Protein AF-0000000087752673 (afdb_homodimer)

pLDDT: mean 81.14, std 15.53, range [25.3, 97.75]

InterPro domains:
  IPR001902 SLC26A/SulP transporter [PTHR11814] (3-605)
  IPR002645 STAS domain [PF01740] (510-604)
  IPR002645 STAS domain [PS50801] (508-602)
  IPR011547 SLC26A/SulP transporter domain [PF00916] (24-457)
  IPR018045 Sulphate anion transporter, conserved site [PS01130] (53-74)
  IPR036513 STAS domain superfamily [G3DSA:3.30.750.24] (503-622)
  IPR036513 STAS domain superfamily [SSF52091] (509-607)

Organism: NCBI:txid74557

Foldseek 3Di:
DVVVVCLQFVCVPVVVVDDCVQFVVLLLVLLVLLLLQQLLQLQLLCVLLVAASVQSLLQLLFLLVLLNRRFPFFQWRKGAALLLSNLNNLVLLVPPDRVQSLLLQLLLLQLLLVVLQVCLVVVVLVLLVLFDPLLLQLQLQLSLVLLLLSLVCLQQVHDDRRDSWSVVSVVVCVVCVVVGQVLSNVLLVVLLVQLVVLQVVQQVLLPQDFPCVLVPPDDPLPLDPCPPLDLAGVHQRRVDDDPPDPPPPDPPPPPSVVSVVSVVSNSVSLSSSSVSQVVLLVSLVVVDCVRFPASAADAAAFFDFADSNVCVVVVVNDPDDPVVSNLSSVLSSSVQLNVQVVLSQVLCVVVPHHTDSSSSSNSLSSSSNVSSSRSHGRMHTYNSSSSSSSSRHDGSVSSVSSSVVSNVCRHPVRVSRRSRGSSSSSSVSSSVSNSSNSVVSLVVCVVPPNVSNVLSNQLNCQCNGRHNSRSSVSSSVSSVVVVLVVPQAFDKFKWFQAPVRDTDGCVVDVRGHHDLAETEMETAEEADLSHLLVVLVVVVVVCVVRDRYQEYEYEDQHYDYYDPNSLVSLVVSQVVVVVRNHHYHAACHDDRRQVVVVVRCRCVDDDRNNHHPVVVVVVVVVVD/DVVVVCLQFVCVPVVVVDDCVPFVVLLLVLLVLLLLQQLLQLQLLCVLLVAASVQSLLQLLFLLVLLNRRFPFFQWRKGAALLLSNLNNLVLLVPPDRVQSLLLQLLLLQLLLVVLQVCLVVVVLVLLVLFDPLLLQLQLQLSLVLLLLSLVCLQQVHDDRRDSWSVVSVVVCVVCVVVGQVLSNVLLVVLLVQLVVLQVVLLVLLPQAFVCVLVPDDDPPPLQCCPPLDLDGLFLRRVDDPVPDPPPPDPPPPPSVVSVVSVVSNSVSLSSSSVSQVVLLVSLVVVDCVRFPASAADAAAFFDFADSNVCVVVVVNDPDDPVVSNLSSVLSSSVQLNVQVVLSQVLVVVVPHHTDSSSSSNSLSSSSNVSSSRSHGNMHTYRSSSSSSSSRHDGSVSSVSSSVVSNVCRHPVRVSRRSRGSSSSSSVSSSVSNSSNSVVSLVVCVVPPNVSNVLSNQLNCQCNGRHNSRSSVSSSVSSVVVVLVVPQAFDKFKWFQAPVRDTDGCVVDVRGHHDLAETEMETAEEADLSHLLVVLVVVVVVCVVRDRYQEYEYEDQHYDYYDPNSLVSLVVSQVVVVVRNHHYHAACHDPRRQVVVVVRCRPVDDDRNNHHPVVRVVVVVVVD

Radius of gyration: 33.65 Å; Cα contacts (8 Å, |Δi|>4): 2296; chains: 2; bounding box: 84×98×69 Å

Sequence (1248 aa):
MVHTLTKHLPWLEWVPNYNINRDLKFDVIAGITVAMMIVPQEISLANVMSVPAQYGLYTAALTPILYTVFGTSRVLSVANGSEVSLMVGTYLQTISDLKERVAVGILLSFIIGVINFTLGCLHLGVVADFLSRPVMGGFLSAGGILIMVAQFPTWVQVTLPTYSYPLQTIYEIINHFHQINWNSFLVGLVSIFVLSLFKYAKGRFSDVPKLSELLDEPAPVTSREQWGFSLNENDYASMEETIARDRETKPKAFDKSKGLILFVLRTFCDLGPLVICLFGILAGYLIGEKRIKVTGHVPHGMPDPLVPWYGYNDHLIKNVTFTDILIQAASMAIVVYSTSVAIAKRLAVRGNYDINTNQELLALGFASAVGSFFQIMPPTGGMSRTAVNVQSAKTQLASFITVSLVIIVLCCLTNALYYLPKASLASIVIVAGYWLIEFEEAKWLFKAKRDEFYVWIFSFILTVAFGILPGLFGSIGCSVLALMIKTKKPGVALLGLNEAGQFVDASSNLNVAIPNDVLVVRVEGSLYFGNSEYLSKYLLNQVLEFPGRSFIVLDMKYLHDIDATTIQVFEILEERLSHYNVQLAFANARKVVAGVLNASGLIKTKPPPDKNLEHVLEFVRHNEMVHTLTKHLPWLEWVPNYNINRDLKFDVIAGITVAMMIVPQEISLANVMSVPAQYGLYTAALTPILYTVFGTSRVLSVANGSEVSLMVGTYLQTISDLKERVAVGILLSFIIGVINFTLGCLHLGVVADFLSRPVMGGFLSAGGILIMVAQFPTWVQVTLPTYSYPLQTIYEIINHFHQINWNSFLVGLVSIFVLSLFKYAKGRFSDVPKLSELLDEPAPVTSREQWGFSLNENDYASMEETIARDRETKPKAFDKSKGLILFVLRTFCDLGPLVICLFGILAGYLIGEKRIKVTGHVPHGMPDPLVPWYGYNDHLIKNVTFTDILIQAASMAIVVYSTSVAIAKRLAVRGNYDINTNQELLALGFASAVGSFFQIMPPTGGMSRTAVNVQSAKTQLASFITVSLVIIVLCCLTNALYYLPKASLASIVIVAGYWLIEFEEAKWLFKAKRDEFYVWIFSFILTVAFGILPGLFGSIGCSVLALMIKTKKPGVALLGLNEAGQFVDASSNLNVAIPNDVLVVRVEGSLYFGNSEYLSKYLLNQVLEFPGRSFIVLDMKYLHDIDATTIQVFEILEERLSHYNVQLAFANARKVVAGVLNASGLIKTKPPPDKNLEHVLEFVRHNE

Solvent-accessible surface area (backbone atoms only — not comparable to full-atom values): 61839 Å² total; per-residue (Å²): 106,66,68,61,45,46,70,56,25,41,52,71,60,49,60,81,67,56,50,63,87,74,38,43,67,32,14,50,53,20,5,52,54,41,30,47,35,45,54,47,48,24,36,29,42,13,52,53,30,71,42,64,44,52,36,22,48,39,17,45,41,43,24,33,54,44,23,46,52,29,26,59,56,52,40,66,37,35,17,70,20,72,70,58,28,43,55,49,10,64,59,33,59,75,43,83,50,65,70,36,30,50,31,47,40,15,30,37,8,26,51,20,6,48,51,31,28,51,37,20,75,67,58,46,38,65,61,48,40,60,58,37,49,44,31,48,42,14,37,41,22,24,48,10,52,50,43,30,59,66,30,44,37,52,19,27,59,44,93,68,81,84,64,84,40,52,60,56,48,54,53,47,51,65,73,48,52,84,58,52,37,64,61,27,37,50,50,15,50,51,40,36,50,52,43,50,48,28,50,53,51,43,55,74,52,26,79,52,63,42,60,52,56,72,74,42,82,79,66,88,72,80,24,54,65,65,65,54,79,52,95,46,43,88,27,64,59,53,69,61,74,50,57,72,69,84,62,78,68,60,84,67,80,69,55,69,67,60,50,50,51,45,40,51,53,44,51,52,33,65,33,32,56,35,51,43,47,55,51,25,22,52,49,26,61,71,68,29,70,88,66,34,64,43,64,38,90,44,76,68,50,80,67,66,78,39,66,37,63,43,26,63,76,70,63,50,55,72,90,64,56,71,68,58,52,48,53,54,21,53,56,48,33,51,51,36,48,31,53,28,49,55,53,38,51,59,55,25,55,78,70,70,50,78,65,52,57,30,42,38,28,33,6,52,7,45,16,20,31,60,36,6,30,35,49,10,48,55,50,18,46,26,65,71,54,18,43,54,22,54,52,36,30,73,40,57,61,12,41,51,48,18,20,52,50,44,44,46,37,34,60,70,46,29,73,65,47,26,32,24,27,42,14,38,34,28,22,53,49,31,53,53,14,56,54,43,40,47,62,65,43,51,53,46,26,54,72,49,39,53,73,52,28,50,43,16,49,49,13,20,49,44,17,45,63,57,21,66,69,59,9,48,54,50,22,47,50,48,42,49,52,52,49,40,65,66,52,23,69,57,56,68,41,52,38,12,33,36,93,87,68,44,78,38,53,40,88,82,35,89,74,44,47,65,59,74,54,44,43,40,34,37,38,38,46,59,40,31,50,55,21,33,62,49,51,49,52,50,53,51,49,49,47,67,73,49,69,80,31,43,33,37,36,41,35,23,71,54,34,71,41,66,39,72,39,26,52,46,51,49,52,53,43,46,56,55,32,48,78,66,59,27,44,80,45,49,14,29,25,38,72,69,39,28,50,39,42,65,63,32,69,73,67,73,62,89,65,64,33,53,39,48,58,68,58,45,49,52,50,55,62,62,74,99,105,66,68,61,44,45,70,57,26,40,51,70,60,50,60,81,68,57,49,61,87,75,40,43,68,33,13,49,53,20,5,52,55,41,32,48,35,45,53,48,48,25,36,30,41,14,52,54,30,71,41,65,43,51,36,22,48,38,17,46,43,41,25,33,54,44,23,47,52,29,25,59,56,52,38,66,37,35,18,70,20,72,70,59,28,42,56,49,9,62,59,32,60,74,44,84,50,64,70,35,30,50,31,49,39,13,30,37,7,24,51,21,6,49,51,31,26,51,36,21,76,67,60,48,38,65,60,48,41,62,57,36,49,43,31,47,44,14,38,42,22,22,47,11,52,51,45,31,58,66,30,43,38,50,19,28,59,43,90,70,80,84,64,84,39,54,61,57,48,54,54,48,50,63,73,47,54,84,59,51,36,63,62,27,38,51,50,15,49,50,40,38,51,52,43,50,49,28,54,54,50,43,66,74,52,27,81,51,62,41,58,51,60,70,73,42,82,80,66,86,74,80,44,56,61,62,70,57,84,56,86,32,60,80,36,84,56,58,42,72,71,57,58,70,68,90,62,77,68,62,82,70,80,70,58,66,66,60,47,50,51,45,40,51,53,45,52,52,34,64,33,34,55,35,51,42,47,55,50,25,22,50,48,25,60,71,66,28,70,90,66,33,64,43,64,38,89,44,76,68,49,79,68,65,79,41,67,37,63,44,26,63,77,70,62,49,55,73,90,65,56,69,68,59,50,48,54,54,21,53,56,48,32,52,50,35,47,32,54,27,49,54,53,37,51,60,56,24,55,77,70,70,49,78,64,51,56,31,41,38,28,35,6,53,7,45,15,20,32,60,36,6,30,34,49,10,46,55,50,19,45,26,65,70,54,18,50,55,21,54,52,37,31,71,39,56,62,13,40,50,48,18,19,52,49,43,44,48,38,34,59,70,46,29,73,66,45,26,32,23,27,41,13,40,34,27,23,54,49,32,54,53,14,57,36,40,40,34,62,64,43,50,53,47,26,54,72,47,38,53,73,52,26,50,44,15,50,49,13,20,49,42,18,45,63,58,20,66,70,59,10,48,55,49,22,48,50,49,42,50,50,51,49,42,65,66,51,23,69,57,55,70,39,51,39,12,32,36,93,87,68,44,78,39,54,38,87,83,36,91,73,44,47,67,60,73,54,45,43,40,35,37,39,37,47,58,41,31,51,53,21,34,63,48,51,50,52,51,53,51,50,49,47,67,74,49,68,81,31,43,32,37,34,39,35,22,70,54,35,71,42,68,38,73,40,28,53,45,51,48,51,54,42,47,56,53,32,48,78,67,59,28,44,81,44,49,15,29,25,38,70,69,40,28,48,38,43,64,64,32,60,72,67,73,62,87,65,63,32,54,40,48,60,69,59,44,49,51,50,57,61,63,72,100

Nearest PDB structures (foldseek):
  7v75-assembly1_A-2  TM=7.922E-01  e=4.231E-35  Homo sapiens
  7lhv-assembly1_B  TM=8.706E-01  e=2.204E-33  Arabidopsis thaliana
  8opq-assembly1_B  TM=7.730E-01  e=3.454E-33  Homo sapiens
  6ki1-assembly1_A  TM=8.697E-01  e=2.022E-14  Synechocystis sp. PCC 6803
  6ki1-assembly2_B  TM=8.412E-01  e=9.007E-15  Synechocystis sp. PCC 6803

Secondary structure (DSSP, 8-state):
-HHHHHHH-THHHHSTT--HHHHHHHHHHHHHHHHHHHHHHHHHHHHHTTS-HHHHHHHHHHHHHHHHHH---SS--EE--HHHHHHHHHHHTT---HHHHHHHHHHHHHHHHHHHHHHHHTT-GGGGGGS-HHHHHHHHHHHHHHHHHHHHHHHHT------S-HHHHHHHHHHTGGG--HHHHHHHHHHHHHHHHHHHHHHHTTTPPPHHHHHS--------------S-SS-SS---STTS-----------HHHHHHHHHHHHHHHTHHHHHHHHHHHHHHHH-TTTS-B------SPPPP--TTHHHHTT---SS-HHHHHHHHHHHHHHHHHHHHHHHHHHHHHTT----HHHHHHHHHHHHHHHHTTTPPPPEE-HHHHHHHHHH--STHHHHHHHHHHHHHHHHSGGGGGG-BHHHHHHHHHHHHHHH--HHHHHHHHHH-HHHHHHHHHHHHHHHHH-HHHHHHHHHHHHHHHHHHHTSS-EEEEEEE-TTS-EEETTT-SS-BPPSSEEEEEEEEEE-TTTHHHHHHHHHHHHHHSTT--EEEEEEEEEEEE-HHHHHHHHHHHHHHHTTT-EEEEES--HHHHHHHHHTTT--SSS-TTS-HHHHHHHHHHT-/-HHHHHHH-THHHHTTT--HHHHHHHHHHHHHHHHHHHHHHHHHHHHHTTS-HHHHHHHHHHHHHHHHHH---SS--EE--HHHHHHHHHHHTT---HHHHHHHHHHHHHHHHHHHHHHHHTT-GGGGGGS-HHHHHHHHHHHHHHHHHHHHHHHHT------S-HHHHHHHHHHTGGG--HHHHHHHHHHHHHHHHHHHHHHHTTTPPPHHHHHS--------------S-TTSSS---S-SS-S---------HHHHHHHHHHHHHHHTHHHHHHHHHHHHHHHH-TTTS-B------SPPPP--TTHHHHTT---SS-HHHHHHHHHHHHHHHHHHHHHHHHHHHHHTT----HHHHHHHHHHHHHHHHTTTPPPPEE-HHHHHHHHHH--STHHHHHHHHHHHHHHHHSGGGGGG-BHHHHHHHHHHHHHHH--HHHHHHHHHH-HHHHHHHHHHHHHHHHH-HHHHHHHHHHHHHHHHHHHTSS-EEEEEEE-TTS-EEETTT-SS-BPPSSEEEEEEEEEE-TTTHHHHHHHHHHHHHHSTT--EEEEEEEEEEEE-HHHHHHHHHHHHHHHTTT-EEEEES--HHHHHHHHHTTT--SSS-TTS-HHHHHHHHHHT-

Structure (mmCIF, N/CA/C/O backbone):
data_AF-0000000087752673-model_v1
#
loop_
_entity.id
_entity.type
_entity.pdbx_description
1 polymer 'Sulfate Permease (SulP) Family'
#
loop_
_atom_site.group_PDB
_atom_site.id
_atom_site.type_symbol
_atom_site.label_atom_id
_atom_site.label_alt_id
_atom_site.label_comp_id
_atom_site.label_asym_id
_atom_site.label_entity_id
_atom_site.label_seq_id
_atom_site.pdbx_PDB_ins_code
_atom_site.Cartn_x
_atom_site.Cartn_y
_atom_site.Cartn_z
_atom_site.occupancy
_atom_site.B_iso_or_equiv
_atom_site.auth_seq_id
_atom_site.auth_comp_id
_atom_site.auth_asym_id
_atom_site.auth_atom_id
_atom_site.pdbx_PDB_model_num
ATOM 1 N N . MET A 1 1 ? -17.859 30.078 -18.156 1 40.97 1 MET A N 1
ATOM 2 C CA . MET A 1 1 ? -16.391 30.109 -18.062 1 40.97 1 MET A CA 1
ATOM 3 C C . MET A 1 1 ? -15.953 30.812 -16.797 1 40.97 1 MET A C 1
ATOM 5 O O . MET A 1 1 ? -15.062 30.328 -16.094 1 40.97 1 MET A O 1
ATOM 9 N N . VAL A 1 2 ? -16.609 31.984 -16.531 1 49.91 2 VAL A N 1
ATOM 10 C CA . VAL A 1 2 ? -16.25 32.781 -15.367 1 49.91 2 VAL A CA 1
ATOM 11 C C . VAL A 1 2 ? -16.609 32 -14.094 1 49.91 2 VAL A C 1
ATOM 13 O O . VAL A 1 2 ? -15.828 31.984 -13.133 1 49.91 2 VAL A O 1
ATOM 16 N N . HIS A 1 3 ? -17.734 31.344 -14.133 1 54.53 3 HIS A N 1
ATOM 17 C CA . HIS A 1 3 ? -18.172 30.594 -12.961 1 54.53 3 HIS A CA 1
ATOM 18 C C . HIS A 1 3 ? -17.234 29.406 -12.688 1 54.53 3 HIS A C 1
ATOM 20 O O . HIS A 1 3 ? -16.938 29.109 -11.531 1 54.53 3 HIS A O 1
ATOM 26 N N . THR A 1 4 ? -16.859 28.812 -13.789 1 57 4 THR A N 1
ATOM 27 C CA . THR A 1 4 ? -15.945 27.688 -13.648 1 57 4 THR A CA 1
ATOM 28 C C . THR A 1 4 ? -14.57 28.172 -13.188 1 57 4 THR A C 1
ATOM 30 O O . THR A 1 4 ? -13.914 27.5 -12.383 1 57 4 THR A O 1
ATOM 33 N N . LEU A 1 5 ? -14.211 29.422 -13.672 1 59.47 5 LEU A N 1
ATOM 34 C CA . LEU A 1 5 ? -12.922 29.984 -13.281 1 59.47 5 LEU A CA 1
ATOM 35 C C . LEU A 1 5 ? -12.922 30.391 -11.82 1 59.47 5 LEU A C 1
ATOM 37 O O . LEU A 1 5 ? -11.93 30.203 -11.109 1 59.47 5 LEU A O 1
ATOM 41 N N . THR A 1 6 ? -14.023 30.984 -11.406 1 60.72 6 THR A N 1
ATOM 42 C CA . THR A 1 6 ? -14.109 31.422 -10.016 1 60.72 6 THR A CA 1
ATOM 43 C C . THR A 1 6 ? -14.102 30.234 -9.062 1 60.72 6 THR A C 1
ATOM 45 O O . THR A 1 6 ? -13.641 30.344 -7.926 1 60.72 6 THR A O 1
ATOM 48 N N . LYS A 1 7 ? -14.5 29.188 -9.625 1 66.38 7 LYS A N 1
ATOM 49 C CA . LYS A 1 7 ? -14.508 27.984 -8.781 1 66.38 7 LYS A CA 1
ATOM 50 C C . LYS A 1 7 ? -13.102 27.422 -8.609 1 66.38 7 LYS A C 1
ATOM 52 O O . LYS A 1 7 ? -12.773 26.875 -7.559 1 66.38 7 LYS A O 1
ATOM 57 N N . HIS A 1 8 ? -12.242 27.812 -9.617 1 75.94 8 HIS A N 1
ATOM 58 C CA . HIS A 1 8 ? -10.906 27.234 -9.578 1 75.94 8 HIS A CA 1
ATOM 59 C C . HIS A 1 8 ? -9.898 28.219 -8.984 1 75.94 8 HIS A C 1
ATOM 61 O O . HIS A 1 8 ? -8.805 27.812 -8.57 1 75.94 8 HIS A O 1
ATOM 67 N N . LEU A 1 9 ? -10.336 29.578 -8.906 1 80.81 9 LEU A N 1
ATOM 68 C CA . LEU A 1 9 ? -9.461 30.578 -8.336 1 80.81 9 LEU A CA 1
ATOM 69 C C . LEU A 1 9 ? -10.133 31.297 -7.168 1 80.81 9 LEU A C 1
ATOM 71 O O . LEU A 1 9 ? -10.742 32.344 -7.344 1 80.81 9 LEU A O 1
ATOM 75 N N . PRO A 1 10 ? -9.898 30.812 -5.977 1 76.31 10 PRO A N 1
ATOM 76 C CA . PRO A 1 10 ? -10.609 31.312 -4.801 1 76.31 10 PRO A CA 1
ATOM 77 C C . PRO A 1 10 ? -10.336 32.781 -4.523 1 76.31 10 PRO A C 1
ATOM 79 O O . PRO A 1 10 ? -11.172 33.469 -3.932 1 76.31 10 PRO A O 1
ATOM 82 N N . TRP A 1 11 ? -9.18 33.375 -4.957 1 76.62 11 TRP A N 1
ATOM 83 C CA . TRP A 1 11 ? -8.844 34.75 -4.645 1 76.62 11 TRP A CA 1
ATOM 84 C C . TRP A 1 11 ? -9.789 35.719 -5.363 1 76.62 11 TRP A C 1
ATOM 86 O O . TRP A 1 11 ? -10 36.844 -4.906 1 76.62 11 TRP A O 1
ATOM 96 N N . LEU A 1 12 ? -10.383 35.219 -6.414 1 75.62 12 LEU A N 1
ATOM 97 C CA . LEU A 1 12 ? -11.312 36.062 -7.168 1 75.62 12 LEU A CA 1
ATOM 98 C C . LEU A 1 12 ? -12.625 36.219 -6.418 1 75.62 12 LEU A C 1
ATOM 100 O O . LEU A 1 12 ? -13.375 37.188 -6.676 1 75.62 12 LEU A O 1
ATOM 104 N N . GLU A 1 13 ? -12.82 35.344 -5.473 1 74 13 GLU A N 1
ATOM 105 C CA . GLU A 1 13 ? -14.062 35.438 -4.711 1 74 13 GLU A CA 1
ATOM 106 C C . GLU A 1 13 ? -13.891 36.281 -3.461 1 74 13 GLU A C 1
ATOM 108 O O . GLU A 1 13 ? -14.742 37.125 -3.156 1 74 13 GLU A O 1
ATOM 113 N N . TRP A 1 14 ? -12.797 36.188 -2.773 1 74.25 14 TRP A N 1
ATOM 114 C CA . TRP A 1 14 ? -12.711 36.875 -1.481 1 74.25 14 TRP A CA 1
ATOM 115 C C . TRP A 1 14 ? -12.117 38.25 -1.634 1 74.25 14 TRP A C 1
ATOM 117 O O . TRP A 1 14 ? -12.414 39.156 -0.844 1 74.25 14 TRP A O 1
ATOM 127 N N . VAL A 1 15 ? -11.266 38.594 -2.658 1 77.5 15 VAL A N 1
ATOM 128 C CA . VAL A 1 15 ? -10.578 39.875 -2.791 1 77.5 15 VAL A CA 1
ATOM 129 C C . VAL A 1 15 ? -11.594 41 -2.979 1 77.5 15 VAL A C 1
ATOM 131 O O . VAL A 1 15 ? -11.516 42.031 -2.316 1 77.5 15 VAL A O 1
ATOM 134 N N . PRO A 1 16 ? -12.617 40.75 -3.887 1 74.69 16 PRO A N 1
ATOM 135 C CA . PRO A 1 16 ? -13.594 41.812 -4.066 1 74.69 16 PRO A CA 1
ATOM 136 C C . PRO A 1 16 ? -14.477 42.031 -2.84 1 74.69 16 PRO A C 1
ATOM 138 O O . PRO A 1 16 ? -15.008 43.125 -2.633 1 74.69 16 PRO A O 1
ATOM 141 N N . ASN A 1 17 ? -14.555 41.062 -2.008 1 78.62 17 ASN A N 1
ATOM 142 C CA . ASN A 1 17 ? -15.414 41.125 -0.834 1 78.62 17 ASN A CA 1
ATOM 143 C C . ASN A 1 17 ? -14.609 41.438 0.431 1 78.62 17 ASN A C 1
ATOM 145 O O . ASN A 1 17 ? -15.133 41.312 1.541 1 78.62 17 ASN A O 1
ATOM 149 N N . TYR A 1 18 ? -13.414 41.844 0.196 1 83.12 18 TYR A N 1
ATOM 150 C CA . TYR A 1 18 ? -12.547 42.094 1.342 1 83.12 18 TYR A CA 1
ATOM 151 C C . TYR A 1 18 ? -12.883 43.406 1.998 1 83.12 18 TYR A C 1
ATOM 153 O O . TYR A 1 18 ? -12.93 44.438 1.327 1 83.12 18 TYR A O 1
ATOM 161 N N . ASN A 1 19 ? -13.258 43.344 3.205 1 81.81 19 ASN A N 1
ATOM 162 C CA . ASN A 1 19 ? -13.531 44.562 3.984 1 81.81 19 ASN A CA 1
ATOM 163 C C . ASN A 1 19 ? -12.289 45.031 4.734 1 81.81 19 ASN A C 1
ATOM 165 O O . ASN A 1 19 ? -11.945 44.469 5.785 1 81.81 19 ASN A O 1
ATOM 169 N N . ILE A 1 20 ? -11.68 46.031 4.344 1 81.25 20 ILE A N 1
ATOM 170 C CA . ILE A 1 20 ? -10.414 46.531 4.852 1 81.25 20 ILE A CA 1
ATOM 171 C C . ILE A 1 20 ? -10.57 46.969 6.312 1 81.25 20 ILE A C 1
ATOM 173 O O . ILE A 1 20 ? -9.695 46.688 7.141 1 81.25 20 ILE A O 1
ATOM 177 N N . ASN A 1 21 ? -11.648 47.594 6.641 1 77.62 21 ASN A N 1
ATOM 178 C CA . ASN A 1 21 ? -11.836 48.125 7.988 1 77.62 21 ASN A CA 1
ATOM 179 C C . ASN A 1 21 ? -12.07 47 8.992 1 77.62 21 ASN A C 1
ATOM 181 O O . ASN A 1 21 ? -11.602 47.094 10.133 1 77.62 21 ASN A O 1
ATOM 185 N N . ARG A 1 22 ? -12.609 45.969 8.516 1 78.25 22 ARG A N 1
ATOM 186 C CA . ARG A 1 22 ? -12.969 44.906 9.445 1 78.25 22 ARG A CA 1
ATOM 187 C C . ARG A 1 22 ? -11.883 43.812 9.492 1 78.25 22 ARG A C 1
ATOM 189 O O . ARG A 1 22 ? -11.547 43.312 10.562 1 78.25 22 ARG A O 1
ATOM 196 N N . ASP A 1 23 ? -11.273 43.562 8.398 1 82.19 23 ASP A N 1
ATOM 197 C CA . ASP A 1 23 ? -10.484 42.344 8.289 1 82.19 23 ASP A CA 1
ATOM 198 C C . ASP A 1 23 ? -8.992 42.656 8.344 1 82.19 23 ASP A C 1
ATOM 200 O O . ASP A 1 23 ? -8.195 41.844 8.789 1 82.19 23 ASP A O 1
ATOM 204 N N . LEU A 1 24 ? -8.531 43.844 8.039 1 85.88 24 LEU A N 1
ATOM 205 C CA . LEU A 1 24 ? -7.117 44.156 7.863 1 85.88 24 LEU A CA 1
ATOM 206 C C . LEU A 1 24 ? -6.371 44.062 9.188 1 85.88 24 LEU A C 1
ATOM 208 O O . LEU A 1 24 ? -5.246 43.562 9.242 1 85.88 24 LEU A O 1
ATOM 212 N N . LYS A 1 25 ? -6.973 44.594 10.258 1 82.19 25 LYS A N 1
ATOM 213 C CA . LYS A 1 25 ? -6.305 44.562 11.555 1 82.19 25 LYS A CA 1
ATOM 214 C C . LYS A 1 25 ? -6.02 43.125 11.992 1 82.19 25 LYS A C 1
ATOM 216 O O . LYS A 1 25 ? -4.945 42.844 12.523 1 82.19 25 LYS A O 1
ATOM 221 N N . PHE A 1 26 ? -6.926 42.312 11.711 1 81.62 26 PHE A N 1
ATOM 222 C CA . PHE A 1 26 ? -6.777 40.906 12.102 1 81.62 26 PHE A CA 1
ATOM 223 C C . PHE A 1 26 ? -5.75 40.188 11.219 1 81.62 26 PHE A C 1
ATOM 225 O O . PHE A 1 26 ? -4.922 39.438 11.711 1 81.62 26 PHE A O 1
ATOM 232 N N . ASP A 1 27 ? -5.742 40.531 10.008 1 87.31 27 ASP A N 1
ATOM 233 C CA . ASP A 1 27 ? -4.82 39.875 9.07 1 87.31 27 ASP A CA 1
ATOM 234 C C . ASP A 1 27 ? -3.389 40.375 9.289 1 87.31 27 ASP A C 1
ATOM 236 O O . ASP A 1 27 ? -2.434 39.625 9.102 1 87.31 27 ASP A O 1
ATOM 240 N N . VAL A 1 28 ? -3.252 41.594 9.688 1 87.75 28 VAL A N 1
ATOM 241 C CA . VAL A 1 28 ? -1.926 42.156 9.938 1 87.75 28 VAL A CA 1
ATOM 242 C C . VAL A 1 28 ? -1.316 41.5 11.172 1 87.75 28 VAL A C 1
ATOM 244 O O . VAL A 1 28 ? -0.151 41.094 11.156 1 87.75 28 VAL A O 1
ATOM 247 N N . ILE A 1 29 ? -2.074 41.375 12.156 1 83.38 29 ILE A N 1
ATOM 248 C CA . ILE A 1 29 ? -1.585 40.781 13.383 1 83.38 29 ILE A CA 1
ATOM 249 C C . ILE A 1 29 ? -1.235 39.312 13.133 1 83.38 29 ILE A C 1
ATOM 251 O O . ILE A 1 29 ? -0.189 38.812 13.57 1 83.38 29 ILE A O 1
ATOM 255 N N . ALA A 1 30 ? -2.115 38.656 12.461 1 86.12 30 ALA A N 1
ATOM 256 C CA . ALA A 1 30 ? -1.87 37.25 12.133 1 86.12 30 ALA A CA 1
ATOM 257 C C . ALA A 1 30 ? -0.614 37.094 11.281 1 86.12 30 ALA A C 1
ATOM 259 O O . ALA A 1 30 ? 0.226 36.25 11.547 1 86.12 30 ALA A O 1
ATOM 260 N N . GLY A 1 31 ? -0.495 37.906 10.289 1 89.12 31 GLY A N 1
ATOM 261 C CA . GLY A 1 31 ? 0.647 37.875 9.391 1 89.12 31 GLY A CA 1
ATOM 262 C C . GLY A 1 31 ? 1.971 38.094 10.094 1 89.12 31 GLY A C 1
ATOM 263 O O . GLY A 1 31 ? 2.955 37.406 9.836 1 89.12 31 GLY A O 1
ATOM 264 N N . ILE A 1 32 ? 1.98 39.062 10.992 1 87.44 32 ILE A N 1
ATOM 265 C CA . ILE A 1 32 ? 3.193 39.406 11.727 1 87.44 32 ILE A CA 1
ATOM 266 C C . ILE A 1 32 ? 3.559 38.25 12.68 1 87.44 32 ILE A C 1
ATOM 268 O O . ILE A 1 32 ? 4.727 37.875 12.766 1 87.44 32 ILE A O 1
ATOM 272 N N . THR A 1 33 ? 2.586 37.75 13.328 1 84.44 33 THR A N 1
ATOM 273 C CA . THR A 1 33 ? 2.828 36.656 14.281 1 84.44 33 THR A CA 1
ATOM 274 C C . THR A 1 33 ? 3.363 35.438 13.57 1 84.44 33 THR A C 1
ATOM 276 O O . THR A 1 33 ? 4.324 34.812 14.023 1 84.44 33 THR A O 1
ATOM 279 N N . VAL A 1 34 ? 2.762 35.094 12.492 1 88.5 34 VAL A N 1
ATOM 280 C CA . VAL A 1 34 ? 3.184 33.938 11.734 1 88.5 34 VAL A CA 1
ATOM 281 C C . VAL A 1 34 ? 4.582 34.156 11.164 1 88.5 34 VAL A C 1
ATOM 283 O O . VAL A 1 34 ? 5.391 33.219 11.102 1 88.5 34 VAL A O 1
ATOM 286 N N . ALA A 1 35 ? 4.867 35.375 10.727 1 89.81 35 ALA A N 1
ATOM 287 C CA . ALA A 1 35 ? 6.188 35.688 10.188 1 89.81 35 ALA A CA 1
ATOM 288 C C . ALA A 1 35 ? 7.27 35.5 11.242 1 89.81 35 ALA A C 1
ATOM 290 O O . ALA A 1 35 ? 8.352 34.969 10.945 1 89.81 35 ALA A O 1
ATOM 291 N N . MET A 1 36 ? 6.973 35.906 12.375 1 85.31 36 MET A N 1
ATOM 292 C CA . MET A 1 36 ? 7.93 35.781 13.469 1 85.31 36 MET A CA 1
ATOM 293 C C . MET A 1 36 ? 8.164 34.344 13.836 1 85.31 36 MET A C 1
ATOM 295 O O . MET A 1 36 ? 9.258 33.969 14.273 1 85.31 36 MET A O 1
ATOM 299 N N . MET A 1 37 ? 7.254 33.531 13.578 1 85.31 37 MET A N 1
ATOM 300 C CA . MET A 1 37 ? 7.371 32.125 13.883 1 85.31 37 MET A CA 1
ATOM 301 C C . MET A 1 37 ? 8.047 31.359 12.742 1 85.31 37 MET A C 1
ATOM 303 O O . MET A 1 37 ? 8.844 30.453 12.984 1 85.31 37 MET A O 1
ATOM 307 N N . ILE A 1 38 ? 7.746 31.734 11.594 1 89.25 38 ILE A N 1
ATOM 308 C CA . ILE A 1 38 ? 8.109 30.953 10.414 1 89.25 38 ILE A CA 1
ATOM 309 C C . ILE A 1 38 ? 9.609 31.109 10.141 1 89.25 38 ILE A C 1
ATOM 311 O O . ILE A 1 38 ? 10.258 30.156 9.688 1 89.25 38 ILE A O 1
ATOM 315 N N . VAL A 1 39 ? 10.227 32.219 10.438 1 89.19 39 VAL A N 1
ATOM 316 C CA . VAL A 1 39 ? 11.617 32.5 10.102 1 89.19 39 VAL A CA 1
ATOM 317 C C . VAL A 1 39 ? 12.531 31.547 10.883 1 89.19 39 VAL A C 1
ATOM 319 O O . VAL A 1 39 ? 13.297 30.781 10.289 1 89.19 39 VAL A O 1
ATOM 322 N N . PRO A 1 40 ? 12.406 31.547 12.203 1 87.5 40 PRO A N 1
ATOM 323 C CA . PRO A 1 40 ? 13.25 30.609 12.945 1 87.5 40 PRO A CA 1
ATOM 324 C C . PRO A 1 40 ? 12.945 29.141 12.594 1 87.5 40 PRO A C 1
ATOM 326 O O . PRO A 1 40 ? 13.859 28.328 12.523 1 87.5 40 PRO A O 1
ATOM 329 N N . GLN A 1 41 ? 11.75 28.844 12.398 1 87.88 41 GLN A N 1
ATOM 330 C CA . GLN A 1 41 ? 11.344 27.484 12.078 1 87.88 41 GLN A CA 1
ATOM 331 C C . GLN A 1 41 ? 11.945 27.016 10.758 1 87.88 41 GLN A C 1
ATOM 333 O O . GLN A 1 41 ? 12.414 25.891 10.641 1 87.88 41 GLN A O 1
ATOM 338 N N . GLU A 1 42 ? 11.891 27.844 9.797 1 92.94 42 GLU A N 1
ATOM 339 C CA . GLU A 1 42 ? 12.367 27.484 8.469 1 92.94 42 GLU A CA 1
ATOM 340 C C . GLU A 1 42 ? 13.883 27.297 8.461 1 92.94 42 GLU A C 1
ATOM 342 O O . GLU A 1 42 ? 14.406 26.438 7.738 1 92.94 42 GLU A O 1
ATOM 347 N N . ILE A 1 43 ? 14.578 28.109 9.227 1 90.62 43 ILE A N 1
ATOM 348 C CA . ILE A 1 43 ? 16.016 27.953 9.352 1 90.62 43 ILE A CA 1
ATOM 349 C C . ILE A 1 43 ? 16.344 26.609 10.016 1 90.62 43 ILE A C 1
ATOM 351 O O . ILE A 1 43 ? 17.234 25.891 9.578 1 90.62 43 ILE A O 1
ATOM 355 N N . SER A 1 44 ? 15.617 26.375 10.992 1 89.62 44 SER A N 1
ATOM 356 C CA . SER A 1 44 ? 15.812 25.109 11.703 1 89.62 44 SER A CA 1
ATOM 357 C C . SER A 1 44 ? 15.5 23.922 10.805 1 89.62 44 SER A C 1
ATOM 359 O O . SER A 1 44 ? 16.203 22.906 10.844 1 89.62 44 SER A O 1
ATOM 361 N N . LEU A 1 45 ? 14.477 23.984 10.031 1 92.25 45 LEU A N 1
ATOM 362 C CA . LEU A 1 45 ? 14.062 22.891 9.18 1 92.25 45 LEU A CA 1
ATOM 363 C C . LEU A 1 45 ? 15.031 22.703 8.016 1 92.25 45 LEU A C 1
ATOM 365 O O . LEU A 1 45 ? 15.219 21.578 7.531 1 92.25 45 LEU A O 1
ATOM 369 N N . ALA A 1 46 ? 15.641 23.797 7.582 1 93.12 46 ALA A N 1
ATOM 370 C CA . ALA A 1 46 ? 16.703 23.672 6.59 1 93.12 46 ALA A CA 1
ATOM 371 C C . ALA A 1 46 ? 17.844 22.812 7.113 1 93.12 46 ALA A C 1
ATOM 373 O O . ALA A 1 46 ? 18.422 22.016 6.367 1 93.12 46 ALA A O 1
ATOM 374 N N . ASN A 1 47 ? 18.078 23.016 8.352 1 87.94 47 ASN A N 1
ATOM 375 C CA . ASN A 1 47 ? 19.109 22.203 8.984 1 87.94 47 ASN A CA 1
ATOM 376 C C . ASN A 1 47 ? 18.703 20.734 9.031 1 87.94 47 ASN A C 1
ATOM 378 O O . ASN A 1 47 ? 19.547 19.844 8.891 1 87.94 47 ASN A O 1
ATOM 382 N N . VAL A 1 48 ? 17.484 20.484 9.281 1 87.94 48 VAL A N 1
ATOM 383 C CA . VAL A 1 48 ? 16.984 19.125 9.312 1 87.94 48 VAL A CA 1
ATOM 384 C C . VAL A 1 48 ? 17.156 18.484 7.941 1 87.94 48 VAL A C 1
ATOM 386 O O . VAL A 1 48 ? 17.469 17.297 7.84 1 87.94 48 VAL A O 1
ATOM 389 N N . MET A 1 49 ? 17 19.25 6.926 1 93.25 49 MET A N 1
ATOM 390 C CA . MET A 1 49 ? 17.109 18.766 5.555 1 93.25 49 MET A CA 1
ATOM 391 C C . MET A 1 49 ? 18.562 18.734 5.102 1 93.25 49 MET A C 1
ATOM 393 O O . MET A 1 49 ? 18.859 18.297 3.992 1 93.25 49 MET A O 1
ATOM 397 N N . SER A 1 50 ? 19.469 19.234 5.938 1 89.88 50 SER A N 1
ATOM 398 C CA . SER A 1 50 ? 20.891 19.281 5.656 1 89.88 50 SER A CA 1
ATOM 399 C C . SER A 1 50 ? 21.188 20.156 4.438 1 89.88 50 SER A C 1
ATOM 401 O O . SER A 1 50 ? 21.969 19.781 3.564 1 89.88 50 SER A O 1
ATOM 403 N N . VAL A 1 51 ? 20.484 21.203 4.352 1 93.88 51 VAL A N 1
ATOM 404 C CA . VAL A 1 51 ? 20.734 22.219 3.336 1 93.88 51 VAL A CA 1
ATOM 405 C C . VAL A 1 51 ? 20.984 23.562 4.008 1 93.88 51 VAL A C 1
ATOM 407 O O . VAL A 1 51 ? 20.656 23.75 5.18 1 93.88 51 VAL A O 1
ATOM 410 N N . PRO A 1 52 ? 21.625 24.469 3.33 1 93.38 52 PRO A N 1
ATOM 411 C CA . PRO A 1 52 ? 21.859 25.781 3.916 1 93.38 52 PRO A CA 1
ATOM 412 C C . PRO A 1 52 ? 20.562 26.5 4.297 1 93.38 52 PRO A C 1
ATOM 414 O O . PRO A 1 52 ? 19.531 26.297 3.662 1 93.38 52 PRO A O 1
ATOM 417 N N . ALA A 1 53 ? 20.594 27.391 5.215 1 92.19 53 ALA A N 1
ATOM 418 C CA . ALA A 1 53 ? 19.453 28.047 5.863 1 92.19 53 ALA A CA 1
ATOM 419 C C . ALA A 1 53 ? 18.641 28.859 4.855 1 92.19 53 ALA A C 1
ATOM 421 O O . ALA A 1 53 ? 17.422 29 4.992 1 92.19 53 ALA A O 1
ATOM 422 N N . GLN A 1 54 ? 19.328 29.375 3.824 1 93.12 54 GLN A N 1
ATOM 423 C CA . GLN A 1 54 ? 18.656 30.25 2.877 1 93.12 54 GLN A CA 1
ATOM 424 C C . GLN A 1 54 ? 17.531 29.516 2.141 1 93.12 54 GLN A C 1
ATOM 426 O O . GLN A 1 54 ? 16.516 30.125 1.772 1 93.12 54 GLN A O 1
ATOM 431 N N . TYR A 1 55 ? 17.672 28.25 1.949 1 94.38 55 TYR A N 1
ATOM 432 C CA . TYR A 1 55 ? 16.672 27.5 1.189 1 94.38 55 TYR A CA 1
ATOM 433 C C . TYR A 1 55 ? 15.391 27.328 1.99 1 94.38 55 TYR A C 1
ATOM 435 O O . TYR A 1 55 ? 14.312 27.172 1.416 1 94.38 55 TYR A O 1
ATOM 443 N N . GLY A 1 56 ? 15.531 27.219 3.297 1 94.06 56 GLY A N 1
ATOM 444 C CA . GLY A 1 56 ? 14.336 27.281 4.121 1 94.06 56 GLY A CA 1
ATOM 445 C C . GLY A 1 56 ? 13.602 28.594 4.016 1 94.06 56 GLY A C 1
ATOM 446 O O . GLY A 1 56 ? 12.375 28.625 3.904 1 94.06 56 GLY A O 1
ATOM 447 N N . LEU A 1 57 ? 14.375 29.688 4.023 1 93.69 57 LEU A N 1
ATOM 448 C CA . LEU A 1 57 ? 13.797 31.016 3.951 1 93.69 57 LEU A CA 1
ATOM 449 C C . LEU A 1 57 ? 13.195 31.281 2.574 1 93.69 57 LEU A C 1
ATOM 451 O O . LEU A 1 57 ? 12.172 31.969 2.455 1 93.69 57 LEU A O 1
ATOM 455 N N . TYR A 1 58 ? 13.852 30.734 1.507 1 95.88 58 TYR A N 1
ATOM 456 C CA . TYR A 1 58 ? 13.289 30.859 0.167 1 95.88 58 TYR A CA 1
ATOM 457 C C . TYR A 1 58 ? 11.898 30.25 0.104 1 95.88 58 TYR A C 1
ATOM 459 O O . TYR A 1 58 ? 10.992 30.812 -0.52 1 95.88 58 TYR A O 1
ATOM 467 N N . THR A 1 59 ? 11.758 29.125 0.752 1 96.12 59 THR A N 1
ATOM 468 C CA . THR A 1 59 ? 10.477 28.422 0.753 1 96.12 59 THR A CA 1
ATOM 469 C C . THR A 1 59 ? 9.406 29.234 1.474 1 96.12 59 THR A C 1
ATOM 471 O O . THR A 1 59 ? 8.273 29.344 1 1 96.12 59 THR A O 1
ATOM 474 N N . ALA A 1 60 ? 9.781 29.797 2.57 1 94.81 60 ALA A N 1
ATOM 475 C CA . ALA A 1 60 ? 8.844 30.594 3.357 1 94.81 60 ALA A CA 1
ATOM 476 C C . ALA A 1 60 ? 8.492 31.891 2.637 1 94.81 60 ALA A C 1
ATOM 478 O O . ALA A 1 60 ? 7.406 32.438 2.836 1 94.81 60 ALA A O 1
ATOM 479 N N . ALA A 1 61 ? 9.352 32.406 1.795 1 94.75 61 ALA A N 1
ATOM 480 C CA . ALA A 1 61 ? 9.172 33.688 1.138 1 94.75 61 ALA A CA 1
ATOM 481 C C . ALA A 1 61 ? 8.258 33.562 -0.078 1 94.75 61 ALA A C 1
ATOM 483 O O . ALA A 1 61 ? 7.73 34.562 -0.569 1 94.75 61 ALA A O 1
ATOM 484 N N . LEU A 1 62 ? 7.988 32.375 -0.505 1 94.62 62 LEU A N 1
ATOM 485 C CA . LEU A 1 62 ? 7.281 32.281 -1.777 1 94.62 62 LEU A CA 1
ATOM 486 C C . LEU A 1 62 ? 6.051 31.375 -1.652 1 94.62 62 LEU A C 1
ATOM 488 O O . LEU A 1 62 ? 4.977 31.703 -2.152 1 94.62 62 LEU A O 1
ATOM 492 N N . THR A 1 63 ? 6.117 30.281 -0.996 1 94.88 63 THR A N 1
ATOM 493 C CA . THR A 1 63 ? 5.141 29.203 -1.09 1 94.88 63 THR A CA 1
ATOM 494 C C . THR A 1 63 ? 3.803 29.625 -0.488 1 94.88 63 THR A C 1
ATOM 496 O O . THR A 1 63 ? 2.742 29.266 -0.999 1 94.88 63 THR A O 1
ATOM 499 N N . PRO A 1 64 ? 3.771 30.438 0.622 1 93.88 64 PRO A N 1
ATOM 500 C CA . PRO A 1 64 ? 2.465 30.828 1.146 1 93.88 64 PRO A CA 1
ATOM 501 C C . PRO A 1 64 ? 1.646 31.641 0.136 1 93.88 64 PRO A C 1
ATOM 503 O O . PRO A 1 64 ? 0.419 31.5 0.09 1 93.88 64 PRO A O 1
ATOM 506 N N . ILE A 1 65 ? 2.291 32.438 -0.637 1 92.81 65 ILE A N 1
ATOM 507 C CA . ILE A 1 65 ? 1.592 33.25 -1.625 1 92.81 65 ILE A CA 1
ATOM 508 C C . ILE A 1 65 ? 1.157 32.375 -2.799 1 92.81 65 ILE A C 1
ATOM 510 O O . ILE A 1 65 ? 0.055 32.531 -3.328 1 92.81 65 ILE A O 1
ATOM 514 N N . LEU A 1 66 ? 2 31.531 -3.246 1 94.5 66 LEU A N 1
ATOM 515 C CA . LEU A 1 66 ? 1.667 30.641 -4.359 1 94.5 66 LEU A CA 1
ATOM 516 C C . LEU A 1 66 ? 0.488 29.734 -4.008 1 94.5 66 LEU A C 1
ATOM 518 O O . LEU A 1 66 ? -0.332 29.422 -4.871 1 94.5 66 LEU A O 1
ATOM 522 N N . TYR A 1 67 ? 0.437 29.297 -2.807 1 94 67 TYR A N 1
ATOM 523 C CA . TYR A 1 67 ? -0.661 28.453 -2.342 1 94 67 TYR A CA 1
ATOM 524 C C . TYR A 1 67 ? -1.996 29.172 -2.48 1 94 67 TYR A C 1
ATOM 526 O O . TYR A 1 67 ? -3.012 28.562 -2.811 1 94 67 TYR A O 1
ATOM 534 N N . THR A 1 68 ? -2.043 30.516 -2.264 1 89.75 68 THR A N 1
ATOM 535 C CA . THR A 1 68 ? -3.283 31.281 -2.234 1 89.75 68 THR A CA 1
ATOM 536 C C . THR A 1 68 ? -3.908 31.344 -3.625 1 89.75 68 THR A C 1
ATOM 538 O O . THR A 1 68 ? -5.098 31.641 -3.762 1 89.75 68 THR A O 1
ATOM 541 N N . VAL A 1 69 ? -3.141 31.016 -4.602 1 89.69 69 VAL A N 1
ATOM 542 C CA . VAL A 1 69 ? -3.654 31.094 -5.965 1 89.69 69 VAL A CA 1
ATOM 543 C C . VAL A 1 69 ? -4.789 30.094 -6.145 1 89.69 69 VAL A C 1
ATOM 545 O O . VAL A 1 69 ? -5.848 30.422 -6.684 1 89.69 69 VAL A O 1
ATOM 548 N N . PHE A 1 70 ? -4.566 28.844 -5.648 1 90 70 PHE A N 1
ATOM 549 C CA . PHE A 1 70 ? -5.57 27.797 -5.828 1 90 70 PHE A CA 1
ATOM 550 C C . PHE A 1 70 ? -6.113 27.328 -4.484 1 90 70 PHE A C 1
ATOM 552 O O . PHE A 1 70 ? -7.105 26.594 -4.43 1 90 70 PHE A O 1
ATOM 559 N N . GLY A 1 71 ? -5.504 27.719 -3.432 1 89.94 71 GLY A N 1
ATOM 560 C CA . GLY A 1 71 ? -5.84 27.188 -2.121 1 89.94 71 GLY A CA 1
ATOM 561 C C . GLY A 1 71 ? -7.219 27.594 -1.646 1 89.94 71 GLY A C 1
ATOM 562 O O . GLY A 1 71 ? -7.645 28.734 -1.865 1 89.94 71 GLY A O 1
ATOM 563 N N . THR A 1 72 ? -7.934 26.672 -1.032 1 87.75 72 THR A N 1
ATOM 564 C CA . THR A 1 72 ? -9.281 26.953 -0.541 1 87.75 72 THR A CA 1
ATOM 565 C C . THR A 1 72 ? -9.258 27.25 0.957 1 87.75 72 THR A C 1
ATOM 567 O O . THR A 1 72 ? -10.195 27.828 1.494 1 87.75 72 THR A O 1
ATOM 570 N N . SER A 1 73 ? -8.219 26.828 1.595 1 87.75 73 SER A N 1
ATOM 571 C CA . SER A 1 73 ? -8.109 27.125 3.018 1 87.75 73 SER A CA 1
ATOM 572 C C . SER A 1 73 ? -7.68 28.578 3.244 1 87.75 73 SER A C 1
ATOM 574 O O . SER A 1 73 ? -6.746 29.062 2.6 1 87.75 73 SER A O 1
ATOM 576 N N . ARG A 1 74 ? -8.273 29.203 4.133 1 84.38 74 ARG A N 1
ATOM 577 C CA . ARG A 1 74 ? -7.988 30.609 4.414 1 84.38 74 ARG A CA 1
ATOM 578 C C . ARG A 1 74 ? -6.852 30.75 5.422 1 84.38 74 ARG A C 1
ATOM 580 O O . ARG A 1 74 ? -6.223 31.797 5.52 1 84.38 74 ARG A O 1
ATOM 587 N N . VAL A 1 75 ? -6.582 29.703 6.066 1 84.56 75 VAL A N 1
ATOM 588 C CA . VAL A 1 75 ? -5.715 29.875 7.227 1 84.56 75 VAL A CA 1
ATOM 589 C C . VAL A 1 75 ? -4.496 28.969 7.105 1 84.56 75 VAL A C 1
ATOM 591 O O . VAL A 1 75 ? -3.539 29.094 7.871 1 84.56 75 VAL A O 1
ATOM 594 N N . LEU A 1 76 ? -4.449 28.094 6.129 1 87.25 76 LEU A N 1
ATOM 595 C CA . LEU A 1 76 ? -3.355 27.141 6.031 1 87.25 76 LEU A CA 1
ATOM 596 C C . LEU A 1 76 ? -2.047 27.828 5.68 1 87.25 76 LEU A C 1
ATOM 598 O O . LEU A 1 76 ? -1.974 28.562 4.691 1 87.25 76 LEU A O 1
ATOM 602 N N . SER A 1 77 ? -1.081 27.656 6.492 1 90.38 77 SER A N 1
ATOM 603 C CA . SER A 1 77 ? 0.254 28.188 6.223 1 90.38 77 SER A CA 1
ATOM 604 C C . SER A 1 77 ? 1.139 27.141 5.562 1 90.38 77 SER A C 1
ATOM 606 O O . SER A 1 77 ? 1.525 26.156 6.199 1 90.38 77 SER A O 1
ATOM 608 N N . VAL A 1 78 ? 1.476 27.391 4.324 1 93.75 78 VAL A N 1
ATOM 609 C CA . VAL A 1 78 ? 2.217 26.406 3.541 1 93.75 78 VAL A CA 1
ATOM 610 C C . VAL A 1 78 ? 3.68 26.828 3.43 1 93.75 78 VAL A C 1
ATOM 612 O O . VAL A 1 78 ? 3.986 27.891 2.877 1 93.75 78 VAL A O 1
ATOM 615 N N . ALA A 1 79 ? 4.535 26.141 3.971 1 94.69 79 ALA A N 1
ATOM 616 C CA . ALA A 1 79 ? 5.992 26.25 3.916 1 94.69 79 ALA A CA 1
ATOM 617 C C . ALA A 1 79 ? 6.648 24.891 4.207 1 94.69 79 ALA A C 1
ATOM 619 O O . ALA A 1 79 ? 6.16 23.859 3.764 1 94.69 79 ALA A O 1
ATOM 620 N N . ASN A 1 80 ? 7.793 24.922 4.816 1 93.12 80 ASN A N 1
ATOM 621 C CA . ASN A 1 80 ? 8.367 23.625 5.195 1 93.12 80 ASN A CA 1
ATOM 622 C C . ASN A 1 80 ? 7.695 23.062 6.441 1 93.12 80 ASN A C 1
ATOM 624 O O . ASN A 1 80 ? 7.34 23.812 7.355 1 93.12 80 ASN A O 1
ATOM 628 N N . GLY A 1 81 ? 7.449 21.812 6.426 1 88.81 81 GLY A N 1
ATOM 629 C CA . GLY A 1 81 ? 6.906 21.109 7.582 1 88.81 81 GLY A CA 1
ATOM 630 C C . GLY A 1 81 ? 7.875 20.109 8.188 1 88.81 81 GLY A C 1
ATOM 631 O O . GLY A 1 81 ? 8.75 19.594 7.492 1 88.81 81 GLY A O 1
ATOM 632 N N . SER A 1 82 ? 7.73 19.875 9.461 1 83.75 82 SER A N 1
ATOM 633 C CA . SER A 1 82 ? 8.656 19.031 10.188 1 83.75 82 SER A CA 1
ATOM 634 C C . SER A 1 82 ? 8.688 17.609 9.602 1 83.75 82 SER A C 1
ATOM 636 O O . SER A 1 82 ? 9.758 17.031 9.422 1 83.75 82 SER A O 1
ATOM 638 N N . GLU A 1 83 ? 7.543 17.078 9.312 1 82.38 83 GLU A N 1
ATOM 639 C CA . GLU A 1 83 ? 7.453 15.703 8.844 1 82.38 83 GLU A CA 1
ATOM 640 C C . GLU A 1 83 ? 8.102 15.547 7.473 1 82.38 83 GLU A C 1
ATOM 642 O O . GLU A 1 83 ? 8.914 14.641 7.262 1 82.38 83 GLU A O 1
ATOM 647 N N . VAL A 1 84 ? 7.758 16.391 6.582 1 90.94 84 VAL A N 1
ATOM 648 C CA . VAL A 1 84 ? 8.281 16.312 5.223 1 90.94 84 VAL A CA 1
ATOM 649 C C . VAL A 1 84 ? 9.766 16.672 5.219 1 90.94 84 VAL A C 1
ATOM 651 O O . VAL A 1 84 ? 10.555 16.078 4.477 1 90.94 84 VAL A O 1
ATOM 654 N N . SER A 1 85 ? 10.164 17.641 6.055 1 92.31 85 SER A N 1
ATOM 655 C CA . SER A 1 85 ? 11.57 18.016 6.148 1 92.31 85 SER A CA 1
ATOM 656 C C . SER A 1 85 ? 12.422 16.844 6.641 1 92.31 85 SER A C 1
ATOM 658 O O . SER A 1 85 ? 13.57 16.703 6.223 1 92.31 85 SER A O 1
ATOM 660 N N . LEU A 1 86 ? 11.844 16.156 7.504 1 86.06 86 LEU A N 1
ATOM 661 C CA . LEU A 1 86 ? 12.57 14.977 7.969 1 86.06 86 LEU A CA 1
ATOM 662 C C . LEU A 1 86 ? 12.734 13.969 6.844 1 86.06 86 LEU A C 1
ATOM 664 O O . LEU A 1 86 ? 13.805 13.359 6.703 1 86.06 86 LEU A O 1
ATOM 668 N N . MET A 1 87 ? 11.695 13.742 6.109 1 89.19 87 MET A N 1
ATOM 669 C CA . MET A 1 87 ? 11.766 12.812 4.984 1 89.19 87 MET A CA 1
ATOM 670 C C . MET A 1 87 ? 12.805 13.266 3.971 1 89.19 87 MET A C 1
ATOM 672 O O . MET A 1 87 ? 13.625 12.469 3.518 1 89.19 87 MET A O 1
ATOM 676 N N . VAL A 1 88 ? 12.773 14.523 3.689 1 94 88 VAL A N 1
ATOM 677 C CA . VAL A 1 88 ? 13.727 15.094 2.738 1 94 88 VAL A CA 1
ATOM 678 C C . VAL A 1 88 ? 15.141 14.992 3.295 1 94 88 VAL A C 1
ATOM 680 O O . VAL A 1 88 ? 16.078 14.609 2.578 1 94 88 VAL A O 1
ATOM 683 N N . GLY A 1 89 ? 15.289 15.312 4.512 1 90.25 89 GLY A N 1
ATOM 684 C CA . GLY A 1 89 ? 16.594 15.281 5.156 1 90.25 89 GLY A CA 1
ATOM 685 C C . GLY A 1 89 ? 17.203 13.891 5.195 1 90.25 89 GLY A C 1
ATOM 686 O O . GLY A 1 89 ? 18.391 13.719 4.934 1 90.25 89 GLY A O 1
ATOM 687 N N . THR A 1 90 ? 16.438 12.945 5.508 1 83.19 90 THR A N 1
ATOM 688 C CA . THR A 1 90 ? 16.922 11.57 5.57 1 83.19 90 THR A CA 1
ATOM 689 C C . THR A 1 90 ? 17.406 11.094 4.203 1 83.19 90 THR A C 1
ATOM 691 O O . THR A 1 90 ? 18.375 10.344 4.105 1 83.19 90 THR A O 1
ATOM 694 N N . TYR A 1 91 ? 16.719 11.461 3.184 1 87.5 91 TYR A N 1
ATOM 695 C CA . TYR A 1 91 ? 17.109 11.094 1.831 1 87.5 91 TYR A CA 1
ATOM 696 C C . TYR A 1 91 ? 18.359 11.867 1.395 1 87.5 91 TYR A C 1
ATOM 698 O O . TYR A 1 91 ? 19.297 11.289 0.851 1 87.5 91 TYR A O 1
ATOM 706 N N . LEU A 1 92 ? 18.422 13.203 1.683 1 91.81 92 LEU A N 1
ATOM 707 C CA . LEU A 1 92 ? 19.5 14.062 1.212 1 91.81 92 LEU A CA 1
ATOM 708 C C . LEU A 1 92 ? 20.797 13.766 1.953 1 91.81 92 LEU A C 1
ATOM 710 O O . LEU A 1 92 ? 21.891 13.938 1.402 1 91.81 92 LEU A O 1
ATOM 714 N N . GLN A 1 93 ? 20.688 13.336 3.117 1 86.25 93 GLN A N 1
ATOM 715 C CA . GLN A 1 93 ? 21.875 13.055 3.916 1 86.25 93 GLN A CA 1
ATOM 716 C C . GLN A 1 93 ? 22.672 11.891 3.324 1 86.25 93 GLN A C 1
ATOM 718 O O . GLN A 1 93 ? 23.859 11.734 3.617 1 86.25 93 GLN A O 1
ATOM 723 N N . THR A 1 94 ? 22.016 11.086 2.529 1 80.81 94 THR A N 1
ATOM 724 C CA . THR A 1 94 ? 22.719 9.984 1.878 1 80.81 94 THR A CA 1
ATOM 725 C C . THR A 1 94 ? 23.656 10.5 0.785 1 80.81 94 THR A C 1
ATOM 727 O O . THR A 1 94 ? 24.531 9.781 0.319 1 80.81 94 THR A O 1
ATOM 730 N N . ILE A 1 95 ? 23.438 11.727 0.407 1 88.38 95 ILE A N 1
ATOM 731 C CA . ILE A 1 95 ? 24.25 12.367 -0.616 1 88.38 95 ILE A CA 1
ATOM 732 C C . ILE A 1 95 ? 25.375 13.164 0.047 1 88.38 95 ILE A C 1
ATOM 734 O O . ILE A 1 95 ? 25.109 14.062 0.851 1 88.38 95 ILE A O 1
ATOM 738 N N . SER A 1 96 ? 26.578 12.898 -0.254 1 86.44 96 SER A N 1
ATOM 739 C CA . SER A 1 96 ? 27.719 13.516 0.416 1 86.44 96 SER A CA 1
ATOM 740 C C . SER A 1 96 ? 27.969 14.938 -0.085 1 86.44 96 SER A C 1
ATOM 742 O O . SER A 1 96 ? 28.25 15.836 0.704 1 86.44 96 SER A O 1
ATOM 744 N N . ASP A 1 97 ? 27.734 15.18 -1.359 1 91.44 97 ASP A N 1
ATOM 745 C CA . ASP A 1 97 ? 28.031 16.484 -1.946 1 91.44 97 ASP A CA 1
ATOM 746 C C . ASP A 1 97 ? 26.906 17.469 -1.677 1 91.44 97 ASP A C 1
ATOM 748 O O . ASP A 1 97 ? 25.734 17.172 -1.923 1 91.44 97 ASP A O 1
ATOM 752 N N . LEU A 1 98 ? 27.266 18.625 -1.17 1 92.25 98 LEU A N 1
ATOM 753 C CA . LEU A 1 98 ? 26.297 19.641 -0.79 1 92.25 98 LEU A CA 1
ATOM 754 C C . LEU A 1 98 ? 25.562 20.188 -2.016 1 92.25 98 LEU A C 1
ATOM 756 O O . LEU A 1 98 ? 24.359 20.406 -1.98 1 92.25 98 LEU A O 1
ATOM 760 N N . LYS A 1 99 ? 26.297 20.469 -3.078 1 93.56 99 LYS A N 1
ATOM 761 C CA . LYS A 1 99 ? 25.672 21.016 -4.285 1 93.56 99 LYS A CA 1
ATOM 762 C C . LYS A 1 99 ? 24.688 20.031 -4.891 1 93.56 99 LYS A C 1
ATOM 764 O O . LYS A 1 99 ? 23.625 20.422 -5.371 1 93.56 99 LYS A O 1
ATOM 769 N N . GLU A 1 100 ? 25.047 18.828 -4.824 1 94.69 100 GLU A N 1
ATOM 770 C CA . GLU A 1 100 ? 24.156 17.781 -5.312 1 94.69 100 GLU A CA 1
ATOM 771 C C . GLU A 1 100 ? 22.922 17.656 -4.426 1 94.69 100 GLU A C 1
ATOM 773 O O . GLU A 1 100 ? 21.812 17.453 -4.922 1 94.69 100 GLU A O 1
ATOM 778 N N . ARG A 1 101 ? 23.141 17.828 -3.164 1 94.62 101 ARG A N 1
ATOM 779 C CA . ARG A 1 101 ? 22.047 17.75 -2.207 1 94.62 101 ARG A CA 1
ATOM 780 C C . ARG A 1 101 ? 21 18.812 -2.486 1 94.62 101 ARG A C 1
ATOM 782 O O . ARG A 1 101 ? 19.797 18.531 -2.498 1 94.62 101 ARG A O 1
ATOM 789 N N . VAL A 1 102 ? 21.5 19.969 -2.676 1 95.69 102 VAL A N 1
ATOM 790 C CA . VAL A 1 102 ? 20.609 21.094 -2.91 1 95.69 102 VAL A CA 1
ATOM 791 C C . VAL A 1 102 ? 19.859 20.906 -4.234 1 95.69 102 VAL A C 1
ATOM 793 O O . VAL A 1 102 ? 18.656 21.141 -4.32 1 95.69 102 VAL A O 1
ATOM 796 N N . ALA A 1 103 ? 20.562 20.453 -5.238 1 96.31 103 ALA A N 1
ATOM 797 C CA . ALA A 1 103 ? 19.953 20.219 -6.551 1 96.31 103 ALA A CA 1
ATOM 798 C C . ALA A 1 103 ? 18.859 19.156 -6.473 1 96.31 103 ALA A C 1
ATOM 800 O O . ALA A 1 103 ? 17.797 19.312 -7.078 1 96.31 103 ALA A O 1
ATOM 801 N N . VAL A 1 104 ? 19.109 18.141 -5.719 1 96.25 104 VAL A N 1
ATOM 802 C CA . VAL A 1 104 ? 18.156 17.062 -5.574 1 96.25 104 VAL A CA 1
ATOM 803 C C . VAL A 1 104 ? 16.938 17.547 -4.777 1 96.25 104 VAL A C 1
ATOM 805 O O . VAL A 1 104 ? 15.805 17.188 -5.094 1 96.25 104 VAL A O 1
ATOM 808 N N . GLY A 1 105 ? 17.203 18.344 -3.746 1 97 105 GLY A N 1
ATOM 809 C CA . GLY A 1 105 ? 16.109 18.891 -2.961 1 97 105 GLY A CA 1
ATOM 810 C C . GLY A 1 105 ? 15.148 19.734 -3.785 1 97 105 GLY A C 1
ATOM 811 O O . GLY A 1 105 ? 13.93 19.594 -3.654 1 97 105 GLY A O 1
ATOM 812 N N . ILE A 1 106 ? 15.719 20.547 -4.629 1 97.12 106 ILE A N 1
ATOM 813 C CA . ILE A 1 106 ? 14.906 21.406 -5.484 1 97.12 106 ILE A CA 1
ATOM 814 C C . ILE A 1 106 ? 14.148 20.562 -6.5 1 97.12 106 ILE A C 1
ATOM 816 O O . ILE A 1 106 ? 12.969 20.812 -6.766 1 97.12 106 ILE A O 1
ATOM 820 N N . LEU A 1 107 ? 14.789 19.609 -6.984 1 97 107 LEU A N 1
ATOM 821 C CA . LEU A 1 107 ? 14.148 18.703 -7.938 1 97 107 LEU A CA 1
ATOM 822 C C . LEU A 1 107 ? 13.008 17.938 -7.277 1 97 107 LEU A C 1
ATOM 824 O O . LEU A 1 107 ? 11.961 17.734 -7.887 1 97 107 LEU A O 1
ATOM 828 N N . LEU A 1 108 ? 13.242 17.469 -6.098 1 97.25 108 LEU A N 1
ATOM 829 C CA . LEU A 1 108 ? 12.195 16.781 -5.336 1 97.25 108 LEU A CA 1
ATOM 830 C C . LEU A 1 108 ? 10.953 17.656 -5.223 1 97.25 108 LEU A C 1
ATOM 832 O O . LEU A 1 108 ? 9.828 17.188 -5.391 1 97.25 108 LEU A O 1
ATOM 836 N N . SER A 1 109 ? 11.195 18.891 -4.855 1 97.75 109 SER A N 1
ATOM 837 C CA . SER A 1 109 ? 10.086 19.812 -4.738 1 97.75 109 SER A CA 1
ATOM 838 C C . SER A 1 109 ? 9.289 19.906 -6.035 1 97.75 109 SER A C 1
ATOM 840 O O . SER A 1 109 ? 8.055 19.922 -6.016 1 97.75 109 SER A O 1
ATOM 842 N N . PHE A 1 110 ? 9.953 19.938 -7.109 1 97.75 110 PHE A N 1
ATOM 843 C CA . PHE A 1 110 ? 9.312 20.016 -8.414 1 97.75 110 PHE A CA 1
ATOM 844 C C . PHE A 1 110 ? 8.484 18.781 -8.703 1 97.75 110 PHE A C 1
ATOM 846 O O . PHE A 1 110 ? 7.324 18.875 -9.094 1 97.75 110 PHE A O 1
ATOM 853 N N . ILE A 1 111 ? 9.109 17.641 -8.547 1 97.12 111 ILE A N 1
ATOM 854 C CA . ILE A 1 111 ? 8.438 16.391 -8.859 1 97.12 111 ILE A CA 1
ATOM 855 C C . ILE A 1 111 ? 7.238 16.188 -7.941 1 97.12 111 ILE A C 1
ATOM 857 O O . ILE A 1 111 ? 6.176 15.75 -8.383 1 97.12 111 ILE A O 1
ATOM 861 N N . ILE A 1 112 ? 7.371 16.484 -6.676 1 97.12 112 ILE A N 1
ATOM 862 C CA . ILE A 1 112 ? 6.266 16.422 -5.727 1 97.12 112 ILE A CA 1
ATOM 863 C C . ILE A 1 112 ? 5.121 17.312 -6.191 1 97.12 112 ILE A C 1
ATOM 865 O O . ILE A 1 112 ? 3.957 16.906 -6.168 1 97.12 112 ILE A O 1
ATOM 869 N N . GLY A 1 113 ? 5.523 18.516 -6.586 1 97.62 113 GLY A N 1
ATOM 870 C CA . GLY A 1 113 ? 4.531 19.453 -7.098 1 97.62 113 GLY A CA 1
ATOM 871 C C . GLY A 1 113 ? 3.809 18.938 -8.328 1 97.62 113 GLY A C 1
ATOM 872 O O . GLY A 1 113 ? 2.584 19.047 -8.422 1 97.62 113 GLY A O 1
ATOM 873 N N . VAL A 1 114 ? 4.516 18.344 -9.211 1 96.56 114 VAL A N 1
ATOM 874 C CA . VAL A 1 114 ? 3.932 17.828 -10.445 1 96.56 114 VAL A CA 1
ATOM 875 C C . VAL A 1 114 ? 2.998 16.672 -10.125 1 96.56 114 VAL A C 1
ATOM 877 O O . VAL A 1 114 ? 1.914 16.547 -10.695 1 96.56 114 VAL A O 1
ATOM 880 N N . ILE A 1 115 ? 3.428 15.836 -9.258 1 94.44 115 ILE A N 1
ATOM 881 C CA . ILE A 1 115 ? 2.613 14.688 -8.875 1 94.44 115 ILE A CA 1
ATOM 882 C C . ILE A 1 115 ? 1.308 15.164 -8.25 1 94.44 115 ILE A C 1
ATOM 884 O O . ILE A 1 115 ? 0.223 14.742 -8.656 1 94.44 115 ILE A O 1
ATOM 888 N N . ASN A 1 116 ? 1.41 16.016 -7.277 1 95.75 116 ASN A N 1
ATOM 889 C CA . ASN A 1 116 ? 0.212 16.516 -6.617 1 95.75 116 ASN A CA 1
ATOM 890 C C . ASN A 1 116 ? -0.685 17.281 -7.582 1 95.75 116 ASN A C 1
ATOM 892 O O . ASN A 1 116 ? -1.911 17.172 -7.523 1 95.75 116 ASN A O 1
ATOM 896 N N . PHE A 1 117 ? -0.077 18.062 -8.422 1 95.44 117 PHE A N 1
ATOM 897 C CA . PHE A 1 117 ? -0.851 18.812 -9.398 1 95.44 117 PHE A CA 1
ATOM 898 C C . PHE A 1 117 ? -1.574 17.875 -10.352 1 95.44 117 PHE A C 1
ATOM 900 O O . PHE A 1 117 ? -2.74 18.094 -10.688 1 95.44 117 PHE A O 1
ATOM 907 N N . THR A 1 118 ? -0.923 16.859 -10.812 1 93.19 118 THR A N 1
ATOM 908 C CA . THR A 1 118 ? -1.518 15.875 -11.719 1 93.19 118 THR A CA 1
ATOM 909 C C . THR A 1 118 ? -2.664 15.141 -11.031 1 93.19 118 THR A C 1
ATOM 911 O O . THR A 1 118 ? -3.711 14.914 -11.641 1 93.19 118 THR A O 1
ATOM 914 N N . LEU A 1 119 ? -2.467 14.766 -9.828 1 89.75 119 LEU A N 1
ATOM 915 C CA . LEU A 1 119 ? -3.525 14.102 -9.078 1 89.75 119 LEU A CA 1
ATOM 916 C C . LEU A 1 119 ? -4.742 15.008 -8.93 1 89.75 119 LEU A C 1
ATOM 918 O O . LEU A 1 119 ? -5.879 14.539 -8.953 1 89.75 119 LEU A O 1
ATOM 922 N N . GLY A 1 120 ? -4.477 16.312 -8.703 1 90.69 120 GLY A N 1
ATOM 923 C CA . GLY A 1 120 ? -5.562 17.281 -8.633 1 90.69 120 GLY A CA 1
ATOM 924 C C . GLY A 1 120 ? -6.332 17.406 -9.938 1 90.69 120 GLY A C 1
ATOM 925 O O . GLY A 1 120 ? -7.562 17.484 -9.93 1 90.69 120 GLY A O 1
ATOM 926 N N . CYS A 1 121 ? -5.652 17.344 -11.031 1 90.56 121 CYS A N 1
ATOM 927 C CA . CYS A 1 121 ? -6.281 17.422 -12.344 1 90.56 121 CYS A CA 1
ATOM 928 C C . CYS A 1 121 ? -7.141 16.203 -12.617 1 90.56 121 CYS A C 1
ATOM 930 O O . CYS A 1 121 ? -8.172 16.297 -13.281 1 90.56 121 CYS A O 1
ATOM 932 N N . LEU A 1 122 ? -6.727 15.102 -12.008 1 84.38 122 LEU A N 1
ATOM 933 C CA . LEU A 1 122 ? -7.461 13.852 -12.203 1 84.38 122 LEU A CA 1
ATOM 934 C C . LEU A 1 122 ? -8.562 13.703 -11.164 1 84.38 122 LEU A C 1
ATOM 936 O O . LEU A 1 122 ? -9.258 12.68 -11.133 1 84.38 122 LEU A O 1
ATOM 940 N N . HIS A 1 123 ? -8.672 14.664 -10.273 1 86.06 123 HIS A N 1
ATOM 941 C CA . HIS A 1 123 ? -9.703 14.688 -9.242 1 86.06 123 HIS A CA 1
ATOM 942 C C . HIS A 1 123 ? -9.578 13.492 -8.297 1 86.06 123 HIS A C 1
ATOM 944 O O . HIS A 1 123 ? -10.57 12.828 -7.992 1 86.06 123 HIS A O 1
ATOM 950 N N . LEU A 1 124 ? -8.344 13.25 -7.953 1 83.38 124 LEU A N 1
ATOM 951 C CA . LEU A 1 124 ? -8.078 12.141 -7.047 1 83.38 124 LEU A CA 1
ATOM 952 C C . LEU A 1 124 ? -7.824 12.641 -5.629 1 83.38 124 LEU A C 1
ATOM 954 O O . LEU A 1 124 ? -6.844 12.258 -4.992 1 83.38 124 LEU A O 1
ATOM 958 N N . GLY A 1 125 ? -8.641 13.531 -5.188 1 81.19 125 GLY A N 1
ATOM 959 C CA . GLY A 1 125 ? -8.555 14.023 -3.82 1 81.19 125 GLY A CA 1
ATOM 960 C C . GLY A 1 125 ? -8.781 12.938 -2.783 1 81.19 125 GLY A C 1
ATOM 961 O O . GLY A 1 125 ? -8.406 13.102 -1.62 1 81.19 125 GLY A O 1
ATOM 962 N N . VAL A 1 126 ? -9.211 11.773 -3.234 1 77.62 126 VAL A N 1
ATOM 963 C CA . VAL A 1 126 ? -9.523 10.648 -2.354 1 77.62 126 VAL A CA 1
ATOM 964 C C . VAL A 1 126 ? -8.227 10.086 -1.766 1 77.62 126 VAL A C 1
ATOM 966 O O . VAL A 1 126 ? -8.258 9.406 -0.738 1 77.62 126 VAL A O 1
ATOM 969 N N . VAL A 1 127 ? -7.141 10.469 -2.359 1 77.38 127 VAL A N 1
ATOM 970 C CA . VAL A 1 127 ? -5.844 9.984 -1.898 1 77.38 127 VAL A CA 1
ATOM 971 C C . VAL A 1 127 ? -5.582 10.477 -0.477 1 77.38 127 VAL A C 1
ATOM 973 O O . VAL A 1 127 ? -4.848 9.844 0.281 1 77.38 127 VAL A O 1
ATOM 976 N N . ALA A 1 128 ? -6.207 11.555 -0.181 1 72.94 128 ALA A N 1
ATOM 977 C CA . ALA A 1 128 ? -6.051 12.094 1.167 1 72.94 128 ALA A CA 1
ATOM 978 C C . ALA A 1 128 ? -6.57 11.117 2.215 1 72.94 128 ALA A C 1
ATOM 980 O O . ALA A 1 128 ? -6.129 11.133 3.365 1 72.94 128 ALA A O 1
ATOM 981 N N . ASP A 1 129 ? -7.422 10.242 1.8 1 70.94 129 ASP A N 1
ATOM 982 C CA . ASP A 1 129 ? -8.102 9.344 2.73 1 70.94 129 ASP A CA 1
ATOM 983 C C . ASP A 1 129 ? -7.414 7.984 2.785 1 70.94 129 ASP A C 1
ATOM 985 O O . ASP A 1 129 ? -7.953 7.031 3.354 1 70.94 129 ASP A O 1
ATOM 989 N N . PHE A 1 130 ? -6.262 7.934 2.184 1 68.19 130 PHE A N 1
ATOM 990 C CA . PHE A 1 130 ? -5.512 6.684 2.152 1 68.19 130 PHE A CA 1
ATOM 991 C C . PHE A 1 130 ? -5.031 6.305 3.549 1 68.19 130 PHE A C 1
ATOM 993 O O . PHE A 1 130 ? -4.852 5.121 3.85 1 68.19 130 PHE A O 1
ATOM 1000 N N . LEU A 1 131 ? -4.832 7.363 4.324 1 72.81 131 LEU A N 1
ATOM 1001 C CA . LEU A 1 131 ? -4.262 7.098 5.641 1 72.81 131 LEU A CA 1
ATOM 1002 C C . LEU A 1 131 ? -5.301 7.312 6.738 1 72.81 131 LEU A C 1
ATOM 1004 O O . LEU A 1 131 ? -5.82 8.422 6.898 1 72.81 131 LEU A O 1
ATOM 1008 N N . SER A 1 132 ? -5.602 6.207 7.406 1 78.5 132 SER A N 1
ATOM 1009 C CA . SER A 1 132 ? -6.504 6.312 8.555 1 78.5 132 SER A CA 1
ATOM 1010 C C . SER A 1 132 ? -5.867 7.109 9.688 1 78.5 132 SER A C 1
ATOM 1012 O O . SER A 1 132 ? -4.652 7.312 9.703 1 78.5 132 SER A O 1
ATOM 1014 N N . ARG A 1 133 ? -6.582 7.52 10.484 1 80 133 ARG A N 1
ATOM 1015 C CA . ARG A 1 133 ? -6.09 8.312 11.602 1 80 133 ARG A CA 1
ATOM 1016 C C . ARG A 1 133 ? -5.105 7.512 12.453 1 80 133 ARG A C 1
ATOM 1018 O O . ARG A 1 133 ? -4.059 8.031 12.852 1 80 133 ARG A O 1
ATOM 1025 N N . PRO A 1 134 ? -5.461 6.293 12.789 1 83 134 PRO A N 1
ATOM 1026 C CA . PRO A 1 134 ? -4.5 5.52 13.586 1 83 134 PRO A CA 1
ATOM 1027 C C . PRO A 1 134 ? -3.172 5.312 12.867 1 83 134 PRO A C 1
ATOM 1029 O O . PRO A 1 134 ? -2.109 5.359 13.492 1 83 134 PRO A O 1
ATOM 1032 N N . VAL A 1 135 ? -3.275 5.102 11.609 1 83.38 135 VAL A N 1
ATOM 1033 C CA . VAL A 1 135 ? -2.062 4.906 10.82 1 83.38 135 VAL A CA 1
ATOM 1034 C C . VAL A 1 135 ? -1.254 6.203 10.789 1 83.38 135 VAL A C 1
ATOM 1036 O O . VAL A 1 135 ? -0.041 6.191 11.016 1 83.38 135 VAL A O 1
ATOM 1039 N N . MET A 1 136 ? -1.908 7.301 10.539 1 82.5 136 MET A N 1
ATOM 1040 C CA . MET A 1 136 ? -1.238 8.602 10.516 1 82.5 136 MET A CA 1
ATOM 1041 C C . MET A 1 136 ? -0.667 8.938 11.883 1 82.5 136 MET A C 1
ATOM 1043 O O . MET A 1 136 ? 0.434 9.484 11.984 1 82.5 136 MET A O 1
ATOM 1047 N N . GLY A 1 137 ? -1.475 8.648 12.93 1 84.69 137 GLY A N 1
ATOM 1048 C CA . GLY A 1 137 ? -1.013 8.906 14.281 1 84.69 137 GLY A CA 1
ATOM 1049 C C . GLY A 1 137 ? 0.256 8.148 14.633 1 84.69 137 GLY A C 1
ATOM 1050 O O . GLY A 1 137 ? 1.189 8.727 15.195 1 84.69 137 GLY A O 1
ATOM 1051 N N . GLY A 1 138 ? 0.283 6.898 14.344 1 87.25 138 GLY A N 1
ATOM 1052 C CA . GLY A 1 138 ? 1.471 6.094 14.594 1 87.25 138 GLY A CA 1
ATOM 1053 C C . GLY A 1 138 ? 2.67 6.535 13.773 1 87.25 138 GLY A C 1
ATOM 1054 O O . GLY A 1 138 ? 3.779 6.641 14.297 1 87.25 138 GLY A O 1
ATOM 1055 N N . PHE A 1 139 ? 2.432 6.805 12.57 1 85 139 PHE A N 1
ATOM 1056 C CA . PHE A 1 139 ? 3.488 7.219 11.656 1 85 139 PHE A CA 1
ATOM 1057 C C . PHE A 1 139 ? 4.074 8.562 12.078 1 85 139 PHE A C 1
ATOM 1059 O O . PHE A 1 139 ? 5.297 8.719 12.125 1 85 139 PHE A O 1
ATOM 1066 N N . LEU A 1 140 ? 3.242 9.508 12.328 1 83.88 140 LEU A N 1
ATOM 1067 C CA . LEU A 1 140 ? 3.703 10.836 12.727 1 83.88 140 LEU A CA 1
ATOM 1068 C C . LEU A 1 140 ? 4.406 10.789 14.07 1 83.88 140 LEU A C 1
ATOM 1070 O O . LEU A 1 140 ? 5.395 11.5 14.289 1 83.88 140 LEU A O 1
ATOM 1074 N N . SER A 1 141 ? 3.846 10.023 14.977 1 89.56 141 SER A N 1
ATOM 1075 C CA . SER A 1 141 ? 4.492 9.867 16.281 1 89.56 141 SER A CA 1
ATOM 1076 C C . SER A 1 141 ? 5.895 9.289 16.125 1 89.56 141 SER A C 1
ATOM 1078 O O . SER A 1 141 ? 6.832 9.742 16.781 1 89.56 141 SER A O 1
ATOM 1080 N N . ALA A 1 142 ? 5.992 8.297 15.305 1 90.69 142 ALA A N 1
ATOM 1081 C CA . ALA A 1 142 ? 7.312 7.734 15.031 1 90.69 142 ALA A CA 1
ATOM 1082 C C . ALA A 1 142 ? 8.227 8.766 14.383 1 90.69 142 ALA A C 1
ATOM 1084 O O . ALA A 1 142 ? 9.422 8.828 14.68 1 90.69 142 ALA A O 1
ATOM 1085 N N . GLY A 1 143 ? 7.66 9.531 13.453 1 86.06 143 GLY A N 1
ATOM 1086 C CA . GLY A 1 143 ? 8.414 10.609 12.844 1 86.06 143 GLY A CA 1
ATOM 1087 C C . GLY A 1 143 ? 8.953 11.609 13.844 1 86.06 143 GLY A C 1
ATOM 1088 O O . GLY A 1 143 ? 10.07 12.102 13.695 1 86.06 143 GLY A O 1
ATOM 1089 N N . GLY A 1 144 ? 8.133 11.93 14.844 1 87.19 144 GLY A N 1
ATOM 1090 C CA . GLY A 1 144 ? 8.594 12.82 15.898 1 87.19 144 GLY A CA 1
ATOM 1091 C C . GLY A 1 144 ? 9.82 12.297 16.625 1 87.19 144 GLY A C 1
ATOM 1092 O O . GLY A 1 144 ? 10.773 13.039 16.859 1 87.19 144 GLY A O 1
ATOM 1093 N N . ILE A 1 145 ? 9.805 11.102 16.922 1 90 145 ILE A N 1
ATOM 1094 C CA . ILE A 1 145 ? 10.93 10.484 17.609 1 90 145 ILE A CA 1
ATOM 1095 C C . ILE A 1 145 ? 12.164 10.492 16.703 1 90 145 ILE A C 1
ATOM 1097 O O . ILE A 1 145 ? 13.273 10.789 17.156 1 90 145 ILE A O 1
ATOM 1101 N N . LEU A 1 146 ? 11.938 10.141 15.5 1 88.06 146 LEU A N 1
ATOM 1102 C CA . LEU A 1 146 ? 13.055 10.086 14.555 1 88.06 146 LEU A CA 1
ATOM 1103 C C . LEU A 1 146 ? 13.656 11.477 14.344 1 88.06 146 LEU A C 1
ATOM 1105 O O . LEU A 1 146 ? 14.867 11.609 14.172 1 88.06 146 LEU A O 1
ATOM 1109 N N . ILE A 1 147 ? 12.773 12.469 14.32 1 84.94 147 ILE A N 1
ATOM 1110 C CA . ILE A 1 147 ? 13.234 13.852 14.211 1 84.94 147 ILE A CA 1
ATOM 1111 C C . ILE A 1 147 ? 14.117 14.195 15.414 1 84.94 147 ILE A C 1
ATOM 1113 O O . ILE A 1 147 ? 15.18 14.789 15.258 1 84.94 147 ILE A O 1
ATOM 1117 N N . MET A 1 148 ? 13.672 13.844 16.531 1 89.62 148 MET A N 1
ATOM 1118 C CA . MET A 1 148 ? 14.414 14.117 17.766 1 89.62 148 MET A CA 1
ATOM 1119 C C . MET A 1 148 ? 15.766 13.414 17.75 1 89.62 148 MET A C 1
ATOM 1121 O O . MET A 1 148 ? 16.781 14.008 18.094 1 89.62 148 MET A O 1
ATOM 1125 N N . VAL A 1 149 ? 15.781 12.242 17.297 1 88 149 VAL A N 1
ATOM 1126 C CA . VAL A 1 149 ? 17.016 11.461 17.25 1 88 149 VAL A CA 1
ATOM 1127 C C . VAL A 1 149 ? 17.953 12.047 16.203 1 88 149 VAL A C 1
ATOM 1129 O O . VAL A 1 149 ? 19.172 12.117 16.422 1 88 149 VAL A O 1
ATOM 1132 N N . ALA A 1 150 ? 17.406 12.445 15.133 1 83.31 150 ALA A N 1
ATOM 1133 C CA . ALA A 1 150 ? 18.203 12.984 14.039 1 83.31 150 ALA A CA 1
ATOM 1134 C C . ALA A 1 150 ? 18.875 14.297 14.445 1 83.31 150 ALA A C 1
ATOM 1136 O O . ALA A 1 150 ? 19.969 14.609 13.977 1 83.31 150 ALA A O 1
ATOM 1137 N N . GLN A 1 151 ? 18.266 15.023 15.312 1 87.69 151 GLN A N 1
ATOM 1138 C CA . GLN A 1 151 ? 18.766 16.344 15.68 1 87.69 151 GLN A CA 1
ATOM 1139 C C . GLN A 1 151 ? 19.625 16.266 16.938 1 87.69 151 GLN A C 1
ATOM 1141 O O . GLN A 1 151 ? 20.359 17.219 17.25 1 87.69 151 GLN A O 1
ATOM 1146 N N . PHE A 1 152 ? 19.688 15.18 17.531 1 90 152 PHE A N 1
ATOM 1147 C CA . PHE A 1 152 ? 20.422 15.047 18.781 1 90 152 PHE A CA 1
ATOM 1148 C C . PHE A 1 152 ? 21.906 15.281 18.562 1 90 152 PHE A C 1
ATOM 1150 O O . PHE A 1 152 ? 22.547 15.992 19.344 1 90 152 PHE A O 1
ATOM 1157 N N . PRO A 1 153 ? 22.516 14.688 17.531 1 88.88 153 PRO A N 1
ATOM 1158 C CA . PRO A 1 153 ? 23.938 14.961 17.297 1 88.88 153 PRO A CA 1
ATOM 1159 C C . PRO A 1 153 ? 24.234 16.438 17.047 1 88.88 153 PRO A C 1
ATOM 1161 O O . PRO A 1 153 ? 25.266 16.953 17.484 1 88.88 153 PRO A O 1
ATOM 1164 N N . THR A 1 154 ? 23.359 17.078 16.375 1 87.56 154 THR A N 1
ATOM 1165 C CA . THR A 1 154 ? 23.531 18.516 16.125 1 87.56 154 THR A CA 1
ATOM 1166 C C . THR A 1 154 ? 23.422 19.312 17.422 1 87.56 154 THR A C 1
ATOM 1168 O O . THR A 1 154 ? 24.125 20.297 17.594 1 87.56 154 THR A O 1
ATOM 1171 N N . TRP A 1 155 ? 22.578 18.859 18.297 1 91.69 155 TRP A N 1
ATOM 1172 C CA . TRP A 1 155 ? 22.422 19.5 19.594 1 91.69 155 TRP A CA 1
ATOM 1173 C C . TRP A 1 155 ? 23.703 19.406 20.406 1 91.69 155 TRP A C 1
ATOM 1175 O O . TRP A 1 155 ? 24.188 20.406 20.938 1 91.69 155 TRP A O 1
ATOM 1185 N N . VAL A 1 156 ? 24.312 18.219 20.359 1 90.88 156 VAL A N 1
ATOM 1186 C CA . VAL A 1 156 ? 25.484 17.984 21.203 1 90.88 156 VAL A CA 1
ATOM 1187 C C . VAL A 1 156 ? 26.766 18.219 20.391 1 90.88 156 VAL A C 1
ATOM 1189 O O . VAL A 1 156 ? 27.875 18.172 20.938 1 90.88 156 VAL A O 1
ATOM 1192 N N . GLN A 1 157 ? 26.672 18.562 19.172 1 88.88 157 GLN A N 1
ATOM 1193 C CA . GLN A 1 157 ? 27.766 18.859 18.266 1 88.88 157 GLN A CA 1
ATOM 1194 C C . GLN A 1 157 ? 28.719 17.672 18.141 1 88.88 157 GLN A C 1
ATOM 1196 O O . GLN A 1 157 ? 29.922 17.828 18.312 1 88.88 157 GLN A O 1
ATOM 1201 N N . VAL A 1 158 ? 28.141 16.547 17.844 1 86.5 158 VAL A N 1
ATOM 1202 C CA . VAL A 1 158 ? 28.922 15.344 17.578 1 86.5 158 VAL A CA 1
ATOM 1203 C C . VAL A 1 158 ? 28.766 14.945 16.109 1 86.5 158 VAL A C 1
ATOM 1205 O O . VAL A 1 158 ? 27.656 14.969 15.57 1 86.5 158 VAL A O 1
ATOM 1208 N N . THR A 1 159 ? 29.812 14.727 15.453 1 81.25 159 THR A N 1
ATOM 1209 C CA . THR A 1 159 ? 29.766 14.312 14.055 1 81.25 159 THR A CA 1
ATOM 1210 C C . THR A 1 159 ? 29.656 12.789 13.945 1 81.25 159 THR A C 1
ATOM 1212 O O . THR A 1 159 ? 30.531 12.062 14.414 1 81.25 159 THR A O 1
ATOM 1215 N N . LEU A 1 160 ? 28.531 12.359 13.547 1 78.88 160 LEU A N 1
ATOM 1216 C CA . LEU A 1 160 ? 28.312 10.93 13.359 1 78.88 160 LEU A CA 1
ATOM 1217 C C . LEU A 1 160 ? 28.188 10.594 11.875 1 78.88 160 LEU A C 1
ATOM 1219 O O . LEU A 1 160 ? 27.75 11.422 11.078 1 78.88 160 LEU A O 1
ATOM 1223 N N . PRO A 1 161 ? 28.719 9.414 11.57 1 73.81 161 PRO A N 1
ATOM 1224 C CA . PRO A 1 161 ? 28.484 8.992 10.18 1 73.81 161 PRO A CA 1
ATOM 1225 C C . PRO A 1 161 ? 27.016 8.766 9.875 1 73.81 161 PRO A C 1
ATOM 1227 O O . PRO A 1 161 ? 26.219 8.5 10.781 1 73.81 161 PRO A O 1
ATOM 1230 N N . THR A 1 162 ? 26.672 9.117 8.711 1 64.69 162 THR A N 1
ATOM 1231 C CA . THR A 1 162 ? 25.281 9 8.297 1 64.69 162 THR A CA 1
ATOM 1232 C C . THR A 1 162 ? 24.875 7.539 8.148 1 64.69 162 THR A C 1
ATOM 1234 O O . THR A 1 162 ? 25.562 6.766 7.48 1 64.69 162 THR A O 1
ATOM 1237 N N . TYR A 1 163 ? 24 7.133 9.102 1 63.12 163 TYR A N 1
ATOM 1238 C CA . TYR A 1 163 ? 23.484 5.766 8.992 1 63.12 163 TYR A CA 1
ATOM 1239 C C . TYR A 1 163 ? 22.047 5.754 8.484 1 63.12 163 TYR A C 1
ATOM 1241 O O . TYR A 1 163 ? 21.312 6.711 8.695 1 63.12 163 TYR A O 1
ATOM 1249 N N . SER A 1 164 ? 21.719 4.75 7.766 1 61.44 164 SER A N 1
ATOM 1250 C CA . SER A 1 164 ? 20.391 4.594 7.211 1 61.44 164 SER A CA 1
ATOM 1251 C C . SER A 1 164 ? 19.406 4.125 8.273 1 61.44 164 SER A C 1
ATOM 1253 O O . SER A 1 164 ? 18.203 4.379 8.172 1 61.44 164 SER A O 1
ATOM 1255 N N . TYR A 1 165 ? 19.906 3.568 9.422 1 67.69 165 TYR A N 1
ATOM 1256 C CA . TYR A 1 165 ? 19.016 2.98 10.422 1 67.69 165 TYR A CA 1
ATOM 1257 C C . TYR A 1 165 ? 18.938 3.859 11.664 1 67.69 165 TYR A C 1
ATOM 1259 O O . TYR A 1 165 ? 19.969 4.199 12.258 1 67.69 165 TYR A O 1
ATOM 1267 N N . PRO A 1 166 ? 17.734 4.215 12.07 1 74.88 166 PRO A N 1
ATOM 1268 C CA . PRO A 1 166 ? 17.562 5.082 13.234 1 74.88 166 PRO A CA 1
ATOM 1269 C C . PRO A 1 166 ? 18.109 4.457 14.516 1 74.88 166 PRO A C 1
ATOM 1271 O O . PRO A 1 166 ? 18.688 5.16 15.359 1 74.88 166 PRO A O 1
ATOM 1274 N N . LEU A 1 167 ? 18.016 3.092 14.594 1 75.75 167 LEU A N 1
ATOM 1275 C CA . LEU A 1 167 ? 18.484 2.449 15.82 1 75.75 167 LEU A CA 1
ATOM 1276 C C . LEU A 1 167 ? 20 2.514 15.922 1 75.75 167 LEU A C 1
ATOM 1278 O O . LEU A 1 167 ? 20.562 2.588 17.031 1 75.75 167 LEU A O 1
ATOM 1282 N N . GLN A 1 168 ? 20.641 2.441 14.828 1 78.12 168 GLN A N 1
ATOM 1283 C CA . GLN A 1 168 ? 22.094 2.559 14.82 1 78.12 168 GLN A CA 1
ATOM 1284 C C . GLN A 1 168 ? 22.531 3.967 15.211 1 78.12 168 GLN A C 1
ATOM 1286 O O . GLN A 1 168 ? 23.578 4.145 15.836 1 78.12 168 GLN A O 1
ATOM 1291 N N . THR A 1 169 ? 21.734 4.953 14.82 1 80.5 169 THR A N 1
ATOM 1292 C CA . THR A 1 169 ? 22.047 6.328 15.195 1 80.5 169 THR A CA 1
ATOM 1293 C C . THR A 1 169 ? 22 6.5 16.719 1 80.5 169 THR A C 1
ATOM 1295 O O . THR A 1 169 ? 22.844 7.176 17.297 1 80.5 169 THR A O 1
ATOM 1298 N N . ILE A 1 170 ? 21.031 5.844 17.281 1 82.75 170 ILE A N 1
ATOM 1299 C CA . ILE A 1 170 ? 20.906 5.926 18.719 1 82.75 170 ILE A CA 1
ATOM 1300 C C . ILE A 1 170 ? 22.109 5.266 19.391 1 82.75 170 ILE A C 1
ATOM 1302 O O . ILE A 1 170 ? 22.641 5.789 20.375 1 82.75 170 ILE A O 1
ATOM 1306 N N . TYR A 1 171 ? 22.469 4.148 18.812 1 83.44 171 TYR A N 1
ATOM 1307 C CA . TYR A 1 171 ? 23.609 3.428 19.344 1 83.44 171 TYR A CA 1
ATOM 1308 C C . TYR A 1 171 ? 24.891 4.266 19.219 1 83.44 171 TYR A C 1
ATOM 1310 O O . TYR A 1 171 ? 25.688 4.316 20.156 1 83.44 171 TYR A O 1
ATOM 1318 N N . GLU A 1 172 ? 25.062 4.953 18.203 1 84.06 172 GLU A N 1
ATOM 1319 C CA . GLU A 1 172 ? 26.25 5.762 17.984 1 84.06 172 GLU A CA 1
ATOM 1320 C C . GLU A 1 172 ? 26.266 6.996 18.875 1 84.06 172 GLU A C 1
ATOM 1322 O O . GLU A 1 172 ? 27.328 7.453 19.297 1 84.06 172 GLU A O 1
ATOM 1327 N N . ILE A 1 173 ? 25.125 7.535 19.078 1 84.94 173 ILE A N 1
ATOM 1328 C CA . ILE A 1 173 ? 25.016 8.688 19.969 1 84.94 173 ILE A CA 1
ATOM 1329 C C . ILE A 1 173 ? 25.5 8.312 21.359 1 84.94 173 ILE A C 1
ATOM 1331 O O . ILE A 1 173 ? 26.25 9.062 22 1 84.94 173 ILE A O 1
ATOM 1335 N N . ILE A 1 174 ? 25.109 7.145 21.797 1 85.31 174 ILE A N 1
ATOM 1336 C CA . ILE A 1 174 ? 25.484 6.684 23.125 1 85.31 174 ILE A CA 1
ATOM 1337 C C . ILE A 1 174 ? 26.984 6.418 23.172 1 85.31 174 ILE A C 1
ATOM 1339 O O . ILE A 1 174 ? 27.641 6.75 24.156 1 85.31 174 ILE A O 1
ATOM 1343 N N . ASN A 1 175 ? 27.5 5.855 22.125 1 85.94 175 ASN A N 1
ATOM 1344 C CA . ASN A 1 175 ? 28.922 5.496 22.094 1 85.94 175 ASN A CA 1
ATOM 1345 C C . ASN A 1 175 ? 29.812 6.727 21.953 1 85.94 175 ASN A C 1
ATOM 1347 O O . ASN A 1 175 ? 30.984 6.691 22.328 1 85.94 175 ASN A O 1
ATOM 1351 N N . HIS A 1 176 ? 29.344 7.809 21.391 1 85.94 176 HIS A N 1
ATOM 1352 C CA . HIS A 1 176 ? 30.156 9 21.188 1 85.94 176 HIS A CA 1
ATOM 1353 C C . HIS A 1 176 ? 29.766 10.102 22.172 1 85.94 176 HIS A C 1
ATOM 1355 O O . HIS A 1 176 ? 30.062 11.273 21.953 1 85.94 176 HIS A O 1
ATOM 136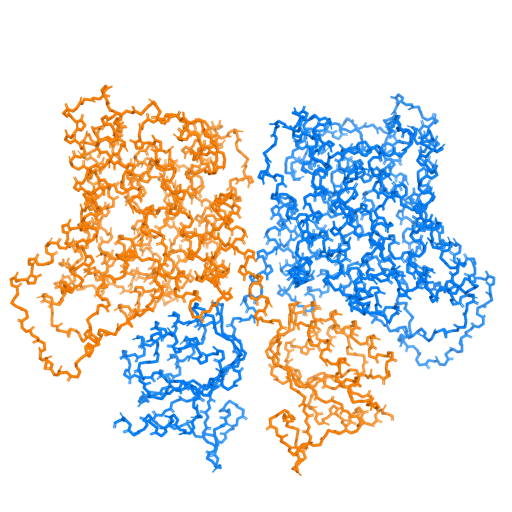1 N N . PHE A 1 177 ? 29.094 9.758 23.188 1 85.19 177 PHE A N 1
ATOM 1362 C CA . PHE A 1 177 ? 28.609 10.734 24.172 1 85.19 177 PHE A CA 1
ATOM 1363 C C . PHE A 1 177 ? 29.781 11.422 24.859 1 85.19 177 PHE A C 1
ATOM 1365 O O . PHE A 1 177 ? 29.641 12.547 25.344 1 85.19 177 PHE A O 1
ATOM 1372 N N . HIS A 1 178 ? 30.922 10.836 24.766 1 84.25 178 HIS A N 1
ATOM 1373 C CA . HIS A 1 178 ? 32.094 11.391 25.422 1 84.25 178 HIS A CA 1
ATOM 1374 C C . HIS A 1 178 ? 32.688 12.562 24.625 1 84.25 178 HIS A C 1
ATOM 1376 O O . HIS A 1 178 ? 33.438 13.375 25.156 1 84.25 178 HIS A O 1
ATOM 1382 N N . GLN A 1 179 ? 32.281 12.773 23.422 1 88 179 GLN A N 1
ATOM 1383 C CA . GLN A 1 179 ? 32.781 13.836 22.562 1 88 179 GLN A CA 1
ATOM 1384 C C . GLN A 1 179 ? 31.812 15.016 22.5 1 88 179 GLN A C 1
ATOM 1386 O O . GLN A 1 179 ? 31.891 15.828 21.578 1 88 179 GLN A O 1
ATOM 1391 N N . ILE A 1 180 ? 31.109 15.203 23.547 1 89.25 180 ILE A N 1
ATOM 1392 C CA . ILE A 1 180 ? 30.062 16.234 23.531 1 89.25 180 ILE A CA 1
ATOM 1393 C C . ILE A 1 180 ? 30.672 17.594 23.812 1 89.25 180 ILE A C 1
ATOM 1395 O O . ILE A 1 180 ? 31.625 17.703 24.594 1 89.25 180 ILE A O 1
ATOM 1399 N N . ASN A 1 181 ? 30.219 18.578 23.062 1 92 181 ASN A N 1
ATOM 1400 C CA . ASN A 1 181 ? 30.547 19.969 23.375 1 92 181 ASN A CA 1
ATOM 1401 C C . ASN A 1 181 ? 29.641 20.516 24.469 1 92 181 ASN A C 1
ATOM 1403 O O . ASN A 1 181 ? 28.453 20.734 24.234 1 92 181 ASN A O 1
ATOM 1407 N N . TRP A 1 182 ? 30.141 20.875 25.5 1 91.19 182 TRP A N 1
ATOM 1408 C CA . TRP A 1 182 ? 29.359 21.25 26.688 1 91.19 182 TRP A CA 1
ATOM 1409 C C . TRP A 1 182 ? 28.641 22.578 26.469 1 91.19 182 TRP A C 1
ATOM 1411 O O . TRP A 1 182 ? 27.547 22.781 27 1 91.19 182 TRP A O 1
ATOM 1421 N N . ASN A 1 183 ? 29.297 23.469 25.75 1 92.25 183 ASN A N 1
ATOM 1422 C CA . ASN A 1 183 ? 28.625 24.734 25.453 1 92.25 183 ASN A CA 1
ATOM 1423 C C . ASN A 1 183 ? 27.359 24.516 24.625 1 92.25 183 ASN A C 1
ATOM 1425 O O . ASN A 1 183 ? 26.328 25.109 24.906 1 92.25 183 ASN A O 1
ATOM 1429 N N . SER A 1 184 ? 27.547 23.672 23.656 1 93.56 184 SER A N 1
ATOM 1430 C CA . SER A 1 184 ? 26.406 23.359 22.797 1 93.56 184 SER A CA 1
ATOM 1431 C C . SER A 1 184 ? 25.312 22.641 23.578 1 93.56 184 SER A C 1
ATOM 1433 O O . SER A 1 184 ? 24.109 22.875 23.344 1 93.56 184 SER A O 1
ATOM 1435 N N . PHE A 1 185 ? 25.703 21.812 24.438 1 93.81 185 PHE A N 1
ATOM 1436 C CA . PHE A 1 185 ? 24.766 21.031 25.25 1 93.81 185 PHE A CA 1
ATOM 1437 C C . PHE A 1 185 ? 23.953 21.953 26.156 1 93.81 185 PHE A C 1
ATOM 1439 O O . PHE A 1 185 ? 22.734 21.812 26.266 1 93.81 185 PHE A O 1
ATOM 1446 N N . LEU A 1 186 ? 24.609 22.875 26.734 1 93.56 186 LEU A N 1
ATOM 1447 C CA . LEU A 1 186 ? 23.953 23.766 27.688 1 93.56 186 LEU A CA 1
ATOM 1448 C C . LEU A 1 186 ? 23 24.719 26.953 1 93.56 186 LEU A C 1
ATOM 1450 O O . LEU A 1 186 ? 21.891 24.969 27.422 1 93.56 186 LEU A O 1
ATOM 1454 N N . VAL A 1 187 ? 23.516 25.25 25.891 1 93.31 187 VAL A N 1
ATOM 1455 C CA . VAL A 1 187 ? 22.672 26.156 25.109 1 93.31 187 VAL A CA 1
ATOM 1456 C C . VAL A 1 187 ? 21.422 25.422 24.641 1 93.31 187 VAL A C 1
ATOM 1458 O O . VAL A 1 187 ? 20.312 25.953 24.688 1 93.31 187 VAL A O 1
ATOM 1461 N N . GLY A 1 188 ? 21.609 24.234 24.156 1 94.62 188 GLY A N 1
ATOM 1462 C CA . GLY A 1 188 ? 20.484 23.422 23.703 1 94.62 188 GLY A CA 1
ATOM 1463 C C . GLY A 1 188 ? 19.531 23.047 24.828 1 94.62 188 GLY A C 1
ATOM 1464 O O . GLY A 1 188 ? 18.312 23.094 24.656 1 94.62 188 GLY A O 1
ATOM 1465 N N . LEU A 1 189 ? 20.047 22.703 25.938 1 94.69 189 LEU A N 1
ATOM 1466 C CA . LEU A 1 189 ? 19.234 22.297 27.078 1 94.69 189 LEU A CA 1
ATOM 1467 C C . LEU A 1 189 ? 18.375 23.453 27.562 1 94.69 189 LEU A C 1
ATOM 1469 O O . LEU A 1 189 ? 17.188 23.281 27.859 1 94.69 189 LEU A O 1
ATOM 1473 N N . VAL A 1 190 ? 19 24.578 27.625 1 94.12 190 VAL A N 1
ATOM 1474 C CA . VAL A 1 190 ? 18.266 25.766 28.062 1 94.12 190 VAL A CA 1
ATOM 1475 C C . VAL A 1 190 ? 17.188 26.109 27.047 1 94.12 190 VAL A C 1
ATOM 1477 O O . VAL A 1 190 ? 16.062 26.469 27.422 1 94.12 190 VAL A O 1
ATOM 1480 N N . SER A 1 191 ? 17.578 26.031 25.812 1 94.19 191 SER A N 1
ATOM 1481 C CA . SER A 1 191 ? 16.609 26.312 24.766 1 94.19 191 SER A CA 1
ATOM 1482 C C . SER A 1 191 ? 15.422 25.344 24.828 1 94.19 191 SER A C 1
ATOM 1484 O O . SER A 1 191 ? 14.273 25.766 24.688 1 94.19 191 SER A O 1
ATOM 1486 N N . ILE A 1 192 ? 15.656 24.062 25.016 1 94.38 192 ILE A N 1
ATOM 1487 C CA . ILE A 1 192 ? 14.602 23.062 25.094 1 94.38 192 ILE A CA 1
ATOM 1488 C C . ILE A 1 192 ? 13.711 23.344 26.297 1 94.38 192 ILE A C 1
ATOM 1490 O O . ILE A 1 192 ? 12.484 23.25 26.203 1 94.38 192 ILE A O 1
ATOM 1494 N N . PHE A 1 193 ? 14.328 23.656 27.344 1 93.5 193 PHE A N 1
ATOM 1495 C CA . PHE A 1 193 ? 13.602 23.922 28.578 1 93.5 193 PHE A CA 1
ATOM 1496 C C . PHE A 1 193 ? 12.688 25.125 28.422 1 93.5 193 PHE A C 1
ATOM 1498 O O . PHE A 1 193 ? 11.516 25.078 28.781 1 93.5 193 PHE A O 1
ATOM 1505 N N . VAL A 1 194 ? 13.195 26.203 27.906 1 91.38 194 VAL A N 1
ATOM 1506 C CA . VAL A 1 194 ? 12.43 27.438 27.75 1 91.38 194 VAL A CA 1
ATOM 1507 C C . VAL A 1 194 ? 11.273 27.203 26.781 1 91.38 194 VAL A C 1
ATOM 1509 O O . VAL A 1 194 ? 10.148 27.625 27.031 1 91.38 194 VAL A O 1
ATOM 1512 N N . LEU A 1 195 ? 11.57 26.609 25.688 1 89.5 195 LEU A N 1
ATOM 1513 C CA . LEU A 1 195 ? 10.531 26.344 24.703 1 89.5 195 LEU A CA 1
ATOM 1514 C C . LEU A 1 195 ? 9.438 25.453 25.281 1 89.5 195 LEU A C 1
ATOM 1516 O O . LEU A 1 195 ? 8.258 25.656 25.016 1 89.5 195 LEU A O 1
ATOM 1520 N N . SER A 1 196 ? 9.867 24.438 25.984 1 88.5 196 SER A N 1
ATOM 1521 C CA . SER A 1 196 ? 8.906 23.531 26.609 1 88.5 196 SER A CA 1
ATOM 1522 C C . SER A 1 196 ? 8.047 24.25 27.641 1 88.5 196 SER A C 1
ATOM 1524 O O . SER A 1 196 ? 6.852 23.984 27.766 1 88.5 196 SER A O 1
ATOM 1526 N N . LEU A 1 197 ? 8.656 25.125 28.344 1 86.06 197 LEU A N 1
ATOM 1527 C CA . LEU A 1 197 ? 7.934 25.922 29.344 1 86.06 197 LEU A CA 1
ATOM 1528 C C . LEU A 1 197 ? 6.891 26.797 28.656 1 86.06 197 LEU A C 1
ATOM 1530 O O . LEU A 1 197 ? 5.773 26.938 29.156 1 86.06 197 LEU A O 1
ATOM 1534 N N . PHE A 1 198 ? 7.25 27.422 27.578 1 84.38 198 PHE A N 1
ATOM 1535 C CA . PHE A 1 198 ? 6.32 28.25 26.828 1 84.38 198 PHE A CA 1
ATOM 1536 C C . PHE A 1 198 ? 5.145 27.438 26.312 1 84.38 198 PHE A C 1
ATOM 1538 O O . PHE A 1 198 ? 3.998 27.875 26.375 1 84.38 198 PHE A O 1
ATOM 1545 N N . LYS A 1 199 ? 5.441 26.281 25.797 1 78.81 199 LYS A N 1
ATOM 1546 C CA . LYS A 1 199 ? 4.395 25.438 25.25 1 78.81 199 LYS A CA 1
ATOM 1547 C C . LYS A 1 199 ? 3.455 24.938 26.344 1 78.81 199 LYS A C 1
ATOM 1549 O O . LYS A 1 199 ? 2.246 24.828 26.125 1 78.81 199 LYS A O 1
ATOM 1554 N N . TYR A 1 200 ? 4.004 24.625 27.469 1 76.81 200 TYR A N 1
ATOM 1555 C CA . TYR A 1 200 ? 3.199 24.188 28.609 1 76.81 200 TYR A CA 1
ATOM 1556 C C . TYR A 1 200 ? 2.355 25.344 29.156 1 76.81 200 TYR A C 1
ATOM 1558 O O . TYR A 1 200 ? 1.2 25.141 29.531 1 76.81 200 TYR A O 1
ATOM 1566 N N . ALA A 1 201 ? 2.92 26.469 29.188 1 75.31 201 ALA A N 1
ATOM 1567 C CA . ALA A 1 201 ? 2.217 27.656 29.672 1 75.31 201 ALA A CA 1
ATOM 1568 C C . ALA A 1 201 ? 1.043 28.016 28.766 1 75.31 201 ALA A C 1
ATOM 1570 O O . ALA A 1 201 ? 0.003 28.469 29.234 1 75.31 201 ALA A O 1
ATOM 1571 N N . LYS A 1 202 ? 1.203 27.766 27.516 1 73.5 202 LYS A N 1
ATOM 1572 C CA . LYS A 1 202 ? 0.135 28.016 26.547 1 73.5 202 LYS A CA 1
ATOM 1573 C C . LYS A 1 202 ? -1.072 27.125 26.828 1 73.5 202 LYS A C 1
ATOM 1575 O O . LYS A 1 202 ? -2.217 27.562 26.672 1 73.5 202 LYS A O 1
ATOM 1580 N N . GLY A 1 203 ? -0.782 25.875 27.094 1 63.59 203 GLY A N 1
ATOM 1581 C CA . GLY A 1 203 ? -1.864 24.938 27.391 1 63.59 203 GLY A CA 1
ATOM 1582 C C . GLY A 1 203 ? -2.686 25.359 28.609 1 63.59 203 GLY A C 1
ATOM 1583 O O . GLY A 1 203 ? -3.891 25.094 28.656 1 63.59 203 GLY A O 1
ATOM 1584 N N . ARG A 1 204 ? -2.127 26.062 29.516 1 58.62 204 ARG A N 1
ATOM 1585 C CA . ARG A 1 204 ? -2.809 26.5 30.734 1 58.62 204 ARG A CA 1
ATOM 1586 C C . ARG A 1 204 ? -3.613 27.766 30.484 1 58.62 204 ARG A C 1
ATOM 1588 O O . ARG A 1 204 ? -4.613 28.016 31.156 1 58.62 204 ARG A O 1
ATOM 1595 N N . PHE A 1 205 ? -3.207 28.516 29.453 1 53.91 205 PHE A N 1
ATOM 1596 C CA . PHE A 1 205 ? -3.902 29.766 29.141 1 53.91 205 PHE A CA 1
ATOM 1597 C C . PHE A 1 205 ? -4.969 29.531 28.078 1 53.91 205 PHE A C 1
ATOM 1599 O O . PHE A 1 205 ? -5.234 30.406 27.25 1 53.91 205 PHE A O 1
ATOM 1606 N N . SER A 1 206 ? -5.367 28.391 27.797 1 51.81 206 SER A N 1
ATOM 1607 C CA . SER A 1 206 ? -6.25 27.953 26.719 1 51.81 206 SER A CA 1
ATOM 1608 C C . SER A 1 206 ? -7.531 28.766 26.672 1 51.81 206 SER A C 1
ATOM 1610 O O . SER A 1 206 ? -8.211 28.828 25.656 1 51.81 206 SER A O 1
ATOM 1612 N N . ASP A 1 207 ? -7.848 29.406 27.766 1 47.66 207 ASP A N 1
ATOM 1613 C CA . ASP A 1 207 ? -9.117 30.125 27.844 1 47.66 207 ASP A CA 1
ATOM 1614 C C . ASP A 1 207 ? -8.961 31.562 27.359 1 47.66 207 ASP A C 1
ATOM 1616 O O . ASP A 1 207 ? -9.758 32.438 27.703 1 47.66 207 ASP A O 1
ATOM 1620 N N . VAL A 1 208 ? -8 31.875 26.594 1 49.81 208 VAL A N 1
ATOM 1621 C CA . VAL A 1 208 ? -7.789 33.281 26.25 1 49.81 208 VAL A CA 1
ATOM 1622 C C . VAL A 1 208 ? -8.664 33.656 25.062 1 49.81 208 VAL A C 1
ATOM 1624 O O . VAL A 1 208 ? -8.766 32.875 24.094 1 49.81 208 VAL A O 1
ATOM 1627 N N . PRO A 1 209 ? -9.477 34.625 25.172 1 48.5 209 PRO A N 1
ATOM 1628 C CA . PRO A 1 209 ? -10.398 35.094 24.141 1 48.5 209 PRO A CA 1
ATOM 1629 C C . PRO A 1 209 ? -9.695 35.438 22.828 1 48.5 209 PRO A C 1
ATOM 1631 O O . PRO A 1 209 ? -8.531 35.844 22.844 1 48.5 209 PRO A O 1
ATOM 1634 N N . LYS A 1 210 ? -10.266 35 21.656 1 57.84 210 LYS A N 1
ATOM 1635 C CA . LYS A 1 210 ? -9.789 35.406 20.344 1 57.84 210 LYS A CA 1
ATOM 1636 C C . LYS A 1 210 ? -9.812 36.938 20.188 1 57.84 210 LYS A C 1
ATOM 1638 O O . LYS A 1 210 ? -10.547 37.625 20.906 1 57.84 210 LYS A O 1
ATOM 1643 N N . LEU A 1 211 ? -8.711 37.375 19.453 1 53.84 211 LEU A N 1
ATOM 1644 C CA . LEU A 1 211 ? -8.648 38.812 19.234 1 53.84 211 LEU A CA 1
ATOM 1645 C C . LEU A 1 211 ? -10 39.344 18.766 1 53.84 211 LEU A C 1
ATOM 1647 O O . LEU A 1 211 ? -10.406 40.438 19.156 1 53.84 211 LEU A O 1
ATOM 1651 N N . SER A 1 212 ? -10.648 38.438 17.875 1 53.97 212 SER A N 1
ATOM 1652 C CA . SER A 1 212 ? -11.945 38.875 17.391 1 53.97 212 SER A CA 1
ATOM 1653 C C . SER A 1 212 ? -12.945 39.062 18.516 1 53.97 212 SER A C 1
ATOM 1655 O O . SER A 1 212 ? -13.805 39.938 18.469 1 53.97 212 SER A O 1
ATOM 1657 N N . GLU A 1 213 ? -12.852 38.062 19.453 1 54.97 213 GLU A N 1
ATOM 1658 C CA . GLU A 1 213 ? -13.773 38.188 20.578 1 54.97 213 GLU A CA 1
ATOM 1659 C C . GLU A 1 213 ? -13.469 39.438 21.422 1 54.97 213 GLU A C 1
ATOM 1661 O O . GLU A 1 213 ? -14.359 40 22.062 1 54.97 213 GLU A O 1
ATOM 1666 N N . LEU A 1 214 ? -12.219 39.75 21.469 1 50.47 214 LEU A N 1
ATOM 1667 C CA . LEU A 1 214 ? -11.812 40.906 22.234 1 50.47 214 LEU A CA 1
ATOM 1668 C C . LEU A 1 214 ? -12.203 42.219 21.531 1 50.47 214 LEU A C 1
ATOM 1670 O O . LEU A 1 214 ? -12.578 43.188 22.188 1 50.47 214 LEU A O 1
ATOM 1674 N N . LEU A 1 215 ? -11.984 42.125 20.156 1 51.19 215 LEU A N 1
ATOM 1675 C CA . LEU A 1 215 ? -12.266 43.375 19.453 1 51.19 215 LEU A CA 1
ATOM 1676 C C . LEU A 1 215 ? -13.703 43.406 18.938 1 51.19 215 LEU A C 1
ATOM 1678 O O . LEU A 1 215 ? -14.312 44.469 18.828 1 51.19 215 LEU A O 1
ATOM 1682 N N . ASP A 1 216 ? -14.211 42.156 18.266 1 51.84 216 ASP A N 1
ATOM 1683 C CA . ASP A 1 216 ? -15.539 42.219 17.688 1 51.84 216 ASP A CA 1
ATOM 1684 C C . ASP A 1 216 ? -16.547 41.438 18.547 1 51.84 216 ASP A C 1
ATOM 1686 O O . ASP A 1 216 ? -16.156 40.688 19.438 1 51.84 216 ASP A O 1
ATOM 1690 N N . GLU A 1 217 ? -18.016 41.625 18.391 1 42.69 217 GLU A N 1
ATOM 1691 C CA . GLU A 1 217 ? -19.219 41.094 19.031 1 42.69 217 GLU A CA 1
ATOM 1692 C C . GLU A 1 217 ? -19.141 39.562 19.125 1 42.69 217 GLU A C 1
ATOM 1694 O O . GLU A 1 217 ? -18.531 38.906 18.281 1 42.69 217 GLU A O 1
ATOM 1699 N N . PRO A 1 218 ? -19.688 38.938 20.281 1 39.22 218 PRO A N 1
ATOM 1700 C CA . PRO A 1 218 ? -19.578 37.594 20.844 1 39.22 218 PRO A CA 1
ATOM 1701 C C . PRO A 1 218 ? -19.938 36.5 19.828 1 39.22 218 PRO A C 1
ATOM 1703 O O . PRO A 1 218 ? -21.031 36.5 19.266 1 39.22 218 PRO A O 1
ATOM 1706 N N . ALA A 1 219 ? -19.297 36.25 18.875 1 37.56 219 ALA A N 1
ATOM 1707 C CA . ALA A 1 219 ? -19.781 35.062 18.172 1 37.56 219 ALA A CA 1
ATOM 1708 C C . ALA A 1 219 ? -19.906 33.875 19.125 1 37.56 219 ALA A C 1
ATOM 1710 O O . ALA A 1 219 ? -19.109 33.719 20.047 1 37.56 219 ALA A O 1
ATOM 1711 N N . PRO A 1 220 ? -21.125 33.156 19.234 1 33.5 220 PRO A N 1
ATOM 1712 C CA . PRO A 1 220 ? -21.484 32.094 20.172 1 33.5 220 PRO A CA 1
ATOM 1713 C C . PRO A 1 220 ? -20.438 30.984 20.219 1 33.5 220 PRO A C 1
ATOM 1715 O O . PRO A 1 220 ? -20.078 30.422 19.172 1 33.5 220 PRO A O 1
ATOM 1718 N N . VAL A 1 221 ? -19.594 31.047 21.125 1 34.28 221 VAL A N 1
ATOM 1719 C CA . VAL A 1 221 ? -18.531 30.078 21.281 1 34.28 221 VAL A CA 1
ATOM 1720 C C . VAL A 1 221 ? -19.078 28.797 21.906 1 34.28 221 VAL A C 1
ATOM 1722 O O . VAL A 1 221 ? -19.516 28.797 23.047 1 34.28 221 VAL A O 1
ATOM 1725 N N . THR A 1 222 ? -19.938 27.969 21.297 1 31.55 222 THR A N 1
ATOM 1726 C CA . THR A 1 222 ? -20.297 26.703 21.938 1 31.55 222 THR A CA 1
ATOM 1727 C C . THR A 1 222 ? -19.062 25.875 22.219 1 31.55 222 THR A C 1
ATOM 1729 O O . THR A 1 222 ? -18.25 25.625 21.312 1 31.55 222 THR A O 1
ATOM 1732 N N . SER A 1 223 ? -18.688 25.797 23.5 1 30.69 223 SER A N 1
ATOM 1733 C CA . SER A 1 223 ? -17.5 25.188 24.078 1 30.69 223 SER A CA 1
ATOM 1734 C C . SER A 1 223 ? -17.594 23.656 24.031 1 30.69 223 SER A C 1
ATOM 1736 O O . SER A 1 223 ? -18.25 23.047 24.875 1 30.69 223 SER A O 1
ATOM 1738 N N . ARG A 1 224 ? -18.141 22.984 23.219 1 31.77 224 ARG A N 1
ATOM 1739 C CA . ARG A 1 224 ? -18.25 21.578 23.531 1 31.77 224 ARG A CA 1
ATOM 1740 C C . ARG A 1 224 ? -16.891 20.891 23.516 1 31.77 224 ARG A C 1
ATOM 1742 O O . ARG A 1 224 ? -15.992 21.297 22.781 1 31.77 224 ARG A O 1
ATOM 1749 N N . GLU A 1 225 ? -16.734 19.938 24.531 1 30.81 225 GLU A N 1
ATOM 1750 C CA . GLU A 1 225 ? -15.602 19.062 24.812 1 30.81 225 GLU A CA 1
ATOM 1751 C C . GLU A 1 225 ? -15.18 18.281 23.562 1 30.81 225 GLU A C 1
ATOM 1753 O O . GLU A 1 225 ? -15.977 17.516 23 1 30.81 225 GLU A O 1
ATOM 1758 N N . GLN A 1 226 ? -14.734 18.797 22.656 1 33.38 226 GLN A N 1
ATOM 1759 C CA . GLN A 1 226 ? -14.438 18 21.469 1 33.38 226 GLN A CA 1
ATOM 1760 C C . GLN A 1 226 ? -13.32 17 21.734 1 33.38 226 GLN A C 1
ATOM 1762 O O . GLN A 1 226 ? -12.234 17.375 22.172 1 33.38 226 GLN A O 1
ATOM 1767 N N . TRP A 1 227 ? -13.688 15.859 22.438 1 29.22 227 TRP A N 1
ATOM 1768 C CA . TRP A 1 227 ? -12.703 14.789 22.484 1 29.22 227 TRP A CA 1
ATOM 1769 C C . TRP A 1 227 ? -12.039 14.594 21.125 1 29.22 227 TRP A C 1
ATOM 1771 O O . TRP A 1 227 ? -12.648 14.055 20.203 1 29.22 227 TRP A O 1
ATOM 1781 N N . GLY A 1 228 ? -11.922 15.539 20.406 1 34.88 228 GLY A N 1
ATOM 1782 C CA . GLY A 1 228 ? -11.391 15.414 19.062 1 34.88 228 GLY A CA 1
ATOM 1783 C C . GLY A 1 228 ? -10.078 14.641 19 1 34.88 228 GLY A C 1
ATOM 1784 O O . GLY A 1 228 ? -9.18 14.891 19.797 1 34.88 228 GLY A O 1
ATOM 1785 N N . PHE A 1 229 ? -10.117 13.367 19 1 35.25 229 PHE A N 1
ATOM 1786 C CA . PHE A 1 229 ? -8.977 12.5 18.734 1 35.25 229 PHE A CA 1
ATOM 1787 C C . PHE A 1 229 ? -7.938 13.219 17.875 1 35.25 229 PHE A C 1
ATOM 1789 O O . PHE A 1 229 ? -7.922 13.078 16.656 1 35.25 229 PHE A O 1
ATOM 1796 N N . SER A 1 230 ? -7.605 14.234 18.016 1 37.66 230 SER A N 1
ATOM 1797 C CA . SER A 1 230 ? -6.738 15.242 17.406 1 37.66 230 SER A CA 1
ATOM 1798 C C . SER A 1 230 ? -5.305 14.742 17.297 1 37.66 230 SER A C 1
ATOM 1800 O O . SER A 1 230 ? -4.875 13.875 18.062 1 37.66 230 SER A O 1
ATOM 1802 N N . LEU A 1 231 ? -4.566 14.773 16.266 1 35.59 231 LEU A N 1
ATOM 1803 C CA . LEU A 1 231 ? -3.342 15.352 15.719 1 35.59 231 LEU A CA 1
ATOM 1804 C C . LEU A 1 231 ? -2.832 16.484 16.594 1 35.59 231 LEU A C 1
ATOM 1806 O O . LEU A 1 231 ? -2.547 17.578 16.109 1 35.59 231 LEU A O 1
ATOM 1810 N N . ASN A 1 232 ? -2.715 16.688 17.953 1 33.34 232 ASN A N 1
ATOM 1811 C CA . ASN A 1 232 ? -3.154 17.625 18.984 1 33.34 232 ASN A CA 1
ATOM 1812 C C . ASN A 1 232 ? -2.201 18.812 19.109 1 33.34 232 ASN A C 1
ATOM 1814 O O . ASN A 1 232 ? -1.021 18.625 19.422 1 33.34 232 ASN A O 1
ATOM 1818 N N . GLU A 1 233 ? -1.679 19.609 19.359 1 31.97 233 GLU A N 1
ATOM 1819 C CA . GLU A 1 233 ? -1.118 20.328 20.5 1 31.97 233 GLU A CA 1
ATOM 1820 C C . GLU A 1 233 ? -2.182 20.594 21.562 1 31.97 233 GLU A C 1
ATOM 1822 O O . GLU A 1 233 ? -3.357 20.766 21.25 1 31.97 233 GLU A O 1
ATOM 1827 N N . ASN A 1 234 ? -2.143 21.469 22.812 1 33.62 234 ASN A N 1
ATOM 1828 C CA . ASN A 1 234 ? -1.401 22.672 22.438 1 33.62 234 ASN A CA 1
ATOM 1829 C C . ASN A 1 234 ? -1.489 22.938 20.938 1 33.62 234 ASN A C 1
ATOM 1831 O O . ASN A 1 234 ? -0.914 23.906 20.438 1 33.62 234 ASN A O 1
ATOM 1835 N N . ASP A 1 235 ? -2.156 22.062 19.922 1 38.56 235 ASP A N 1
ATOM 1836 C CA . ASP A 1 235 ? -3.133 21.469 19.016 1 38.56 235 ASP A CA 1
ATOM 1837 C C . ASP A 1 235 ? -4.477 22.188 19.094 1 38.56 235 ASP A C 1
ATOM 1839 O O . ASP A 1 235 ? -4.996 22.422 20.203 1 38.56 235 ASP A O 1
ATOM 1843 N N . TYR A 1 236 ? -4.801 22.547 18.484 1 34.41 236 TYR A N 1
ATOM 1844 C CA . TYR A 1 236 ? -4.789 23.938 18.078 1 34.41 236 TYR A CA 1
ATOM 1845 C C . TYR A 1 236 ? -5.473 24.828 19.109 1 34.41 236 TYR A C 1
ATOM 1847 O O . TYR A 1 236 ? -6.496 24.438 19.672 1 34.41 236 TYR A O 1
ATOM 1855 N N . ALA A 1 237 ? -5.129 25.547 20.25 1 31.09 237 ALA A N 1
ATOM 1856 C CA . ALA A 1 237 ? -5.305 26.188 21.547 1 31.09 237 ALA A CA 1
ATOM 1857 C C . ALA A 1 237 ? -6.641 25.812 22.172 1 31.09 237 ALA A C 1
ATOM 1859 O O . ALA A 1 237 ? -7.527 25.281 21.5 1 31.09 237 ALA A O 1
ATOM 1860 N N . SER A 1 238 ? -7.836 26.531 22.656 1 28.28 238 SER A N 1
ATOM 1861 C CA . SER A 1 238 ? -9.164 26.625 23.266 1 28.28 238 SER A CA 1
ATOM 1862 C C . SER A 1 238 ? -10.211 25.922 22.406 1 28.28 238 SER A C 1
ATOM 1864 O O . SER A 1 238 ? -10.68 26.484 21.422 1 28.28 238 SER A O 1
ATOM 1866 N N . MET A 1 239 ? -10.242 24.891 22 1 31.45 239 MET A N 1
ATOM 1867 C CA . MET A 1 239 ? -11.578 24.312 21.875 1 31.45 239 MET A CA 1
ATOM 1868 C C . MET A 1 239 ? -12.242 24.172 23.234 1 31.45 239 MET A C 1
ATOM 1870 O O . MET A 1 239 ? -12.047 23.172 23.922 1 31.45 239 MET A O 1
ATOM 1874 N N . GLU A 1 240 ? -11.961 24.891 24.312 1 27.25 240 GLU A N 1
ATOM 1875 C CA . GLU A 1 240 ? -11.883 25.125 25.75 1 27.25 240 GLU A CA 1
ATOM 1876 C C . GLU A 1 240 ? -13.055 24.469 26.469 1 27.25 240 GLU A C 1
ATOM 1878 O O . GLU A 1 240 ? -12.859 23.734 27.453 1 27.25 240 GLU A O 1
ATOM 1883 N N . GLU A 1 241 ? -14.258 25.281 27.062 1 25.86 241 GLU A N 1
ATOM 1884 C CA . GLU A 1 241 ? -14.984 25.578 28.297 1 25.86 241 GLU A CA 1
ATOM 1885 C C . GLU A 1 241 ? -16.047 24.531 28.578 1 25.86 241 GLU A C 1
ATOM 1887 O O . GLU A 1 241 ? -16.141 24.016 29.688 1 25.86 241 GLU A O 1
ATOM 1892 N N . THR A 1 242 ? -17.391 24.688 27.969 1 27.59 242 THR A N 1
ATOM 1893 C CA . THR A 1 242 ? -18.75 24.781 28.516 1 27.59 242 THR A CA 1
ATOM 1894 C C . THR A 1 242 ? -19.438 23.422 28.484 1 27.59 242 THR A C 1
ATOM 1896 O O . THR A 1 242 ? -19.969 23.016 27.438 1 27.59 242 THR A O 1
ATOM 1899 N N . ILE A 1 243 ? -18.781 22.469 28.219 1 29.47 243 ILE A N 1
ATOM 1900 C CA . ILE A 1 243 ? -19.922 21.625 28.531 1 29.47 243 ILE A CA 1
ATOM 1901 C C . ILE A 1 243 ? -20.391 21.906 29.969 1 29.47 243 ILE A C 1
ATOM 1903 O O . ILE A 1 243 ? -21.312 21.266 30.453 1 29.47 243 ILE A O 1
ATOM 1907 N N . ALA A 1 244 ? -19.438 21.812 30.891 1 29.02 244 ALA A N 1
ATOM 1908 C CA . ALA A 1 244 ? -20.031 21.5 32.188 1 29.02 244 ALA A CA 1
ATOM 1909 C C . ALA A 1 244 ? -21.312 22.297 32.406 1 29.02 244 ALA A C 1
ATOM 1911 O O . ALA A 1 244 ? -22.344 21.719 32.781 1 29.02 244 ALA A O 1
ATOM 1912 N N . ARG A 1 245 ? -21.219 23.422 33.125 1 28.86 245 ARG A N 1
ATOM 1913 C CA . ARG A 1 245 ? -22.172 24.109 34 1 28.86 245 ARG A CA 1
ATOM 1914 C C . ARG A 1 245 ? -23.297 24.719 33.188 1 28.86 245 ARG A C 1
ATOM 1916 O O . ARG A 1 245 ? -23.062 25.531 32.281 1 28.86 245 ARG A O 1
ATOM 1923 N N . ASP A 1 246 ? -24.438 24.156 32.781 1 29.89 246 ASP A N 1
ATOM 1924 C CA . ASP A 1 246 ? -25.734 24.812 32.812 1 29.89 246 ASP A CA 1
ATOM 1925 C C . ASP A 1 246 ? -25.609 26.25 33.312 1 29.89 246 ASP A C 1
ATOM 1927 O O . ASP A 1 246 ? -26.609 26.859 33.719 1 29.89 246 ASP A O 1
ATOM 1931 N N . ARG A 1 247 ? -24.672 26.594 34.281 1 28.67 247 ARG A N 1
ATOM 1932 C CA . ARG A 1 247 ? -24.984 27.875 34.875 1 28.67 247 ARG A CA 1
ATOM 1933 C C . ARG A 1 247 ? -24.922 29 33.844 1 28.67 247 ARG A C 1
ATOM 1935 O O . ARG A 1 247 ? -24.047 28.984 32.938 1 28.67 247 ARG A O 1
ATOM 1942 N N . GLU A 1 248 ? -25.875 29.656 33.375 1 30.03 248 GLU A N 1
ATOM 1943 C CA . GLU A 1 248 ? -26.094 31.031 32.938 1 30.03 248 GLU A CA 1
ATOM 1944 C C . GLU A 1 248 ? -24.828 31.859 33.062 1 30.03 248 GLU A C 1
ATOM 1946 O O . GLU A 1 248 ? -24.75 32.75 33.906 1 30.03 248 GLU A O 1
ATOM 1951 N N . THR A 1 249 ? -23.656 31.266 33.219 1 30.11 249 THR A N 1
ATOM 1952 C CA . THR A 1 249 ? -22.766 32.344 33.625 1 30.11 249 THR A CA 1
ATOM 1953 C C . THR A 1 249 ? -22.672 33.438 32.562 1 30.11 249 THR A C 1
ATOM 1955 O O . THR A 1 249 ? -22.359 33.125 31.406 1 30.11 249 THR A O 1
ATOM 1958 N N . LYS A 1 250 ? -23.375 34.375 32.562 1 33.44 250 LYS A N 1
ATOM 1959 C CA . LYS A 1 250 ? -23.359 35.688 31.906 1 33.44 250 LYS A CA 1
ATOM 1960 C C . LYS A 1 250 ? -21.984 36 31.328 1 33.44 250 LYS A C 1
ATOM 1962 O O . LYS A 1 250 ? -20.953 35.812 32 1 33.44 250 LYS A O 1
ATOM 1967 N N . PRO A 1 251 ? -21.734 35.938 30.047 1 37.69 251 PRO A N 1
ATOM 1968 C CA . PRO A 1 251 ? -20.516 36.562 29.5 1 37.69 251 PRO A CA 1
ATOM 1969 C C . PRO A 1 251 ? -19.828 37.5 30.484 1 37.69 251 PRO A C 1
ATOM 1971 O O . PRO A 1 251 ? -20.422 38.469 30.938 1 37.69 251 PRO A O 1
ATOM 1974 N N . LYS A 1 252 ? -19.156 37 31.484 1 40.06 252 LYS A N 1
ATOM 1975 C CA . LYS A 1 252 ? -18.5 37.875 32.438 1 40.06 252 LYS A CA 1
ATOM 1976 C C . LYS A 1 252 ? -17.781 39.031 31.703 1 40.06 252 LYS A C 1
ATOM 1978 O O . LYS A 1 252 ? -17.156 38.812 30.672 1 40.06 252 LYS A O 1
ATOM 1983 N N . ALA A 1 253 ? -18.141 40.125 31.625 1 39.22 253 ALA A N 1
ATOM 1984 C CA . ALA A 1 253 ? -17.516 41.375 31.297 1 39.22 253 ALA A CA 1
ATOM 1985 C C . ALA A 1 253 ? -16.016 41.344 31.547 1 39.22 253 ALA A C 1
ATOM 1987 O O . ALA A 1 253 ? -15.562 41.438 32.688 1 39.22 253 ALA A O 1
ATOM 1988 N N . PHE A 1 254 ? -15.258 40.219 30.797 1 43.94 254 PHE A N 1
ATOM 1989 C CA . PHE A 1 254 ? -13.828 40.375 31.016 1 43.94 254 PHE A CA 1
ATOM 1990 C C . PHE A 1 254 ? -13.398 41.812 30.875 1 43.94 254 PHE A C 1
ATOM 1992 O O . PHE A 1 254 ? -13.961 42.562 30.062 1 43.94 254 PHE A O 1
ATOM 1999 N N . ASP A 1 255 ? -12.844 42.344 31.797 1 50.72 255 ASP A N 1
ATOM 2000 C CA . ASP A 1 255 ? -12.203 43.625 31.703 1 50.72 255 ASP A CA 1
ATOM 2001 C C . ASP A 1 255 ? -11.242 43.688 30.516 1 50.72 255 ASP A C 1
ATOM 2003 O O . ASP A 1 255 ? -10.445 42.781 30.312 1 50.72 255 ASP A O 1
ATOM 2007 N N . LYS A 1 256 ? -11.523 44.219 29.328 1 59.56 256 LYS A N 1
ATOM 2008 C CA . LYS A 1 256 ? -10.797 44.438 28.094 1 59.56 256 LYS A CA 1
ATOM 2009 C C . LYS A 1 256 ? -9.289 44.406 28.312 1 59.56 256 LYS A C 1
ATOM 2011 O O . LYS A 1 256 ? -8.539 43.844 27.516 1 59.56 256 LYS A O 1
ATOM 2016 N N . SER A 1 257 ? -8.891 44.938 29.469 1 59.16 257 SER A N 1
ATOM 2017 C CA . SER A 1 257 ? -7.461 45.031 29.734 1 59.16 257 SER A CA 1
ATOM 2018 C C . SER A 1 257 ? -6.863 43.656 30.047 1 59.16 257 SER A C 1
ATOM 2020 O O . SER A 1 257 ? -5.781 43.312 29.562 1 59.16 257 SER A O 1
ATOM 2022 N N . LYS A 1 258 ? -7.574 42.812 30.75 1 65.62 258 LYS A N 1
ATOM 2023 C CA . LYS A 1 258 ? -7.059 41.5 31.125 1 65.62 258 LYS A CA 1
ATOM 2024 C C . LYS A 1 258 ? -7.047 40.531 29.922 1 65.62 258 LYS A C 1
ATOM 2026 O O . LYS A 1 258 ? -6.125 39.75 29.781 1 65.62 258 LYS A O 1
ATOM 2031 N N . GLY A 1 259 ? -8.016 40.719 29.094 1 66.81 259 GLY A N 1
ATOM 2032 C CA . GLY A 1 259 ? -8.055 39.906 27.891 1 66.81 259 GLY A CA 1
ATOM 2033 C C . GLY A 1 259 ? -6.91 40.188 26.938 1 66.81 259 GLY A C 1
ATOM 2034 O O . GLY A 1 259 ? -6.344 39.25 26.344 1 66.81 259 GLY A O 1
ATOM 2035 N N . LEU A 1 260 ? -6.598 41.5 26.891 1 71.31 260 LEU A N 1
ATOM 2036 C CA . LEU A 1 260 ? -5.496 41.906 26.016 1 71.31 260 LEU A CA 1
ATOM 2037 C C . LEU A 1 260 ? -4.168 41.375 26.547 1 71.31 260 LEU A C 1
ATOM 2039 O O . LEU A 1 260 ? -3.311 40.938 25.75 1 71.31 260 LEU A O 1
ATOM 2043 N N . ILE A 1 261 ? -4.059 41.406 27.906 1 71.44 261 ILE A N 1
ATOM 2044 C CA . ILE A 1 261 ? -2.816 40.906 28.5 1 71.44 261 ILE A CA 1
ATOM 2045 C C . ILE A 1 261 ? -2.672 39.406 28.266 1 71.44 261 ILE A C 1
ATOM 2047 O O . ILE A 1 261 ? -1.578 38.938 27.969 1 71.44 261 ILE A O 1
ATOM 2051 N N . LEU A 1 262 ? -3.742 38.781 28.344 1 72.19 262 LEU A N 1
ATOM 2052 C CA . LEU A 1 262 ? -3.703 37.344 28.156 1 72.19 262 LEU A CA 1
ATOM 2053 C C . LEU A 1 262 ? -3.408 37 26.703 1 72.19 262 LEU A C 1
ATOM 2055 O O . LEU A 1 262 ? -2.729 36.031 26.406 1 72.19 262 LEU A O 1
ATOM 2059 N N . PHE A 1 263 ? -3.859 37.844 25.859 1 72.56 263 PHE A N 1
ATOM 2060 C CA . PHE A 1 263 ? -3.586 37.625 24.453 1 72.56 263 PHE A CA 1
ATOM 2061 C C . PHE A 1 263 ? -2.109 37.875 24.141 1 72.56 263 PHE A C 1
ATOM 2063 O O . PHE A 1 263 ? -1.498 37.125 23.391 1 72.56 263 PHE A O 1
ATOM 2070 N N . VAL A 1 264 ? -1.624 38.906 24.766 1 73.44 264 VAL A N 1
ATOM 2071 C CA . VAL A 1 264 ? -0.222 39.25 24.547 1 73.44 264 VAL A CA 1
ATOM 2072 C C . VAL A 1 264 ? 0.673 38.156 25.141 1 73.44 264 VAL A C 1
ATOM 2074 O O . VAL A 1 264 ? 1.685 37.781 24.531 1 73.44 264 VAL A O 1
ATOM 2077 N N . LEU A 1 265 ? 0.264 37.625 26.234 1 74 265 LEU A N 1
ATOM 2078 C CA . LEU A 1 265 ? 1.04 36.562 26.859 1 74 265 LEU A CA 1
ATOM 2079 C C . LEU A 1 265 ? 1.007 35.281 26.016 1 74 265 LEU A C 1
ATOM 2081 O O . LEU A 1 265 ? 2.014 34.594 25.906 1 74 265 LEU A O 1
ATOM 2085 N N . ARG A 1 266 ? -0.04 35.031 25.453 1 74.12 266 ARG A N 1
ATOM 2086 C CA . ARG A 1 266 ? -0.165 33.875 24.578 1 74.12 266 ARG A CA 1
ATOM 2087 C C . ARG A 1 266 ? 0.668 34.031 23.312 1 74.12 266 ARG A C 1
ATOM 2089 O O . ARG A 1 266 ? 1.3 33.094 22.844 1 74.12 266 ARG A O 1
ATOM 2096 N N . THR A 1 267 ? 0.567 35.25 22.828 1 73.25 267 THR A N 1
ATOM 2097 C CA . THR A 1 267 ? 1.345 35.5 21.625 1 73.25 267 THR A CA 1
ATOM 2098 C C . THR A 1 267 ? 2.84 35.375 21.906 1 73.25 267 THR A C 1
ATOM 2100 O O . THR A 1 267 ? 3.598 34.906 21.062 1 73.25 267 THR A O 1
ATOM 2103 N N . PHE A 1 268 ? 3.123 35.781 23.078 1 75.75 268 PHE A N 1
ATOM 2104 C CA . PHE A 1 268 ? 4.523 35.656 23.469 1 75.75 268 PHE A CA 1
ATOM 2105 C C . PHE A 1 268 ? 4.949 34.219 23.562 1 75.75 268 PHE A C 1
ATOM 2107 O O . PHE A 1 268 ? 6.07 33.875 23.188 1 75.75 268 PHE A O 1
ATOM 2114 N N . CYS A 1 269 ? 4.098 33.406 24.031 1 77.44 269 CYS A N 1
ATOM 2115 C CA . CYS A 1 269 ? 4.387 31.984 24.125 1 77.44 269 CYS A CA 1
ATOM 2116 C C . CYS A 1 269 ? 4.484 31.359 22.734 1 77.44 269 CYS A C 1
ATOM 2118 O O . CYS A 1 269 ? 5.285 30.453 22.516 1 77.44 269 CYS A O 1
ATOM 2120 N N . ASP A 1 270 ? 3.729 31.906 21.844 1 75.25 270 ASP A N 1
ATOM 2121 C CA . ASP A 1 270 ? 3.744 31.406 20.484 1 75.25 270 ASP A CA 1
ATOM 2122 C C . ASP A 1 270 ? 5.027 31.812 19.766 1 75.25 270 ASP A C 1
ATOM 2124 O O . ASP A 1 270 ? 5.445 31.141 18.812 1 75.25 270 ASP A O 1
ATOM 2128 N N . LEU A 1 271 ? 5.652 32.844 20.25 1 82.06 271 LEU A N 1
ATOM 2129 C CA . LEU A 1 271 ? 6.883 33.344 19.641 1 82.06 271 LEU A CA 1
ATOM 2130 C C . LEU A 1 271 ? 8.109 32.719 20.281 1 82.06 271 LEU A C 1
ATOM 2132 O O . LEU A 1 271 ? 9.203 33.281 20.234 1 82.06 271 LEU A O 1
ATOM 2136 N N . GLY A 1 272 ? 7.945 31.578 20.906 1 83.5 272 GLY A N 1
ATOM 2137 C CA . GLY A 1 272 ? 9.023 30.828 21.547 1 83.5 272 GLY A CA 1
ATOM 2138 C C . GLY A 1 272 ? 10.227 30.641 20.641 1 83.5 272 GLY A C 1
ATOM 2139 O O . GLY A 1 272 ? 11.352 31 21.016 1 83.5 272 GLY A O 1
ATOM 2140 N N . PRO A 1 273 ? 10 30.156 19.438 1 85.5 273 PRO A N 1
ATOM 2141 C CA . PRO A 1 273 ? 11.133 29.938 18.531 1 85.5 273 PRO A CA 1
ATOM 2142 C C . PRO A 1 273 ? 11.906 31.219 18.234 1 85.5 273 PRO A C 1
ATOM 2144 O O . PRO A 1 273 ? 13.133 31.188 18.125 1 85.5 273 PRO A O 1
ATOM 2147 N N . LEU A 1 274 ? 11.227 32.312 18.094 1 86.44 274 LEU A N 1
ATOM 2148 C CA . LEU A 1 274 ? 11.906 33.562 17.859 1 86.44 274 LEU A CA 1
ATOM 2149 C C . LEU A 1 274 ? 12.742 34 19.062 1 86.44 274 LEU A C 1
ATOM 2151 O O . LEU A 1 274 ? 13.867 34.469 18.906 1 86.44 274 LEU A O 1
ATOM 2155 N N . VAL A 1 275 ? 12.164 33.812 20.219 1 87.94 275 VAL A N 1
ATOM 2156 C CA . VAL A 1 275 ? 12.867 34.125 21.453 1 87.94 275 VAL A CA 1
ATOM 2157 C C . VAL A 1 275 ? 14.148 33.312 21.547 1 87.94 275 VAL A C 1
ATOM 2159 O O . VAL A 1 275 ? 15.203 33.812 21.906 1 87.94 275 VAL A O 1
ATOM 2162 N N . ILE A 1 276 ? 14.008 32.125 21.25 1 90.25 276 ILE A N 1
ATOM 2163 C CA . ILE A 1 276 ? 15.156 31.234 21.312 1 90.25 276 ILE A CA 1
ATOM 2164 C C . ILE A 1 276 ? 16.203 31.641 20.281 1 90.25 276 ILE A C 1
ATOM 2166 O O . ILE A 1 276 ? 17.406 31.562 20.531 1 90.25 276 ILE A O 1
ATOM 2170 N N . CYS A 1 277 ? 15.781 32.031 19.125 1 88.88 277 CYS A N 1
ATOM 2171 C CA . CYS A 1 277 ? 16.719 32.469 18.109 1 88.88 277 CYS A CA 1
ATOM 2172 C C . CYS A 1 277 ? 17.453 33.719 18.547 1 88.88 277 CYS A C 1
ATOM 2174 O O . CYS A 1 277 ? 18.672 33.844 18.375 1 88.88 277 CYS A O 1
ATOM 2176 N N . LEU A 1 278 ? 16.719 34.688 19.125 1 89.38 278 LEU A N 1
ATOM 2177 C CA . LEU A 1 278 ? 17.344 35.906 19.609 1 89.38 278 LEU A CA 1
ATOM 2178 C C . LEU A 1 278 ? 18.328 35.625 20.734 1 89.38 278 LEU A C 1
ATOM 2180 O O . LEU A 1 278 ? 19.453 36.125 20.719 1 89.38 278 LEU A O 1
ATOM 2184 N N . PHE A 1 279 ? 17.875 34.844 21.609 1 90.94 279 PHE A N 1
ATOM 2185 C CA . PHE A 1 279 ? 18.766 34.469 22.688 1 90.94 279 PHE A CA 1
ATOM 2186 C C . PHE A 1 279 ? 19.953 33.625 22.172 1 90.94 279 PHE A C 1
ATOM 2188 O O . PHE A 1 279 ? 21.062 33.75 22.688 1 90.94 279 PHE A O 1
ATOM 2195 N N . GLY A 1 280 ? 19.656 32.812 21.297 1 91.12 280 GLY A N 1
ATOM 2196 C CA . GLY A 1 280 ? 20.719 32.031 20.688 1 91.12 280 GLY A CA 1
ATOM 2197 C C . GLY A 1 280 ? 21.766 32.875 20.016 1 91.12 280 GLY A C 1
ATOM 2198 O O . GLY A 1 280 ? 22.969 32.625 20.156 1 91.12 280 GLY A O 1
ATOM 2199 N N . ILE A 1 281 ? 21.359 33.844 19.281 1 90.88 281 ILE A N 1
ATOM 2200 C CA . ILE A 1 281 ? 22.281 34.75 18.609 1 90.88 281 ILE A CA 1
ATOM 2201 C C . ILE A 1 281 ? 23.172 35.469 19.656 1 90.88 281 ILE A C 1
ATOM 2203 O O . ILE A 1 281 ? 24.375 35.562 19.469 1 90.88 281 ILE A O 1
ATOM 2207 N N . LEU A 1 282 ? 22.547 35.844 20.703 1 91.88 282 LEU A N 1
ATOM 2208 C CA . LEU A 1 282 ? 23.297 36.469 21.766 1 91.88 282 LEU A CA 1
ATOM 2209 C C . LEU A 1 282 ? 24.312 35.5 22.391 1 91.88 282 LEU A C 1
ATOM 2211 O O . LEU A 1 282 ? 25.453 35.875 22.641 1 91.88 282 LEU A O 1
ATOM 2215 N N . ALA A 1 283 ? 23.859 34.344 22.656 1 92.31 283 ALA A N 1
ATOM 2216 C CA . ALA A 1 283 ? 24.75 33.344 23.234 1 92.31 283 ALA A CA 1
ATOM 2217 C C . ALA A 1 283 ? 25.891 33 22.281 1 92.31 283 ALA A C 1
ATOM 2219 O O . ALA A 1 283 ? 27.031 32.844 22.719 1 92.31 283 ALA A O 1
ATOM 2220 N N . GLY A 1 284 ? 25.578 32.844 21.016 1 91.31 284 GLY A N 1
ATOM 2221 C CA . GLY A 1 284 ? 26.609 32.562 20.031 1 91.31 284 GLY A CA 1
ATOM 2222 C C . GLY A 1 284 ? 27.641 33.656 19.938 1 91.31 284 GLY A C 1
ATOM 2223 O O . GLY A 1 284 ? 28.828 33.406 19.766 1 91.31 284 GLY A O 1
ATOM 2224 N N . TYR A 1 285 ? 27.141 34.875 20.062 1 90.5 285 TYR A N 1
ATOM 2225 C CA . TYR A 1 285 ? 28.047 36.031 20.016 1 90.5 285 TYR A CA 1
ATOM 2226 C C . TYR A 1 285 ? 28.953 36.062 21.25 1 90.5 285 TYR A C 1
ATOM 2228 O O . TYR A 1 285 ? 30.141 36.375 21.141 1 90.5 285 TYR A O 1
ATOM 2236 N N . LEU A 1 286 ? 28.438 35.719 22.375 1 92.12 286 LEU A N 1
ATOM 2237 C CA . LEU A 1 286 ? 29.172 35.812 23.625 1 92.12 286 LEU A CA 1
ATOM 2238 C C . LEU A 1 286 ? 30.141 34.625 23.781 1 92.12 286 LEU A C 1
ATOM 2240 O O . LEU A 1 286 ? 31.266 34.812 24.266 1 92.12 286 LEU A O 1
ATOM 2244 N N . ILE A 1 287 ? 29.719 33.469 23.453 1 91.81 287 ILE A N 1
ATOM 2245 C CA . ILE A 1 287 ? 30.547 32.281 23.578 1 91.81 287 ILE A CA 1
ATOM 2246 C C . ILE A 1 287 ? 31.625 32.281 22.5 1 91.81 287 ILE A C 1
ATOM 2248 O O . ILE A 1 287 ? 32.781 31.891 22.75 1 91.81 287 ILE A O 1
ATOM 2252 N N . GLY A 1 288 ? 31.328 32.625 21.312 1 87.12 288 GLY A N 1
ATOM 2253 C CA . GLY A 1 288 ? 32.281 32.688 20.219 1 87.12 288 GLY A CA 1
ATOM 2254 C C . GLY A 1 288 ? 32.125 31.562 19.219 1 87.12 288 GLY A C 1
ATOM 2255 O O . GLY A 1 288 ? 31.797 30.438 19.594 1 87.12 288 GLY A O 1
ATOM 2256 N N . GLU A 1 289 ? 32.469 31.828 18.062 1 83.5 289 GLU A N 1
ATOM 2257 C CA . GLU A 1 289 ? 32.312 30.922 16.938 1 83.5 289 GLU A CA 1
ATOM 2258 C C . GLU A 1 289 ? 33.281 29.734 17.062 1 83.5 289 GLU A C 1
ATOM 2260 O O . GLU A 1 289 ? 33.031 28.672 16.469 1 83.5 289 GLU A O 1
ATOM 2265 N N . LYS A 1 290 ? 34.281 29.828 17.859 1 84.31 290 LYS A N 1
ATOM 2266 C CA . LYS A 1 290 ? 35.281 28.766 17.984 1 84.31 290 LYS A CA 1
ATOM 2267 C C . LYS A 1 290 ? 34.812 27.703 18.984 1 84.31 290 LYS A C 1
ATOM 2269 O O . LYS A 1 290 ? 35.25 26.547 18.906 1 84.31 290 LYS A O 1
ATOM 2274 N N . ARG A 1 291 ? 33.938 28.125 19.828 1 90.44 291 ARG A N 1
ATOM 2275 C CA . ARG A 1 291 ? 33.562 27.219 20.906 1 90.44 291 ARG A CA 1
ATOM 2276 C C . ARG A 1 291 ? 32.219 26.562 20.641 1 90.44 291 ARG A C 1
ATOM 2278 O O . ARG A 1 291 ? 31.844 25.578 21.281 1 90.44 291 ARG A O 1
ATOM 2285 N N . ILE A 1 292 ? 31.484 27.125 19.781 1 90.75 292 ILE A N 1
ATOM 2286 C CA . ILE A 1 292 ? 30.172 26.562 19.438 1 90.75 292 ILE A CA 1
ATOM 2287 C C . ILE A 1 292 ? 29.938 26.703 17.922 1 90.75 292 ILE A C 1
ATOM 2289 O O . ILE A 1 292 ? 30.312 27.703 17.328 1 90.75 292 ILE A O 1
ATOM 2293 N N . LYS A 1 293 ? 29.469 25.703 17.359 1 90.31 293 LYS A N 1
ATOM 2294 C CA . LYS A 1 293 ? 29.188 25.734 15.938 1 90.31 293 LYS A CA 1
ATOM 2295 C C . LYS A 1 293 ? 27.984 26.625 15.641 1 90.31 293 LYS A C 1
ATOM 2297 O O . LYS A 1 293 ? 26.891 26.391 16.141 1 90.31 293 LYS A O 1
ATOM 2302 N N . VAL A 1 294 ? 28.188 27.609 14.875 1 90.25 294 VAL A N 1
ATOM 2303 C CA . VAL A 1 294 ? 27.125 28.562 14.547 1 90.25 294 VAL A CA 1
ATOM 2304 C C . VAL A 1 294 ? 26.672 28.344 13.109 1 90.25 294 VAL A C 1
ATOM 2306 O O . VAL A 1 294 ? 27.234 27.531 12.383 1 90.25 294 VAL A O 1
ATOM 2309 N N . THR A 1 295 ? 25.547 28.906 12.633 1 87.19 295 THR A N 1
ATOM 2310 C CA . THR A 1 295 ? 24.953 28.766 11.312 1 87.19 295 THR A CA 1
ATOM 2311 C C . THR A 1 295 ? 25.891 29.297 10.234 1 87.19 295 THR A C 1
ATOM 2313 O O . THR A 1 295 ? 26.016 28.703 9.156 1 87.19 295 THR A O 1
ATOM 2316 N N . GLY A 1 296 ? 26.578 30.312 10.484 1 84.38 296 GLY A N 1
ATOM 2317 C CA . GLY A 1 296 ? 27.516 30.875 9.539 1 84.38 296 GLY A CA 1
ATOM 2318 C C . GLY A 1 296 ? 26.891 31.844 8.562 1 84.38 296 GLY A C 1
ATOM 2319 O O . GLY A 1 296 ? 25.844 32.438 8.852 1 84.38 296 GLY A O 1
ATOM 2320 N N . HIS A 1 297 ? 27.469 32 7.418 1 85.75 297 HIS A N 1
ATOM 2321 C CA . HIS A 1 297 ? 27.078 33.031 6.453 1 85.75 297 HIS A CA 1
ATOM 2322 C C . HIS A 1 297 ? 25.828 32.594 5.684 1 85.75 297 HIS A C 1
ATOM 2324 O O . HIS A 1 297 ? 25.828 31.531 5.051 1 85.75 297 HIS A O 1
ATOM 2330 N N . VAL A 1 298 ? 24.766 33.375 5.793 1 87.25 298 VAL A N 1
ATOM 2331 C CA . VAL A 1 298 ? 23.547 33.188 5.016 1 87.25 298 VAL A CA 1
ATOM 2332 C C . VAL A 1 298 ? 23.469 34.25 3.916 1 87.25 298 VAL A C 1
ATOM 2334 O O . VAL A 1 298 ? 23.438 35.438 4.203 1 87.25 298 VAL A O 1
ATOM 2337 N N . PRO A 1 299 ? 23.5 33.844 2.703 1 87.69 299 PRO A N 1
ATOM 2338 C CA . PRO A 1 299 ? 23.453 34.812 1.606 1 87.69 299 PRO A CA 1
ATOM 2339 C C . PRO A 1 299 ? 22.203 35.688 1.658 1 87.69 299 PRO A C 1
ATOM 2341 O O . PRO A 1 299 ? 21.125 35.219 2.014 1 87.69 299 PRO A O 1
ATOM 2344 N N . HIS A 1 300 ? 22.391 36.906 1.26 1 88.31 300 HIS A N 1
ATOM 2345 C CA . HIS A 1 300 ? 21.297 37.875 1.262 1 88.31 300 HIS A CA 1
ATOM 2346 C C . HIS A 1 300 ? 20.609 37.938 -0.095 1 88.31 300 HIS A C 1
ATOM 2348 O O . HIS A 1 300 ? 21.25 37.719 -1.13 1 88.31 300 HIS A O 1
ATOM 2354 N N . GLY A 1 301 ? 19.281 38.125 -0.092 1 86 301 GLY A N 1
ATOM 2355 C CA . GLY A 1 301 ? 18.562 38.375 -1.334 1 86 301 GLY A CA 1
ATOM 2356 C C . GLY A 1 301 ? 17.625 37.281 -1.712 1 86 301 GLY A C 1
ATOM 2357 O O . GLY A 1 301 ? 17.625 36.219 -1.085 1 86 301 GLY A O 1
ATOM 2358 N N . MET A 1 302 ? 16.859 37.562 -2.727 1 88.12 302 MET A N 1
ATOM 2359 C CA . MET A 1 302 ? 15.898 36.594 -3.254 1 88.12 302 MET A CA 1
ATOM 2360 C C . MET A 1 302 ? 16.578 35.562 -4.129 1 88.12 302 MET A C 1
ATOM 2362 O O . MET A 1 302 ? 17.641 35.844 -4.715 1 88.12 302 MET A O 1
ATOM 2366 N N . PRO A 1 303 ? 16.031 34.406 -4.098 1 87.69 303 PRO A N 1
ATOM 2367 C CA . PRO A 1 303 ? 16.641 33.375 -4.906 1 87.69 303 PRO A CA 1
ATOM 2368 C C . PRO A 1 303 ? 16.562 33.656 -6.406 1 87.69 303 PRO A C 1
ATOM 2370 O O . PRO A 1 303 ? 15.562 34.188 -6.879 1 87.69 303 PRO A O 1
ATOM 2373 N N . ASP A 1 304 ? 17.547 33.344 -7.16 1 90 304 ASP A N 1
ATOM 2374 C CA . ASP A 1 304 ? 17.547 33.406 -8.617 1 90 304 ASP A CA 1
ATOM 2375 C C . ASP A 1 304 ? 16.719 32.281 -9.234 1 90 304 ASP A C 1
ATOM 2377 O O . ASP A 1 304 ? 16.688 31.172 -8.727 1 90 304 ASP A O 1
ATOM 2381 N N . PRO A 1 305 ? 16.016 32.656 -10.281 1 94 305 PRO A N 1
ATOM 2382 C CA . PRO A 1 305 ? 15.266 31.594 -10.969 1 94 305 PRO A CA 1
ATOM 2383 C C . PRO A 1 305 ? 16.172 30.531 -11.57 1 94 305 PRO A C 1
ATOM 2385 O O . PRO A 1 305 ? 17.234 30.844 -12.117 1 94 305 PRO A O 1
ATOM 2388 N N . LEU A 1 306 ? 15.906 29.391 -11.289 1 93.56 306 LEU A N 1
ATOM 2389 C CA . LEU A 1 306 ? 16.641 28.234 -11.789 1 93.56 306 LEU A CA 1
ATOM 2390 C C . LEU A 1 306 ? 15.695 27.125 -12.211 1 93.56 306 LEU A C 1
ATOM 2392 O O . LEU A 1 306 ? 14.656 26.906 -11.578 1 93.56 306 LEU A O 1
ATOM 2396 N N . VAL A 1 307 ? 16.078 26.516 -13.336 1 94.5 307 VAL A N 1
ATOM 2397 C CA . VAL A 1 307 ? 15.266 25.359 -13.734 1 94.5 307 VAL A CA 1
ATOM 2398 C C . VAL A 1 307 ? 15.453 24.234 -12.734 1 94.5 307 VAL A C 1
ATOM 2400 O O . VAL A 1 307 ? 16.578 23.891 -12.367 1 94.5 307 VAL A O 1
ATOM 2403 N N . PRO A 1 308 ? 14.414 23.703 -12.219 1 94.38 308 PRO A N 1
ATOM 2404 C CA . PRO A 1 308 ? 14.492 22.703 -11.148 1 94.38 308 PRO A CA 1
ATOM 2405 C C . PRO A 1 308 ? 15.32 21.484 -11.539 1 94.38 308 PRO A C 1
ATOM 2407 O O . PRO A 1 308 ? 15.852 20.781 -10.664 1 94.38 308 PRO A O 1
ATOM 2410 N N . TRP A 1 309 ? 15.508 21.172 -12.852 1 92.06 309 TRP A N 1
ATOM 2411 C CA . TRP A 1 309 ? 16.297 20.031 -13.281 1 92.06 309 TRP A CA 1
ATOM 2412 C C . TRP A 1 309 ? 17.703 20.453 -13.672 1 92.06 309 TRP A C 1
ATOM 2414 O O . TRP A 1 309 ? 18.406 19.734 -14.391 1 92.06 309 TRP A O 1
ATOM 2424 N N . TYR A 1 310 ? 18.172 21.516 -13.156 1 90.88 310 TYR A N 1
ATOM 2425 C CA . TYR A 1 310 ? 19.5 22.031 -13.484 1 90.88 310 TYR A CA 1
ATOM 2426 C C . TYR A 1 310 ? 20.578 21.062 -13.055 1 90.88 310 TYR A C 1
ATOM 2428 O O . TYR A 1 310 ? 21.672 21.031 -13.648 1 90.88 310 TYR A O 1
ATOM 2436 N N . GLY A 1 311 ? 20.234 20.297 -11.977 1 90.56 311 GLY A N 1
ATOM 2437 C CA . GLY A 1 311 ? 21.203 19.328 -11.5 1 90.56 311 GLY A CA 1
ATOM 2438 C C . GLY A 1 311 ? 21.609 18.297 -12.555 1 90.56 311 GLY A C 1
ATOM 2439 O O . GLY A 1 311 ? 22.75 17.859 -12.602 1 90.56 311 GLY A O 1
ATOM 2440 N N . TYR A 1 312 ? 20.688 17.922 -13.359 1 89.06 312 TYR A N 1
ATOM 2441 C CA . TYR A 1 312 ? 20.969 16.969 -14.43 1 89.06 312 TYR A CA 1
ATOM 2442 C C . TYR A 1 312 ? 21.672 17.672 -15.594 1 89.06 312 TYR A C 1
ATOM 2444 O O . TYR A 1 312 ? 22.594 17.109 -16.203 1 89.06 312 TYR A O 1
ATOM 2452 N N . ASN A 1 313 ? 21.266 18.922 -15.906 1 88.19 313 ASN A N 1
ATOM 2453 C CA . ASN A 1 313 ? 21.859 19.703 -17 1 88.19 313 ASN A CA 1
ATOM 2454 C C . ASN A 1 313 ? 23.328 20.031 -16.734 1 88.19 313 ASN A C 1
ATOM 2456 O O . ASN A 1 313 ? 24.156 19.969 -17.641 1 88.19 313 ASN A O 1
ATOM 2460 N N . ASP A 1 314 ? 23.641 20.297 -15.5 1 90.31 314 ASP A N 1
ATOM 2461 C CA . ASP A 1 314 ? 24.984 20.688 -15.117 1 90.31 314 ASP A CA 1
ATOM 2462 C C . ASP A 1 314 ? 25.797 19.484 -14.633 1 90.31 314 ASP A C 1
ATOM 2464 O O . ASP A 1 314 ? 26.906 19.641 -14.117 1 90.31 314 ASP A O 1
ATOM 2468 N N . HIS A 1 315 ? 25.219 18.281 -14.648 1 88.56 315 HIS A N 1
ATOM 2469 C CA . HIS A 1 315 ? 25.875 17.031 -14.281 1 88.56 315 HIS A CA 1
ATOM 2470 C C . HIS A 1 315 ? 26.266 17.016 -12.812 1 88.56 315 HIS A C 1
ATOM 2472 O O . HIS A 1 315 ? 27.359 16.562 -12.453 1 88.56 315 HIS A O 1
ATOM 2478 N N . LEU A 1 316 ? 25.422 17.672 -12.062 1 89.12 316 LEU A N 1
ATOM 2479 C CA . LEU A 1 316 ? 25.656 17.688 -10.617 1 89.12 316 LEU A CA 1
ATOM 2480 C C . LEU A 1 316 ? 25.094 16.422 -9.969 1 89.12 316 LEU A C 1
ATOM 2482 O O . LEU A 1 316 ? 25.688 15.891 -9.031 1 89.12 316 LEU A O 1
ATOM 2486 N N . ILE A 1 317 ? 24.047 15.992 -10.484 1 90.19 317 ILE A N 1
ATOM 2487 C CA . ILE A 1 317 ? 23.422 14.789 -9.945 1 90.19 317 ILE A CA 1
ATOM 2488 C C . ILE A 1 317 ? 24.047 13.547 -10.57 1 90.19 317 ILE A C 1
ATOM 2490 O O . ILE A 1 317 ? 23.812 13.25 -11.742 1 90.19 317 ILE A O 1
ATOM 2494 N N . LYS A 1 318 ? 24.875 12.836 -9.859 1 83.12 318 LYS A N 1
ATOM 2495 C CA . LYS A 1 318 ? 25.609 11.688 -10.391 1 83.12 318 LYS A CA 1
ATOM 2496 C C . LYS A 1 318 ? 25.375 10.445 -9.539 1 83.12 318 LYS A C 1
ATOM 2498 O O . LYS A 1 318 ? 25.375 9.328 -10.055 1 83.12 318 LYS A O 1
ATOM 2503 N N . ASN A 1 319 ? 25.094 10.594 -8.281 1 80.19 319 ASN A N 1
ATOM 2504 C CA . ASN A 1 319 ? 25.125 9.469 -7.348 1 80.19 319 ASN A CA 1
ATOM 2505 C C . ASN A 1 319 ? 23.734 8.891 -7.125 1 80.19 319 ASN A C 1
ATOM 2507 O O . ASN A 1 319 ? 23.594 7.82 -6.535 1 80.19 319 ASN A O 1
ATOM 2511 N N . VAL A 1 320 ? 22.734 9.594 -7.52 1 84.44 320 VAL A N 1
ATOM 2512 C CA . VAL A 1 320 ? 21.375 9.117 -7.301 1 84.44 320 VAL A CA 1
ATOM 2513 C C . VAL A 1 320 ? 20.656 8.961 -8.641 1 84.44 320 VAL A C 1
ATOM 2515 O O . VAL A 1 320 ? 20.906 9.734 -9.57 1 84.44 320 VAL A O 1
ATOM 2518 N N . THR A 1 321 ? 19.891 7.93 -8.734 1 80.38 321 THR A N 1
ATOM 2519 C CA . THR A 1 321 ? 19.156 7.672 -9.969 1 80.38 321 THR A CA 1
ATOM 2520 C C . THR A 1 321 ? 17.812 8.406 -9.969 1 80.38 321 THR A C 1
ATOM 2522 O O . THR A 1 321 ? 17.266 8.727 -8.906 1 80.38 321 THR A O 1
ATOM 2525 N N . PHE A 1 322 ? 17.312 8.672 -11.117 1 84.25 322 PHE A N 1
ATOM 2526 C CA . PHE A 1 322 ? 16.031 9.359 -11.266 1 84.25 322 PHE A CA 1
ATOM 2527 C C . PHE A 1 322 ? 14.906 8.523 -10.688 1 84.25 322 PHE A C 1
ATOM 2529 O O . PHE A 1 322 ? 13.938 9.062 -10.141 1 84.25 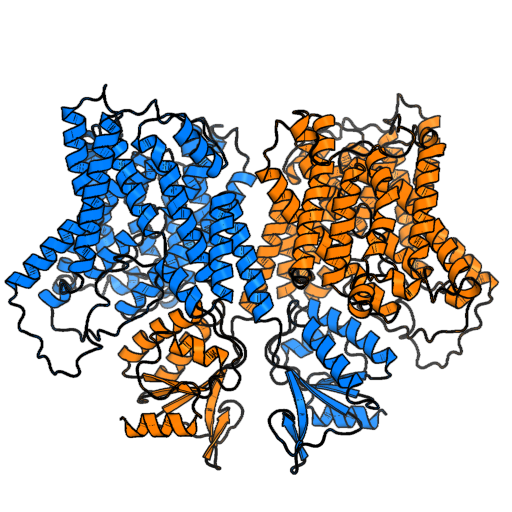322 PHE A O 1
ATOM 2536 N N . THR A 1 323 ? 15 7.242 -10.797 1 77.38 323 THR A N 1
ATOM 2537 C CA . THR A 1 323 ? 13.969 6.355 -10.273 1 77.38 323 THR A CA 1
ATOM 2538 C C . THR A 1 323 ? 13.883 6.461 -8.75 1 77.38 323 THR A C 1
ATOM 2540 O O . THR A 1 323 ? 12.789 6.449 -8.18 1 77.38 323 THR A O 1
ATOM 2543 N N . ASP A 1 324 ? 15.055 6.562 -8.188 1 82.5 324 ASP A N 1
ATOM 2544 C CA . ASP A 1 324 ? 15.086 6.707 -6.734 1 82.5 324 ASP A CA 1
ATOM 2545 C C . ASP A 1 324 ? 14.43 8.016 -6.297 1 82.5 324 ASP A C 1
ATOM 2547 O O . ASP A 1 324 ? 13.688 8.047 -5.312 1 82.5 324 ASP A O 1
ATOM 2551 N N . ILE A 1 325 ? 14.758 9.055 -7.055 1 90.31 325 ILE A N 1
ATOM 2552 C CA . ILE A 1 325 ? 14.203 10.367 -6.746 1 90.31 325 ILE A CA 1
ATOM 2553 C C . ILE A 1 325 ? 12.688 10.336 -6.93 1 90.31 325 ILE A C 1
ATOM 2555 O O . ILE A 1 325 ? 11.945 10.898 -6.121 1 90.31 325 ILE A O 1
ATOM 2559 N N . LEU A 1 326 ? 12.25 9.656 -7.914 1 88.44 326 LEU A N 1
ATOM 2560 C CA . LEU A 1 326 ? 10.828 9.586 -8.211 1 88.44 326 LEU A CA 1
ATOM 2561 C C . LEU A 1 326 ? 10.07 8.836 -7.121 1 88.44 326 LEU A C 1
ATOM 2563 O O . LEU A 1 326 ? 8.977 9.242 -6.727 1 88.44 326 LEU A O 1
ATOM 2567 N N . ILE A 1 327 ? 10.617 7.793 -6.641 1 82.94 327 ILE A N 1
ATOM 2568 C CA . ILE A 1 327 ? 9.984 6.996 -5.598 1 82.94 327 ILE A CA 1
ATOM 2569 C C . ILE A 1 327 ? 9.891 7.809 -4.312 1 82.94 327 ILE A C 1
ATOM 2571 O O . ILE A 1 327 ? 8.852 7.812 -3.643 1 82.94 327 ILE A O 1
ATOM 2575 N N . GLN A 1 328 ? 10.977 8.477 -3.99 1 88.38 328 GLN A N 1
ATOM 2576 C CA . GLN A 1 328 ? 10.984 9.328 -2.809 1 88.38 328 GLN A CA 1
ATOM 2577 C C . GLN A 1 328 ? 9.969 10.461 -2.949 1 88.38 328 GLN A C 1
ATOM 2579 O O . GLN A 1 328 ? 9.227 10.758 -2.01 1 88.38 328 GLN A O 1
ATOM 2584 N N . ALA A 1 329 ? 9.945 11 -4.125 1 93.94 329 ALA A N 1
ATOM 2585 C CA . ALA A 1 329 ? 9.031 12.109 -4.383 1 93.94 329 ALA A CA 1
ATOM 2586 C C . ALA A 1 329 ? 7.574 11.656 -4.285 1 93.94 329 ALA A C 1
ATOM 2588 O O . ALA A 1 329 ? 6.727 12.383 -3.756 1 93.94 329 ALA A O 1
ATOM 2589 N N . ALA A 1 330 ? 7.281 10.523 -4.773 1 88.62 330 ALA A N 1
ATOM 2590 C CA . ALA A 1 330 ? 5.918 10.008 -4.734 1 88.62 330 ALA A CA 1
ATOM 2591 C C . ALA A 1 330 ? 5.457 9.781 -3.299 1 88.62 330 ALA A C 1
ATOM 2593 O O . ALA A 1 330 ? 4.316 10.102 -2.947 1 88.62 330 ALA A O 1
ATOM 2594 N N . SER A 1 331 ? 6.328 9.203 -2.561 1 86.94 331 SER A N 1
ATOM 2595 C CA . SER A 1 331 ? 6.012 8.961 -1.158 1 86.94 331 SER A CA 1
ATOM 2596 C C . SER A 1 331 ? 5.789 10.266 -0.406 1 86.94 331 SER A C 1
ATOM 2598 O O . SER A 1 331 ? 4.836 10.391 0.368 1 86.94 331 SER A O 1
ATOM 2600 N N . MET A 1 332 ? 6.637 11.242 -0.639 1 92.69 332 MET A N 1
ATOM 2601 C CA . MET A 1 332 ? 6.531 12.531 0.031 1 92.69 332 MET A CA 1
ATOM 2602 C C . MET A 1 332 ? 5.285 13.281 -0.425 1 92.69 332 MET A C 1
ATOM 2604 O O . MET A 1 332 ? 4.672 14.008 0.36 1 92.69 332 MET A O 1
ATOM 2608 N N . ALA A 1 333 ? 4.961 13.094 -1.688 1 93.19 333 ALA A N 1
ATOM 2609 C CA . ALA A 1 333 ? 3.781 13.766 -2.23 1 93.19 333 ALA A CA 1
ATOM 2610 C C . ALA A 1 333 ? 2.518 13.344 -1.483 1 93.19 333 ALA A C 1
ATOM 2612 O O . ALA A 1 333 ? 1.657 14.18 -1.189 1 93.19 333 ALA A O 1
ATOM 2613 N N . ILE A 1 334 ? 2.447 12.156 -1.137 1 87 334 ILE A N 1
ATOM 2614 C CA . ILE A 1 334 ? 1.281 11.633 -0.43 1 87 334 ILE A CA 1
ATOM 2615 C C . ILE A 1 334 ? 1.24 12.203 0.985 1 87 334 ILE A C 1
ATOM 2617 O O . ILE A 1 334 ? 0.18 12.609 1.467 1 87 334 ILE A O 1
ATOM 2621 N N . VAL A 1 335 ? 2.357 12.266 1.589 1 87.12 335 VAL A N 1
ATOM 2622 C CA . VAL A 1 335 ? 2.434 12.758 2.961 1 87.12 335 VAL A CA 1
ATOM 2623 C C . VAL A 1 335 ? 2.131 14.25 2.996 1 87.12 335 VAL A C 1
ATOM 2625 O O . VAL A 1 335 ? 1.412 14.727 3.877 1 87.12 335 VAL A O 1
ATOM 2628 N N . VAL A 1 336 ? 2.732 14.961 2.012 1 92.62 336 VAL A N 1
ATOM 2629 C CA . VAL A 1 336 ? 2.502 16.391 1.914 1 92.62 336 VAL A CA 1
ATOM 2630 C C . VAL A 1 336 ? 1.004 16.672 1.808 1 92.62 336 VAL A C 1
ATOM 2632 O O . VAL A 1 336 ? 0.47 17.531 2.525 1 92.62 336 VAL A O 1
ATOM 2635 N N . TYR A 1 337 ? 0.365 15.953 1.003 1 91.12 337 TYR A N 1
ATOM 2636 C CA . TYR A 1 337 ? -1.056 16.172 0.753 1 91.12 337 TYR A CA 1
ATOM 2637 C C . TYR A 1 337 ? -1.894 15.734 1.947 1 91.12 337 TYR A C 1
ATOM 2639 O O . TYR A 1 337 ? -2.748 16.484 2.424 1 91.12 337 TYR A O 1
ATOM 2647 N N . SER A 1 338 ? -1.681 14.578 2.418 1 84.38 338 SER A N 1
ATOM 2648 C CA . SER A 1 338 ? -2.494 14.008 3.488 1 84.38 338 SER A CA 1
ATOM 2649 C C . SER A 1 338 ? -2.406 14.852 4.758 1 84.38 338 SER A C 1
ATOM 2651 O O . SER A 1 338 ? -3.422 15.117 5.402 1 84.38 338 SER A O 1
ATOM 2653 N N . THR A 1 339 ? -1.244 15.32 5.105 1 84 339 THR A N 1
ATOM 2654 C CA . THR A 1 339 ? -1.062 16.109 6.32 1 84 339 THR A CA 1
ATOM 2655 C C . THR A 1 339 ? -1.658 17.5 6.148 1 84 339 THR A C 1
ATOM 2657 O O . THR A 1 339 ? -2.311 18.016 7.059 1 84 339 THR A O 1
ATOM 2660 N N . SER A 1 340 ? -1.429 18.094 4.996 1 90.19 340 SER A N 1
ATOM 2661 C CA . SER A 1 340 ? -1.922 19.453 4.742 1 90.19 340 SER A CA 1
ATOM 2662 C C . SER A 1 340 ? -3.447 19.484 4.73 1 90.19 340 SER A C 1
ATOM 2664 O O . SER A 1 340 ? -4.055 20.375 5.328 1 90.19 340 SER A O 1
ATOM 2666 N N . VAL A 1 341 ? -4.086 18.547 4.121 1 85.56 341 VAL A N 1
ATOM 2667 C CA . VAL A 1 341 ? -5.539 18.531 3.969 1 85.56 341 VAL A CA 1
ATOM 2668 C C . VAL A 1 341 ? -6.195 18.219 5.309 1 85.56 341 VAL A C 1
ATOM 2670 O O . VAL A 1 341 ? -7.27 18.734 5.617 1 85.56 341 VAL A O 1
ATOM 2673 N N . ALA A 1 342 ? -5.598 17.391 6.043 1 77.25 342 ALA A N 1
ATOM 2674 C CA . ALA A 1 342 ? -6.125 17.062 7.367 1 77.25 342 ALA A CA 1
ATOM 2675 C C . ALA A 1 342 ? -6.199 18.312 8.242 1 77.25 342 ALA A C 1
ATOM 2677 O O . ALA A 1 342 ? -7.199 18.531 8.93 1 77.25 342 ALA A O 1
ATOM 2678 N N . ILE A 1 343 ? -5.184 19.141 8.172 1 79.06 343 ILE A N 1
ATOM 2679 C CA . ILE A 1 343 ? -5.137 20.375 8.93 1 79.06 343 ILE A CA 1
ATOM 2680 C C . ILE A 1 343 ? -6.172 21.359 8.391 1 79.06 343 ILE A C 1
ATOM 2682 O O . ILE A 1 343 ? -6.93 21.953 9.156 1 79.06 343 ILE A O 1
ATOM 2686 N N . ALA A 1 344 ? -6.18 21.422 7.102 1 83.44 344 ALA A N 1
ATOM 2687 C CA . ALA A 1 344 ? -7.078 22.375 6.445 1 83.44 344 ALA A CA 1
ATOM 2688 C C . ALA A 1 344 ? -8.539 22.031 6.73 1 83.44 344 ALA A C 1
ATOM 2690 O O . ALA A 1 344 ? -9.352 22.906 7.012 1 83.44 344 ALA A O 1
ATOM 2691 N N . LYS A 1 345 ? -8.922 20.812 6.664 1 75.25 345 LYS A N 1
ATOM 2692 C CA . LYS A 1 345 ? -10.297 20.375 6.887 1 75.25 345 LYS A CA 1
ATOM 2693 C C . LYS A 1 345 ? -10.727 20.641 8.328 1 75.25 345 LYS A C 1
ATOM 2695 O O . LYS A 1 345 ? -11.844 21.109 8.57 1 75.25 345 LYS A O 1
ATOM 2700 N N . ARG A 1 346 ? -9.922 20.422 9.141 1 70.56 346 ARG A N 1
ATOM 2701 C CA . ARG A 1 346 ? -10.234 20.578 10.555 1 70.56 346 ARG A CA 1
ATOM 2702 C C . ARG A 1 346 ? -10.461 22.047 10.906 1 70.56 346 ARG A C 1
ATOM 2704 O O . ARG A 1 346 ? -11.383 22.375 11.664 1 70.56 346 ARG A O 1
ATOM 2711 N N . LEU A 1 347 ? -9.641 22.844 10.414 1 74.31 347 LEU A N 1
ATOM 2712 C CA . LEU A 1 347 ? -9.711 24.25 10.797 1 74.31 347 LEU A CA 1
ATOM 2713 C C . LEU A 1 347 ? -10.781 24.984 9.984 1 74.31 347 LEU A C 1
ATOM 2715 O O . LEU A 1 347 ? -11.25 26.047 10.383 1 74.31 347 LEU A O 1
ATOM 2719 N N . ALA A 1 348 ? -11.133 24.391 8.875 1 75.56 348 ALA A N 1
ATOM 2720 C CA . ALA A 1 348 ? -12.203 24.969 8.062 1 75.56 348 ALA A CA 1
ATOM 2721 C C . ALA A 1 348 ? -13.539 24.906 8.797 1 75.56 348 ALA A C 1
ATOM 2723 O O . ALA A 1 348 ? -14.398 25.766 8.586 1 75.56 348 ALA A O 1
ATOM 2724 N N . VAL A 1 349 ? -13.719 24.047 9.648 1 67.94 349 VAL A N 1
ATOM 2725 C CA . VAL A 1 349 ? -14.961 23.875 10.398 1 67.94 349 VAL A CA 1
ATOM 2726 C C . VAL A 1 349 ? -15.18 25.078 11.312 1 67.94 349 VAL A C 1
ATOM 2728 O O . VAL A 1 349 ? -16.312 25.562 11.469 1 67.94 349 VAL A O 1
ATOM 2731 N N . ARG A 1 350 ? -14.109 25.547 11.812 1 65.12 350 ARG A N 1
ATOM 2732 C CA . ARG A 1 350 ? -14.18 26.688 12.711 1 65.12 350 ARG A CA 1
ATOM 2733 C C . ARG A 1 350 ? -14.633 27.953 11.961 1 65.12 350 ARG A C 1
ATOM 2735 O O . ARG A 1 350 ? -15.297 28.812 12.539 1 65.12 350 ARG A O 1
ATOM 2742 N N . GLY A 1 351 ? -14.211 28.062 10.82 1 68.25 351 GLY A N 1
ATOM 2743 C CA . GLY A 1 351 ? -14.578 29.203 10.008 1 68.25 351 GLY A CA 1
ATOM 2744 C C . GLY A 1 351 ? -15.859 29 9.219 1 68.25 351 GLY A C 1
ATOM 2745 O O . GLY A 1 351 ? -16.266 29.859 8.445 1 68.25 351 GLY A O 1
ATOM 2746 N N . ASN A 1 352 ? -16.469 27.828 9.422 1 70.75 352 ASN A N 1
ATOM 2747 C CA . ASN A 1 352 ? -17.734 27.484 8.789 1 70.75 352 ASN A CA 1
ATOM 2748 C C . ASN A 1 352 ? -17.625 27.547 7.266 1 70.75 352 ASN A C 1
ATOM 2750 O O . ASN A 1 352 ? -18.438 28.203 6.609 1 70.75 352 ASN A O 1
ATOM 2754 N N . TYR A 1 353 ? -16.578 27.094 6.797 1 74.38 353 TYR A N 1
ATOM 2755 C CA . TYR A 1 353 ? -16.438 26.938 5.352 1 74.38 353 TYR A CA 1
ATOM 2756 C C . TYR A 1 353 ? -15.945 25.547 4.992 1 74.38 353 TYR A C 1
ATOM 2758 O O . TYR A 1 353 ? -15.57 24.766 5.875 1 74.38 353 TYR A O 1
ATOM 2766 N N . ASP A 1 354 ? -16.047 25.172 3.734 1 76.38 354 ASP A N 1
ATOM 2767 C CA . ASP A 1 354 ? -15.641 23.844 3.293 1 76.38 354 ASP A CA 1
ATOM 2768 C C . ASP A 1 354 ? -14.391 23.922 2.412 1 76.38 354 ASP A C 1
ATOM 2770 O O . ASP A 1 354 ? -14.164 24.922 1.741 1 76.38 354 ASP A O 1
ATOM 2774 N N . ILE A 1 355 ? -13.641 22.906 2.568 1 83.56 355 ILE A N 1
ATOM 2775 C CA . ILE A 1 355 ? -12.438 22.781 1.754 1 83.56 355 ILE A CA 1
ATOM 2776 C C . ILE A 1 355 ? -12.688 21.812 0.604 1 83.56 355 ILE A C 1
ATOM 2778 O O . ILE A 1 355 ? -13.367 20.797 0.778 1 83.56 355 ILE A O 1
ATOM 2782 N N . ASN A 1 356 ? -12.266 22.203 -0.518 1 86.69 356 ASN A N 1
ATOM 2783 C CA . ASN A 1 356 ? -12.281 21.281 -1.649 1 86.69 356 ASN A CA 1
ATOM 2784 C C . ASN A 1 356 ? -10.977 20.516 -1.77 1 86.69 356 ASN A C 1
ATOM 2786 O O . ASN A 1 356 ? -9.953 21.078 -2.168 1 86.69 356 ASN A O 1
ATOM 2790 N N . THR A 1 357 ? -11.062 19.297 -1.549 1 85.81 357 THR A N 1
ATOM 2791 C CA . THR A 1 357 ? -9.867 18.469 -1.462 1 85.81 357 THR A CA 1
ATOM 2792 C C . THR A 1 357 ? -9.141 18.422 -2.805 1 85.81 357 THR A C 1
ATOM 2794 O O . THR A 1 357 ? -7.91 18.391 -2.852 1 85.81 357 THR A O 1
ATOM 2797 N N . ASN A 1 358 ? -9.836 18.422 -3.928 1 88.25 358 ASN A N 1
ATOM 2798 C CA . ASN A 1 358 ? -9.203 18.406 -5.242 1 88.25 358 ASN A CA 1
ATOM 2799 C C . ASN A 1 358 ? -8.469 19.719 -5.523 1 88.25 358 ASN A C 1
ATOM 2801 O O . ASN A 1 358 ? -7.387 19.703 -6.109 1 88.25 358 ASN A O 1
ATOM 2805 N N . GLN A 1 359 ? -9.07 20.719 -5.098 1 90.69 359 GLN A N 1
ATOM 2806 C CA . GLN A 1 359 ? -8.461 22.031 -5.293 1 90.69 359 GLN A CA 1
ATOM 2807 C C . GLN A 1 359 ? -7.223 22.203 -4.422 1 90.69 359 GLN A C 1
ATOM 2809 O O . GLN A 1 359 ? -6.273 22.891 -4.805 1 90.69 359 GLN A O 1
ATOM 2814 N N . GLU A 1 360 ? -7.285 21.625 -3.285 1 91.75 360 GLU A N 1
ATOM 2815 C CA . GLU A 1 360 ? -6.117 21.688 -2.408 1 91.75 360 GLU A CA 1
ATOM 2816 C C . GLU A 1 360 ? -4.922 20.969 -3.033 1 91.75 360 GLU A C 1
ATOM 2818 O O . GLU A 1 360 ? -3.777 21.391 -2.85 1 91.75 360 GLU A O 1
ATOM 2823 N N . LEU A 1 361 ? -5.207 19.906 -3.738 1 92.88 361 LEU A N 1
ATOM 2824 C CA . LEU A 1 361 ? -4.148 19.219 -4.469 1 92.88 361 LEU A CA 1
ATOM 2825 C C . LEU A 1 361 ? -3.51 20.125 -5.504 1 92.88 361 LEU A C 1
ATOM 2827 O O . LEU A 1 361 ? -2.283 20.188 -5.621 1 92.88 361 LEU A O 1
ATOM 2831 N N . LEU A 1 362 ? -4.312 20.844 -6.211 1 94.06 362 LEU A N 1
ATOM 2832 C CA . LEU A 1 362 ? -3.824 21.766 -7.223 1 94.06 362 LEU A CA 1
ATOM 2833 C C . LEU A 1 362 ? -3.021 22.891 -6.582 1 94.06 362 LEU A C 1
ATOM 2835 O O . LEU A 1 362 ? -1.979 23.297 -7.105 1 94.06 362 LEU A O 1
ATOM 2839 N N . ALA A 1 363 ? -3.51 23.344 -5.469 1 94.75 363 ALA A N 1
ATOM 2840 C CA . ALA A 1 363 ? -2.863 24.469 -4.781 1 94.75 363 ALA A CA 1
ATOM 2841 C C . ALA A 1 363 ? -1.481 24.062 -4.273 1 94.75 363 ALA A C 1
ATOM 2843 O O . ALA A 1 363 ? -0.499 24.766 -4.512 1 94.75 363 ALA A O 1
ATOM 2844 N N . LEU A 1 364 ? -1.388 22.953 -3.596 1 95.69 364 LEU A N 1
ATOM 2845 C CA . LEU A 1 364 ? -0.117 22.484 -3.059 1 95.69 364 LEU A CA 1
ATOM 2846 C C . LEU A 1 364 ? 0.844 22.109 -4.18 1 95.69 364 LEU A C 1
ATOM 2848 O O . LEU A 1 364 ? 2.041 22.406 -4.102 1 95.69 364 LEU A O 1
ATOM 2852 N N . GLY A 1 365 ? 0.275 21.406 -5.18 1 96.56 365 GLY A N 1
ATOM 2853 C CA . GLY A 1 365 ? 1.098 21.047 -6.324 1 96.56 365 GLY A CA 1
ATOM 2854 C C . GLY A 1 365 ? 1.655 22.25 -7.059 1 96.56 365 GLY A C 1
ATOM 2855 O O . GLY A 1 365 ? 2.832 22.266 -7.426 1 96.56 365 GLY A O 1
ATOM 2856 N N . PHE A 1 366 ? 0.826 23.203 -7.238 1 96.19 366 PHE A N 1
ATOM 2857 C CA . PHE A 1 366 ? 1.239 24.422 -7.914 1 96.19 366 PHE A CA 1
ATOM 2858 C C . PHE A 1 366 ? 2.303 25.156 -7.105 1 96.19 366 PHE A C 1
ATOM 2860 O O . PHE A 1 366 ? 3.316 25.594 -7.652 1 96.19 366 PHE A O 1
ATOM 2867 N N . ALA A 1 367 ? 2.07 25.328 -5.863 1 96.62 367 ALA A N 1
ATOM 2868 C CA . ALA A 1 367 ? 3.016 26.016 -4.988 1 96.62 367 ALA A CA 1
ATOM 2869 C C . ALA A 1 367 ? 4.379 25.328 -5.008 1 96.62 367 ALA A C 1
ATOM 2871 O O . ALA A 1 367 ? 5.414 25.984 -5.086 1 96.62 367 ALA A O 1
ATOM 2872 N N . SER A 1 368 ? 4.395 24.016 -4.93 1 97.75 368 SER A N 1
ATOM 2873 C CA . SER A 1 368 ? 5.641 23.266 -4.91 1 97.75 368 SER A CA 1
ATOM 2874 C C . SER A 1 368 ? 6.324 23.281 -6.273 1 97.75 368 SER A C 1
ATOM 2876 O O . SER A 1 368 ? 7.535 23.5 -6.367 1 97.75 368 SER A O 1
ATOM 2878 N N . ALA A 1 369 ? 5.602 23.094 -7.383 1 97.38 369 ALA A N 1
ATOM 2879 C CA . ALA A 1 369 ? 6.164 23.016 -8.727 1 97.38 369 ALA A CA 1
ATOM 2880 C C . ALA A 1 369 ? 6.707 24.375 -9.172 1 97.38 369 ALA A C 1
ATOM 2882 O O . ALA A 1 369 ? 7.852 24.484 -9.617 1 97.38 369 ALA A O 1
ATOM 2883 N N . VAL A 1 370 ? 5.945 25.391 -9.062 1 96.69 370 VAL A N 1
ATOM 2884 C CA . VAL A 1 370 ? 6.352 26.719 -9.5 1 96.69 370 VAL A CA 1
ATOM 2885 C C . VAL A 1 370 ? 7.406 27.281 -8.547 1 96.69 370 VAL A C 1
ATOM 2887 O O . VAL A 1 370 ? 8.359 27.922 -8.977 1 96.69 370 VAL A O 1
ATOM 2890 N N . GLY A 1 371 ? 7.211 27.047 -7.242 1 96.62 371 GLY A N 1
ATOM 2891 C CA . GLY A 1 371 ? 8.203 27.484 -6.281 1 96.62 371 GLY A CA 1
ATOM 2892 C C . GLY A 1 371 ? 9.578 26.891 -6.512 1 96.62 371 GLY A C 1
ATOM 2893 O O . GLY A 1 371 ? 10.594 27.516 -6.215 1 96.62 371 GLY A O 1
ATOM 2894 N N . SER A 1 372 ? 9.578 25.672 -7.012 1 97.19 372 SER A N 1
ATOM 2895 C CA . SER A 1 372 ? 10.852 24.984 -7.227 1 97.19 372 SER A CA 1
ATOM 2896 C C . SER A 1 372 ? 11.719 25.734 -8.227 1 97.19 372 SER A C 1
ATOM 2898 O O . SER A 1 372 ? 12.945 25.609 -8.195 1 97.19 372 SER A O 1
ATOM 2900 N N . PHE A 1 373 ? 11.156 26.516 -9.094 1 96.94 373 PHE A N 1
ATOM 2901 C CA . PHE A 1 373 ? 11.922 27.328 -10.031 1 96.94 373 PHE A CA 1
ATOM 2902 C C . PHE A 1 373 ? 12.664 28.438 -9.297 1 96.94 373 PHE A C 1
ATOM 2904 O O . PHE A 1 373 ? 13.578 29.062 -9.852 1 96.94 373 PHE A O 1
ATOM 2911 N N . PHE A 1 374 ? 12.273 28.656 -8.078 1 96.31 374 PHE A N 1
ATOM 2912 C CA . PHE A 1 374 ? 12.922 29.656 -7.23 1 96.31 374 PHE A CA 1
ATOM 2913 C C . PHE A 1 374 ? 13.617 29 -6.047 1 96.31 374 PHE A C 1
ATOM 2915 O O . PHE A 1 374 ? 13.625 29.547 -4.941 1 96.31 374 PHE A O 1
ATOM 2922 N N . GLN A 1 375 ? 13.977 27.781 -6.219 1 96 375 GLN A N 1
ATOM 2923 C CA . GLN A 1 375 ? 14.891 27.047 -5.352 1 96 375 GLN A CA 1
ATOM 2924 C C . GLN A 1 375 ? 14.25 26.766 -3.99 1 96 375 GLN A C 1
ATOM 2926 O O . GLN A 1 375 ? 14.891 26.953 -2.953 1 96 375 GLN A O 1
ATOM 2931 N N . ILE A 1 376 ? 13.055 26.469 -3.973 1 96.81 376 ILE A N 1
ATOM 2932 C CA . ILE A 1 376 ? 12.398 26.141 -2.711 1 96.81 376 ILE A CA 1
ATOM 2933 C C . ILE A 1 376 ? 12.555 24.656 -2.412 1 96.81 376 ILE A C 1
ATOM 2935 O O . ILE A 1 376 ? 12.891 23.875 -3.301 1 96.81 376 ILE A O 1
ATOM 2939 N N . MET A 1 377 ? 12.422 24.312 -1.19 1 97.12 377 MET A N 1
ATOM 2940 C CA . MET A 1 377 ? 12.32 22.938 -0.741 1 97.12 377 MET A CA 1
ATOM 2941 C C . MET A 1 377 ? 10.867 22.484 -0.689 1 97.12 377 MET A C 1
ATOM 2943 O O . MET A 1 377 ? 9.953 23.297 -0.821 1 97.12 377 MET A O 1
ATOM 2947 N N . PRO A 1 378 ? 10.602 21.188 -0.617 1 96.56 378 PRO A N 1
ATOM 2948 C CA . PRO A 1 378 ? 9.219 20.719 -0.646 1 96.56 378 PRO A CA 1
ATOM 2949 C C . PRO A 1 378 ? 8.367 21.297 0.474 1 96.56 378 PRO A C 1
ATOM 2951 O O . PRO A 1 378 ? 8.625 21.047 1.652 1 96.56 378 PRO A O 1
ATOM 2954 N N . PRO A 1 379 ? 7.359 22.016 0.092 1 96.12 379 PRO A N 1
ATOM 2955 C CA . PRO A 1 379 ? 6.523 22.672 1.096 1 96.12 379 PRO A CA 1
ATOM 2956 C C . PRO A 1 379 ? 5.379 21.797 1.588 1 96.12 379 PRO A C 1
ATOM 2958 O O . PRO A 1 379 ? 4.941 20.891 0.875 1 96.12 379 PRO A O 1
ATOM 2961 N N . THR A 1 380 ? 4.965 22.047 2.77 1 93.44 380 THR A N 1
ATOM 2962 C CA . THR A 1 380 ? 3.828 21.359 3.385 1 93.44 380 THR A CA 1
ATOM 2963 C C . THR A 1 380 ? 3.104 22.297 4.352 1 93.44 380 THR A C 1
ATOM 2965 O O . THR A 1 380 ? 3.631 23.344 4.723 1 93.44 380 THR A O 1
ATOM 2968 N N . GLY A 1 381 ? 1.88 21.922 4.645 1 88.44 381 GLY A N 1
ATOM 2969 C CA . GLY A 1 381 ? 1.165 22.672 5.664 1 88.44 381 GLY A CA 1
ATOM 2970 C C . GLY A 1 381 ? 1.688 22.422 7.066 1 88.44 381 GLY A C 1
ATOM 2971 O O . GLY A 1 381 ? 1.929 21.266 7.445 1 88.44 381 GLY A O 1
ATOM 2972 N N . GLY A 1 382 ? 1.916 23.531 7.75 1 83.75 382 GLY A N 1
ATOM 2973 C CA . GLY A 1 382 ? 2.398 23.422 9.117 1 83.75 382 GLY A CA 1
ATOM 2974 C C . GLY A 1 382 ? 1.302 23.594 10.148 1 83.75 382 GLY A C 1
ATOM 2975 O O . GLY A 1 382 ? 0.52 24.547 10.086 1 83.75 382 GLY A O 1
ATOM 2976 N N . MET A 1 383 ? 1.229 22.766 11.016 1 75.62 383 MET A N 1
ATOM 2977 C CA . MET A 1 383 ? 0.156 22.766 12.008 1 75.62 383 MET A CA 1
ATOM 2978 C C . MET A 1 383 ? 0.315 23.938 12.977 1 75.62 383 MET A C 1
ATOM 2980 O O . MET A 1 383 ? -0.654 24.641 13.273 1 75.62 383 MET A O 1
ATOM 2984 N N . SER A 1 384 ? 1.501 24.141 13.531 1 73.44 384 SER A N 1
ATOM 2985 C CA . SER A 1 384 ? 1.729 25.172 14.539 1 73.44 384 SER A CA 1
ATOM 2986 C C . SER A 1 384 ? 1.449 26.562 13.969 1 73.44 384 SER A C 1
ATOM 2988 O O . SER A 1 384 ? 0.758 27.375 14.594 1 73.44 384 SER A O 1
ATOM 2990 N N . ARG A 1 385 ? 1.93 26.812 12.805 1 82.12 385 ARG A N 1
ATOM 2991 C CA . ARG A 1 385 ? 1.735 28.125 12.18 1 82.12 385 ARG A CA 1
ATOM 2992 C C . ARG A 1 385 ? 0.273 28.328 11.805 1 82.12 385 ARG A C 1
ATOM 2994 O O . ARG A 1 385 ? -0.256 29.438 11.945 1 82.12 385 ARG A O 1
ATOM 3001 N N . THR A 1 386 ? -0.316 27.281 11.336 1 81.75 386 THR A N 1
ATOM 3002 C CA . THR A 1 386 ? -1.713 27.375 10.922 1 81.75 386 THR A CA 1
ATOM 3003 C C . THR A 1 386 ? -2.619 27.594 12.133 1 81.75 386 THR A C 1
ATOM 3005 O O . THR A 1 386 ? -3.613 28.328 12.047 1 81.75 386 THR A O 1
ATOM 3008 N N . ALA A 1 387 ? -2.303 27 13.219 1 74.62 387 ALA A N 1
ATOM 3009 C CA . ALA A 1 387 ? -3.07 27.172 14.453 1 74.62 387 ALA A CA 1
ATOM 3010 C C . ALA A 1 387 ? -3.023 28.609 14.945 1 74.62 387 ALA A C 1
ATOM 3012 O O . ALA A 1 387 ? -4.008 29.125 15.477 1 74.62 387 ALA A O 1
ATOM 3013 N N . VAL A 1 388 ? -1.925 29.219 14.805 1 74.88 388 VAL A N 1
ATOM 3014 C CA . VAL A 1 388 ? -1.785 30.625 15.195 1 74.88 388 VAL A CA 1
ATOM 3015 C C . VAL A 1 388 ? -2.516 31.516 14.203 1 74.88 388 VAL A C 1
ATOM 3017 O O . VAL A 1 388 ? -3.15 32.5 14.586 1 74.88 388 VAL A O 1
ATOM 3020 N N . ASN A 1 389 ? -2.41 31.125 12.945 1 80.75 389 ASN A N 1
ATOM 3021 C CA . ASN A 1 389 ? -3.045 31.906 11.883 1 80.75 389 ASN A CA 1
ATOM 3022 C C . ASN A 1 389 ? -4.562 31.922 12.039 1 80.75 389 ASN A C 1
ATOM 3024 O O . ASN A 1 389 ? -5.211 32.938 11.75 1 80.75 389 ASN A O 1
ATOM 3028 N N . VAL A 1 390 ? -5.133 30.875 12.5 1 76.69 390 VAL A N 1
ATOM 3029 C CA . VAL A 1 390 ? -6.582 30.734 12.602 1 76.69 390 VAL A CA 1
ATOM 3030 C C . VAL A 1 390 ? -7.109 31.641 13.719 1 76.69 390 VAL A C 1
ATOM 3032 O O . VAL A 1 390 ? -8.266 32.062 13.68 1 76.69 390 VAL A O 1
ATOM 3035 N N . GLN A 1 391 ? -6.289 31.906 14.641 1 70.94 391 GLN A N 1
ATOM 3036 C CA . GLN A 1 391 ? -6.715 32.719 15.781 1 70.94 391 GLN A CA 1
ATOM 3037 C C . GLN A 1 391 ? -7.004 34.156 15.367 1 70.94 391 GLN A C 1
ATOM 3039 O O . GLN A 1 391 ? -7.859 34.812 15.961 1 70.94 391 GLN A O 1
ATOM 3044 N N . SER A 1 392 ? -6.344 34.562 14.367 1 72.81 392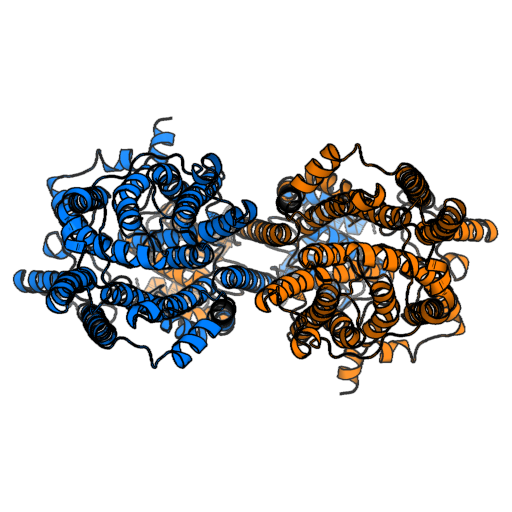 SER A N 1
ATOM 3045 C CA . SER A 1 392 ? -6.473 36 14.07 1 72.81 392 SER A CA 1
ATOM 3046 C C . SER A 1 392 ? -6.805 36.219 12.602 1 72.81 392 SER A C 1
ATOM 3048 O O . SER A 1 392 ? -7.527 37.156 12.266 1 72.81 392 SER A O 1
ATOM 3050 N N . ALA A 1 393 ? -6.395 35.406 11.773 1 79.62 393 ALA A N 1
ATOM 3051 C CA . ALA A 1 393 ? -6.512 35.656 10.336 1 79.62 393 ALA A CA 1
ATOM 3052 C C . ALA A 1 393 ? -7.949 35.469 9.859 1 79.62 393 ALA A C 1
ATOM 3054 O O . ALA A 1 393 ? -8.633 34.531 10.266 1 79.62 393 ALA A O 1
ATOM 3055 N N . LYS A 1 394 ? -8.406 36.375 9.094 1 76.69 394 LYS A N 1
ATOM 3056 C CA . LYS A 1 394 ? -9.75 36.281 8.516 1 76.69 394 LYS A CA 1
ATOM 3057 C C . LYS A 1 394 ? -9.68 35.906 7.043 1 76.69 394 LYS A C 1
ATOM 3059 O O . LYS A 1 394 ? -10.625 35.312 6.516 1 76.69 394 LYS A O 1
ATOM 3064 N N . THR A 1 395 ? -8.617 36.312 6.48 1 81.94 395 THR A N 1
ATOM 3065 C CA . THR A 1 395 ? -8.453 36.031 5.059 1 81.94 395 THR A CA 1
ATOM 3066 C C . THR A 1 395 ? -7.027 35.594 4.754 1 81.94 395 THR A C 1
ATOM 3068 O O . THR A 1 395 ? -6.18 35.562 5.648 1 81.94 395 THR A O 1
ATOM 3071 N N . GLN A 1 396 ? -6.801 35.312 3.48 1 85.75 396 GLN A N 1
ATOM 3072 C CA . GLN A 1 396 ? -5.488 34.844 3.055 1 85.75 396 GLN A CA 1
ATOM 3073 C C . GLN A 1 396 ? -4.508 36 2.902 1 85.75 396 GLN A C 1
ATOM 3075 O O . GLN A 1 396 ? -3.328 35.781 2.617 1 85.75 396 GLN A O 1
ATOM 3080 N N . LEU A 1 397 ? -4.941 37.219 3.15 1 85.25 397 LEU A N 1
ATOM 3081 C CA . LEU A 1 397 ? -4.059 38.375 3.129 1 85.25 397 LEU A CA 1
ATOM 3082 C C . LEU A 1 397 ? -2.986 38.25 4.207 1 85.25 397 LEU A C 1
ATOM 3084 O O . LEU A 1 397 ? -1.9 38.812 4.07 1 85.25 397 LEU A O 1
ATOM 3088 N N . ALA A 1 398 ? -3.303 37.562 5.227 1 87.62 398 ALA A N 1
ATOM 3089 C CA . ALA A 1 398 ? -2.324 37.312 6.281 1 87.62 398 ALA A CA 1
ATOM 3090 C C . ALA A 1 398 ? -1.064 36.656 5.719 1 87.62 398 ALA A C 1
ATOM 3092 O O . ALA A 1 398 ? 0.048 36.938 6.164 1 87.62 398 ALA A O 1
ATOM 3093 N N . SER A 1 399 ? -1.242 35.812 4.746 1 89.94 399 SER A N 1
ATOM 3094 C CA . SER A 1 399 ? -0.107 35.125 4.129 1 89.94 399 SER A CA 1
ATOM 3095 C C . SER A 1 399 ? 0.763 36.094 3.348 1 89.94 399 SER A C 1
ATOM 3097 O O . SER A 1 399 ? 1.985 35.938 3.297 1 89.94 399 SER A O 1
ATOM 3099 N N . PHE A 1 400 ? 0.166 37.125 2.799 1 90.75 400 PHE A N 1
ATOM 3100 C CA . PHE A 1 400 ? 0.912 38.156 2.07 1 90.75 400 PHE A CA 1
ATOM 3101 C C . PHE A 1 400 ? 1.779 38.969 3.018 1 90.75 400 PHE A C 1
ATOM 3103 O O . PHE A 1 400 ? 2.918 39.312 2.689 1 90.75 400 PHE A O 1
ATOM 3110 N N . ILE A 1 401 ? 1.221 39.25 4.074 1 91.81 401 ILE A N 1
ATOM 3111 C CA . ILE A 1 401 ? 1.967 40 5.07 1 91.81 401 ILE A CA 1
ATOM 3112 C C . ILE A 1 401 ? 3.123 39.156 5.605 1 91.81 401 ILE A C 1
ATOM 3114 O O . ILE A 1 401 ? 4.242 39.656 5.762 1 91.81 401 ILE A O 1
ATOM 3118 N N . THR A 1 402 ? 2.84 37.938 5.879 1 92.75 402 THR A N 1
ATOM 3119 C CA . THR A 1 402 ? 3.877 37.031 6.352 1 92.75 402 THR A CA 1
ATOM 3120 C C . THR A 1 402 ? 5.035 36.969 5.359 1 92.75 402 THR A C 1
ATOM 3122 O O . THR A 1 402 ? 6.199 37.094 5.75 1 92.75 402 THR A O 1
ATOM 3125 N N . VAL A 1 403 ? 4.738 36.844 4.129 1 93.94 403 VAL A N 1
ATOM 3126 C CA . VAL A 1 403 ? 5.746 36.688 3.082 1 93.94 403 VAL A CA 1
ATOM 3127 C C . VAL A 1 403 ? 6.547 37.969 2.949 1 93.94 403 VAL A C 1
ATOM 3129 O O . VAL A 1 403 ? 7.77 37.938 2.77 1 93.94 403 VAL A O 1
ATOM 3132 N N . SER A 1 404 ? 5.863 39.094 2.99 1 93.81 404 SER A N 1
ATOM 3133 C CA . SER A 1 404 ? 6.543 40.375 2.889 1 93.81 404 SER A CA 1
ATOM 3134 C C . SER A 1 404 ? 7.566 40.531 4.004 1 93.81 404 SER A C 1
ATOM 3136 O O . SER A 1 404 ? 8.672 41.031 3.77 1 93.81 404 SER A O 1
ATOM 3138 N N . LEU A 1 405 ? 7.211 40.125 5.113 1 92.25 405 LEU A N 1
ATOM 3139 C CA . LEU A 1 405 ? 8.125 40.219 6.242 1 92.25 405 LEU A CA 1
ATOM 3140 C C . LEU A 1 405 ? 9.297 39.25 6.102 1 92.25 405 LEU A C 1
ATOM 3142 O O . LEU A 1 405 ? 10.422 39.594 6.473 1 92.25 405 LEU A O 1
ATOM 3146 N N . VAL A 1 406 ? 9.062 38.094 5.664 1 93.5 406 VAL A N 1
ATOM 3147 C CA . VAL A 1 406 ? 10.133 37.125 5.441 1 93.5 406 VAL A CA 1
ATOM 3148 C C . VAL A 1 406 ? 11.102 37.656 4.387 1 93.5 406 VAL A C 1
ATOM 3150 O O . VAL A 1 406 ? 12.32 37.469 4.508 1 93.5 406 VAL A O 1
ATOM 3153 N N . ILE A 1 407 ? 10.547 38.281 3.381 1 93.69 407 ILE A N 1
ATOM 3154 C CA . ILE A 1 407 ? 11.375 38.875 2.332 1 93.69 407 ILE A CA 1
ATOM 3155 C C . ILE A 1 407 ? 12.258 39.969 2.926 1 93.69 407 ILE A C 1
ATOM 3157 O O . ILE A 1 407 ? 13.422 40.094 2.561 1 93.69 407 ILE A O 1
ATOM 3161 N N . ILE A 1 408 ? 11.711 40.688 3.83 1 91.81 408 ILE A N 1
ATOM 3162 C CA . ILE A 1 408 ? 12.477 41.719 4.496 1 91.81 408 ILE A CA 1
ATOM 3163 C C . ILE A 1 408 ? 13.625 41.094 5.289 1 91.81 408 ILE A C 1
ATOM 3165 O O . ILE A 1 408 ? 14.75 41.594 5.277 1 91.81 408 ILE A O 1
ATOM 3169 N N . VAL A 1 409 ? 13.32 40.031 5.91 1 88.69 409 VAL A N 1
ATOM 3170 C CA . VAL A 1 409 ? 14.352 39.344 6.668 1 88.69 409 VAL A CA 1
ATOM 3171 C C . VAL A 1 409 ? 15.43 38.812 5.719 1 88.69 409 VAL A C 1
ATOM 3173 O O . VAL A 1 409 ? 16.625 38.938 6.008 1 88.69 409 VAL A O 1
ATOM 3176 N N . LEU A 1 410 ? 15.102 38.312 4.613 1 90.75 410 LEU A N 1
ATOM 3177 C CA . LEU A 1 410 ? 16.031 37.781 3.621 1 90.75 410 LEU A CA 1
ATOM 3178 C C . LEU A 1 410 ? 16.906 38.906 3.049 1 90.75 410 LEU A C 1
ATOM 3180 O O . LEU A 1 410 ? 18.078 38.656 2.738 1 90.75 410 LEU A O 1
ATOM 3184 N N . CYS A 1 411 ? 16.375 40.031 2.975 1 90.25 411 CYS A N 1
ATOM 3185 C CA . CYS A 1 411 ? 17.078 41.125 2.314 1 90.25 411 CYS A CA 1
ATOM 3186 C C . CYS A 1 411 ? 17.938 41.906 3.312 1 90.25 411 CYS A C 1
ATOM 3188 O O . CYS A 1 411 ? 18.984 42.438 2.951 1 90.25 411 CYS A O 1
ATOM 3190 N N . CYS A 1 412 ? 17.531 41.938 4.617 1 88.25 412 CYS A N 1
ATOM 3191 C CA . CYS A 1 412 ? 18.203 42.875 5.5 1 88.25 412 CYS A CA 1
ATOM 3192 C C . CYS A 1 412 ? 18.703 42.188 6.758 1 88.25 412 CYS A C 1
ATOM 3194 O O . CYS A 1 412 ? 19.594 42.719 7.441 1 88.25 412 CYS A O 1
ATOM 3196 N N . LEU A 1 413 ? 18.219 41.094 7.102 1 85.56 413 LEU A N 1
ATOM 3197 C CA . LEU A 1 413 ? 18.5 40.594 8.445 1 85.56 413 LEU A CA 1
ATOM 3198 C C . LEU A 1 413 ? 19.266 39.281 8.398 1 85.56 413 LEU A C 1
ATOM 3200 O O . LEU A 1 413 ? 19.438 38.625 9.43 1 85.56 413 LEU A O 1
ATOM 3204 N N . THR A 1 414 ? 19.766 38.875 7.352 1 86.69 414 THR A N 1
ATOM 3205 C CA . THR A 1 414 ? 20.438 37.594 7.238 1 86.69 414 THR A CA 1
ATOM 3206 C C . THR A 1 414 ? 21.766 37.625 7.973 1 86.69 414 THR A C 1
ATOM 3208 O O . THR A 1 414 ? 22.234 36.562 8.438 1 86.69 414 THR A O 1
ATOM 3211 N N . ASN A 1 415 ? 22.438 38.75 8.109 1 86.19 415 ASN A N 1
ATOM 3212 C CA . ASN A 1 415 ? 23.703 38.844 8.812 1 86.19 415 ASN A CA 1
ATOM 3213 C C . ASN A 1 415 ? 23.562 38.594 10.305 1 86.19 415 ASN A C 1
ATOM 3215 O O . ASN A 1 415 ? 24.484 38.094 10.945 1 86.19 415 ASN A O 1
ATOM 3219 N N . ALA A 1 416 ? 22.406 38.875 10.781 1 84.44 416 ALA A N 1
ATOM 3220 C CA . ALA A 1 416 ? 22.141 38.656 12.195 1 84.44 416 ALA A CA 1
ATOM 3221 C C . ALA A 1 416 ? 22.078 37.188 12.523 1 84.44 416 ALA A C 1
ATOM 3223 O O . ALA A 1 416 ? 22.297 36.781 13.656 1 84.44 416 ALA A O 1
ATOM 3224 N N . LEU A 1 417 ? 21.859 36.406 11.562 1 86.25 417 LEU A N 1
ATOM 3225 C CA . LEU A 1 417 ? 21.656 34.969 11.758 1 86.25 417 LEU A CA 1
ATOM 3226 C C . LEU A 1 417 ? 23 34.25 11.82 1 86.25 417 LEU A C 1
ATOM 3228 O O . LEU A 1 417 ? 23.047 33.062 12.195 1 86.25 417 LEU A O 1
ATOM 3232 N N . TYR A 1 418 ? 24.078 34.906 11.602 1 86.75 418 TYR A N 1
ATOM 3233 C CA . TYR A 1 418 ? 25.406 34.344 11.539 1 86.75 418 TYR A CA 1
ATOM 3234 C C . TYR A 1 418 ? 25.766 33.656 12.859 1 86.75 418 TYR A C 1
ATOM 3236 O O . TYR A 1 418 ? 26.297 32.531 12.867 1 86.75 418 TYR A O 1
ATOM 3244 N N . TYR A 1 419 ? 25.422 34.25 13.953 1 89 419 TYR A N 1
ATOM 3245 C CA . TYR A 1 419 ? 25.875 33.781 15.258 1 89 419 TYR A CA 1
ATOM 3246 C C . TYR A 1 419 ? 24.875 32.812 15.875 1 89 419 TYR A C 1
ATOM 3248 O O . TYR A 1 419 ? 25.047 32.375 17.016 1 89 419 TYR A O 1
ATOM 3256 N N . LEU A 1 420 ? 23.906 32.469 15.156 1 90.75 420 LEU A N 1
ATOM 3257 C CA . LEU A 1 420 ? 22.906 31.547 15.68 1 90.75 420 LEU A CA 1
ATOM 3258 C C . LEU A 1 420 ? 23.484 30.141 15.82 1 90.75 420 LEU A C 1
ATOM 3260 O O . LEU A 1 420 ? 23.875 29.531 14.828 1 90.75 420 LEU A O 1
ATOM 3264 N N . PRO A 1 421 ? 23.609 29.688 17.047 1 92.25 421 PRO A N 1
ATOM 3265 C CA . PRO A 1 421 ? 24.172 28.344 17.234 1 92.25 421 PRO A CA 1
ATOM 3266 C C . PRO A 1 421 ? 23.281 27.25 16.641 1 92.25 421 PRO A C 1
ATOM 3268 O O . PRO A 1 421 ? 22.047 27.328 16.75 1 92.25 421 PRO A O 1
ATOM 3271 N N . LYS A 1 422 ? 23.828 26.266 16.109 1 91.56 422 LYS A N 1
ATOM 3272 C CA . LYS A 1 422 ? 23.109 25.125 15.57 1 91.56 422 LYS A CA 1
ATOM 3273 C C . LYS A 1 422 ? 22.375 24.375 16.672 1 91.56 422 LYS A C 1
ATOM 3275 O O . LYS A 1 422 ? 21.328 23.766 16.438 1 91.56 422 LYS A O 1
ATOM 3280 N N . ALA A 1 423 ? 22.844 24.484 17.844 1 92.94 423 ALA A N 1
ATOM 3281 C CA . ALA A 1 423 ? 22.219 23.844 19 1 92.94 423 ALA A CA 1
ATOM 3282 C C . ALA A 1 423 ? 20.828 24.406 19.266 1 92.94 423 ALA A C 1
ATOM 3284 O O . ALA A 1 423 ? 19.906 23.672 19.594 1 92.94 423 ALA A O 1
ATOM 3285 N N . SER A 1 424 ? 20.75 25.703 19.156 1 92.25 424 SER A N 1
ATOM 3286 C CA . SER A 1 424 ? 19.453 26.359 19.344 1 92.25 424 SER A CA 1
ATOM 3287 C C . SER A 1 424 ? 18.453 25.922 18.281 1 92.25 424 SER A C 1
ATOM 3289 O O . SER A 1 424 ? 17.281 25.672 18.578 1 92.25 424 SER A O 1
ATOM 3291 N N . LEU A 1 425 ? 18.938 25.844 17.125 1 88.62 425 LEU A N 1
ATOM 3292 C CA . LEU A 1 425 ? 18.078 25.422 16.016 1 88.62 425 LEU A CA 1
ATOM 3293 C C . LEU A 1 425 ? 17.641 23.969 16.203 1 88.62 425 LEU A C 1
ATOM 3295 O O . LEU A 1 425 ? 16.469 23.641 15.961 1 88.62 425 LEU A O 1
ATOM 3299 N N . ALA A 1 426 ? 18.5 23.125 16.578 1 91.31 426 ALA A N 1
ATOM 3300 C CA . ALA A 1 426 ? 18.188 21.719 16.844 1 91.31 426 ALA A CA 1
ATOM 3301 C C . ALA A 1 426 ? 17.125 21.594 17.938 1 91.31 426 ALA A C 1
ATOM 3303 O O . ALA A 1 426 ? 16.25 20.734 17.875 1 91.31 426 ALA A O 1
ATOM 3304 N N . SER A 1 427 ? 17.25 22.469 18.922 1 92.56 427 SER A N 1
ATOM 3305 C CA . SER A 1 427 ? 16.312 22.438 20.047 1 92.56 427 SER A CA 1
ATOM 3306 C C . SER A 1 427 ? 14.898 22.766 19.594 1 92.56 427 SER A C 1
ATOM 3308 O O . SER A 1 427 ? 13.938 22.156 20.078 1 92.56 427 SER A O 1
ATOM 3310 N N . ILE A 1 428 ? 14.812 23.672 18.703 1 86.94 428 ILE A N 1
ATOM 3311 C CA . ILE A 1 428 ? 13.508 24.047 18.172 1 86.94 428 ILE A CA 1
ATOM 3312 C C . ILE A 1 428 ? 12.867 22.828 17.5 1 86.94 428 ILE A C 1
ATOM 3314 O O . ILE A 1 428 ? 11.688 22.547 17.719 1 86.94 428 ILE A O 1
ATOM 3318 N N . VAL A 1 429 ? 13.617 22.109 16.781 1 86.94 429 VAL A N 1
ATOM 3319 C CA . VAL A 1 429 ? 13.125 20.969 16.016 1 86.94 429 VAL A CA 1
ATOM 3320 C C . VAL A 1 429 ? 12.805 19.812 16.969 1 86.94 429 VAL A C 1
ATOM 3322 O O . VAL A 1 429 ? 11.836 19.078 16.766 1 86.94 429 VAL A O 1
ATOM 3325 N N . ILE A 1 430 ? 13.617 19.656 17.953 1 90.81 430 ILE A N 1
ATOM 3326 C CA . ILE A 1 430 ? 13.422 18.578 18.906 1 90.81 430 ILE A CA 1
ATOM 3327 C C . ILE A 1 430 ? 12.102 18.781 19.656 1 90.81 430 ILE A C 1
ATOM 3329 O O . ILE A 1 430 ? 11.32 17.828 19.812 1 90.81 430 ILE A O 1
ATOM 3333 N N . VAL A 1 431 ? 11.898 20 20.062 1 87.75 431 VAL A N 1
ATOM 3334 C CA . VAL A 1 431 ? 10.656 20.281 20.781 1 87.75 431 VAL A CA 1
ATOM 3335 C C . VAL A 1 431 ? 9.469 20.109 19.828 1 87.75 431 VAL A C 1
ATOM 3337 O O . VAL A 1 431 ? 8.422 19.578 20.234 1 87.75 431 VAL A O 1
ATOM 3340 N N . ALA A 1 432 ? 9.602 20.516 18.641 1 80.94 432 ALA A N 1
ATOM 3341 C CA . ALA A 1 432 ? 8.555 20.328 17.641 1 80.94 432 ALA A CA 1
ATOM 3342 C C . ALA A 1 432 ? 8.281 18.844 17.422 1 80.94 432 ALA A C 1
ATOM 3344 O O . ALA A 1 432 ? 7.129 18.422 17.25 1 80.94 432 ALA A O 1
ATOM 3345 N N . GLY A 1 433 ? 9.359 18.062 17.344 1 83.81 433 GLY A N 1
ATOM 3346 C CA . GLY A 1 433 ? 9.211 16.625 17.188 1 83.81 433 GLY A CA 1
ATOM 3347 C C . GLY A 1 433 ? 8.469 15.977 18.344 1 83.81 433 GLY A C 1
ATOM 3348 O O . GLY A 1 433 ? 7.652 15.07 18.141 1 83.81 433 GLY A O 1
ATOM 3349 N N . TYR A 1 434 ? 8.711 16.438 19.5 1 86.25 434 TYR A N 1
ATOM 3350 C CA . TYR A 1 434 ? 8.047 15.906 20.688 1 86.25 434 TYR A CA 1
ATOM 3351 C C . TYR A 1 434 ? 6.539 16.141 20.625 1 86.25 434 TYR A C 1
ATOM 3353 O O . TYR A 1 434 ? 5.75 15.273 21 1 86.25 434 TYR A O 1
ATOM 3361 N N . TRP A 1 435 ? 6.188 17.172 20.094 1 78.44 435 TRP A N 1
ATOM 3362 C CA . TRP A 1 435 ? 4.773 17.516 20.062 1 78.44 435 TRP A CA 1
ATOM 3363 C C . TRP A 1 435 ? 4.047 16.797 18.938 1 78.44 435 TRP A C 1
ATOM 3365 O O . TRP A 1 435 ? 2.816 16.75 18.906 1 78.44 435 TRP A O 1
ATOM 3375 N N . LEU A 1 436 ? 4.785 16.25 18.078 1 77.25 436 LEU A N 1
ATOM 3376 C CA . LEU A 1 436 ? 4.195 15.438 17.016 1 77.25 436 LEU A CA 1
ATOM 3377 C C . LEU A 1 436 ? 3.752 14.078 17.547 1 77.25 436 LEU A C 1
ATOM 3379 O O . LEU A 1 436 ? 2.941 13.398 16.922 1 77.25 436 LEU A O 1
ATOM 3383 N N . ILE A 1 437 ? 4.266 13.68 18.703 1 85.56 437 ILE A N 1
ATOM 3384 C CA . ILE A 1 437 ? 3.951 12.375 19.266 1 85.56 437 ILE A CA 1
ATOM 3385 C C . ILE A 1 437 ? 2.553 12.398 19.891 1 85.56 437 ILE A C 1
ATOM 3387 O O . ILE A 1 437 ? 2.27 13.219 20.766 1 85.56 437 ILE A O 1
ATOM 3391 N N . GLU A 1 438 ? 1.688 11.578 19.375 1 83.69 438 GLU A N 1
ATOM 3392 C CA . GLU A 1 438 ? 0.3 11.539 19.828 1 83.69 438 GLU A CA 1
ATOM 3393 C C . GLU A 1 438 ? 0.077 10.414 20.828 1 83.69 438 GLU A C 1
ATOM 3395 O O . GLU A 1 438 ? -0.674 9.469 20.562 1 83.69 438 GLU A O 1
ATOM 3400 N N . PHE A 1 439 ? 0.464 10.609 22.016 1 82.38 439 PHE A N 1
ATOM 3401 C CA . PHE A 1 439 ? 0.336 9.586 23.047 1 82.38 439 PHE A CA 1
ATOM 3402 C C . PHE A 1 439 ? -1.109 9.461 23.516 1 82.38 439 PHE A C 1
ATOM 3404 O O . PHE A 1 439 ? -1.561 8.375 23.875 1 82.38 439 PHE A O 1
ATOM 3411 N N . GLU A 1 440 ? -1.834 10.562 23.516 1 81.06 440 GLU A N 1
ATOM 3412 C CA . GLU A 1 440 ? -3.223 10.555 23.953 1 81.06 440 GLU A CA 1
ATOM 3413 C C . GLU A 1 440 ? -4.109 9.766 23 1 81.06 440 GLU A C 1
ATOM 3415 O O . GLU A 1 440 ? -5.039 9.078 23.422 1 81.06 440 GLU A O 1
ATOM 3420 N N . GLU A 1 441 ? -3.842 9.977 21.797 1 82.62 441 GLU A N 1
ATOM 3421 C CA . GLU A 1 441 ? -4.602 9.203 20.812 1 82.62 441 GLU A CA 1
ATOM 3422 C C . GLU A 1 441 ? -4.367 7.707 21 1 82.62 441 GLU A C 1
ATOM 3424 O O . GLU A 1 441 ? -5.305 6.91 20.906 1 82.62 441 GLU A O 1
ATOM 3429 N N . ALA A 1 442 ? -3.111 7.324 21.203 1 87.56 442 ALA A N 1
ATOM 3430 C CA . ALA A 1 442 ? -2.779 5.918 21.422 1 87.56 442 ALA A CA 1
ATOM 3431 C C . ALA A 1 442 ? -3.512 5.359 22.641 1 87.56 442 ALA A C 1
ATOM 3433 O O . ALA A 1 442 ? -4.027 4.238 22.594 1 87.56 442 ALA A O 1
ATOM 3434 N N . LYS A 1 443 ? -3.541 6.195 23.672 1 86.38 443 LYS A N 1
ATOM 3435 C CA . LYS A 1 443 ? -4.223 5.781 24.906 1 86.38 443 LYS A CA 1
ATOM 3436 C C . LYS A 1 443 ? -5.723 5.629 24.672 1 86.38 443 LYS A C 1
ATOM 3438 O O . LYS A 1 443 ? -6.344 4.695 25.172 1 86.38 443 LYS A O 1
ATOM 3443 N N . TRP A 1 444 ? -6.254 6.539 23.953 1 81.06 444 TRP A N 1
ATOM 3444 C CA . TRP A 1 444 ? -7.68 6.48 23.656 1 81.06 444 TRP A CA 1
ATOM 3445 C C . TRP A 1 444 ? -8.008 5.25 22.812 1 81.06 444 TRP A C 1
ATOM 3447 O O . TRP A 1 444 ? -9.016 4.582 23.047 1 81.06 444 TRP A O 1
ATOM 3457 N N . LEU A 1 445 ? -7.234 5.023 21.828 1 85.25 445 LEU A N 1
ATOM 3458 C CA . LEU A 1 445 ? -7.457 3.879 20.953 1 85.25 445 LEU A CA 1
ATOM 3459 C C . LEU A 1 445 ? -7.371 2.572 21.734 1 85.25 445 LEU A C 1
ATOM 3461 O O . LEU A 1 445 ? -8.109 1.626 21.453 1 85.25 445 LEU A O 1
ATOM 3465 N N . PHE A 1 446 ? -6.469 2.549 22.734 1 86.19 446 PHE A N 1
ATOM 3466 C CA . PHE A 1 446 ? -6.301 1.349 23.547 1 86.19 446 PHE A CA 1
ATOM 3467 C C . PHE A 1 446 ? -7.555 1.065 24.359 1 86.19 446 PHE A C 1
ATOM 3469 O O . PHE A 1 446 ? -7.93 -0.093 24.547 1 86.19 446 PHE A O 1
ATOM 3476 N N . LYS A 1 447 ? -8.242 2.125 24.734 1 80.69 447 LYS A N 1
ATOM 3477 C CA . LYS A 1 447 ? -9.43 1.986 25.578 1 80.69 447 LYS A CA 1
ATOM 3478 C C . LYS A 1 447 ? -10.68 1.771 24.719 1 80.69 447 LYS A C 1
ATOM 3480 O O . LYS A 1 447 ? -11.547 0.974 25.062 1 80.69 447 LYS A O 1
ATOM 3485 N N . ALA A 1 448 ? -10.766 2.51 23.656 1 76.31 448 ALA A N 1
ATOM 3486 C CA . ALA A 1 448 ? -11.984 2.541 22.859 1 76.31 448 ALA A CA 1
ATOM 3487 C C . ALA A 1 448 ? -12.008 1.404 21.844 1 76.31 448 ALA A C 1
ATOM 3489 O O . ALA A 1 448 ? -13.047 0.778 21.625 1 76.31 448 ALA A O 1
ATOM 3490 N N . LYS A 1 449 ? -10.945 1.206 21.172 1 84.25 449 LYS A N 1
ATOM 3491 C CA . LYS A 1 449 ? -10.891 0.208 20.109 1 84.25 449 LYS A CA 1
ATOM 3492 C C . LYS A 1 449 ? -9.5 -0.41 20.016 1 84.25 449 LYS A C 1
ATOM 3494 O O . LYS A 1 449 ? -8.664 0.053 19.234 1 84.25 449 LYS A O 1
ATOM 3499 N N . ARG A 1 450 ? -9.312 -1.547 20.422 1 83.25 450 ARG A N 1
ATOM 3500 C CA . ARG A 1 450 ? -8.008 -2.197 20.531 1 83.25 450 ARG A CA 1
ATOM 3501 C C . ARG A 1 450 ? -7.48 -2.604 19.172 1 83.25 450 ARG A C 1
ATOM 3503 O O . ARG A 1 450 ? -6.27 -2.588 18.938 1 83.25 450 ARG A O 1
ATOM 3510 N N . ASP A 1 451 ? -8.32 -2.941 18.281 1 80.94 451 ASP A N 1
ATOM 3511 C CA . ASP A 1 451 ? -7.867 -3.338 16.953 1 80.94 451 ASP A CA 1
ATOM 3512 C C . ASP A 1 451 ? -7.172 -2.18 16.234 1 80.94 451 ASP A C 1
ATOM 3514 O O . ASP A 1 451 ? -6.188 -2.385 15.523 1 80.94 451 ASP A O 1
ATOM 3518 N N . GLU A 1 452 ? -7.695 -1.053 16.469 1 84.88 452 GLU A N 1
ATOM 3519 C CA . GLU A 1 452 ? -7.086 0.114 15.836 1 84.88 452 GLU A CA 1
ATOM 3520 C C . GLU A 1 452 ? -5.828 0.552 16.578 1 84.88 452 GLU A C 1
ATOM 3522 O O . GLU A 1 452 ? -4.945 1.187 15.992 1 84.88 452 GLU A O 1
ATOM 3527 N N . PHE A 1 453 ? -5.801 0.19 17.844 1 88.62 453 PHE A N 1
ATOM 3528 C CA . PHE A 1 453 ? -4.578 0.449 18.594 1 88.62 453 PHE A CA 1
ATOM 3529 C C . PHE A 1 453 ? -3.41 -0.343 18.016 1 88.62 453 PHE A C 1
ATOM 3531 O O . PHE A 1 453 ? -2.291 0.164 17.938 1 88.62 453 PHE A O 1
ATOM 3538 N N . TYR A 1 454 ? -3.68 -1.509 17.578 1 87.12 454 TYR A N 1
ATOM 3539 C CA . TYR A 1 454 ? -2.631 -2.33 16.984 1 87.12 454 TYR A CA 1
ATOM 3540 C C . TYR A 1 454 ? -2.152 -1.734 15.672 1 87.12 454 TYR A C 1
ATOM 3542 O O . TYR A 1 454 ? -0.967 -1.813 15.344 1 87.12 454 TYR A O 1
ATOM 3550 N N . VAL A 1 455 ? -3.07 -1.196 14.984 1 86 455 VAL A N 1
ATOM 3551 C CA . VAL A 1 455 ? -2.689 -0.548 13.734 1 86 455 VAL A CA 1
ATOM 3552 C C . VAL A 1 455 ? -1.785 0.648 14.023 1 86 455 VAL A C 1
ATOM 3554 O O . VAL A 1 455 ? -0.789 0.866 13.328 1 86 455 VAL A O 1
ATOM 3557 N N . TRP A 1 456 ? -2.125 1.384 15.039 1 89.88 456 TRP A N 1
ATOM 3558 C CA . TRP A 1 456 ? -1.329 2.533 15.461 1 89.88 456 TRP A CA 1
ATOM 3559 C C . TRP A 1 456 ? 0.069 2.1 15.891 1 89.88 456 TRP A C 1
ATOM 3561 O O . TRP A 1 456 ? 1.067 2.664 15.43 1 89.88 456 TRP A O 1
ATOM 3571 N N . ILE A 1 457 ? 0.16 1.087 16.703 1 92.62 457 ILE A N 1
ATOM 3572 C CA . ILE A 1 457 ? 1.426 0.65 17.281 1 92.62 457 ILE A CA 1
ATOM 3573 C C . ILE A 1 457 ? 2.293 0.008 16.203 1 92.62 457 ILE A C 1
ATOM 3575 O O . ILE A 1 457 ? 3.518 0.157 16.219 1 92.62 457 ILE A O 1
ATOM 3579 N N . PHE A 1 458 ? 1.717 -0.734 15.336 1 88.56 458 PHE A N 1
ATOM 3580 C CA . PHE A 1 458 ? 2.48 -1.359 14.258 1 88.56 458 PHE A CA 1
ATOM 3581 C C . PHE A 1 458 ? 3.062 -0.307 13.328 1 88.56 458 PHE A C 1
ATOM 3583 O O . PHE A 1 458 ? 4.207 -0.426 12.883 1 88.56 458 PHE A O 1
ATOM 3590 N N . SER A 1 459 ? 2.215 0.641 12.992 1 88.44 459 SER A N 1
ATOM 3591 C CA . SER A 1 459 ? 2.721 1.739 12.18 1 88.44 459 SER A CA 1
ATOM 3592 C C . SER A 1 459 ? 3.867 2.465 12.875 1 88.44 459 SER A C 1
ATOM 3594 O O . SER A 1 459 ? 4.852 2.84 12.234 1 88.44 459 SER A O 1
ATOM 3596 N N . PHE A 1 460 ? 3.752 2.631 14.188 1 92.25 460 PHE A N 1
ATOM 3597 C CA . PHE A 1 460 ? 4.762 3.295 15 1 92.25 460 PHE A CA 1
ATOM 3598 C C . PHE A 1 460 ? 6.055 2.486 15.023 1 92.25 460 PHE A C 1
ATOM 3600 O O . PHE A 1 460 ? 7.133 3.016 14.742 1 92.25 460 PHE A O 1
ATOM 3607 N N . ILE A 1 461 ? 5.973 1.256 15.266 1 91.44 461 ILE A N 1
ATOM 3608 C CA . ILE A 1 461 ? 7.133 0.382 15.414 1 91.44 461 ILE A CA 1
ATOM 3609 C C . ILE A 1 461 ? 7.832 0.218 14.07 1 91.44 461 ILE A C 1
ATOM 3611 O O . ILE A 1 461 ? 9.062 0.268 13.992 1 91.44 461 ILE A O 1
ATOM 3615 N N . LEU A 1 462 ? 7.117 0.006 13.031 1 86.62 462 LEU A N 1
ATOM 3616 C CA . LEU A 1 462 ? 7.707 -0.18 11.711 1 86.62 462 LEU A CA 1
ATOM 3617 C C . LEU A 1 462 ? 8.477 1.063 11.273 1 86.62 462 LEU A C 1
ATOM 3619 O O . LEU A 1 462 ? 9.547 0.959 10.672 1 86.62 462 LEU A O 1
ATOM 3623 N N . THR A 1 463 ? 7.938 2.186 11.578 1 87.12 463 THR A N 1
ATOM 3624 C CA . THR A 1 463 ? 8.578 3.434 11.18 1 87.12 463 THR A CA 1
ATOM 3625 C C . THR A 1 463 ? 9.828 3.693 12.023 1 87.12 463 THR A C 1
ATOM 3627 O O . THR A 1 463 ? 10.859 4.121 11.5 1 87.12 463 THR A O 1
ATOM 3630 N N . VAL A 1 464 ? 9.773 3.443 13.289 1 88.5 464 VAL A N 1
ATOM 3631 C CA . VAL A 1 464 ? 10.914 3.668 14.172 1 88.5 464 VAL A CA 1
ATOM 3632 C C . VAL A 1 464 ? 12.008 2.648 13.875 1 88.5 464 VAL A C 1
ATOM 3634 O O . VAL A 1 464 ? 13.195 2.982 13.875 1 88.5 464 VAL A O 1
ATOM 3637 N N . ALA A 1 465 ? 11.625 1.485 13.578 1 83.88 465 ALA A N 1
ATOM 3638 C CA . ALA A 1 465 ? 12.586 0.394 13.406 1 83.88 465 ALA A CA 1
ATOM 3639 C C . ALA A 1 465 ? 13.242 0.455 12.031 1 83.88 465 ALA A C 1
ATOM 3641 O O . ALA A 1 465 ? 14.445 0.21 11.906 1 83.88 465 ALA A O 1
ATOM 3642 N N . PHE A 1 466 ? 12.492 0.854 10.992 1 81.12 466 PHE A N 1
ATOM 3643 C CA . PHE A 1 466 ? 13.023 0.687 9.648 1 81.12 466 PHE A CA 1
ATOM 3644 C C . PHE A 1 466 ? 13.227 2.037 8.969 1 81.12 466 PHE A C 1
ATOM 3646 O O . PHE A 1 466 ? 13.836 2.119 7.902 1 81.12 466 PHE A O 1
ATOM 3653 N N . GLY A 1 467 ? 12.75 3.023 9.547 1 81.06 467 GLY A N 1
ATOM 3654 C CA . GLY A 1 467 ? 12.891 4.34 8.945 1 81.06 467 GLY A CA 1
ATOM 3655 C C . GLY A 1 467 ? 11.594 4.891 8.391 1 81.06 467 GLY A C 1
ATOM 3656 O O . GLY A 1 467 ? 10.562 4.207 8.406 1 81.06 467 GLY A O 1
ATOM 3657 N N . ILE A 1 468 ? 11.625 6.027 7.816 1 80.81 468 ILE A N 1
ATOM 3658 C CA . ILE A 1 468 ? 10.43 6.777 7.453 1 80.81 468 ILE A CA 1
ATOM 3659 C C . ILE A 1 468 ? 9.82 6.195 6.184 1 80.81 468 ILE A C 1
ATOM 3661 O O . ILE A 1 468 ? 8.609 5.949 6.121 1 80.81 468 ILE A O 1
ATOM 3665 N N . LEU A 1 469 ? 10.641 5.977 5.148 1 79.94 469 LEU A N 1
ATOM 3666 C CA . LEU A 1 469 ? 10.094 5.531 3.869 1 79.94 469 LEU A CA 1
ATOM 3667 C C . LEU A 1 469 ? 9.508 4.129 3.986 1 79.94 469 LEU A C 1
ATOM 3669 O O . LEU A 1 469 ? 8.336 3.912 3.664 1 79.94 469 LEU A O 1
ATOM 3673 N N . PRO A 1 470 ? 10.281 3.15 4.504 1 79.88 470 PRO A N 1
ATOM 3674 C CA . PRO A 1 470 ? 9.672 1.834 4.699 1 79.88 470 PRO A CA 1
ATOM 3675 C C . PRO A 1 470 ? 8.523 1.861 5.699 1 79.88 470 PRO A C 1
ATOM 3677 O O . PRO A 1 470 ? 7.559 1.102 5.559 1 79.88 470 PRO A O 1
ATOM 3680 N N . GLY A 1 471 ? 8.695 2.732 6.645 1 83.06 471 GLY A N 1
ATOM 3681 C CA . GLY A 1 471 ? 7.621 2.879 7.609 1 83.06 471 GLY A CA 1
ATOM 3682 C C . GLY A 1 471 ? 6.316 3.336 6.984 1 83.06 471 GLY A C 1
ATOM 3683 O O . GLY A 1 471 ? 5.246 2.844 7.344 1 83.06 471 GLY A O 1
ATOM 3684 N N . LEU A 1 472 ? 6.453 4.242 6.098 1 82.94 472 LEU A N 1
ATOM 3685 C CA . LEU A 1 472 ? 5.266 4.738 5.41 1 82.94 472 LEU A CA 1
ATOM 3686 C C . LEU A 1 472 ? 4.594 3.625 4.613 1 82.94 472 LEU A C 1
ATOM 3688 O O . LEU A 1 472 ? 3.379 3.436 4.703 1 82.94 472 LEU A O 1
ATOM 3692 N N . PHE A 1 473 ? 5.355 2.889 3.877 1 79.88 473 PHE A N 1
ATOM 3693 C CA . PHE A 1 473 ? 4.809 1.8 3.078 1 79.88 473 PHE A CA 1
ATOM 3694 C C . PHE A 1 473 ? 4.219 0.715 3.971 1 79.88 473 PHE A C 1
ATOM 3696 O O . PHE A 1 473 ? 3.17 0.147 3.658 1 79.88 473 PHE A O 1
ATOM 3703 N N . GLY A 1 474 ? 4.941 0.473 5.035 1 80.31 474 GLY A N 1
ATOM 3704 C CA . GLY A 1 474 ? 4.398 -0.46 6.008 1 80.31 474 GLY A CA 1
ATOM 3705 C C . GLY A 1 474 ? 3.08 0.001 6.605 1 80.31 474 GLY A C 1
ATOM 3706 O O . GLY A 1 474 ? 2.16 -0.799 6.785 1 80.31 474 GLY A O 1
ATOM 3707 N N . SER A 1 475 ? 3.055 1.27 6.879 1 82.19 475 SER A N 1
ATOM 3708 C CA . SER A 1 475 ? 1.838 1.839 7.449 1 82.19 475 SER A CA 1
ATOM 3709 C C . SER A 1 475 ? 0.679 1.773 6.461 1 82.19 475 SER A C 1
ATOM 3711 O O . SER A 1 475 ? -0.458 1.491 6.848 1 82.19 475 SER A O 1
ATOM 3713 N N . ILE A 1 476 ? 0.949 2.053 5.25 1 77.31 476 ILE A N 1
ATOM 3714 C CA . ILE A 1 476 ? -0.073 1.947 4.215 1 77.31 476 ILE A CA 1
ATOM 3715 C C . ILE A 1 476 ? -0.545 0.5 4.102 1 77.31 476 ILE A C 1
ATOM 3717 O O . ILE A 1 476 ? -1.746 0.238 4.004 1 77.31 476 ILE A O 1
ATOM 3721 N N . GLY A 1 477 ? 0.443 -0.381 4.113 1 77.75 477 GLY A N 1
ATOM 3722 C CA . GLY A 1 477 ? 0.097 -1.793 4.102 1 77.75 477 GLY A CA 1
ATOM 3723 C C . GLY A 1 477 ? -0.812 -2.193 5.25 1 77.75 477 GLY A C 1
ATOM 3724 O O . GLY A 1 477 ? -1.77 -2.945 5.055 1 77.75 477 GLY A O 1
ATOM 3725 N N . CYS A 1 478 ? -0.563 -1.669 6.387 1 76.94 478 CYS A N 1
ATOM 3726 C CA . CYS A 1 478 ? -1.381 -1.946 7.562 1 76.94 478 CYS A CA 1
ATOM 3727 C C . CYS A 1 478 ? -2.783 -1.373 7.398 1 76.94 478 CYS A C 1
ATOM 3729 O O . CYS A 1 478 ? -3.762 -1.982 7.832 1 76.94 478 CYS A O 1
ATOM 3731 N N . SER A 1 479 ? -2.805 -0.208 6.828 1 75.75 479 SER A N 1
ATOM 3732 C CA . SER A 1 479 ? -4.098 0.426 6.598 1 75.75 479 SER A CA 1
ATOM 3733 C C . SER A 1 479 ? -4.953 -0.396 5.641 1 75.75 479 SER A C 1
ATOM 3735 O O . SER A 1 479 ? -6.16 -0.541 5.844 1 75.75 479 SER A O 1
ATOM 3737 N N . VAL A 1 480 ? -4.352 -0.91 4.668 1 74.94 480 VAL A N 1
ATOM 3738 C CA . VAL A 1 480 ? -5.059 -1.717 3.682 1 74.94 480 VAL A CA 1
ATOM 3739 C C . VAL A 1 480 ? -5.539 -3.016 4.324 1 74.94 480 VAL A C 1
ATOM 3741 O O . VAL A 1 480 ? -6.668 -3.453 4.086 1 74.94 480 VAL A O 1
ATOM 3744 N N . LEU A 1 481 ? -4.656 -3.6 5.047 1 76.38 481 LEU A N 1
ATOM 3745 C CA . LEU A 1 481 ? -5.016 -4.84 5.73 1 76.38 481 LEU A CA 1
ATOM 3746 C C . LEU A 1 481 ? -6.199 -4.621 6.668 1 76.38 481 LEU A C 1
ATOM 3748 O O . LEU A 1 481 ? -7.105 -5.453 6.734 1 76.38 481 LEU A O 1
ATOM 3752 N N . ALA A 1 482 ? -6.156 -3.529 7.395 1 75.12 482 ALA A N 1
ATOM 3753 C CA . ALA A 1 482 ? -7.254 -3.201 8.297 1 75.12 482 ALA A CA 1
ATOM 3754 C C . ALA A 1 482 ? -8.555 -2.99 7.531 1 75.12 482 ALA A C 1
ATOM 3756 O O . ALA A 1 482 ? -9.625 -3.424 7.973 1 75.12 482 ALA A O 1
ATOM 3757 N N . LEU A 1 483 ? -8.469 -2.32 6.465 1 74.44 483 LEU A N 1
ATOM 3758 C CA . LEU A 1 483 ? -9.641 -2.082 5.629 1 74.44 483 LEU A CA 1
ATOM 3759 C C . LEU A 1 483 ? -10.211 -3.395 5.098 1 74.44 483 LEU A C 1
ATOM 3761 O O . LEU A 1 483 ? -11.43 -3.588 5.074 1 74.44 483 LEU A O 1
ATOM 3765 N N . MET A 1 484 ? -9.336 -4.25 4.66 1 75.88 484 MET A N 1
ATOM 3766 C CA . MET A 1 484 ? -9.766 -5.527 4.094 1 75.88 484 MET A CA 1
ATOM 3767 C C . MET A 1 484 ? -10.453 -6.387 5.152 1 75.88 484 MET A C 1
ATOM 3769 O O . MET A 1 484 ? -11.43 -7.074 4.855 1 75.88 484 MET A O 1
ATOM 3773 N N . ILE A 1 485 ? -9.969 -6.34 6.34 1 74.12 485 ILE A N 1
ATOM 3774 C CA . ILE A 1 485 ? -10.555 -7.125 7.418 1 74.12 485 ILE A CA 1
ATOM 3775 C C . ILE A 1 485 ? -11.93 -6.566 7.777 1 74.12 485 ILE A C 1
ATOM 3777 O O . ILE A 1 485 ? -12.867 -7.324 8.031 1 74.12 485 ILE A O 1
ATOM 3781 N N . LYS A 1 486 ? -11.992 -5.273 7.707 1 72.12 486 LYS A N 1
ATOM 3782 C CA . LYS A 1 486 ? -13.242 -4.613 8.086 1 72.12 486 LYS A CA 1
ATOM 3783 C C . LYS A 1 486 ? -14.312 -4.809 7.016 1 72.12 486 LYS A C 1
ATOM 3785 O O . LYS A 1 486 ? -15.5 -4.879 7.328 1 72.12 486 LYS A O 1
ATOM 3790 N N . THR A 1 487 ? -13.914 -4.879 5.832 1 74.62 487 THR A N 1
ATOM 3791 C CA . THR A 1 487 ? -14.875 -4.941 4.734 1 74.62 487 THR A CA 1
ATOM 3792 C C . THR A 1 487 ? -14.969 -6.363 4.184 1 74.62 487 THR A C 1
ATOM 3794 O O . THR A 1 487 ? -15.523 -6.578 3.105 1 74.62 487 THR A O 1
ATOM 3797 N N . LYS A 1 488 ? -14.422 -7.312 4.844 1 75.56 488 LYS A N 1
ATOM 3798 C CA . LYS A 1 488 ? -14.391 -8.695 4.379 1 75.56 488 LYS A CA 1
ATOM 3799 C C . LYS A 1 488 ? -15.797 -9.281 4.309 1 75.56 488 LYS A C 1
ATOM 3801 O O . LYS A 1 488 ? -16.078 -10.125 3.455 1 75.56 488 LYS A O 1
ATOM 3806 N N . LYS A 1 489 ? -16.734 -8.82 5.156 1 77.19 489 LYS A N 1
ATOM 3807 C CA . LYS A 1 489 ? -18.078 -9.359 5.207 1 77.19 489 LYS A CA 1
ATOM 3808 C C . LYS A 1 489 ? -19.094 -8.398 4.582 1 77.19 489 LYS A C 1
ATOM 3810 O O . LYS A 1 489 ? -19.5 -7.422 5.215 1 77.19 489 LYS A O 1
ATOM 3815 N N . PRO A 1 490 ? -19.438 -8.781 3.357 1 78.62 490 PRO A N 1
ATOM 3816 C CA . PRO A 1 490 ? -20.484 -7.93 2.781 1 78.62 490 PRO A CA 1
ATOM 3817 C C . PRO A 1 490 ? -21.859 -8.148 3.434 1 78.62 490 PRO A C 1
ATOM 3819 O O . PRO A 1 490 ? -22.031 -9.117 4.184 1 78.62 490 PRO A O 1
ATOM 3822 N N . GLY A 1 491 ? -22.797 -7.223 3.322 1 76.75 491 GLY A N 1
ATOM 3823 C CA . GLY A 1 491 ? -24.156 -7.434 3.779 1 76.75 491 GLY A CA 1
ATOM 3824 C C . GLY A 1 491 ? -24.875 -8.539 3.021 1 76.75 491 GLY A C 1
ATOM 3825 O O . GLY A 1 491 ? -25.109 -8.414 1.818 1 76.75 491 GLY A O 1
ATOM 3826 N N . VAL A 1 492 ? -24.953 -9.688 3.67 1 86.94 492 VAL A N 1
ATOM 3827 C CA . VAL A 1 492 ? -25.641 -10.812 3.047 1 86.94 492 VAL A CA 1
ATOM 3828 C C . VAL A 1 492 ? -26.797 -11.273 3.938 1 86.94 492 VAL A C 1
ATOM 3830 O O . VAL A 1 492 ? -26.703 -11.227 5.164 1 86.94 492 VAL A O 1
ATOM 3833 N N . ALA A 1 493 ? -27.953 -11.547 3.273 1 86.44 493 ALA A N 1
ATOM 3834 C CA . ALA A 1 493 ? -29.125 -12.016 4.023 1 86.44 493 ALA A CA 1
ATOM 3835 C C . ALA A 1 493 ? -29.859 -13.102 3.258 1 86.44 493 ALA A C 1
ATOM 3837 O O . ALA A 1 493 ? -30.078 -12.992 2.047 1 86.44 493 ALA A O 1
ATOM 3838 N N . LEU A 1 494 ? -30.078 -14.148 3.957 1 92.19 494 LEU A N 1
ATOM 3839 C CA . LEU A 1 494 ? -30.953 -15.18 3.398 1 92.19 494 LEU A CA 1
ATOM 3840 C C . LEU A 1 494 ? -32.406 -14.727 3.443 1 92.19 494 LEU A C 1
ATOM 3842 O O . LEU A 1 494 ? -32.875 -14.242 4.473 1 92.19 494 LEU A O 1
ATOM 3846 N N . LEU A 1 495 ? -33.062 -14.844 2.324 1 91.94 495 LEU A N 1
ATOM 3847 C CA . LEU A 1 495 ? -34.438 -14.406 2.246 1 91.94 495 LEU A CA 1
ATOM 3848 C C . LEU A 1 495 ? -35.375 -15.594 2.332 1 91.94 495 LEU A C 1
ATOM 3850 O O . LEU A 1 495 ? -35.062 -16.688 1.838 1 91.94 495 LEU A O 1
ATOM 3854 N N . GLY A 1 496 ? -36.438 -15.359 3.062 1 91 496 GLY A N 1
ATOM 3855 C CA . GLY A 1 496 ? -37.531 -16.328 3.152 1 91 496 GLY A CA 1
ATOM 3856 C C . GLY A 1 496 ? -38.875 -15.719 2.84 1 91 496 GLY A C 1
ATOM 3857 O O . GLY A 1 496 ? -38.969 -14.516 2.58 1 91 496 GLY A O 1
ATOM 3858 N N . LEU A 1 497 ? -39.875 -16.609 2.729 1 91.19 497 LEU A N 1
ATOM 3859 C CA . LEU A 1 497 ? -41.219 -16.156 2.422 1 91.19 497 LEU A CA 1
ATOM 3860 C C . LEU A 1 497 ? -42.031 -15.906 3.699 1 91.19 497 LEU A C 1
ATOM 3862 O O . LEU A 1 497 ? -42.062 -16.766 4.586 1 91.19 497 LEU A O 1
ATOM 3866 N N . ASN A 1 498 ? -42.5 -14.695 3.725 1 85.88 498 ASN A N 1
ATOM 3867 C CA . ASN A 1 498 ? -43.375 -14.391 4.855 1 85.88 498 ASN A CA 1
ATOM 3868 C C . ASN A 1 498 ? -44.812 -14.852 4.594 1 85.88 498 ASN A C 1
ATOM 3870 O O . ASN A 1 498 ? -45.094 -15.508 3.584 1 85.88 498 ASN A O 1
ATOM 3874 N N . GLU A 1 499 ? -45.75 -14.508 5.539 1 83 499 GLU A N 1
ATOM 3875 C CA . GLU A 1 499 ? -47.156 -14.93 5.438 1 83 499 GLU A CA 1
ATOM 3876 C C . GLU A 1 499 ? -47.812 -14.297 4.223 1 83 499 GLU A C 1
ATOM 3878 O O . GLU A 1 499 ? -48.719 -14.906 3.619 1 83 499 GLU A O 1
ATOM 3883 N N . ALA A 1 500 ? -47.312 -13.141 3.775 1 79.31 500 ALA A N 1
ATOM 3884 C CA . ALA A 1 500 ? -47.875 -12.422 2.643 1 79.31 500 ALA A CA 1
ATOM 3885 C C . ALA A 1 500 ? -47.281 -12.906 1.324 1 79.31 500 ALA A C 1
ATOM 3887 O O . ALA A 1 500 ? -47.719 -12.469 0.25 1 79.31 500 ALA A O 1
ATOM 3888 N N . GLY A 1 501 ? -46.281 -13.797 1.351 1 81 501 GLY A N 1
ATOM 3889 C CA . GLY A 1 501 ? -45.688 -14.32 0.143 1 81 501 GLY A CA 1
ATOM 3890 C C . GLY A 1 501 ? -44.531 -13.461 -0.37 1 81 501 GLY A C 1
ATOM 3891 O O . GLY A 1 501 ? -44.188 -13.539 -1.546 1 81 501 GLY A O 1
ATOM 3892 N N . GLN A 1 502 ? -44.125 -12.617 0.446 1 82.75 502 GLN A N 1
ATOM 3893 C CA . GLN A 1 502 ? -43.062 -11.727 0.043 1 82.75 502 GLN A CA 1
ATOM 3894 C C . GLN A 1 502 ? -41.719 -12.188 0.633 1 82.75 502 GLN A C 1
ATOM 3896 O O . GLN A 1 502 ? -41.688 -12.68 1.761 1 82.75 502 GLN A O 1
ATOM 3901 N N . PHE A 1 503 ? -40.719 -12.016 -0.148 1 87.12 503 PHE A N 1
ATOM 3902 C CA . PHE A 1 503 ? -39.406 -12.398 0.324 1 87.12 503 PHE A CA 1
ATOM 3903 C C . PHE A 1 503 ? -38.844 -11.352 1.292 1 87.12 503 PHE A C 1
ATOM 3905 O O . PHE A 1 503 ? -38.781 -10.172 0.956 1 87.12 503 PHE A O 1
ATOM 3912 N N . VAL A 1 504 ? -38.562 -11.852 2.525 1 82.06 504 VAL A N 1
ATOM 3913 C CA . VAL A 1 504 ? -38.031 -10.969 3.557 1 82.06 504 VAL A CA 1
ATOM 3914 C C . VAL A 1 504 ? -36.812 -11.633 4.219 1 82.06 504 VAL A C 1
ATOM 3916 O O . VAL A 1 504 ? -36.562 -12.828 4.023 1 82.06 504 VAL A O 1
ATOM 3919 N N . ASP A 1 505 ? -36.062 -10.828 4.93 1 82.88 505 ASP A N 1
ATOM 3920 C CA . ASP A 1 505 ? -34.875 -11.32 5.605 1 82.88 505 ASP A CA 1
ATOM 3921 C C . ASP A 1 505 ? -35.219 -12.375 6.652 1 82.88 505 ASP A C 1
ATOM 3923 O O . ASP A 1 505 ? -35.969 -12.094 7.598 1 82.88 505 ASP A O 1
ATOM 3927 N N . ALA A 1 506 ? -34.656 -13.469 6.492 1 83.38 506 ALA A N 1
ATOM 3928 C CA . ALA A 1 506 ? -35 -14.602 7.359 1 83.38 506 ALA A CA 1
ATOM 3929 C C . ALA A 1 506 ? -34.406 -14.414 8.75 1 83.38 506 ALA A C 1
ATOM 3931 O O . ALA A 1 506 ? -34.906 -14.969 9.727 1 83.38 506 ALA A O 1
ATOM 3932 N N . SER A 1 507 ? -33.344 -13.656 8.805 1 75.5 507 SER A N 1
ATOM 3933 C CA . SER A 1 507 ? -32.656 -13.469 10.094 1 75.5 507 SER A CA 1
ATOM 3934 C C . SER A 1 507 ? -33.438 -12.484 10.969 1 75.5 507 SER A C 1
ATOM 3936 O O . SER A 1 507 ? -33.375 -12.578 12.203 1 75.5 507 SER A O 1
ATOM 3938 N N . SER A 1 508 ? -34.156 -11.594 10.414 1 67.31 508 SER A N 1
ATOM 3939 C CA . SER A 1 508 ? -34.844 -10.539 11.172 1 67.31 508 SER A CA 1
ATOM 3940 C C . SER A 1 508 ? -36.281 -10.898 11.445 1 67.31 508 SER A C 1
ATOM 3942 O O . SER A 1 508 ? -36.938 -10.305 12.312 1 67.31 508 SER A O 1
ATOM 3944 N N . ASN A 1 509 ? -36.812 -11.891 10.695 1 68 509 ASN A N 1
ATOM 3945 C CA . ASN A 1 509 ? -38.219 -12.234 10.836 1 68 509 ASN A CA 1
ATOM 3946 C C . ASN A 1 509 ? -38.406 -13.688 11.266 1 68 509 ASN A C 1
ATOM 3948 O O . ASN A 1 509 ? -37.844 -14.594 10.664 1 68 509 ASN A O 1
ATOM 3952 N N . LEU A 1 510 ? -38.938 -13.93 12.422 1 69.88 510 LEU A N 1
ATOM 3953 C CA . LEU A 1 510 ? -39.094 -15.25 13.031 1 69.88 510 LEU A CA 1
ATOM 3954 C C . LEU A 1 510 ? -40.031 -16.125 12.219 1 69.88 510 LEU A C 1
ATOM 3956 O O . LEU A 1 510 ? -39.875 -17.344 12.195 1 69.88 510 LEU A O 1
ATOM 3960 N N . ASN A 1 511 ? -41.031 -15.516 11.539 1 79.75 511 ASN A N 1
ATOM 3961 C CA . ASN A 1 511 ? -42.031 -16.359 10.883 1 79.75 511 ASN A CA 1
ATOM 3962 C C . ASN A 1 511 ? -41.812 -16.375 9.367 1 79.75 511 ASN A C 1
ATOM 3964 O O . ASN A 1 511 ? -42.719 -15.953 8.617 1 79.75 511 ASN A O 1
ATOM 3968 N N . VAL A 1 512 ? -40.594 -16.906 8.953 1 85.62 512 VAL A N 1
ATOM 3969 C CA . VAL A 1 512 ? -40.344 -16.953 7.52 1 85.62 512 VAL A CA 1
ATOM 3970 C C . VAL A 1 512 ? -40.031 -18.391 7.102 1 85.62 512 VAL A C 1
ATOM 3972 O O . VAL A 1 512 ? -39.406 -19.156 7.855 1 85.62 512 VAL A O 1
ATOM 3975 N N . ALA A 1 513 ? -40.688 -18.828 6.02 1 89.56 513 ALA A N 1
ATOM 3976 C CA . ALA A 1 513 ? -40.438 -20.156 5.477 1 89.56 513 ALA A CA 1
ATOM 3977 C C . ALA A 1 513 ? -39.469 -20.094 4.297 1 89.56 513 ALA A C 1
ATOM 3979 O O . ALA A 1 513 ? -39.656 -19.312 3.369 1 89.56 513 ALA A O 1
ATOM 3980 N N . ILE A 1 514 ? -38.469 -20.875 4.352 1 91.5 514 ILE A N 1
ATOM 3981 C CA . ILE A 1 514 ? -37.531 -20.984 3.242 1 91.5 514 ILE A CA 1
ATOM 3982 C C . ILE A 1 514 ? -38.062 -21.969 2.199 1 91.5 514 ILE A C 1
ATOM 3984 O O . ILE A 1 514 ? -38.344 -23.125 2.514 1 91.5 514 ILE A O 1
ATOM 3988 N N . PRO A 1 515 ? -38.219 -21.516 1.01 1 90.12 515 PRO A N 1
ATOM 3989 C CA . PRO A 1 515 ? -38.75 -22.422 -0.016 1 90.12 515 PRO A CA 1
ATOM 3990 C C . PRO A 1 515 ? -37.906 -23.672 -0.188 1 90.12 515 PRO A C 1
ATOM 3992 O O . PRO A 1 515 ? -36.688 -23.641 -0.002 1 90.12 515 PRO A O 1
ATOM 3995 N N . ASN A 1 516 ? -38.531 -24.75 -0.624 1 88.19 516 ASN A N 1
ATOM 3996 C CA . ASN A 1 516 ? -37.844 -26.047 -0.729 1 88.19 516 ASN A CA 1
ATOM 3997 C C . ASN A 1 516 ? -37.094 -26.188 -2.051 1 88.19 516 ASN A C 1
ATOM 3999 O O . ASN A 1 516 ? -36.25 -27.062 -2.201 1 88.19 516 ASN A O 1
ATOM 4003 N N . ASP A 1 517 ? -37.312 -25.312 -2.967 1 88.44 517 ASP A N 1
ATOM 4004 C CA . ASP A 1 517 ? -36.75 -25.5 -4.297 1 88.44 517 ASP A CA 1
ATOM 4005 C C . ASP A 1 517 ? -35.625 -24.5 -4.559 1 88.44 517 ASP A C 1
ATOM 4007 O O . ASP A 1 517 ? -34.812 -24.703 -5.461 1 88.44 517 ASP A O 1
ATOM 4011 N N . VAL A 1 518 ? -35.75 -23.344 -3.844 1 91.75 518 VAL A N 1
ATOM 4012 C CA . VAL A 1 518 ? -34.812 -22.281 -4.211 1 91.75 518 VAL A CA 1
ATOM 4013 C C . VAL A 1 518 ? -34.344 -21.562 -2.955 1 91.75 518 VAL A C 1
ATOM 4015 O O . VAL A 1 518 ? -35.094 -21.391 -1.997 1 91.75 518 VAL A O 1
ATOM 4018 N N . LEU A 1 519 ? -33.062 -21.297 -2.93 1 94.19 519 LEU A N 1
ATOM 4019 C CA . LEU A 1 519 ? -32.5 -20.406 -1.92 1 94.19 519 LEU A CA 1
ATOM 4020 C C . LEU A 1 519 ? -32.281 -19 -2.48 1 94.19 519 LEU A C 1
ATOM 4022 O O . LEU A 1 519 ? -31.719 -18.844 -3.561 1 94.19 519 LEU A O 1
ATOM 4026 N N . VAL A 1 520 ? -32.844 -18.031 -1.853 1 94.56 520 VAL A N 1
ATOM 4027 C CA . VAL A 1 520 ? -32.688 -16.641 -2.279 1 94.56 520 VAL A CA 1
ATOM 4028 C C . VAL A 1 520 ? -31.812 -15.891 -1.271 1 94.56 520 VAL A C 1
ATOM 4030 O O . VAL A 1 520 ? -32.156 -15.828 -0.085 1 94.56 520 VAL A O 1
ATOM 4033 N N . VAL A 1 521 ? -30.688 -15.383 -1.765 1 94.5 521 VAL A N 1
ATOM 4034 C CA . VAL A 1 521 ? -29.75 -14.648 -0.909 1 94.5 521 VAL A CA 1
ATOM 4035 C C . VAL A 1 521 ? -29.594 -13.219 -1.42 1 94.5 521 VAL A C 1
ATOM 4037 O O . VAL A 1 521 ? -29.344 -13 -2.605 1 94.5 521 VAL A O 1
ATOM 4040 N N . ARG A 1 522 ? -29.797 -12.305 -0.59 1 91.88 522 ARG A N 1
ATOM 4041 C CA . ARG A 1 522 ? -29.609 -10.898 -0.942 1 91.88 522 ARG A CA 1
ATOM 4042 C C . ARG A 1 522 ? -28.203 -10.422 -0.587 1 91.88 522 ARG A C 1
ATOM 4044 O O . ARG A 1 522 ? -27.703 -10.727 0.493 1 91.88 522 ARG A O 1
ATOM 4051 N N . VAL A 1 523 ? -27.594 -9.75 -1.536 1 89.12 523 VAL A N 1
ATOM 4052 C CA . VAL A 1 523 ? -26.266 -9.172 -1.306 1 89.12 523 VAL A CA 1
ATOM 4053 C C . VAL A 1 523 ? -26.328 -7.656 -1.497 1 89.12 523 VAL A C 1
ATOM 4055 O O . VAL A 1 523 ? -27 -7.164 -2.406 1 89.12 523 VAL A O 1
ATOM 4058 N N . GLU A 1 524 ? -25.734 -6.926 -0.604 1 80.81 524 GLU A N 1
ATOM 4059 C CA . GLU A 1 524 ? -25.766 -5.465 -0.646 1 80.81 524 GLU A CA 1
ATOM 4060 C C . GLU A 1 524 ? -24.359 -4.883 -0.732 1 80.81 524 GLU A C 1
ATOM 4062 O O . GLU A 1 524 ? -23.375 -5.574 -0.444 1 80.81 524 GLU A O 1
ATOM 4067 N N . GLY A 1 525 ? -24.328 -3.654 -1.245 1 78.31 525 GLY A N 1
ATOM 4068 C CA . GLY A 1 525 ? -23.047 -2.973 -1.325 1 78.31 525 GLY A CA 1
ATOM 4069 C C . GLY A 1 525 ? -22.312 -3.232 -2.627 1 78.31 525 GLY A C 1
ATOM 4070 O O . GLY A 1 525 ? -22.875 -3.051 -3.709 1 78.31 525 GLY A O 1
ATOM 4071 N N . SER A 1 526 ? -21.047 -3.459 -2.506 1 81.81 526 SER A N 1
ATOM 4072 C CA . SER A 1 526 ? -20.203 -3.775 -3.654 1 81.81 526 SER A CA 1
ATOM 4073 C C . SER A 1 526 ? -19.359 -5.023 -3.396 1 81.81 526 SER A C 1
ATOM 4075 O O . SER A 1 526 ? -18.922 -5.262 -2.27 1 81.81 526 SER A O 1
ATOM 4077 N N . LEU A 1 527 ? -19.266 -5.832 -4.441 1 86.5 527 LEU A N 1
ATOM 4078 C CA . LEU A 1 527 ? -18.422 -7.027 -4.344 1 86.5 527 LEU A CA 1
ATOM 4079 C C . LEU A 1 527 ? -17.078 -6.801 -5.016 1 86.5 527 LEU A C 1
ATOM 4081 O O . LEU A 1 527 ? -17.016 -6.32 -6.148 1 86.5 527 LEU A O 1
ATOM 4085 N N . TYR A 1 528 ? -16.109 -7.031 -4.309 1 81.06 528 TYR A N 1
ATOM 4086 C CA . TYR A 1 528 ? -14.75 -6.844 -4.812 1 81.06 528 TYR A CA 1
ATOM 4087 C C . TYR A 1 528 ? -13.828 -7.945 -4.309 1 81.06 528 TYR A C 1
ATOM 4089 O O . TYR A 1 528 ? -14.273 -8.875 -3.635 1 81.06 528 TYR A O 1
ATOM 4097 N N . PHE A 1 529 ? -12.641 -7.957 -4.668 1 75.38 529 PHE A N 1
ATOM 4098 C CA . PHE A 1 529 ? -11.664 -9.016 -4.445 1 75.38 529 PHE A CA 1
ATOM 4099 C C . PHE A 1 529 ? -11.547 -9.344 -2.961 1 75.38 529 PHE A C 1
ATOM 4101 O O . PHE A 1 529 ? -11.25 -10.484 -2.592 1 75.38 529 PHE A O 1
ATOM 4108 N N . GLY A 1 530 ? -11.836 -8.492 -2.104 1 76.12 530 GLY A N 1
ATOM 4109 C CA . GLY A 1 530 ? -11.625 -8.695 -0.679 1 76.12 530 GLY A CA 1
ATOM 4110 C C . GLY A 1 530 ? -12.805 -9.359 0.009 1 76.12 530 GLY A C 1
ATOM 4111 O O . GLY A 1 530 ? -12.656 -9.938 1.084 1 76.12 530 GLY A O 1
ATOM 4112 N N . ASN A 1 531 ? -14.023 -9.273 -0.556 1 83.19 531 ASN A N 1
ATOM 4113 C CA . ASN A 1 531 ? -15.18 -9.781 0.167 1 83.19 531 ASN A CA 1
ATOM 4114 C C . ASN A 1 531 ? -15.922 -10.844 -0.637 1 83.19 531 ASN A C 1
ATOM 4116 O O . ASN A 1 531 ? -16.844 -11.484 -0.13 1 83.19 531 ASN A O 1
ATOM 4120 N N . SER A 1 532 ? -15.555 -11.078 -1.846 1 87 532 SER A N 1
ATOM 4121 C CA . SER A 1 532 ? -16.25 -12.016 -2.719 1 87 532 SER A CA 1
ATOM 4122 C C . SER A 1 532 ? -16.109 -13.445 -2.215 1 87 532 SER A C 1
ATOM 4124 O O . SER A 1 532 ? -17.047 -14.25 -2.342 1 87 532 SER A O 1
ATOM 4126 N N . GLU A 1 533 ? -14.938 -13.758 -1.674 1 81.62 533 GLU A N 1
ATOM 4127 C CA . GLU A 1 533 ? -14.711 -15.109 -1.167 1 81.62 533 GLU A CA 1
ATOM 4128 C C . GLU A 1 533 ? -15.648 -15.422 -0.003 1 81.62 533 GLU A C 1
ATOM 4130 O O . GLU A 1 533 ? -16.062 -16.562 0.17 1 81.62 533 GLU A O 1
ATOM 4135 N N . TYR A 1 534 ? -15.898 -14.469 0.78 1 84.62 534 TYR A N 1
ATOM 4136 C CA . TYR A 1 534 ? -16.828 -14.656 1.886 1 84.62 534 TYR A CA 1
ATOM 4137 C C . TYR A 1 534 ? -18.219 -15.008 1.374 1 84.62 534 TYR A C 1
ATOM 4139 O O . TYR A 1 534 ? -18.875 -15.906 1.902 1 84.62 534 TYR A O 1
ATOM 4147 N N . LEU A 1 535 ? -18.641 -14.258 0.419 1 89.62 535 LEU A N 1
ATOM 4148 C CA . LEU A 1 535 ? -19.938 -14.531 -0.161 1 89.62 535 LEU A CA 1
ATOM 4149 C C . LEU A 1 535 ? -20 -15.953 -0.718 1 89.62 535 LEU A C 1
ATOM 4151 O O . LEU A 1 535 ? -21 -16.656 -0.526 1 89.62 535 LEU A O 1
ATOM 4155 N N . SER A 1 536 ? -18.969 -16.297 -1.437 1 88.94 536 SER A N 1
ATOM 4156 C CA . SER A 1 536 ? -18.906 -17.641 -2.004 1 88.94 536 SER A CA 1
ATOM 4157 C C . SER A 1 536 ? -19.016 -18.703 -0.918 1 88.94 536 SER A C 1
ATOM 4159 O O . SER A 1 536 ? -19.781 -19.672 -1.058 1 88.94 536 SER A O 1
ATOM 4161 N N . LYS A 1 537 ? -18.297 -18.562 0.121 1 86.19 537 LYS A N 1
ATOM 4162 C CA . LYS A 1 537 ? -18.328 -19.5 1.232 1 86.19 537 LYS A CA 1
ATOM 4163 C C . LYS A 1 537 ? -19.703 -19.5 1.905 1 86.19 537 LYS A C 1
ATOM 4165 O O . LYS A 1 537 ? -20.203 -20.547 2.322 1 86.19 537 LYS A O 1
ATOM 4170 N N . TYR A 1 538 ? -20.266 -18.312 2.043 1 90.25 538 TYR A N 1
ATOM 4171 C CA . TYR A 1 538 ? -21.594 -18.188 2.629 1 90.25 538 TYR A CA 1
ATOM 4172 C C . TYR A 1 538 ? -22.625 -18.938 1.809 1 90.25 538 TYR A C 1
ATOM 4174 O O . TYR A 1 538 ? -23.453 -19.672 2.361 1 90.25 538 TYR A O 1
ATOM 4182 N N . LEU A 1 539 ? -22.609 -18.766 0.54 1 93.19 539 LEU A N 1
ATOM 4183 C CA . LEU A 1 539 ? -23.562 -19.422 -0.351 1 93.19 539 LEU A CA 1
ATOM 4184 C C . LEU A 1 539 ? -23.422 -20.938 -0.281 1 93.19 539 LEU A C 1
ATOM 4186 O O . LEU A 1 539 ? -24.422 -21.656 -0.211 1 93.19 539 LEU A O 1
ATOM 4190 N N . LEU A 1 540 ? -22.203 -21.375 -0.292 1 89.31 540 LEU A N 1
ATOM 4191 C CA . LEU A 1 540 ? -21.953 -22.812 -0.208 1 89.31 540 LEU A CA 1
ATOM 4192 C C . LEU A 1 540 ? -22.453 -23.375 1.115 1 89.31 540 LEU A C 1
ATOM 4194 O O . LEU A 1 540 ? -23.016 -24.469 1.152 1 89.31 540 LEU A O 1
ATOM 4198 N N . ASN A 1 541 ? -22.203 -22.656 2.141 1 90.69 541 ASN A N 1
ATOM 4199 C CA . ASN A 1 541 ? -22.672 -23.094 3.453 1 90.69 541 ASN A CA 1
ATOM 4200 C C . ASN A 1 541 ? -24.188 -23.172 3.502 1 90.69 541 ASN A C 1
ATOM 4202 O O . ASN A 1 541 ? -24.75 -24.062 4.16 1 90.69 541 ASN A O 1
ATOM 4206 N N . GLN A 1 542 ? -24.844 -22.234 2.859 1 91.19 542 GLN A N 1
ATOM 4207 C CA . GLN A 1 542 ? -26.312 -22.266 2.814 1 91.19 542 GLN A CA 1
ATOM 4208 C C . GLN A 1 542 ? -26.812 -23.484 2.057 1 91.19 542 GLN A C 1
ATOM 4210 O O . GLN A 1 542 ? -27.812 -24.094 2.438 1 91.19 542 GLN A O 1
ATOM 4215 N N . VAL A 1 543 ? -26.172 -23.828 0.996 1 91.38 543 VAL A N 1
ATOM 4216 C CA . VAL A 1 543 ? -26.531 -25 0.197 1 91.38 543 VAL A CA 1
ATOM 4217 C C . VAL A 1 543 ? -26.375 -26.266 1.026 1 91.38 543 VAL A C 1
ATOM 4219 O O . VAL A 1 543 ? -27.172 -27.188 0.918 1 91.38 543 VAL A O 1
ATOM 4222 N N . LEU A 1 544 ? -25.344 -26.266 1.836 1 88.94 544 LEU A N 1
ATOM 4223 C CA . LEU A 1 544 ? -25.094 -27.422 2.68 1 88.94 544 LEU A CA 1
ATOM 4224 C C . LEU A 1 544 ? -26.094 -27.484 3.83 1 88.94 544 LEU A C 1
ATOM 4226 O O . LEU A 1 544 ? -26.469 -28.578 4.266 1 88.94 544 LEU A O 1
ATOM 4230 N N . GLU A 1 545 ? -26.5 -26.328 4.32 1 89.75 545 GLU A N 1
ATOM 4231 C CA . GLU A 1 545 ? -27.438 -26.25 5.434 1 89.75 545 GLU A CA 1
ATOM 4232 C C . GLU A 1 545 ? -28.844 -26.625 4.984 1 89.75 545 GLU A C 1
ATOM 4234 O O . GLU A 1 545 ? -29.625 -27.172 5.758 1 89.75 545 GLU A O 1
ATOM 4239 N N . PHE A 1 546 ? -29.172 -26.25 3.762 1 90.69 546 PHE A N 1
ATOM 4240 C CA . PHE A 1 546 ? -30.484 -26.547 3.186 1 90.69 546 PHE A CA 1
ATOM 4241 C C . PHE A 1 546 ? -30.344 -27.453 1.965 1 90.69 546 PHE A C 1
ATOM 4243 O O . PHE A 1 546 ? -30.578 -27.016 0.836 1 90.69 546 PHE A O 1
ATOM 4250 N N . PRO A 1 547 ? -30.125 -28.688 2.252 1 88.31 547 PRO A N 1
ATOM 4251 C CA . PRO A 1 547 ? -29.906 -29.609 1.132 1 88.31 547 PRO A CA 1
ATOM 4252 C C . PRO A 1 547 ? -31.172 -29.844 0.304 1 88.31 547 PRO A C 1
ATOM 4254 O O . PRO A 1 547 ? -32.281 -29.719 0.82 1 88.31 547 PRO A O 1
ATOM 4257 N N . GLY A 1 548 ? -31 -30.156 -0.989 1 85.5 548 GLY A N 1
ATOM 4258 C CA . GLY A 1 548 ? -32.125 -30.531 -1.848 1 85.5 548 GLY A CA 1
ATOM 4259 C C . GLY A 1 548 ? -32.562 -29.406 -2.76 1 85.5 548 GLY A C 1
ATOM 4260 O O . GLY A 1 548 ? -33.406 -29.625 -3.643 1 85.5 548 GLY A O 1
ATOM 4261 N N . ARG A 1 549 ? -32.031 -28.297 -2.484 1 88.69 549 ARG A N 1
ATOM 4262 C CA . ARG A 1 549 ? -32.406 -27.172 -3.342 1 88.69 549 ARG A CA 1
ATOM 4263 C C . ARG A 1 549 ? -31.641 -27.219 -4.664 1 88.69 549 ARG A C 1
ATOM 4265 O O . ARG A 1 549 ? -30.453 -27.578 -4.695 1 88.69 549 ARG A O 1
ATOM 4272 N N . SER A 1 550 ? -32.375 -26.859 -5.688 1 88.88 550 SER A N 1
ATOM 4273 C CA . SER A 1 550 ? -31.781 -26.984 -7.016 1 88.88 550 SER A CA 1
ATOM 4274 C C . SER A 1 550 ? -31.234 -25.641 -7.504 1 88.88 550 SER A C 1
ATOM 4276 O O . SER A 1 550 ? -30.438 -25.594 -8.438 1 88.88 550 SER A O 1
ATOM 4278 N N . PHE A 1 551 ? -31.703 -24.578 -6.809 1 91 551 PHE A N 1
ATOM 4279 C CA . PHE A 1 551 ? -31.312 -23.266 -7.301 1 91 551 PHE A CA 1
ATOM 4280 C C . PHE A 1 551 ? -30.922 -22.344 -6.145 1 91 551 PHE A C 1
ATOM 4282 O O . PHE A 1 551 ? -31.484 -22.453 -5.051 1 91 551 PHE A O 1
ATOM 4289 N N . ILE A 1 552 ? -29.953 -21.562 -6.414 1 93.06 552 ILE A N 1
ATOM 4290 C CA . ILE A 1 552 ? -29.641 -20.422 -5.555 1 93.06 552 ILE A CA 1
ATOM 4291 C C . ILE A 1 552 ? -29.672 -19.141 -6.363 1 93.06 552 ILE A C 1
ATOM 4293 O O . ILE A 1 552 ? -29.016 -19.031 -7.402 1 93.06 552 ILE A O 1
ATOM 4297 N N . VAL A 1 553 ? -30.547 -18.25 -5.957 1 93.06 553 VAL A N 1
ATOM 4298 C CA . VAL A 1 553 ? -30.703 -16.984 -6.66 1 93.06 553 VAL A CA 1
ATOM 4299 C C . VAL A 1 553 ? -30.109 -15.852 -5.828 1 93.06 553 VAL A C 1
ATOM 4301 O O . VAL A 1 553 ? -30.469 -15.68 -4.66 1 93.06 553 VAL A O 1
ATOM 4304 N N . LEU A 1 554 ? -29.172 -15.164 -6.395 1 94.06 554 LEU A N 1
ATOM 4305 C CA . LEU A 1 554 ? -28.578 -14 -5.75 1 94.06 554 LEU A CA 1
ATOM 4306 C C . LEU A 1 554 ? -29.344 -12.727 -6.098 1 94.06 554 LEU A C 1
ATOM 4308 O O . LEU A 1 554 ? -29.375 -12.312 -7.258 1 94.06 554 LEU A O 1
ATOM 4312 N N . ASP A 1 555 ? -30 -12.188 -5.133 1 93.44 555 ASP A N 1
ATOM 4313 C CA . ASP A 1 555 ? -30.719 -10.93 -5.312 1 93.44 555 ASP A CA 1
ATOM 4314 C C . ASP A 1 555 ? -29.766 -9.742 -5.211 1 93.44 555 ASP A C 1
ATOM 4316 O O . ASP A 1 555 ? -29.266 -9.422 -4.125 1 93.44 555 ASP A O 1
ATOM 4320 N N . MET A 1 556 ? -29.562 -9.062 -6.305 1 91.31 556 MET A N 1
ATOM 4321 C CA . MET A 1 556 ? -28.562 -8 -6.375 1 91.31 556 MET A CA 1
ATOM 4322 C C . MET A 1 556 ? -29.219 -6.629 -6.426 1 91.31 556 MET A C 1
ATOM 4324 O O . MET A 1 556 ? -28.672 -5.695 -7.016 1 91.31 556 MET A O 1
ATOM 4328 N N . LYS A 1 557 ? -30.359 -6.531 -5.836 1 83.94 557 LYS A N 1
ATOM 4329 C CA . LYS A 1 557 ? -31.125 -5.289 -5.844 1 83.94 557 LYS A CA 1
ATOM 4330 C C . LYS A 1 557 ? -30.328 -4.137 -5.254 1 83.94 557 LYS A C 1
ATOM 4332 O O . LYS A 1 557 ? -30.422 -3.002 -5.723 1 83.94 557 LYS A O 1
ATOM 4337 N N . TYR A 1 558 ? -29.484 -4.43 -4.258 1 77.75 558 TYR A N 1
ATOM 4338 C CA . TYR A 1 558 ? -28.766 -3.389 -3.539 1 77.75 558 TYR A CA 1
ATOM 4339 C C . TYR A 1 558 ? -27.266 -3.48 -3.805 1 77.75 558 TYR A C 1
ATOM 4341 O O . TYR A 1 558 ? -26.453 -2.941 -3.043 1 77.75 558 TYR A O 1
ATOM 4349 N N . LEU A 1 559 ? -26.922 -4.191 -4.832 1 84.81 559 LEU A N 1
ATOM 4350 C CA . LEU A 1 559 ? -25.516 -4.301 -5.203 1 84.81 559 LEU A CA 1
ATOM 4351 C C . LEU A 1 559 ? -25.125 -3.215 -6.203 1 84.81 559 LEU A C 1
ATOM 4353 O O . LEU A 1 559 ? -25.734 -3.102 -7.27 1 84.81 559 LEU A O 1
ATOM 4357 N N . HIS A 1 560 ? -24.141 -2.412 -5.836 1 77.06 560 HIS A N 1
ATOM 4358 C CA . HIS A 1 560 ? -23.781 -1.239 -6.621 1 77.06 560 HIS A CA 1
ATOM 4359 C C . HIS A 1 560 ? -22.703 -1.576 -7.656 1 77.06 560 HIS A C 1
ATOM 4361 O O . HIS A 1 560 ? -22.641 -0.939 -8.711 1 77.06 560 HIS A O 1
ATOM 4367 N N . ASP A 1 561 ? -21.828 -2.484 -7.297 1 84.19 561 ASP A N 1
ATOM 4368 C CA . ASP A 1 561 ? -20.703 -2.758 -8.188 1 84.19 561 ASP A CA 1
ATOM 4369 C C . ASP A 1 561 ? -20.141 -4.164 -7.957 1 84.19 561 ASP A C 1
ATOM 4371 O O . ASP A 1 561 ? -20.328 -4.738 -6.883 1 84.19 561 ASP A O 1
ATOM 4375 N N . ILE A 1 562 ? -19.562 -4.73 -9.062 1 86.69 562 ILE A N 1
ATOM 4376 C CA . ILE A 1 562 ? -18.875 -6.02 -9.016 1 86.69 562 ILE A CA 1
ATOM 4377 C C . ILE A 1 562 ? -17.562 -5.934 -9.773 1 86.69 562 ILE A C 1
ATOM 4379 O O . ILE A 1 562 ? -17.516 -5.391 -10.883 1 86.69 562 ILE A O 1
ATOM 4383 N N . ASP A 1 563 ? -16.531 -6.379 -9.141 1 82.44 563 ASP A N 1
ATOM 4384 C CA . ASP A 1 563 ? -15.234 -6.285 -9.812 1 82.44 563 ASP A CA 1
ATOM 4385 C C . ASP A 1 563 ? -14.906 -7.578 -10.555 1 82.44 563 ASP A C 1
ATOM 4387 O O . ASP A 1 563 ? -15.648 -8.562 -10.461 1 82.44 563 ASP A O 1
ATOM 4391 N N . ALA A 1 564 ? -13.852 -7.57 -11.305 1 80.69 564 ALA A N 1
ATOM 4392 C CA . ALA A 1 564 ? -13.438 -8.703 -12.133 1 80.69 564 ALA A CA 1
ATOM 4393 C C . ALA A 1 564 ? -13.078 -9.914 -11.281 1 80.69 564 ALA A C 1
ATOM 4395 O O . ALA A 1 564 ? -13.328 -11.055 -11.672 1 80.69 564 ALA A O 1
ATOM 4396 N N . THR A 1 565 ? -12.43 -9.734 -10.188 1 81.81 565 THR A N 1
ATOM 4397 C CA . THR A 1 565 ? -12.07 -10.828 -9.297 1 81.81 565 THR A CA 1
ATOM 4398 C C . THR A 1 565 ? -13.312 -11.57 -8.82 1 81.81 565 THR A C 1
ATOM 4400 O O . THR A 1 565 ? -13.297 -12.797 -8.672 1 81.81 565 THR A O 1
ATOM 4403 N N . THR A 1 566 ? -14.305 -10.781 -8.547 1 86.88 566 THR A N 1
ATOM 4404 C CA . THR A 1 566 ? -15.562 -11.375 -8.109 1 86.88 566 THR A CA 1
ATOM 4405 C C . THR A 1 566 ? -16.125 -12.297 -9.18 1 86.88 566 THR A C 1
ATOM 4407 O O . THR A 1 566 ? -16.719 -13.336 -8.875 1 86.88 566 THR A O 1
ATOM 4410 N N . ILE A 1 567 ? -16.062 -11.938 -10.375 1 84.06 567 ILE A N 1
ATOM 4411 C CA . ILE A 1 567 ? -16.531 -12.766 -11.477 1 84.06 567 ILE A CA 1
ATOM 4412 C C . ILE A 1 567 ? -15.812 -14.109 -11.461 1 84.06 567 ILE A C 1
ATOM 4414 O O . ILE A 1 567 ? -16.422 -15.156 -11.672 1 84.06 567 ILE A O 1
ATOM 4418 N N . GLN A 1 568 ? -14.57 -14.078 -11.219 1 78.5 568 GLN A N 1
ATOM 4419 C CA . GLN A 1 568 ? -13.805 -15.32 -11.125 1 78.5 568 GLN A CA 1
ATOM 4420 C C . GLN A 1 568 ? -14.266 -16.156 -9.945 1 78.5 568 GLN A C 1
ATOM 4422 O O . GLN A 1 568 ? -14.336 -17.391 -10.039 1 78.5 568 GLN A O 1
ATOM 4427 N N . VAL A 1 569 ? -14.438 -15.531 -8.906 1 82.75 569 VAL A N 1
ATOM 4428 C CA . VAL A 1 569 ? -14.906 -16.234 -7.719 1 82.75 569 VAL A CA 1
ATOM 4429 C C . VAL A 1 569 ? -16.25 -16.891 -8.008 1 82.75 569 VAL A C 1
ATOM 4431 O O . VAL A 1 569 ? -16.5 -18.016 -7.566 1 82.75 569 VAL A O 1
ATOM 4434 N N . PHE A 1 570 ? -17.094 -16.156 -8.758 1 87.12 570 PHE A N 1
ATOM 4435 C CA . PHE A 1 570 ? -18.406 -16.703 -9.109 1 87.12 570 PHE A CA 1
ATOM 4436 C C . PHE A 1 570 ? -18.25 -17.891 -10.062 1 87.12 570 PHE A C 1
ATOM 4438 O O . PHE A 1 570 ? -19.031 -18.844 -10 1 87.12 570 PHE A O 1
ATOM 4445 N N . GLU A 1 571 ? -17.328 -17.797 -10.922 1 80.5 571 GLU A N 1
ATOM 4446 C CA . GLU A 1 571 ? -17.078 -18.922 -11.82 1 80.5 571 GLU A CA 1
ATOM 4447 C C . GLU A 1 571 ? -16.656 -20.172 -11.047 1 80.5 571 GLU A C 1
ATOM 4449 O O . GLU A 1 571 ? -17.125 -21.266 -11.336 1 80.5 571 GLU A O 1
ATOM 4454 N N . ILE A 1 572 ? -15.758 -19.984 -10.148 1 78.56 572 ILE A N 1
ATOM 4455 C CA . ILE A 1 572 ? -15.312 -21.078 -9.305 1 78.56 572 ILE A CA 1
ATOM 4456 C C . ILE A 1 572 ? -16.484 -21.594 -8.469 1 78.56 572 ILE A C 1
ATOM 4458 O O . ILE A 1 572 ? -16.641 -22.812 -8.305 1 78.56 572 ILE A O 1
ATOM 4462 N N . LEU A 1 573 ? -17.25 -20.703 -7.992 1 85.19 573 LEU A N 1
ATOM 4463 C CA . LEU A 1 573 ? -18.422 -21.078 -7.191 1 85.19 573 LEU A CA 1
ATOM 4464 C C . LEU A 1 573 ? -19.406 -21.906 -8.016 1 85.19 573 LEU A C 1
ATOM 4466 O O . LEU A 1 573 ? -19.969 -22.875 -7.52 1 85.19 573 LEU A O 1
ATOM 4470 N N . GLU A 1 574 ? -19.688 -21.453 -9.203 1 84.31 574 GLU A N 1
ATOM 4471 C CA . GLU A 1 574 ? -20.594 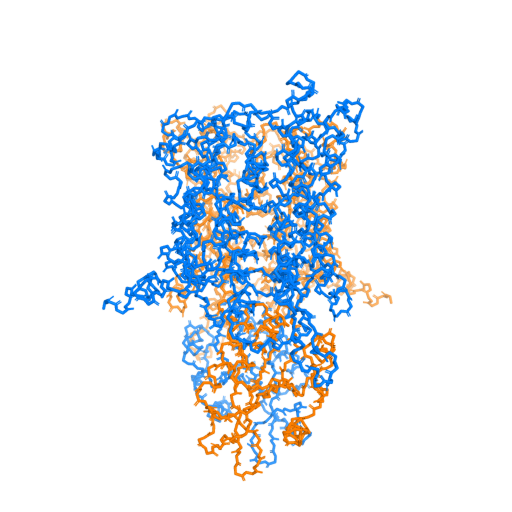-22.172 -10.078 1 84.31 574 GLU A CA 1
ATOM 4472 C C . GLU A 1 574 ? -20.125 -23.609 -10.297 1 84.31 574 GLU A C 1
ATOM 4474 O O . GLU A 1 574 ? -20.922 -24.547 -10.32 1 84.31 574 GLU A O 1
ATOM 4479 N N . GLU A 1 575 ? -18.859 -23.734 -10.469 1 79.12 575 GLU A N 1
ATOM 4480 C CA . GLU A 1 575 ? -18.281 -25.062 -10.633 1 79.12 575 GLU A CA 1
ATOM 4481 C C . GLU A 1 575 ? -18.453 -25.906 -9.367 1 79.12 575 GLU A C 1
ATOM 4483 O O . GLU A 1 575 ? -18.766 -27.094 -9.438 1 79.12 575 GLU A O 1
ATOM 4488 N N . ARG A 1 576 ? -18.281 -25.344 -8.305 1 82.25 576 ARG A N 1
ATOM 4489 C CA . ARG A 1 576 ? -18.453 -26.047 -7.035 1 82.25 576 ARG A CA 1
ATOM 4490 C C . ARG A 1 576 ? -19.906 -26.438 -6.82 1 82.25 576 ARG A C 1
ATOM 4492 O O . ARG A 1 576 ? -20.188 -27.547 -6.344 1 82.25 576 ARG A O 1
ATOM 4499 N N . LEU A 1 577 ? -20.781 -25.516 -7.133 1 87.44 577 LEU A N 1
ATOM 4500 C CA . LEU A 1 577 ? -22.219 -25.766 -6.953 1 87.44 577 LEU A CA 1
ATOM 4501 C C . LEU A 1 577 ? -22.703 -26.875 -7.883 1 87.44 577 LEU A C 1
ATOM 4503 O O . LEU A 1 577 ? -23.641 -27.594 -7.555 1 87.44 577 LEU A O 1
ATOM 4507 N N . SER A 1 578 ? -22.062 -26.922 -9.016 1 82.88 578 SER A N 1
ATOM 4508 C CA . SER A 1 578 ? -22.438 -27.969 -9.961 1 82.88 578 SER A CA 1
ATOM 4509 C C . SER A 1 578 ? -22.219 -29.359 -9.375 1 82.88 578 SER A C 1
ATOM 4511 O O . SER A 1 578 ? -22.938 -30.297 -9.711 1 82.88 578 SER A O 1
ATOM 4513 N N . HIS A 1 579 ? -21.234 -29.531 -8.5 1 80.81 579 HIS A N 1
ATOM 4514 C CA . HIS A 1 579 ? -21 -30.797 -7.82 1 80.81 579 HIS A CA 1
ATOM 4515 C C . HIS A 1 579 ? -22.156 -31.156 -6.898 1 80.81 579 HIS A C 1
ATOM 4517 O O . HIS A 1 579 ? -22.359 -32.344 -6.59 1 80.81 579 HIS A O 1
ATOM 4523 N N . TYR A 1 580 ? -22.922 -30.141 -6.512 1 85.19 580 TYR A N 1
ATOM 4524 C CA . TYR A 1 580 ? -24.062 -30.359 -5.641 1 85.19 580 TYR A CA 1
ATOM 4525 C C . TYR A 1 580 ? -25.375 -30.281 -6.426 1 85.19 580 TYR A C 1
ATOM 4527 O O . TYR A 1 580 ? -26.453 -30.234 -5.84 1 85.19 580 TYR A O 1
ATOM 4535 N N . ASN A 1 581 ? -25.281 -30.172 -7.723 1 87.5 581 ASN A N 1
ATOM 4536 C CA . ASN A 1 581 ? -26.422 -30.062 -8.617 1 87.5 581 ASN A CA 1
ATOM 4537 C C . ASN A 1 581 ? -27.266 -28.812 -8.32 1 87.5 581 ASN A C 1
ATOM 4539 O O . ASN A 1 581 ? -28.484 -28.891 -8.281 1 87.5 581 ASN A O 1
ATOM 4543 N N . VAL A 1 582 ? -26.609 -27.828 -7.898 1 90.69 582 VAL A N 1
ATOM 4544 C CA . VAL A 1 582 ? -27.266 -26.547 -7.645 1 90.69 582 VAL A CA 1
ATOM 4545 C C . VAL A 1 582 ? -26.844 -25.531 -8.711 1 90.69 582 VAL A C 1
ATOM 4547 O O . VAL A 1 582 ? -25.672 -25.484 -9.109 1 90.69 582 VAL A O 1
ATOM 4550 N N . GLN A 1 583 ? -27.797 -24.766 -9.203 1 89.31 583 GLN A N 1
ATOM 4551 C CA . GLN A 1 583 ? -27.5 -23.766 -10.219 1 89.31 583 GLN A CA 1
ATOM 4552 C C . GLN A 1 583 ? -27.578 -22.359 -9.633 1 89.31 583 GLN A C 1
ATOM 4554 O O . GLN A 1 583 ? -28.453 -22.062 -8.812 1 89.31 583 GLN A O 1
ATOM 4559 N N . LEU A 1 584 ? -26.656 -21.531 -10.086 1 90.81 584 LEU A N 1
ATOM 4560 C CA . LEU A 1 584 ? -26.578 -20.156 -9.625 1 90.81 584 LEU A CA 1
ATOM 4561 C C . LEU A 1 584 ? -27.281 -19.219 -10.602 1 90.81 584 LEU A C 1
ATOM 4563 O O . LEU A 1 584 ? -27.062 -19.297 -11.812 1 90.81 584 LEU A O 1
ATOM 4567 N N . ALA A 1 585 ? -28.219 -18.453 -10.094 1 90.5 585 ALA A N 1
ATOM 4568 C CA . ALA A 1 585 ? -28.922 -17.453 -10.891 1 90.5 585 ALA A CA 1
ATOM 4569 C C . ALA A 1 585 ? -28.844 -16.078 -10.242 1 90.5 585 ALA A C 1
ATOM 4571 O O . ALA A 1 585 ? -28.547 -15.961 -9.055 1 90.5 585 ALA A O 1
ATOM 4572 N N . PHE A 1 586 ? -29.016 -15.062 -11.078 1 92.81 586 PHE A N 1
ATOM 4573 C CA . PHE A 1 586 ? -28.938 -13.688 -10.617 1 92.81 586 PHE A CA 1
ATOM 4574 C C . PHE A 1 586 ? -30.234 -12.938 -10.883 1 92.81 586 PHE A C 1
ATOM 4576 O O . PHE A 1 586 ? -30.875 -13.164 -11.906 1 92.81 586 PHE A O 1
ATOM 4583 N N . ALA A 1 587 ? -30.594 -12.125 -9.945 1 92.56 587 ALA A N 1
ATOM 4584 C CA . ALA A 1 587 ? -31.828 -11.352 -10.102 1 92.56 587 ALA A CA 1
ATOM 4585 C C . ALA A 1 587 ? -31.625 -9.898 -9.672 1 92.56 587 ALA A C 1
ATOM 4587 O O . ALA A 1 587 ? -30.781 -9.617 -8.812 1 92.56 587 ALA A O 1
ATOM 4588 N N . ASN A 1 588 ? -32.281 -8.977 -10.281 1 91.94 588 ASN A N 1
ATOM 4589 C CA . ASN A 1 588 ? -32.375 -7.566 -9.906 1 91.94 588 ASN A CA 1
ATOM 4590 C C . ASN A 1 588 ? -31.031 -6.855 -10.031 1 91.94 588 ASN A C 1
ATOM 4592 O O . ASN A 1 588 ? -30.703 -5.973 -9.234 1 91.94 588 ASN A O 1
ATOM 4596 N N . ALA A 1 589 ? -30.234 -7.348 -10.922 1 90.25 589 ALA A N 1
ATOM 4597 C CA . ALA A 1 589 ? -28.953 -6.688 -11.109 1 90.25 589 ALA A CA 1
ATOM 4598 C C . ALA A 1 589 ? -29.125 -5.324 -11.773 1 90.25 589 ALA A C 1
ATOM 4600 O O . ALA A 1 589 ? -29.844 -5.191 -12.758 1 90.25 589 ALA A O 1
ATOM 4601 N N . ARG A 1 590 ? -28.5 -4.383 -11.234 1 86 590 ARG A N 1
ATOM 4602 C CA . ARG A 1 590 ? -28.531 -3.047 -11.82 1 86 590 ARG A CA 1
ATOM 4603 C C . ARG A 1 590 ? -27.734 -3.006 -13.117 1 86 590 ARG A C 1
ATOM 4605 O O . ARG A 1 590 ? -27.047 -3.971 -13.461 1 86 590 ARG A O 1
ATOM 4612 N N . LYS A 1 591 ? -27.797 -1.943 -13.836 1 82.62 591 LYS A N 1
ATOM 4613 C CA . LYS A 1 591 ? -27.25 -1.823 -15.188 1 82.62 591 LYS A CA 1
ATOM 4614 C C . LYS A 1 591 ? -25.766 -2.152 -15.219 1 82.62 591 LYS A C 1
ATOM 4616 O O . LYS A 1 591 ? -25.328 -2.959 -16.031 1 82.62 591 LYS A O 1
ATOM 4621 N N . VAL A 1 592 ? -25.047 -1.567 -14.344 1 80.94 592 VAL A N 1
ATOM 4622 C CA . VAL A 1 592 ? -23.609 -1.738 -14.344 1 80.94 592 VAL A CA 1
ATOM 4623 C C . VAL A 1 592 ? -23.25 -3.186 -14 1 80.94 592 VAL A C 1
ATOM 4625 O O . VAL A 1 592 ? -22.422 -3.801 -14.664 1 80.94 592 VAL A O 1
ATOM 4628 N N . VAL A 1 593 ? -23.922 -3.725 -13.023 1 88.19 593 VAL A N 1
ATOM 4629 C CA . VAL A 1 593 ? -23.672 -5.086 -12.57 1 88.19 593 VAL A CA 1
ATOM 4630 C C . VAL A 1 593 ? -24.125 -6.082 -13.633 1 88.19 593 VAL A C 1
ATOM 4632 O O . VAL A 1 593 ? -23.438 -7.062 -13.914 1 88.19 593 VAL A O 1
ATOM 4635 N N . ALA A 1 594 ? -25.297 -5.793 -14.227 1 87.19 594 ALA A N 1
ATOM 4636 C CA . ALA A 1 594 ? -25.828 -6.664 -15.273 1 87.19 594 ALA A CA 1
ATOM 4637 C C . ALA A 1 594 ? -24.906 -6.703 -16.484 1 87.19 594 ALA A C 1
ATOM 4639 O O . ALA A 1 594 ? -24.719 -7.754 -17.094 1 87.19 594 ALA A O 1
ATOM 4640 N N . GLY A 1 595 ? -24.375 -5.582 -16.844 1 82.44 595 GLY A N 1
ATOM 4641 C CA . GLY A 1 595 ? -23.453 -5.512 -17.969 1 82.44 595 GLY A CA 1
ATOM 4642 C C . GLY A 1 595 ? -22.219 -6.363 -17.781 1 82.44 595 GLY A C 1
ATOM 4643 O O . GLY A 1 595 ? -21.781 -7.062 -18.703 1 82.44 595 GLY A O 1
ATOM 4644 N N . VAL A 1 596 ? -21.672 -6.297 -16.594 1 84.69 596 VAL A N 1
ATOM 4645 C CA . VAL A 1 596 ? -20.453 -7.047 -16.297 1 84.69 596 VAL A CA 1
ATOM 4646 C C . VAL A 1 596 ? -20.766 -8.547 -16.297 1 84.69 596 VAL A C 1
ATOM 4648 O O . VAL A 1 596 ? -19.969 -9.344 -16.812 1 84.69 596 VAL A O 1
ATOM 4651 N N . LEU A 1 597 ? -21.891 -8.906 -15.742 1 86.75 597 LEU A N 1
ATOM 4652 C CA . LEU A 1 597 ? -22.281 -10.305 -15.688 1 86.75 597 LEU A CA 1
ATOM 4653 C C . LEU A 1 597 ? -22.547 -10.859 -17.078 1 86.75 597 LEU A C 1
ATOM 4655 O O . LEU A 1 597 ? -22.172 -11.992 -17.391 1 86.75 597 LEU A O 1
ATOM 4659 N N . ASN A 1 598 ? -23.156 -10.016 -17.891 1 81.69 598 ASN A N 1
ATOM 4660 C CA . ASN A 1 598 ? -23.453 -10.43 -19.25 1 81.69 598 ASN A CA 1
ATOM 4661 C C . ASN A 1 598 ? -22.172 -10.609 -20.078 1 81.69 598 ASN A C 1
ATOM 4663 O O . ASN A 1 598 ? -22.109 -11.461 -20.969 1 81.69 598 ASN A O 1
ATOM 4667 N N . ALA A 1 599 ? -21.297 -9.773 -19.703 1 77.38 599 ALA A N 1
ATOM 4668 C CA . ALA A 1 599 ? -20.031 -9.852 -20.422 1 77.38 599 ALA A CA 1
ATOM 4669 C C . ALA A 1 599 ? -19.188 -11.023 -19.922 1 77.38 599 ALA A C 1
ATOM 4671 O O . ALA A 1 599 ? -18.25 -11.453 -20.594 1 77.38 599 ALA A O 1
ATOM 4672 N N . SER A 1 600 ? -19.781 -11.359 -18.766 1 77.19 600 SER A N 1
ATOM 4673 C CA . SER A 1 600 ? -19.062 -12.492 -18.188 1 77.19 600 SER A CA 1
ATOM 4674 C C . SER A 1 600 ? -19.672 -13.82 -18.641 1 77.19 600 SER A C 1
ATOM 4676 O O . SER A 1 600 ? -20.812 -13.852 -19.125 1 77.19 600 SER A O 1
ATOM 4678 N N . GLY A 1 601 ? -18.984 -14.852 -19.062 1 67.38 601 GLY A N 1
ATOM 4679 C CA . GLY A 1 601 ? -19.453 -16.172 -19.453 1 67.38 601 GLY A CA 1
ATOM 4680 C C . GLY A 1 601 ? -20.234 -16.875 -18.359 1 67.38 601 GLY A C 1
ATOM 4681 O O . GLY A 1 601 ? -20.531 -18.062 -18.469 1 67.38 601 GLY A O 1
ATOM 4682 N N . LEU A 1 602 ? -20.703 -16.031 -17.312 1 70 602 LEU A N 1
ATOM 4683 C CA . LEU A 1 602 ? -21.328 -16.656 -16.156 1 70 602 LEU A CA 1
ATOM 4684 C C . LEU A 1 602 ? -22.797 -16.953 -16.422 1 70 602 LEU A C 1
ATOM 4686 O O . LEU A 1 602 ? -23.375 -17.875 -15.852 1 70 602 LEU A O 1
ATOM 4690 N N . ILE A 1 603 ? -23.422 -15.992 -17.203 1 62.72 603 ILE A N 1
ATOM 4691 C CA . ILE A 1 603 ? -24.844 -16.141 -17.469 1 62.72 603 ILE A CA 1
ATOM 4692 C C . ILE A 1 603 ? -25.062 -17.203 -18.547 1 62.72 603 ILE A C 1
ATOM 4694 O O . ILE A 1 603 ? -24.875 -16.922 -19.734 1 62.72 603 ILE A O 1
ATOM 4698 N N . LYS A 1 604 ? -24.922 -18.422 -18.172 1 56.28 604 LYS A N 1
ATOM 4699 C CA . LYS A 1 604 ? -25.141 -19.5 -19.141 1 56.28 604 LYS A CA 1
ATOM 4700 C C . LYS A 1 604 ? -26.625 -19.656 -19.469 1 56.28 604 LYS A C 1
ATOM 4702 O O . LYS A 1 604 ? -27 -20 -20.594 1 56.28 604 LYS A O 1
ATOM 4707 N N . THR A 1 605 ? -27.422 -19.672 -18.406 1 55.5 605 THR A N 1
ATOM 4708 C CA . THR A 1 605 ? -28.828 -19.969 -18.578 1 55.5 605 THR A CA 1
ATOM 4709 C C . THR A 1 605 ? -29.672 -18.688 -18.484 1 55.5 605 THR A C 1
ATOM 4711 O O . THR A 1 605 ? -29.359 -17.797 -17.703 1 55.5 605 THR A O 1
ATOM 4714 N N . LYS A 1 606 ? -30.438 -18.391 -19.484 1 62.38 606 LYS A N 1
ATOM 4715 C CA . LYS A 1 606 ? -31.484 -17.375 -19.453 1 62.38 606 LYS A CA 1
ATOM 4716 C C . LYS A 1 606 ? -32.312 -17.469 -18.172 1 62.38 606 LYS A C 1
ATOM 4718 O O . LYS A 1 606 ? -32.375 -18.531 -17.547 1 62.38 606 LYS A O 1
ATOM 4723 N N . PRO A 1 607 ? -32.688 -16.375 -17.469 1 70.69 607 PRO A N 1
ATOM 4724 C CA . PRO A 1 607 ? -32.969 -14.977 -17.828 1 70.69 607 PRO A CA 1
ATOM 4725 C C . PRO A 1 607 ? -31.812 -14.039 -17.5 1 70.69 607 PRO A C 1
ATOM 4727 O O . PRO A 1 607 ? -30.922 -14.406 -16.734 1 70.69 607 PRO A O 1
ATOM 4730 N N . PRO A 1 608 ? -31.984 -12.93 -18.047 1 82.12 608 PRO A N 1
ATOM 4731 C CA . PRO A 1 608 ? -31 -11.859 -17.812 1 82.12 608 PRO A CA 1
ATOM 4732 C C . PRO A 1 608 ? -30.953 -11.43 -16.344 1 82.12 608 PRO A C 1
ATOM 4734 O O . PRO A 1 608 ? -31.984 -11.453 -15.656 1 82.12 608 PRO A O 1
ATOM 4737 N N . PRO A 1 609 ? -29.828 -11.188 -15.828 1 87.38 609 PRO A N 1
ATOM 4738 C CA . PRO A 1 609 ? -29.656 -10.859 -14.414 1 87.38 609 PRO A CA 1
ATOM 4739 C C . PRO A 1 609 ? -30.406 -9.594 -14 1 87.38 609 PRO A C 1
ATOM 4741 O O . PRO A 1 609 ? -30.562 -9.328 -12.805 1 87.38 609 PRO A O 1
ATOM 4744 N N . ASP A 1 610 ? -30.906 -8.82 -15.008 1 87.12 610 ASP A N 1
ATOM 47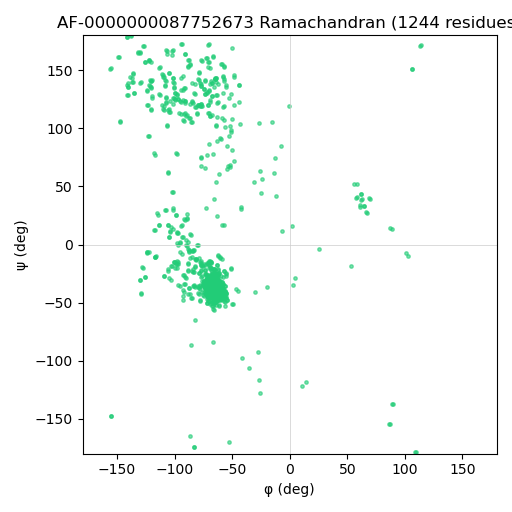45 C CA . ASP A 1 610 ? -31.562 -7.559 -14.68 1 87.12 610 ASP A CA 1
ATOM 4746 C C . ASP A 1 610 ? -33.062 -7.773 -14.414 1 87.12 610 ASP A C 1
ATOM 4748 O O . ASP A 1 610 ? -33.75 -6.852 -13.977 1 87.12 610 ASP A O 1
ATOM 4752 N N . LYS A 1 611 ? -33.562 -8.961 -14.586 1 87.81 611 LYS A N 1
ATOM 4753 C CA . LYS A 1 611 ? -34.969 -9.242 -14.359 1 87.81 611 LYS A CA 1
ATOM 4754 C C . LYS A 1 611 ? -35.312 -9.328 -12.875 1 87.81 611 LYS A C 1
ATOM 4756 O O . LYS A 1 611 ? -34.406 -9.547 -12.055 1 87.81 611 LYS A O 1
ATOM 4761 N N . ASN A 1 612 ? -36.5 -9.141 -12.578 1 89.19 612 ASN A N 1
ATOM 4762 C CA . ASN A 1 612 ? -36.969 -9.156 -11.188 1 89.19 612 ASN A CA 1
ATOM 4763 C C . ASN A 1 612 ? -36.938 -10.57 -10.609 1 89.19 612 ASN A C 1
ATOM 4765 O O . ASN A 1 612 ? -36.938 -11.555 -11.352 1 89.19 612 ASN A O 1
ATOM 4769 N N . LEU A 1 613 ? -36.875 -10.586 -9.312 1 91.12 613 LEU A N 1
ATOM 4770 C CA . LEU A 1 613 ? -36.75 -11.852 -8.586 1 91.12 613 LEU A CA 1
ATOM 4771 C C . LEU A 1 613 ? -37.875 -12.805 -8.945 1 91.12 613 LEU A C 1
ATOM 4773 O O . LEU A 1 613 ? -37.625 -14 -9.148 1 91.12 613 LEU A O 1
ATOM 4777 N N . GLU A 1 614 ? -39.094 -12.289 -9.039 1 87.56 614 GLU A N 1
ATOM 4778 C CA . GLU A 1 614 ? -40.281 -13.125 -9.344 1 87.56 614 GLU A CA 1
ATOM 4779 C C . GLU A 1 614 ? -40.156 -13.766 -10.719 1 87.56 614 GLU A C 1
ATOM 4781 O O . GLU A 1 614 ? -40.469 -14.945 -10.891 1 87.56 614 GLU A O 1
ATOM 4786 N N . HIS A 1 615 ? -39.719 -13.008 -11.609 1 88.44 615 HIS A N 1
ATOM 4787 C CA . HIS A 1 615 ? -39.562 -13.508 -12.969 1 88.44 615 HIS A CA 1
ATOM 4788 C C . HIS A 1 615 ? -38.469 -14.57 -13.047 1 88.44 615 HIS A C 1
ATOM 4790 O O . HIS A 1 615 ? -38.594 -15.555 -13.773 1 88.44 615 HIS A O 1
ATOM 4796 N N . VAL A 1 616 ? -37.406 -14.359 -12.367 1 89.69 616 VAL A N 1
ATOM 4797 C CA . VAL A 1 616 ? -36.281 -15.305 -12.383 1 89.69 616 VAL A CA 1
ATOM 4798 C C . VAL A 1 616 ? -36.688 -16.625 -11.734 1 89.69 616 VAL A C 1
ATOM 4800 O O . VAL A 1 616 ? -36.344 -17.703 -12.203 1 89.69 616 VAL A O 1
ATOM 4803 N N . LEU A 1 617 ? -37.469 -16.516 -10.719 1 89.5 617 LEU A N 1
ATOM 4804 C CA . LEU A 1 617 ? -37.938 -17.703 -10.031 1 89.5 617 LEU A CA 1
ATOM 4805 C C . LEU A 1 617 ? -38.875 -18.516 -10.922 1 89.5 617 LEU A C 1
ATOM 4807 O O . LEU A 1 617 ? -38.844 -19.75 -10.922 1 89.5 617 LEU A O 1
ATOM 4811 N N . GLU A 1 618 ? -39.75 -17.797 -11.625 1 86.25 618 GLU A N 1
ATOM 4812 C CA . GLU A 1 618 ? -40.656 -18.469 -12.555 1 86.25 618 GLU A CA 1
ATOM 4813 C C . GLU A 1 618 ? -39.875 -19.203 -13.641 1 86.25 618 GLU A C 1
ATOM 4815 O O . GLU A 1 618 ? -40.219 -20.312 -14.031 1 86.25 618 GLU A O 1
ATOM 4820 N N . PHE A 1 619 ? -38.938 -18.578 -14.055 1 84.31 619 PHE A N 1
ATOM 4821 C CA . PHE A 1 619 ? -38.125 -19.156 -15.109 1 84.31 619 PHE A CA 1
ATOM 4822 C C . PHE A 1 619 ? -37.375 -20.391 -14.609 1 84.31 619 PHE A C 1
ATOM 4824 O O . PHE A 1 619 ? -37.281 -21.391 -15.305 1 84.31 619 PHE A O 1
ATOM 4831 N N . VAL A 1 620 ? -36.781 -20.281 -13.453 1 81.31 620 VAL A N 1
ATOM 4832 C CA . VAL A 1 620 ? -35.969 -21.359 -12.891 1 81.31 620 VAL A CA 1
ATOM 4833 C C . VAL A 1 620 ? -36.844 -22.547 -12.562 1 81.31 620 VAL A C 1
ATOM 4835 O O . VAL A 1 620 ? -36.438 -23.703 -12.719 1 81.31 620 VAL A O 1
ATOM 4838 N N . ARG A 1 621 ? -38.062 -22.25 -12.156 1 81.56 621 ARG A N 1
ATOM 4839 C CA . ARG A 1 621 ? -38.969 -23.328 -11.797 1 81.56 621 ARG A CA 1
ATOM 4840 C C . ARG A 1 621 ? -39.5 -24.016 -13.047 1 81.56 621 ARG A C 1
ATOM 4842 O O . ARG A 1 621 ? -39.812 -25.219 -13.016 1 81.56 621 ARG A O 1
ATOM 4849 N N . HIS A 1 622 ? -39.688 -23.188 -14.055 1 75.56 622 HIS A N 1
ATOM 4850 C CA . HIS A 1 622 ? -40.25 -23.766 -15.281 1 75.56 622 HIS A CA 1
ATOM 4851 C C . HIS A 1 622 ? -39.188 -24.594 -16.016 1 75.56 622 HIS A C 1
ATOM 4853 O O . HIS A 1 622 ? -39.531 -25.531 -16.734 1 75.56 622 HIS A O 1
ATOM 4859 N N . ASN A 1 623 ? -38 -24.188 -15.992 1 62.38 623 ASN A N 1
ATOM 4860 C CA . ASN A 1 623 ? -36.969 -24.906 -16.719 1 62.38 623 ASN A CA 1
ATOM 4861 C C . ASN A 1 623 ? -36.375 -26.047 -15.883 1 62.38 623 ASN A C 1
ATOM 4863 O O . ASN A 1 623 ? -35.312 -26.562 -16.203 1 62.38 623 ASN A O 1
ATOM 4867 N N . GLU A 1 624 ? -36.969 -26.344 -14.742 1 52.62 624 GLU A N 1
ATOM 4868 C CA . GLU A 1 624 ? -36.688 -27.609 -14.086 1 52.62 624 GLU A CA 1
ATOM 4869 C C . GLU A 1 624 ? -37.312 -28.781 -14.852 1 52.62 624 GLU A C 1
ATOM 4871 O O . GLU A 1 624 ? -38.438 -28.672 -15.359 1 52.62 624 GLU A O 1
ATOM 4876 N N . MET B 1 1 ? -6.75 -32.75 20.781 1 40.88 1 MET B N 1
ATOM 4877 C CA . MET B 1 1 ? -5.379 -32.5 20.344 1 40.88 1 MET B CA 1
ATOM 4878 C C . MET B 1 1 ? -5.117 -33.156 18.969 1 40.88 1 MET B C 1
ATOM 4880 O O . MET B 1 1 ? -4.535 -32.5 18.094 1 40.88 1 MET B O 1
ATOM 4884 N N . VAL B 1 2 ? -5.562 -34.406 18.859 1 49.75 2 VAL B N 1
ATOM 4885 C CA . VAL B 1 2 ? -5.348 -35.156 17.625 1 49.75 2 VAL B CA 1
ATOM 4886 C C . VAL B 1 2 ? -6.137 -34.5 16.484 1 49.75 2 VAL B C 1
ATOM 4888 O O . VAL B 1 2 ? -5.629 -34.344 15.375 1 49.75 2 VAL B O 1
ATOM 4891 N N . HIS B 1 3 ? -7.328 -34.094 16.797 1 53.97 3 HIS B N 1
ATOM 4892 C CA . HIS B 1 3 ? -8.164 -33.469 15.773 1 53.97 3 HIS B CA 1
ATOM 4893 C C . HIS B 1 3 ? -7.582 -32.125 15.328 1 53.97 3 HIS B C 1
ATOM 4895 O O . HIS B 1 3 ? -7.621 -31.797 14.141 1 53.97 3 HIS B O 1
ATOM 4901 N N . THR B 1 4 ? -7.086 -31.422 16.328 1 56.41 4 THR B N 1
ATOM 4902 C CA . THR B 1 4 ? -6.465 -30.141 15.992 1 56.41 4 THR B CA 1
ATOM 4903 C C . THR B 1 4 ? -5.176 -30.344 15.211 1 56.41 4 THR B C 1
ATOM 4905 O O . THR B 1 4 ? -4.875 -29.594 14.281 1 56.41 4 THR B O 1
ATOM 4908 N N . LEU B 1 5 ? -4.465 -31.5 15.57 1 59.44 5 LEU B N 1
ATOM 4909 C CA . LEU B 1 5 ? -3.215 -31.797 14.875 1 59.44 5 LEU B CA 1
ATOM 4910 C C . LEU B 1 5 ? -3.482 -32.25 13.445 1 59.44 5 LEU B C 1
ATOM 4912 O O . LEU B 1 5 ? -2.742 -31.875 12.523 1 59.44 5 LEU B O 1
ATOM 4916 N N . THR B 1 6 ? -4.508 -33.062 13.281 1 60.31 6 THR B N 1
ATOM 4917 C CA . THR B 1 6 ? -4.84 -33.531 11.953 1 60.31 6 THR B CA 1
ATOM 4918 C C . THR B 1 6 ? -5.289 -32.406 11.047 1 60.31 6 THR B C 1
ATOM 4920 O O . THR B 1 6 ? -5.113 -32.438 9.828 1 60.31 6 THR B O 1
ATOM 4923 N N . LYS B 1 7 ? -5.746 -31.438 11.703 1 65.88 7 LYS B N 1
ATOM 4924 C CA . LYS B 1 7 ? -6.195 -30.297 10.914 1 65.88 7 LYS B CA 1
ATOM 4925 C C . LYS B 1 7 ? -5.012 -29.453 10.422 1 65.88 7 LYS B C 1
ATOM 4927 O O . LYS B 1 7 ? -5.059 -28.891 9.336 1 65.88 7 LYS B O 1
ATOM 4932 N N . HIS B 1 8 ? -3.883 -29.641 11.18 1 75.69 8 HIS B N 1
ATOM 4933 C CA . HIS B 1 8 ? -2.736 -28.812 10.836 1 75.69 8 HIS B CA 1
ATOM 4934 C C . HIS B 1 8 ? -1.723 -29.594 10 1 75.69 8 HIS B C 1
ATOM 4936 O O . HIS B 1 8 ? -0.864 -28.984 9.344 1 75.69 8 HIS B O 1
ATOM 4942 N N . LEU B 1 9 ? -1.896 -31 10 1 80.31 9 LEU B N 1
ATOM 4943 C CA . LEU B 1 9 ? -0.992 -31.844 9.211 1 80.31 9 LEU B CA 1
ATOM 4944 C C . LEU B 1 9 ? -1.768 -32.688 8.219 1 80.31 9 LEU B C 1
ATOM 4946 O O . LEU B 1 9 ? -2.111 -33.844 8.516 1 80.31 9 LEU B O 1
ATOM 4950 N N . PRO B 1 10 ? -1.927 -32.219 7.012 1 76 10 PRO B N 1
ATOM 4951 C CA . PRO B 1 10 ? -2.783 -32.875 6.023 1 76 10 PRO B CA 1
ATOM 4952 C C . PRO B 1 10 ? -2.299 -34.281 5.66 1 76 10 PRO B C 1
ATOM 4954 O O . PRO B 1 10 ? -3.102 -35.125 5.273 1 76 10 PRO B O 1
ATOM 4957 N N . TRP B 1 11 ? -0.987 -34.594 5.793 1 76.12 11 TRP B N 1
ATOM 4958 C CA . TRP B 1 11 ? -0.469 -35.906 5.383 1 76.12 11 TRP B CA 1
ATOM 4959 C C . TRP B 1 11 ? -1.009 -37 6.281 1 76.12 11 TRP B C 1
ATOM 4961 O O . TRP B 1 11 ? -1.11 -38.156 5.859 1 76.12 11 TRP B O 1
ATOM 4971 N N . LEU B 1 12 ? -1.418 -36.625 7.457 1 75.12 12 LEU B N 1
ATOM 4972 C CA . LEU B 1 12 ? -1.96 -37.594 8.391 1 75.12 12 LEU B CA 1
ATOM 4973 C C . LEU B 1 12 ? -3.357 -38.031 7.965 1 75.12 12 LEU B C 1
ATOM 4975 O O . LEU B 1 12 ? -3.83 -39.094 8.375 1 75.12 12 LEU B O 1
ATOM 4979 N N . GLU B 1 13 ? -3.938 -37.25 7.113 1 73.62 13 GLU B N 1
ATOM 4980 C CA . GLU B 1 13 ? -5.285 -37.594 6.664 1 73.62 13 GLU B CA 1
ATOM 4981 C C . GLU B 1 13 ? -5.242 -38.438 5.391 1 73.62 13 GLU B C 1
ATOM 4983 O O . GLU B 1 13 ? -5.953 -39.438 5.277 1 73.62 13 GLU B O 1
ATOM 4988 N N . TRP B 1 14 ? -4.379 -38.125 4.453 1 73.94 14 TRP B N 1
ATOM 4989 C CA . TRP B 1 14 ? -4.473 -38.812 3.166 1 73.94 14 TRP B CA 1
ATOM 4990 C C . TRP B 1 14 ? -3.592 -40.062 3.143 1 73.94 14 TRP B C 1
ATOM 4992 O O . TRP B 1 14 ? -3.885 -41 2.428 1 73.94 14 TRP B O 1
ATOM 5002 N N . VAL B 1 15 ? -2.48 -40.188 3.924 1 76.94 15 VAL B N 1
ATOM 5003 C CA . VAL B 1 15 ? -1.534 -41.281 3.863 1 76.94 15 VAL B CA 1
ATOM 5004 C C . VAL B 1 15 ? -2.234 -42.594 4.262 1 76.94 15 VAL B C 1
ATOM 5006 O O . VAL B 1 15 ? -2.105 -43.594 3.576 1 76.94 15 VAL B O 1
ATOM 5009 N N . PRO B 1 16 ? -3.041 -42.5 5.398 1 74.44 16 PRO B N 1
ATOM 5010 C CA . PRO B 1 16 ? -3.705 -43.75 5.781 1 74.44 16 PRO B CA 1
ATOM 5011 C C . PRO B 1 16 ? -4.793 -44.156 4.789 1 74.44 16 PRO B C 1
ATOM 5013 O O . PRO B 1 16 ? -5.121 -45.344 4.691 1 74.44 16 PRO B O 1
ATOM 5016 N N . ASN B 1 17 ? -5.258 -43.25 4.012 1 78.38 17 ASN B N 1
ATOM 5017 C CA . ASN B 1 17 ? -6.336 -43.531 3.072 1 78.38 17 ASN B CA 1
ATOM 5018 C C . ASN B 1 17 ? -5.812 -43.688 1.648 1 78.38 17 ASN B C 1
ATOM 5020 O O . ASN B 1 17 ? -6.594 -43.719 0.695 1 78.38 17 ASN B O 1
ATOM 5024 N N . TYR B 1 18 ? -4.539 -43.844 1.58 1 82.69 18 TYR B N 1
ATOM 5025 C CA . TYR B 1 18 ? -3.936 -43.938 0.256 1 82.69 18 TYR B CA 1
ATOM 5026 C C . TYR B 1 18 ? -4.137 -45.344 -0.331 1 82.69 18 TYR B C 1
ATOM 5028 O O . TYR B 1 18 ? -3.816 -46.344 0.311 1 82.69 18 TYR B O 1
ATOM 5036 N N . ASN B 1 19 ? -4.789 -45.375 -1.418 1 81.5 19 ASN B N 1
ATOM 5037 C CA . ASN B 1 19 ? -4.988 -46.625 -2.137 1 81.5 19 ASN B CA 1
ATOM 5038 C C . ASN B 1 19 ? -3.893 -46.844 -3.176 1 81.5 19 ASN B C 1
ATOM 5040 O O . ASN B 1 19 ? -3.926 -46.281 -4.258 1 81.5 19 ASN B O 1
ATOM 5044 N N . ILE B 1 20 ? -3.023 -47.719 -2.963 1 81.06 20 ILE B N 1
ATOM 5045 C CA . ILE B 1 20 ? -1.837 -47.969 -3.773 1 81.06 20 ILE B CA 1
ATOM 5046 C C . ILE B 1 20 ? -2.25 -48.438 -5.164 1 81.06 20 ILE B C 1
ATOM 5048 O O . ILE B 1 20 ? -1.671 -48 -6.168 1 81.06 20 ILE B O 1
ATOM 5052 N N . ASN B 1 21 ? -3.219 -49.312 -5.23 1 77.44 21 ASN B N 1
ATOM 5053 C CA . ASN B 1 21 ? -3.615 -49.875 -6.508 1 77.44 21 ASN B CA 1
ATOM 5054 C C . ASN B 1 21 ? -4.297 -48.844 -7.402 1 77.44 21 ASN B C 1
ATOM 5056 O O . ASN B 1 21 ? -4.102 -48.844 -8.617 1 77.44 21 ASN B O 1
ATOM 5060 N N . ARG B 1 22 ? -4.91 -47.938 -6.789 1 77.81 22 ARG B N 1
ATOM 5061 C CA . ARG B 1 22 ? -5.684 -46.969 -7.578 1 77.81 22 ARG B CA 1
ATOM 5062 C C . ARG B 1 22 ? -4.875 -45.719 -7.848 1 77.81 22 ARG B C 1
ATOM 5064 O O . ARG B 1 22 ? -4.91 -45.156 -8.953 1 77.81 22 ARG B O 1
ATOM 5071 N N . ASP B 1 23 ? -4.086 -45.312 -6.93 1 82 23 ASP B N 1
ATOM 5072 C CA . ASP B 1 23 ? -3.557 -43.969 -6.984 1 82 23 ASP B CA 1
ATOM 5073 C C . ASP B 1 23 ? -2.086 -43.969 -7.395 1 82 23 ASP B C 1
ATOM 5075 O O . ASP B 1 23 ? -1.606 -43 -8.008 1 82 23 ASP B O 1
ATOM 5079 N N . LEU B 1 24 ? -1.349 -45.031 -7.258 1 85.69 24 LEU B N 1
ATOM 5080 C CA . LEU B 1 24 ? 0.099 -45.062 -7.43 1 85.69 24 LEU B CA 1
ATOM 5081 C C . LEU B 1 24 ? 0.477 -44.844 -8.891 1 85.69 24 LEU B C 1
ATOM 5083 O O . LEU B 1 24 ? 1.436 -44.125 -9.195 1 85.69 24 LEU B O 1
ATOM 5087 N N . LYS B 1 25 ? -0.227 -45.531 -9.789 1 81.88 25 LYS B N 1
ATOM 5088 C CA . LYS B 1 25 ? 0.095 -45.375 -11.211 1 81.88 25 LYS B CA 1
ATOM 5089 C C . LYS B 1 25 ? -0.027 -43.938 -11.664 1 81.88 25 LYS B C 1
ATOM 5091 O O . LYS B 1 25 ? 0.808 -43.438 -12.43 1 81.88 25 LYS B O 1
ATOM 5096 N N . PHE B 1 26 ? -0.992 -43.281 -11.148 1 81.25 26 PHE B N 1
ATOM 5097 C CA . PHE B 1 26 ? -1.225 -41.906 -11.523 1 81.25 26 PHE B CA 1
ATOM 5098 C C . PHE B 1 26 ? -0.18 -40.969 -10.898 1 81.25 26 PHE B C 1
ATOM 5100 O O . PHE B 1 26 ? 0.34 -40.094 -11.555 1 81.25 26 PHE B O 1
ATOM 5107 N N . ASP B 1 27 ? 0.189 -41.25 -9.734 1 87.06 27 ASP B N 1
ATOM 5108 C CA . ASP B 1 27 ? 1.161 -40.438 -9.031 1 87.06 27 ASP B CA 1
ATOM 5109 C C . ASP B 1 27 ? 2.566 -40.625 -9.594 1 87.06 27 ASP B C 1
ATOM 5111 O O . ASP B 1 27 ? 3.367 -39.688 -9.625 1 87.06 27 ASP B O 1
ATOM 5115 N N . VAL B 1 28 ? 2.84 -41.812 -10.055 1 87.56 28 VAL B N 1
ATOM 5116 C CA . VAL B 1 28 ? 4.152 -42.094 -10.625 1 87.56 28 VAL B CA 1
ATOM 5117 C C . VAL B 1 28 ? 4.309 -41.375 -11.953 1 87.56 28 VAL B C 1
ATOM 5119 O O . VAL B 1 28 ? 5.336 -40.719 -12.203 1 87.56 28 VAL B O 1
ATOM 5122 N N . ILE B 1 29 ? 3.342 -41.406 -12.719 1 82.94 29 ILE B N 1
ATOM 5123 C CA . ILE B 1 29 ? 3.395 -40.75 -14.016 1 82.94 29 ILE B CA 1
ATOM 5124 C C . ILE B 1 29 ? 3.494 -39.219 -13.812 1 82.94 29 ILE B C 1
ATOM 5126 O O . ILE B 1 29 ? 4.285 -38.562 -14.477 1 82.94 29 ILE B O 1
ATOM 5130 N N . ALA B 1 30 ? 2.672 -38.781 -12.93 1 85.81 30 ALA B N 1
ATOM 5131 C CA . ALA B 1 30 ? 2.701 -37.344 -12.633 1 85.81 30 ALA B CA 1
ATOM 5132 C C . ALA B 1 30 ? 4.066 -36.938 -12.102 1 85.81 30 ALA B C 1
ATOM 5134 O O . ALA B 1 30 ? 4.633 -35.938 -12.547 1 85.81 30 ALA B O 1
ATOM 5135 N N . GLY B 1 31 ? 4.59 -37.688 -11.195 1 89 31 GLY B N 1
ATOM 5136 C CA . GLY B 1 31 ? 5.875 -37.375 -10.594 1 89 31 GLY B CA 1
ATOM 5137 C C . GLY B 1 31 ? 7.016 -37.375 -11.594 1 89 31 GLY B C 1
ATOM 5138 O O . GLY B 1 31 ? 7.875 -36.469 -11.555 1 89 31 GLY B O 1
ATOM 5139 N N . ILE B 1 32 ? 7 -38.281 -12.484 1 87.19 32 ILE B N 1
ATOM 5140 C CA . ILE B 1 32 ? 8.047 -38.406 -13.5 1 87.19 32 ILE B CA 1
ATOM 5141 C C . ILE B 1 32 ? 7.945 -37.25 -14.477 1 87.19 32 ILE B C 1
ATOM 5143 O O . ILE B 1 32 ? 8.953 -36.625 -14.828 1 87.19 32 ILE B O 1
ATOM 5147 N N . THR B 1 33 ? 6.754 -36.969 -14.875 1 84.06 33 THR B N 1
ATOM 5148 C CA . THR B 1 33 ? 6.543 -35.875 -15.828 1 84.06 33 THR B CA 1
ATOM 5149 C C . THR B 1 33 ? 6.977 -34.531 -15.227 1 84.06 33 THR B C 1
ATOM 5151 O O . THR B 1 33 ? 7.652 -33.75 -15.883 1 84.06 33 THR B O 1
ATOM 5154 N N . VAL B 1 34 ? 6.59 -34.344 -14.039 1 88.38 34 VAL B N 1
ATOM 5155 C CA . VAL B 1 34 ? 6.938 -33.094 -13.367 1 88.38 34 VAL B CA 1
ATOM 5156 C C . VAL B 1 34 ? 8.445 -33 -13.156 1 88.38 34 VAL B C 1
ATOM 5158 O O . VAL B 1 34 ? 9.047 -31.938 -13.266 1 88.38 34 VAL B O 1
ATOM 5161 N N . ALA B 1 35 ? 9.07 -34.125 -12.82 1 89.69 35 ALA B N 1
ATOM 5162 C CA . ALA B 1 35 ? 10.516 -34.156 -12.625 1 89.69 35 ALA B CA 1
ATOM 5163 C C . ALA B 1 35 ? 11.258 -33.781 -13.898 1 89.69 35 ALA B C 1
ATOM 5165 O O . ALA B 1 35 ? 12.25 -33.062 -13.852 1 89.69 35 ALA B O 1
ATOM 5166 N N . MET B 1 36 ? 10.789 -34.25 -14.938 1 85.12 36 MET B N 1
ATOM 5167 C CA . MET B 1 36 ? 11.422 -33.969 -16.234 1 85.12 36 MET B CA 1
ATOM 5168 C C . MET B 1 36 ? 11.266 -32.5 -16.609 1 85.12 36 MET B C 1
ATOM 5170 O O . MET B 1 36 ? 12.125 -31.938 -17.281 1 85.12 36 MET B O 1
ATOM 5174 N N . MET B 1 37 ? 10.297 -31.922 -16.109 1 84.94 37 MET B N 1
ATOM 5175 C CA . MET B 1 37 ? 10.055 -30.5 -16.406 1 84.94 37 MET B CA 1
ATOM 5176 C C . MET B 1 37 ? 10.82 -29.609 -15.43 1 84.94 37 MET B C 1
ATOM 5178 O O . MET B 1 37 ? 11.336 -28.562 -15.82 1 84.94 37 MET B O 1
ATOM 5182 N N . ILE B 1 38 ? 10.875 -30.016 -14.25 1 89.06 38 ILE B N 1
ATOM 5183 C CA . ILE B 1 38 ? 11.344 -29.156 -13.172 1 89.06 38 ILE B CA 1
ATOM 5184 C C . ILE B 1 38 ? 12.859 -28.984 -13.266 1 89.06 38 ILE B C 1
ATOM 5186 O O . ILE B 1 38 ? 13.398 -27.922 -12.953 1 89.06 38 ILE B O 1
ATOM 5190 N N . VAL B 1 39 ? 13.602 -29.953 -13.727 1 89.12 39 VAL B N 1
ATOM 5191 C CA . VAL B 1 39 ? 15.062 -29.938 -13.734 1 89.12 39 VAL B CA 1
ATOM 5192 C C . VAL B 1 39 ? 15.562 -28.859 -14.688 1 89.12 39 VAL B C 1
ATOM 5194 O O . VAL B 1 39 ? 16.266 -27.938 -14.273 1 89.12 39 VAL B O 1
ATOM 5197 N N . PRO B 1 40 ? 15.133 -28.906 -15.938 1 87.38 40 PRO B N 1
ATOM 5198 C CA . PRO B 1 40 ? 15.57 -27.828 -16.828 1 87.38 40 PRO B CA 1
ATOM 5199 C C . PRO B 1 40 ? 15.07 -26.453 -16.391 1 87.38 40 PRO B C 1
ATOM 5201 O O . PRO B 1 40 ? 15.797 -25.469 -16.516 1 87.38 40 PRO B O 1
ATOM 5204 N N . GLN B 1 41 ? 13.922 -26.391 -15.906 1 87.69 41 GLN B N 1
ATOM 5205 C CA . GLN B 1 41 ? 13.336 -25.125 -15.469 1 87.69 41 GLN B CA 1
ATOM 5206 C C . GLN B 1 41 ? 14.133 -24.531 -14.312 1 87.69 41 GLN B C 1
ATOM 5208 O O . GLN B 1 41 ? 14.383 -23.328 -14.289 1 87.69 41 GLN B O 1
ATOM 5213 N N . GLU B 1 42 ? 14.469 -25.344 -13.391 1 92.88 42 GLU B N 1
ATOM 5214 C CA . GLU B 1 42 ? 15.172 -24.859 -12.203 1 92.88 42 GLU B CA 1
ATOM 5215 C C . GLU B 1 42 ? 16.578 -24.375 -12.555 1 92.88 42 GLU B C 1
ATOM 5217 O O . GLU B 1 42 ? 17.078 -23.406 -11.953 1 92.88 42 GLU B O 1
ATOM 5222 N N . ILE B 1 43 ? 17.203 -25.031 -13.469 1 90.56 43 ILE B N 1
ATOM 5223 C CA . ILE B 1 43 ? 18.531 -24.594 -13.93 1 90.56 43 ILE B CA 1
ATOM 5224 C C . ILE B 1 43 ? 18.406 -23.25 -14.617 1 90.56 43 ILE B C 1
ATOM 5226 O O . ILE B 1 43 ? 19.234 -22.344 -14.383 1 90.56 43 ILE B O 1
ATOM 5230 N N . SER B 1 44 ? 17.438 -23.172 -15.391 1 89.56 44 SER B N 1
ATOM 5231 C CA . SER B 1 44 ? 17.203 -21.906 -16.094 1 89.56 44 SER B CA 1
ATOM 5232 C C . SER B 1 44 ? 16.891 -20.781 -15.125 1 89.56 44 SER B C 1
ATOM 5234 O O . SER B 1 44 ? 17.359 -19.656 -15.297 1 89.56 44 SER B O 1
ATOM 5236 N N . LEU B 1 45 ? 16.125 -21.062 -14.133 1 92.06 45 LEU B N 1
ATOM 5237 C CA . LEU B 1 45 ? 15.711 -20.031 -13.172 1 92.06 45 LEU B CA 1
ATOM 5238 C C . LEU B 1 45 ? 16.875 -19.641 -12.266 1 92.06 45 LEU B C 1
ATOM 5240 O O . LEU B 1 45 ? 16.953 -18.5 -11.812 1 92.06 45 LEU B O 1
ATOM 5244 N N . ALA B 1 46 ? 17.766 -20.562 -12.023 1 93 46 ALA B N 1
ATOM 5245 C CA . ALA B 1 46 ? 19 -20.219 -11.305 1 93 46 ALA B CA 1
ATOM 5246 C C . ALA B 1 46 ? 19.797 -19.156 -12.062 1 93 46 ALA B C 1
ATOM 5248 O O . ALA B 1 46 ? 20.359 -18.25 -11.461 1 93 46 ALA B O 1
ATOM 5249 N N . ASN B 1 47 ? 19.75 -19.344 -13.32 1 87.81 47 ASN B N 1
ATOM 5250 C CA . ASN B 1 47 ? 20.422 -18.359 -14.164 1 87.81 47 ASN B CA 1
ATOM 5251 C C . ASN B 1 47 ? 19.734 -16.984 -14.07 1 87.81 47 ASN B C 1
ATOM 5253 O O . ASN B 1 47 ? 20.406 -15.953 -14.125 1 87.81 47 ASN B O 1
ATOM 5257 N N . VAL B 1 48 ? 18.484 -17.016 -14.031 1 87.81 48 VAL B N 1
ATOM 5258 C CA . VAL B 1 48 ? 17.719 -15.773 -13.906 1 87.81 48 VAL B CA 1
ATOM 5259 C C . VAL B 1 48 ? 18.078 -15.078 -12.594 1 87.81 48 VAL B C 1
ATOM 5261 O O . VAL B 1 48 ? 18.172 -13.852 -12.547 1 87.81 48 VAL B O 1
ATOM 5264 N N . MET B 1 49 ? 18.312 -15.844 -11.594 1 93.12 49 MET B N 1
ATOM 5265 C CA . MET B 1 49 ? 18.656 -15.305 -10.281 1 93.12 49 MET B CA 1
ATOM 5266 C C . MET B 1 49 ? 20.141 -14.984 -10.188 1 93.12 49 MET B C 1
ATOM 5268 O O . MET B 1 49 ? 20.609 -14.469 -9.164 1 93.12 49 MET B O 1
ATOM 5272 N N . SER B 1 50 ? 20.891 -15.305 -11.219 1 89.62 50 SER B N 1
ATOM 5273 C CA . SER B 1 50 ? 22.328 -15.07 -11.289 1 89.62 50 SER B CA 1
ATOM 5274 C C . SER B 1 50 ? 23.078 -15.844 -10.203 1 89.62 50 SER B C 1
ATOM 5276 O O . SER B 1 50 ? 23.938 -15.297 -9.523 1 89.62 50 SER B O 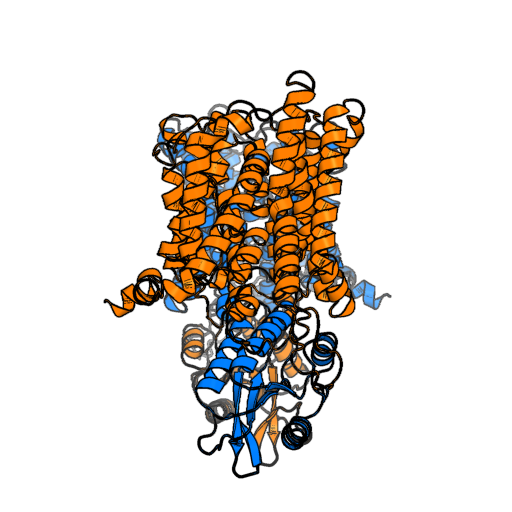1
ATOM 5278 N N . VAL B 1 51 ? 22.641 -17 -9.969 1 93.81 51 VAL B N 1
ATOM 5279 C CA . VAL B 1 51 ? 23.312 -17.922 -9.062 1 93.81 51 VAL B CA 1
ATOM 5280 C C . VAL B 1 51 ? 23.656 -19.203 -9.812 1 93.81 51 VAL B C 1
ATOM 5282 O O . VAL B 1 51 ? 23.094 -19.484 -10.875 1 93.81 51 VAL B O 1
ATOM 5285 N N . PRO B 1 52 ? 24.594 -19.953 -9.32 1 93.38 52 PRO B N 1
ATOM 5286 C CA . PRO B 1 52 ? 24.953 -21.203 -9.984 1 93.38 52 PRO B CA 1
ATOM 5287 C C . PRO B 1 52 ? 23.766 -22.172 -10.062 1 93.38 52 PRO B C 1
ATOM 5289 O O . PRO B 1 52 ? 22.891 -22.172 -9.195 1 93.38 52 PRO B O 1
ATOM 5292 N N . ALA B 1 53 ? 23.75 -23.062 -10.984 1 92.12 53 ALA B N 1
ATOM 5293 C CA . ALA B 1 53 ? 22.641 -23.953 -11.359 1 92.12 53 ALA B CA 1
ATOM 5294 C C . ALA B 1 53 ? 22.281 -24.891 -10.211 1 92.12 53 ALA B C 1
ATOM 5296 O O . ALA B 1 53 ? 21.109 -25.266 -10.055 1 92.12 53 ALA B O 1
ATOM 5297 N N . GLN B 1 54 ? 23.266 -25.234 -9.391 1 93.06 54 GLN B N 1
ATOM 5298 C CA . GLN B 1 54 ? 23.031 -26.203 -8.336 1 93.06 54 GLN B CA 1
ATOM 5299 C C . GLN B 1 54 ? 22 -25.688 -7.336 1 93.06 54 GLN B C 1
ATOM 5301 O O . GLN B 1 54 ? 21.25 -26.484 -6.75 1 93.06 54 GLN B O 1
ATOM 5306 N N . TYR B 1 55 ? 21.938 -24.422 -7.145 1 94.38 55 TYR B N 1
ATOM 5307 C CA . TYR B 1 55 ? 21.016 -23.859 -6.148 1 94.38 55 TYR B CA 1
ATOM 5308 C C . TYR B 1 55 ? 19.578 -23.969 -6.621 1 94.38 55 TYR B C 1
ATOM 5310 O O . TYR B 1 55 ? 18.656 -24.031 -5.805 1 94.38 55 TYR B O 1
ATOM 5318 N N . GLY B 1 56 ? 19.375 -23.859 -7.922 1 94.06 56 GLY B N 1
ATOM 5319 C CA . GLY B 1 56 ? 18.047 -24.172 -8.438 1 94.06 56 GLY B CA 1
ATOM 5320 C C . GLY B 1 56 ? 17.641 -25.609 -8.203 1 94.06 56 GLY B C 1
ATOM 5321 O O . GLY B 1 56 ? 16.5 -25.875 -7.801 1 94.06 56 GLY B O 1
ATOM 5322 N N . LEU B 1 57 ? 18.594 -26.5 -8.406 1 93.69 57 LEU B N 1
ATOM 5323 C CA . LEU B 1 57 ? 18.312 -27.938 -8.234 1 93.69 57 LEU B CA 1
ATOM 5324 C C . LEU B 1 57 ? 18.125 -28.281 -6.766 1 93.69 57 LEU B C 1
ATOM 5326 O O . LEU B 1 57 ? 17.328 -29.141 -6.426 1 93.69 57 LEU B O 1
ATOM 5330 N N . TYR B 1 58 ? 18.891 -27.609 -5.879 1 95.75 58 TYR B N 1
ATOM 5331 C CA . TYR B 1 58 ? 18.703 -27.797 -4.445 1 95.75 58 TYR B CA 1
ATOM 5332 C C . TYR B 1 58 ? 17.266 -27.484 -4.039 1 95.75 58 TYR B C 1
ATOM 5334 O O . TYR B 1 58 ? 16.656 -28.188 -3.238 1 95.75 58 TYR B O 1
ATOM 5342 N N . THR B 1 59 ? 16.766 -26.422 -4.602 1 96.12 59 THR B N 1
ATOM 5343 C CA . THR B 1 59 ? 15.406 -25.984 -4.281 1 96.12 59 THR B CA 1
ATOM 5344 C C . THR B 1 59 ? 14.383 -27.016 -4.75 1 96.12 59 THR B C 1
ATOM 5346 O O . THR B 1 59 ? 13.438 -27.328 -4.023 1 96.12 59 THR B O 1
ATOM 5349 N N . ALA B 1 60 ? 14.578 -27.5 -5.922 1 94.69 60 ALA B N 1
ATOM 5350 C CA . ALA B 1 60 ? 13.656 -28.484 -6.484 1 94.69 60 ALA B CA 1
ATOM 5351 C C . ALA B 1 60 ? 13.75 -29.812 -5.734 1 94.69 60 ALA B C 1
ATOM 5353 O O . ALA B 1 60 ? 12.781 -30.578 -5.684 1 94.69 60 ALA B O 1
ATOM 5354 N N . ALA B 1 61 ? 14.867 -30.109 -5.137 1 94.69 61 ALA B N 1
ATOM 5355 C CA . ALA B 1 61 ? 15.117 -31.391 -4.492 1 94.69 61 ALA B CA 1
ATOM 5356 C C . ALA B 1 61 ? 14.508 -31.422 -3.09 1 94.69 61 ALA B C 1
ATOM 5358 O O . ALA B 1 61 ? 14.328 -32.5 -2.514 1 94.69 61 ALA B O 1
ATOM 5359 N N . LEU B 1 62 ? 14.109 -30.297 -2.584 1 94.5 62 LEU B N 1
ATOM 5360 C CA . LEU B 1 62 ? 13.727 -30.312 -1.178 1 94.5 62 LEU B CA 1
ATOM 5361 C C . LEU B 1 62 ? 12.352 -29.688 -0.984 1 94.5 62 LEU B C 1
ATOM 5363 O O . LEU B 1 62 ? 11.516 -30.219 -0.253 1 94.5 62 LEU B O 1
ATOM 5367 N N . THR B 1 63 ? 12.047 -28.625 -1.606 1 94.81 63 THR B N 1
ATOM 5368 C CA . THR B 1 63 ? 10.922 -27.766 -1.257 1 94.81 63 THR B CA 1
ATOM 5369 C C . THR B 1 63 ? 9.594 -28.469 -1.534 1 94.81 63 THR B C 1
ATOM 5371 O O . THR B 1 63 ? 8.641 -28.312 -0.776 1 94.81 63 THR B O 1
ATOM 5374 N N . PRO B 1 64 ? 9.461 -29.281 -2.621 1 93.75 64 PRO B N 1
ATOM 5375 C CA . PRO B 1 64 ? 8.172 -29.953 -2.832 1 93.75 64 PRO B CA 1
ATOM 5376 C C . PRO B 1 64 ? 7.793 -30.875 -1.679 1 93.75 64 PRO B C 1
ATOM 5378 O O . PRO B 1 64 ? 6.613 -30.984 -1.338 1 93.75 64 PRO B O 1
ATOM 5381 N N . ILE B 1 65 ? 8.75 -31.5 -1.113 1 92.62 65 ILE B N 1
ATOM 5382 C CA . ILE B 1 65 ? 8.484 -32.406 -0.01 1 92.62 65 ILE B CA 1
ATOM 5383 C C . ILE B 1 65 ? 8.172 -31.625 1.257 1 92.62 65 ILE B C 1
ATOM 5385 O O . ILE B 1 65 ? 7.281 -31.984 2.025 1 92.62 65 ILE B O 1
ATOM 5389 N N . LEU B 1 66 ? 8.914 -30.625 1.519 1 94.31 66 LEU B N 1
ATOM 5390 C CA . LEU B 1 66 ? 8.688 -29.812 2.703 1 94.31 66 LEU B CA 1
ATOM 5391 C C . LEU B 1 66 ? 7.305 -29.172 2.662 1 94.31 66 LEU B C 1
ATOM 5393 O O . LEU B 1 66 ? 6.664 -29 3.703 1 94.31 66 LEU B O 1
ATOM 5397 N N . TYR B 1 67 ? 6.871 -28.766 1.526 1 93.94 67 TYR B N 1
ATOM 5398 C CA . TYR B 1 67 ? 5.551 -28.172 1.357 1 93.94 67 TYR B CA 1
ATOM 5399 C C . TYR B 1 67 ? 4.457 -29.141 1.791 1 93.94 67 TYR B C 1
ATOM 5401 O O . TYR B 1 67 ? 3.451 -28.734 2.373 1 93.94 67 TYR B O 1
ATOM 5409 N N . THR B 1 68 ? 4.625 -30.453 1.553 1 89.62 68 THR B N 1
ATOM 5410 C CA . THR B 1 68 ? 3.59 -31.453 1.798 1 89.62 68 THR B CA 1
ATOM 5411 C C . THR B 1 68 ? 3.342 -31.609 3.293 1 89.62 68 THR B C 1
ATOM 5413 O O . THR B 1 68 ? 2.301 -32.125 3.701 1 89.62 68 THR B O 1
ATOM 5416 N N . VAL B 1 69 ? 4.238 -31.125 4.07 1 89.44 69 VAL B N 1
ATOM 5417 C CA . VAL B 1 69 ? 4.086 -31.281 5.516 1 89.44 69 VAL B CA 1
ATOM 5418 C C . VAL B 1 69 ? 2.85 -30.516 5.988 1 89.44 69 VAL B C 1
ATOM 5420 O O . VAL B 1 69 ? 2.039 -31.031 6.75 1 89.44 69 VAL B O 1
ATOM 5423 N N . PHE B 1 70 ? 2.703 -29.25 5.48 1 89.94 70 PHE B N 1
ATOM 5424 C CA . PHE B 1 70 ? 1.587 -28.422 5.922 1 89.94 70 PHE B CA 1
ATOM 5425 C C . PHE B 1 70 ? 0.66 -28.094 4.758 1 89.94 70 PHE B C 1
ATOM 5427 O O . PHE B 1 70 ? -0.435 -27.562 4.957 1 89.94 70 PHE B O 1
ATOM 5434 N N . GLY B 1 71 ? 1.067 -28.375 3.588 1 89.88 71 GLY B N 1
ATOM 5435 C CA . GLY B 1 71 ? 0.331 -27.953 2.408 1 89.88 71 GLY B CA 1
ATOM 5436 C C . GLY B 1 71 ? -1.014 -28.641 2.262 1 89.88 71 GLY B C 1
ATOM 5437 O O . GLY B 1 71 ? -1.14 -29.828 2.547 1 89.88 71 GLY B O 1
ATOM 5438 N N . THR B 1 72 ? -2.033 -27.875 1.867 1 87.69 72 THR B N 1
ATOM 5439 C CA . THR B 1 72 ? -3.375 -28.422 1.702 1 87.69 72 THR B CA 1
ATOM 5440 C C . THR B 1 72 ? -3.652 -28.75 0.236 1 87.69 72 THR B C 1
ATOM 5442 O O . THR B 1 72 ? -4.559 -29.516 -0.076 1 87.69 72 THR B O 1
ATOM 5445 N N . SER B 1 73 ? -2.902 -28.156 -0.634 1 87.56 73 SER B N 1
ATOM 5446 C CA . SER B 1 73 ? -3.074 -28.453 -2.051 1 87.56 73 SER B CA 1
ATOM 5447 C C . SER B 1 73 ? -2.436 -29.797 -2.408 1 87.56 73 SER B C 1
ATOM 5449 O O . SER B 1 73 ? -1.299 -30.062 -2.016 1 87.56 73 SER B O 1
ATOM 5451 N N . ARG B 1 74 ? -3.072 -30.547 -3.145 1 84.12 74 ARG B N 1
ATOM 5452 C CA . ARG B 1 74 ? -2.59 -31.875 -3.521 1 84.12 74 ARG B CA 1
ATOM 5453 C C . ARG B 1 74 ? -1.717 -31.812 -4.77 1 84.12 74 ARG B C 1
ATOM 5455 O O . ARG B 1 74 ? -0.929 -32.719 -5.035 1 84.12 74 ARG B O 1
ATOM 5462 N N . VAL B 1 75 ? -1.832 -30.75 -5.434 1 84.19 75 VAL B N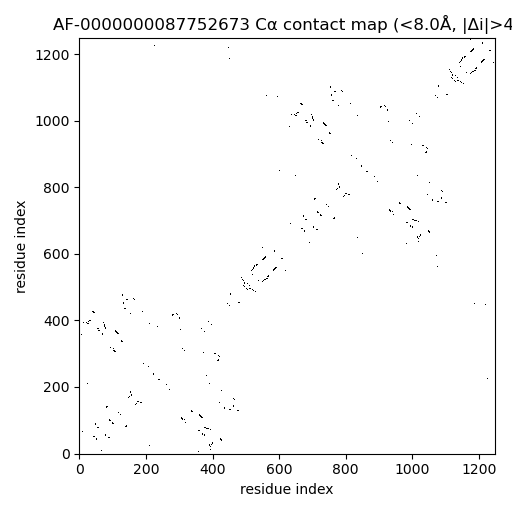 1
ATOM 5463 C CA . VAL B 1 75 ? -1.246 -30.781 -6.77 1 84.19 75 VAL B CA 1
ATOM 5464 C C . VAL B 1 75 ? -0.242 -29.641 -6.914 1 84.19 75 VAL B C 1
ATOM 5466 O O . VAL B 1 75 ? 0.498 -29.578 -7.898 1 84.19 75 VAL B O 1
ATOM 5469 N N . LEU B 1 76 ? -0.143 -28.766 -5.957 1 87.06 76 LEU B N 1
ATOM 5470 C CA . LEU B 1 76 ? 0.728 -27.594 -6.098 1 87.06 76 LEU B CA 1
ATOM 5471 C C . LEU B 1 76 ? 2.195 -28.016 -6.086 1 87.06 76 LEU B C 1
ATOM 5473 O O . LEU B 1 76 ? 2.645 -28.688 -5.164 1 87.06 76 LEU B O 1
ATOM 5477 N N . SER B 1 77 ? 2.889 -27.656 -7.098 1 90.19 77 SER B N 1
ATOM 5478 C CA . SER B 1 77 ? 4.328 -27.906 -7.168 1 90.19 77 SER B CA 1
ATOM 5479 C C . SER B 1 77 ? 5.117 -26.688 -6.715 1 90.19 77 SER B C 1
ATOM 5481 O O . SER B 1 77 ? 5.137 -25.656 -7.398 1 90.19 77 SER B O 1
ATOM 5483 N N . VAL B 1 78 ? 5.785 -26.844 -5.602 1 93.56 78 VAL B N 1
ATOM 5484 C CA . VAL B 1 78 ? 6.48 -25.703 -4.992 1 93.56 78 VAL B CA 1
ATOM 5485 C C . VAL B 1 78 ? 7.98 -25.828 -5.242 1 93.56 78 VAL B C 1
ATOM 5487 O O . VAL B 1 78 ? 8.617 -26.781 -4.801 1 93.56 78 VAL B O 1
ATOM 5490 N N . ALA B 1 79 ? 8.531 -25 -5.949 1 94.62 79 ALA B N 1
ATOM 5491 C CA . ALA B 1 79 ? 9.945 -24.812 -6.246 1 94.62 79 ALA B CA 1
ATOM 5492 C C . ALA B 1 79 ? 10.242 -23.359 -6.645 1 94.62 79 ALA B C 1
ATOM 5494 O O . ALA B 1 79 ? 9.68 -22.422 -6.066 1 94.62 79 ALA B O 1
ATOM 5495 N N . ASN B 1 80 ? 11.188 -23.172 -7.512 1 93 80 ASN B N 1
ATOM 5496 C CA . ASN B 1 80 ? 11.391 -21.812 -7.98 1 93 80 ASN B CA 1
ATOM 5497 C C . ASN B 1 80 ? 10.336 -21.406 -9.016 1 93 80 ASN B C 1
ATOM 5499 O O . ASN B 1 80 ? 9.922 -22.234 -9.836 1 93 80 ASN B O 1
ATOM 5503 N N . GLY B 1 81 ? 9.859 -20.234 -8.906 1 88.56 81 GLY B N 1
ATOM 5504 C CA . GLY B 1 81 ? 8.938 -19.688 -9.883 1 88.56 81 GLY B CA 1
ATOM 5505 C C . GLY B 1 81 ? 9.516 -18.531 -10.68 1 88.56 81 GLY B C 1
ATOM 5506 O O . GLY B 1 81 ? 10.422 -17.844 -10.203 1 88.56 81 GLY B O 1
ATOM 5507 N N . SER B 1 82 ? 9.031 -18.359 -11.867 1 83.44 82 SER B N 1
ATOM 5508 C CA . SER B 1 82 ? 9.57 -17.344 -12.773 1 83.44 82 SER B CA 1
ATOM 5509 C C . SER B 1 82 ? 9.461 -15.945 -12.188 1 83.44 82 SER B C 1
ATOM 5511 O O . SER B 1 82 ? 10.414 -15.164 -12.242 1 83.44 82 SER B O 1
ATOM 5513 N N . GLU B 1 83 ? 8.336 -15.641 -11.617 1 82.12 83 GLU B N 1
ATOM 5514 C CA . GLU B 1 83 ? 8.094 -14.297 -11.109 1 82.12 83 GLU B CA 1
ATOM 5515 C C . GLU B 1 83 ? 9 -13.984 -9.93 1 82.12 83 GLU B C 1
ATOM 5517 O O . GLU B 1 83 ? 9.641 -12.93 -9.891 1 82.12 83 GLU B O 1
ATOM 5522 N N . VAL B 1 84 ? 9.055 -14.875 -9.008 1 90.81 84 VAL B N 1
ATOM 5523 C CA . VAL B 1 84 ? 9.859 -14.656 -7.809 1 90.81 84 VAL B CA 1
ATOM 5524 C C . VAL B 1 84 ? 11.344 -14.719 -8.164 1 90.81 84 VAL B C 1
ATOM 5526 O O . VAL B 1 84 ? 12.148 -13.969 -7.613 1 90.81 84 VAL B O 1
ATOM 5529 N N . SER B 1 85 ? 11.711 -15.594 -9.086 1 92.19 85 SER B N 1
ATOM 5530 C CA . SER B 1 85 ? 13.102 -15.688 -9.516 1 92.19 85 SER B CA 1
ATOM 5531 C C . SER B 1 85 ? 13.57 -14.391 -10.164 1 92.19 85 SER B C 1
ATOM 5533 O O . SER B 1 85 ? 14.727 -14 -10.031 1 92.19 85 SER B O 1
ATOM 5535 N N . LEU B 1 86 ? 12.68 -13.852 -10.852 1 85.81 86 LEU B N 1
ATOM 5536 C CA . LEU B 1 86 ? 13.023 -12.562 -11.445 1 85.81 86 LEU B CA 1
ATOM 5537 C C . LEU B 1 86 ? 13.25 -11.516 -10.367 1 85.81 86 LEU B C 1
ATOM 5539 O O . LEU B 1 86 ? 14.18 -10.703 -10.469 1 85.81 86 LEU B O 1
ATOM 5543 N N . MET B 1 87 ? 12.383 -11.484 -9.406 1 89.06 87 MET B N 1
ATOM 5544 C CA . MET B 1 87 ? 12.531 -10.539 -8.305 1 89.06 87 MET B CA 1
ATOM 5545 C C . MET B 1 87 ? 13.852 -10.75 -7.578 1 89.06 87 MET B C 1
ATOM 5547 O O . MET B 1 87 ? 14.586 -9.789 -7.309 1 89.06 87 MET B O 1
ATOM 5551 N N . VAL B 1 88 ? 14.141 -11.969 -7.332 1 93.94 88 VAL B N 1
ATOM 5552 C CA . VAL B 1 88 ? 15.375 -12.32 -6.645 1 93.94 88 VAL B CA 1
ATOM 5553 C C . VAL B 1 88 ? 16.578 -11.945 -7.52 1 93.94 88 VAL B C 1
ATOM 5555 O O . VAL B 1 88 ? 17.547 -11.367 -7.031 1 93.94 88 VAL B O 1
ATOM 5558 N N . GLY B 1 89 ? 16.484 -12.273 -8.742 1 90.19 89 GLY B N 1
ATOM 5559 C CA . GLY B 1 89 ? 17.578 -11.992 -9.672 1 90.19 89 GLY B CA 1
ATOM 5560 C C . GLY B 1 89 ? 17.859 -10.516 -9.82 1 90.19 89 GLY B C 1
ATOM 5561 O O . GLY B 1 89 ? 19.031 -10.109 -9.844 1 90.19 89 GLY B O 1
ATOM 5562 N N . THR B 1 90 ? 16.875 -9.742 -9.914 1 83.06 90 THR B N 1
ATOM 5563 C CA . THR B 1 90 ? 17.031 -8.297 -10.062 1 83.06 90 THR B CA 1
ATOM 5564 C C . THR B 1 90 ? 17.734 -7.711 -8.836 1 83.06 90 THR B C 1
ATOM 5566 O O . THR B 1 90 ? 18.516 -6.777 -8.953 1 83.06 90 THR B O 1
ATOM 5569 N N . TYR B 1 91 ? 17.391 -8.188 -7.695 1 87.38 91 TYR B N 1
ATOM 5570 C CA . TYR B 1 91 ? 18.031 -7.711 -6.465 1 87.38 91 TYR B CA 1
ATOM 5571 C C . TYR B 1 91 ? 19.453 -8.219 -6.352 1 87.38 91 TYR B C 1
ATOM 5573 O O . TYR B 1 91 ? 20.375 -7.449 -6.031 1 87.38 91 TYR B O 1
ATOM 5581 N N . LEU B 1 92 ? 19.719 -9.508 -6.68 1 91.75 92 LEU B N 1
ATOM 5582 C CA . LEU B 1 92 ? 21.031 -10.125 -6.5 1 91.75 92 LEU B CA 1
ATOM 5583 C C . LEU B 1 92 ? 22.031 -9.586 -7.516 1 91.75 92 LEU B C 1
ATOM 5585 O O . LEU B 1 92 ? 23.234 -9.531 -7.242 1 91.75 92 LEU B O 1
ATOM 5589 N N . GLN B 1 93 ? 21.547 -9.219 -8.609 1 86.12 93 GLN B N 1
ATOM 5590 C CA . GLN B 1 93 ? 22.438 -8.719 -9.664 1 86.12 93 GLN B CA 1
ATOM 5591 C C . GLN B 1 93 ? 23.094 -7.414 -9.242 1 86.12 93 GLN B C 1
ATOM 5593 O O . GLN B 1 93 ? 24.125 -7.023 -9.805 1 86.12 93 GLN B O 1
ATOM 5598 N N . THR B 1 94 ? 22.516 -6.73 -8.305 1 80.5 94 THR B N 1
ATOM 5599 C CA . THR B 1 94 ? 23.109 -5.5 -7.805 1 80.5 94 THR B CA 1
ATOM 5600 C C . THR B 1 94 ? 24.359 -5.805 -6.977 1 80.5 94 THR B C 1
ATOM 5602 O O . THR B 1 94 ? 25.172 -4.91 -6.711 1 80.5 94 THR B O 1
ATOM 5605 N N . ILE B 1 95 ? 24.5 -7.031 -6.598 1 88.25 95 ILE B N 1
ATOM 5606 C CA . ILE B 1 95 ? 25.656 -7.477 -5.816 1 88.25 95 ILE B CA 1
ATOM 5607 C C . ILE B 1 95 ? 26.719 -8.055 -6.75 1 88.25 95 ILE B C 1
ATOM 5609 O O . ILE B 1 95 ? 26.453 -9 -7.492 1 88.25 95 ILE B O 1
ATOM 5613 N N . SER B 1 96 ? 27.891 -7.551 -6.727 1 86.25 96 SER B N 1
ATOM 5614 C CA . SER B 1 96 ? 28.938 -7.941 -7.664 1 86.25 96 SER B CA 1
ATOM 5615 C C . SER B 1 96 ? 29.562 -9.273 -7.273 1 86.25 96 SER B C 1
ATOM 5617 O O . SER B 1 96 ? 29.828 -10.117 -8.133 1 86.25 96 SER B O 1
ATOM 5619 N N . ASP B 1 97 ? 29.688 -9.523 -5.988 1 91.25 97 ASP B N 1
ATOM 5620 C CA . ASP B 1 97 ? 30.375 -10.727 -5.523 1 91.25 97 ASP B CA 1
ATOM 5621 C C . ASP B 1 97 ? 29.422 -11.93 -5.539 1 91.25 97 ASP B C 1
ATOM 5623 O O . ASP B 1 97 ? 28.312 -11.859 -5.016 1 91.25 97 ASP B O 1
ATOM 5627 N N . LEU B 1 98 ? 29.891 -13.016 -6.145 1 92.19 98 LEU B N 1
ATOM 5628 C CA . LEU B 1 98 ? 29.078 -14.211 -6.309 1 92.19 98 LEU B CA 1
ATOM 5629 C C . LEU B 1 98 ? 28.781 -14.859 -4.957 1 92.19 98 LEU B C 1
ATOM 5631 O O . LEU B 1 98 ? 27.656 -15.305 -4.707 1 92.19 98 LEU B O 1
ATOM 5635 N N . LYS B 1 99 ? 29.781 -14.953 -4.105 1 93.44 99 LYS B N 1
ATOM 5636 C CA . LYS B 1 99 ? 29.578 -15.578 -2.803 1 93.44 99 LYS B CA 1
ATOM 5637 C C . LYS B 1 99 ? 28.578 -14.797 -1.958 1 93.44 99 LYS B C 1
ATOM 5639 O O . LYS B 1 99 ? 27.766 -15.383 -1.248 1 93.44 99 LYS B O 1
ATOM 5644 N N . GLU B 1 100 ? 28.688 -13.547 -2.076 1 94.62 100 GLU B N 1
ATOM 5645 C CA . GLU B 1 100 ? 27.75 -12.695 -1.361 1 94.62 100 GLU B CA 1
ATOM 5646 C C . GLU B 1 100 ? 26.328 -12.836 -1.93 1 94.62 100 GLU B C 1
ATOM 5648 O O . GLU B 1 100 ? 25.359 -12.852 -1.181 1 94.62 100 GLU B O 1
ATOM 5653 N N . ARG B 1 101 ? 26.281 -13 -3.211 1 94.56 101 ARG B N 1
ATOM 5654 C CA . ARG B 1 101 ? 25 -13.156 -3.879 1 94.56 101 ARG B CA 1
ATOM 5655 C C . ARG B 1 101 ? 24.281 -14.406 -3.391 1 94.56 101 ARG B C 1
ATOM 5657 O O . ARG B 1 101 ? 23.078 -14.359 -3.09 1 94.56 101 ARG B O 1
ATOM 5664 N N . VAL B 1 102 ? 25.016 -15.43 -3.357 1 95.56 102 VAL B N 1
ATOM 5665 C CA . VAL B 1 102 ? 24.438 -16.703 -2.947 1 95.56 102 VAL B CA 1
ATOM 5666 C C . VAL B 1 102 ? 24.016 -16.641 -1.482 1 95.56 102 VAL B C 1
ATOM 5668 O O . VAL B 1 102 ? 22.938 -17.094 -1.121 1 95.56 102 VAL B O 1
ATOM 5671 N N . ALA B 1 103 ? 24.828 -16.031 -0.659 1 96.12 103 ALA B N 1
ATOM 5672 C CA . ALA B 1 103 ? 24.516 -15.906 0.763 1 96.12 103 ALA B CA 1
ATOM 5673 C C . ALA B 1 103 ? 23.25 -15.086 0.975 1 96.12 103 ALA B C 1
ATOM 5675 O O . ALA B 1 103 ? 22.406 -15.43 1.808 1 96.12 103 ALA B O 1
ATOM 5676 N N . VAL B 1 104 ? 23.125 -14.055 0.208 1 96.19 104 VAL B N 1
ATOM 5677 C CA . VAL B 1 104 ? 21.953 -13.188 0.322 1 96.19 104 VAL B CA 1
ATOM 5678 C C . VAL B 1 104 ? 20.703 -13.922 -0.177 1 96.19 104 VAL B C 1
ATOM 5680 O O . VAL B 1 104 ? 19.625 -13.797 0.406 1 96.19 104 VAL B O 1
ATOM 5683 N N . GLY B 1 105 ? 20.859 -14.68 -1.254 1 96.94 105 GLY B N 1
ATOM 5684 C CA . GLY B 1 105 ? 19.75 -15.453 -1.771 1 96.94 105 GLY B CA 1
ATOM 5685 C C . GLY B 1 105 ? 19.188 -16.438 -0.766 1 96.94 105 GLY B C 1
ATOM 5686 O O . GLY B 1 105 ? 17.969 -16.547 -0.6 1 96.94 105 GLY B O 1
ATOM 5687 N N . ILE B 1 106 ? 20.109 -17.109 -0.111 1 97 106 ILE B N 1
ATOM 5688 C CA . ILE B 1 106 ? 19.703 -18.094 0.888 1 97 106 ILE B CA 1
ATOM 5689 C C . ILE B 1 106 ? 19.047 -17.391 2.076 1 97 106 ILE B C 1
ATOM 5691 O O . ILE B 1 106 ? 18.047 -17.859 2.604 1 97 106 ILE B O 1
ATOM 5695 N N . LEU B 1 107 ? 19.594 -16.312 2.424 1 96.94 107 LEU B N 1
ATOM 5696 C CA . LEU B 1 107 ? 19.031 -15.539 3.523 1 96.94 107 LEU B CA 1
ATOM 5697 C C . LEU B 1 107 ? 17.641 -15.031 3.172 1 96.94 107 LEU B C 1
ATOM 5699 O O . LEU B 1 107 ? 16.75 -15.023 4.023 1 96.94 107 LEU B O 1
ATOM 5703 N N . LEU B 1 108 ? 17.484 -14.555 1.987 1 97.25 108 LEU B N 1
ATOM 5704 C CA . LEU B 1 108 ? 16.172 -14.109 1.514 1 97.25 108 LEU B CA 1
ATOM 5705 C C . LEU B 1 108 ? 15.141 -15.219 1.671 1 97.25 108 LEU B C 1
ATOM 5707 O O . LEU B 1 108 ? 14.016 -14.961 2.119 1 97.25 108 LEU B O 1
ATOM 5711 N N . SER B 1 109 ? 15.531 -16.359 1.226 1 97.69 109 SER B N 1
ATOM 5712 C CA . SER B 1 109 ? 14.625 -17.5 1.349 1 97.69 109 SER B CA 1
ATOM 5713 C C . SER B 1 109 ? 14.195 -17.719 2.797 1 97.69 109 SER B C 1
ATOM 5715 O O . SER B 1 109 ? 13.023 -17.984 3.068 1 97.69 109 SER B O 1
ATOM 5717 N N . PHE B 1 110 ? 15.094 -17.594 3.678 1 97.69 110 PHE B N 1
ATOM 5718 C CA . PHE B 1 110 ? 14.812 -17.797 5.098 1 97.69 110 PHE B CA 1
ATOM 5719 C C . PHE B 1 110 ? 13.844 -16.719 5.605 1 97.69 110 PHE B C 1
ATOM 5721 O O . PHE B 1 110 ? 12.852 -17.047 6.258 1 97.69 110 PHE B O 1
ATOM 5728 N N . ILE B 1 111 ? 14.164 -15.5 5.34 1 97.06 111 ILE B N 1
ATOM 5729 C CA . ILE B 1 111 ? 13.352 -14.398 5.84 1 97.06 111 ILE B CA 1
ATOM 5730 C C . ILE B 1 111 ? 11.953 -14.469 5.234 1 97.06 111 ILE B C 1
ATOM 5732 O O . ILE B 1 111 ? 10.961 -14.242 5.926 1 97.06 111 ILE B O 1
ATOM 5736 N N . ILE B 1 112 ? 11.852 -14.758 3.965 1 97.06 112 ILE B N 1
ATOM 5737 C CA . ILE B 1 112 ? 10.555 -14.93 3.305 1 97.06 112 ILE B CA 1
ATOM 5738 C C . ILE B 1 112 ? 9.758 -16.016 4.008 1 97.06 112 ILE B C 1
ATOM 5740 O O . ILE B 1 112 ? 8.562 -15.859 4.27 1 97.06 112 ILE B O 1
ATOM 5744 N N . GLY B 1 113 ? 10.469 -17.094 4.27 1 97.56 113 GLY B N 1
ATOM 5745 C CA . GLY B 1 113 ? 9.828 -18.203 4.977 1 97.56 113 GLY B CA 1
ATOM 5746 C C . GLY B 1 113 ? 9.336 -17.812 6.355 1 97.56 113 GLY B C 1
ATOM 5747 O O . GLY B 1 113 ? 8.211 -18.156 6.738 1 97.56 113 GLY B O 1
ATOM 5748 N N . VAL B 1 114 ? 10.102 -17.094 7.059 1 96.44 114 VAL B N 1
ATOM 5749 C CA . VAL B 1 114 ? 9.742 -16.672 8.406 1 96.44 114 VAL B CA 1
ATOM 5750 C C . VAL B 1 114 ? 8.547 -15.719 8.352 1 96.44 114 VAL B C 1
ATOM 5752 O O . VAL B 1 114 ? 7.629 -15.812 9.164 1 96.44 114 VAL B O 1
ATOM 5755 N N . ILE B 1 115 ? 8.578 -14.836 7.441 1 94.5 115 ILE B N 1
ATOM 5756 C CA . ILE B 1 115 ? 7.484 -13.883 7.289 1 94.5 115 ILE B CA 1
ATOM 5757 C C . ILE B 1 115 ? 6.191 -14.633 6.977 1 94.5 115 ILE B C 1
ATOM 5759 O O . ILE B 1 115 ? 5.172 -14.422 7.645 1 94.5 115 ILE B O 1
ATOM 5763 N N . ASN B 1 116 ? 6.23 -15.453 5.984 1 95.62 116 ASN B N 1
ATOM 5764 C CA . ASN B 1 116 ? 5.035 -16.203 5.613 1 95.62 116 ASN B CA 1
ATOM 5765 C C . ASN B 1 116 ? 4.562 -17.109 6.746 1 95.62 116 ASN B C 1
ATOM 5767 O O . ASN B 1 116 ? 3.359 -17.25 6.98 1 95.62 116 ASN B O 1
ATOM 5771 N N . PHE B 1 117 ? 5.488 -17.734 7.391 1 95.38 117 PHE B N 1
ATOM 5772 C CA . PHE B 1 117 ? 5.137 -18.594 8.508 1 95.38 117 PHE B CA 1
ATOM 5773 C C . PHE B 1 117 ? 4.488 -17.797 9.633 1 95.38 117 PHE B C 1
ATOM 5775 O O . PHE B 1 117 ? 3.5 -18.234 10.227 1 95.38 117 PHE B O 1
ATOM 5782 N N . THR B 1 118 ? 5.02 -16.672 9.953 1 93.06 118 THR B N 1
ATOM 5783 C CA . THR B 1 118 ? 4.473 -15.805 10.992 1 93.06 118 THR B CA 1
ATOM 5784 C C . THR B 1 118 ? 3.074 -15.32 10.617 1 93.06 118 THR B C 1
ATOM 5786 O O . THR B 1 118 ? 2.176 -15.289 11.461 1 93.06 118 THR B O 1
ATOM 5789 N N . LEU B 1 119 ? 2.904 -14.945 9.414 1 89.69 119 LEU B N 1
ATOM 5790 C CA . LEU B 1 119 ? 1.588 -14.516 8.945 1 89.69 119 LEU B CA 1
ATOM 5791 C C . LEU B 1 119 ? 0.575 -15.648 9.07 1 89.69 119 LEU B C 1
ATOM 5793 O O . LEU B 1 119 ? -0.596 -15.414 9.383 1 89.69 119 LEU B O 1
ATOM 5797 N N . GLY B 1 120 ? 1.041 -16.875 8.758 1 90.56 120 GLY B N 1
ATOM 5798 C CA . GLY B 1 120 ? 0.179 -18.031 8.93 1 90.56 120 GLY B CA 1
ATOM 5799 C C . GLY B 1 120 ? -0.217 -18.281 10.367 1 90.56 120 GLY B C 1
ATOM 5800 O O . GLY B 1 120 ? -1.375 -18.594 10.656 1 90.56 120 GLY B O 1
ATOM 5801 N N . CYS B 1 121 ? 0.682 -18.062 11.266 1 90.44 121 CYS B N 1
ATOM 5802 C CA . CYS B 1 121 ? 0.414 -18.234 12.688 1 90.44 121 CYS B CA 1
ATOM 5803 C C . CYS B 1 121 ? -0.58 -17.203 13.188 1 90.44 121 CYS B C 1
ATOM 5805 O O . CYS B 1 121 ? -1.387 -17.484 14.078 1 90.44 121 CYS B O 1
ATOM 5807 N N . LEU B 1 122 ? -0.556 -16.047 12.531 1 84.25 122 LEU B N 1
ATOM 5808 C CA . LEU B 1 122 ? -1.448 -14.969 12.93 1 84.25 122 LEU B CA 1
ATOM 5809 C C . LEU B 1 122 ? -2.777 -15.055 12.188 1 84.25 122 LEU B C 1
ATOM 5811 O O . LEU B 1 122 ? -3.643 -14.195 12.344 1 84.25 122 LEU B O 1
ATOM 5815 N N . HIS B 1 123 ? -2.91 -16.047 11.32 1 86.06 123 HIS B N 1
ATOM 5816 C CA . HIS B 1 123 ? -4.129 -16.297 10.562 1 86.06 123 HIS B CA 1
ATOM 5817 C C . HIS B 1 123 ? -4.469 -15.125 9.656 1 86.06 123 HIS B C 1
ATOM 5819 O O . HIS B 1 123 ? -5.617 -14.68 9.609 1 86.06 123 HIS B O 1
ATOM 5825 N N . LEU B 1 124 ? -3.426 -14.648 9.031 1 83.06 124 LEU B N 1
ATOM 5826 C CA . LEU B 1 124 ? -3.605 -13.531 8.117 1 83.06 124 LEU B CA 1
ATOM 5827 C C . LEU B 1 124 ? -3.607 -14.008 6.664 1 83.06 124 LEU B C 1
ATOM 5829 O O . LEU B 1 124 ? -2.902 -13.445 5.82 1 83.06 124 LEU B O 1
ATOM 5833 N N . GLY B 1 125 ? -4.309 -15.062 6.41 1 80.75 125 GLY B N 1
ATOM 5834 C CA . GLY B 1 125 ? -4.453 -15.555 5.051 1 80.75 125 GLY B CA 1
ATOM 5835 C C . GLY B 1 125 ? -5.137 -14.57 4.125 1 80.75 125 GLY B C 1
ATOM 5836 O O . GLY B 1 125 ? -5.023 -14.68 2.902 1 80.75 125 GLY B O 1
ATOM 5837 N N . VAL B 1 126 ? -5.68 -13.492 4.699 1 77.12 126 VAL B N 1
ATOM 5838 C CA . VAL B 1 126 ? -6.406 -12.477 3.943 1 77.12 126 VAL B CA 1
ATOM 5839 C C . VAL B 1 126 ? -5.434 -11.68 3.076 1 77.12 126 VAL B C 1
ATOM 5841 O O . VAL B 1 126 ? -5.836 -11.047 2.1 1 77.12 126 VAL B O 1
ATOM 5844 N N . VAL B 1 127 ? -4.184 -11.836 3.375 1 77.12 127 VAL B N 1
ATOM 5845 C CA . VAL B 1 127 ? -3.156 -11.109 2.631 1 77.12 127 VAL B CA 1
ATOM 5846 C C . VAL B 1 127 ? -3.148 -11.578 1.176 1 77.12 127 VAL B C 1
ATOM 5848 O O . VAL B 1 127 ? -2.756 -10.828 0.28 1 77.12 127 VAL B O 1
ATOM 5851 N N . ALA B 1 128 ? -3.602 -12.766 1.009 1 72.56 128 ALA B N 1
ATOM 5852 C CA . ALA B 1 128 ? -3.666 -13.289 -0.351 1 72.56 128 ALA B CA 1
ATOM 5853 C C . ALA B 1 128 ? -4.605 -12.461 -1.22 1 72.56 128 ALA B C 1
ATOM 5855 O O . ALA B 1 128 ? -4.453 -12.414 -2.441 1 72.56 128 ALA B O 1
ATOM 5856 N N . ASP B 1 129 ? -5.484 -11.758 -0.592 1 70.56 129 ASP B N 1
ATOM 5857 C CA . ASP B 1 129 ? -6.531 -11.031 -1.309 1 70.56 129 ASP B CA 1
ATOM 5858 C C . ASP B 1 129 ? -6.156 -9.562 -1.499 1 70.56 129 ASP B C 1
ATOM 5860 O O . ASP B 1 129 ? -6.992 -8.75 -1.901 1 70.56 129 ASP B O 1
ATOM 5864 N N . PHE B 1 130 ? -4.926 -9.273 -1.197 1 67.94 130 PHE B N 1
ATOM 5865 C CA . PHE B 1 130 ? -4.453 -7.898 -1.314 1 67.94 130 PHE B CA 1
ATOM 5866 C C . PHE B 1 130 ? -4.402 -7.465 -2.775 1 67.94 130 PHE B C 1
ATOM 5868 O O . PHE B 1 130 ? -4.52 -6.277 -3.08 1 67.94 130 PHE B O 1
ATOM 5875 N N . LEU B 1 131 ? -4.195 -8.484 -3.6 1 72.44 131 LEU B N 1
ATOM 5876 C CA . LEU B 1 131 ? -4.016 -8.133 -5.004 1 72.44 131 LEU B CA 1
ATOM 5877 C C . LEU B 1 131 ? -5.219 -8.578 -5.832 1 72.44 131 LEU B C 1
ATOM 5879 O O . LEU B 1 131 ? -5.539 -9.766 -5.883 1 72.44 131 LEU B O 1
ATOM 5883 N N . SER B 1 132 ? -5.887 -7.566 -6.387 1 78.38 132 SER B N 1
ATOM 5884 C CA . SER B 1 132 ? -6.992 -7.875 -7.289 1 78.38 132 SER B CA 1
ATOM 5885 C C . SER B 1 132 ? -6.496 -8.555 -8.562 1 78.38 132 SER B C 1
ATOM 5887 O O . SER B 1 132 ? -5.305 -8.516 -8.867 1 78.38 132 SER B O 1
ATOM 5889 N N . ARG B 1 133 ? -7.277 -9.125 -9.18 1 79.69 133 ARG B N 1
ATOM 5890 C CA . ARG B 1 133 ? -6.918 -9.828 -10.406 1 79.69 133 ARG B CA 1
ATOM 5891 C C . ARG B 1 133 ? -6.34 -8.867 -11.445 1 79.69 133 ARG B C 1
ATOM 5893 O O . ARG B 1 133 ? -5.34 -9.172 -12.094 1 79.69 133 ARG B O 1
ATOM 5900 N N . PRO B 1 134 ? -7.012 -7.742 -11.648 1 82.88 134 PRO B N 1
ATOM 5901 C CA . PRO B 1 134 ? -6.438 -6.816 -12.633 1 82.88 134 PRO B CA 1
ATOM 5902 C C . PRO B 1 134 ? -5.047 -6.332 -12.242 1 82.88 134 PRO B C 1
ATOM 5904 O O . PRO B 1 134 ? -4.176 -6.18 -13.102 1 82.88 134 PRO B O 1
ATOM 5907 N N . VAL B 1 135 ? -4.891 -6.129 -11 1 83.38 135 VAL B N 1
ATOM 5908 C CA . VAL B 1 135 ? -3.59 -5.676 -10.523 1 83.38 135 VAL B CA 1
ATOM 5909 C C . VAL B 1 135 ? -2.555 -6.781 -10.711 1 83.38 135 VAL B C 1
ATOM 5911 O O . VAL B 1 135 ? -1.454 -6.531 -11.211 1 83.38 135 VAL B O 1
ATOM 5914 N N . MET B 1 136 ? -2.893 -7.973 -10.328 1 82.12 136 MET B N 1
ATOM 5915 C CA . MET B 1 136 ? -1.99 -9.109 -10.5 1 82.12 136 MET B CA 1
ATOM 5916 C C . MET B 1 136 ? -1.703 -9.359 -11.977 1 82.12 136 MET B C 1
ATOM 5918 O O . MET B 1 136 ? -0.571 -9.672 -12.352 1 82.12 136 MET B O 1
ATOM 5922 N N . GLY B 1 137 ? -2.779 -9.266 -12.789 1 84.5 137 GLY B N 1
ATOM 5923 C CA . GLY B 1 137 ? -2.609 -9.461 -14.219 1 84.5 137 GLY B CA 1
ATOM 5924 C C . GLY B 1 137 ? -1.637 -8.469 -14.844 1 84.5 137 GLY B C 1
ATOM 5925 O O . GLY B 1 137 ? -0.769 -8.859 -15.625 1 84.5 137 GLY B O 1
ATOM 5926 N N . GLY B 1 138 ? -1.794 -7.234 -14.531 1 87.06 138 GLY B N 1
ATOM 5927 C CA . GLY B 1 138 ? -0.883 -6.215 -15.031 1 87.06 138 GLY B CA 1
ATOM 5928 C C . GLY B 1 138 ? 0.539 -6.391 -14.531 1 87.06 138 GLY B C 1
ATOM 5929 O O . GLY B 1 138 ? 1.492 -6.289 -15.312 1 87.06 138 GLY B O 1
ATOM 5930 N N . PHE B 1 139 ? 0.655 -6.676 -13.312 1 84.88 139 PHE B N 1
ATOM 5931 C CA . PHE B 1 139 ? 1.959 -6.852 -12.688 1 84.88 139 PHE B CA 1
ATOM 5932 C C . PHE B 1 139 ? 2.684 -8.062 -13.266 1 84.88 139 PHE B C 1
ATOM 5934 O O . PHE B 1 139 ? 3.865 -7.973 -13.609 1 84.88 139 PHE B O 1
ATOM 5941 N N . LEU B 1 140 ? 2.027 -9.156 -13.344 1 83.5 140 LEU B N 1
ATOM 5942 C CA . LEU B 1 140 ? 2.637 -10.375 -13.867 1 83.5 140 LEU B CA 1
ATOM 5943 C C . LEU B 1 140 ? 2.98 -10.219 -15.344 1 83.5 140 LEU B C 1
ATOM 5945 O O . LEU B 1 140 ? 4.012 -10.719 -15.805 1 83.5 140 LEU B O 1
ATOM 5949 N N . SER B 1 141 ? 2.068 -9.594 -16.062 1 89.44 141 SER B N 1
ATOM 5950 C CA . SER B 1 141 ? 2.348 -9.344 -17.469 1 89.44 141 SER B CA 1
ATOM 5951 C C . SER B 1 141 ? 3.602 -8.492 -17.641 1 89.44 141 SER B C 1
ATOM 5953 O O . SER B 1 141 ? 4.43 -8.766 -18.516 1 89.44 141 SER B O 1
ATOM 5955 N N . ALA B 1 142 ? 3.688 -7.484 -16.859 1 90.38 142 ALA B N 1
ATOM 5956 C CA . ALA B 1 142 ? 4.895 -6.664 -16.891 1 90.38 142 ALA B CA 1
ATOM 5957 C C . ALA B 1 142 ? 6.125 -7.477 -16.5 1 90.38 142 ALA B C 1
ATOM 5959 O O . ALA B 1 142 ? 7.199 -7.305 -17.078 1 90.38 142 ALA B O 1
ATOM 5960 N N . GLY B 1 143 ? 5.961 -8.32 -15.484 1 85.56 143 GLY B N 1
ATOM 5961 C CA . GLY B 1 143 ? 7.039 -9.203 -15.094 1 85.56 143 GLY B CA 1
ATOM 5962 C C . GLY B 1 143 ? 7.512 -10.102 -16.219 1 85.56 143 GLY B C 1
ATOM 5963 O O . GLY B 1 143 ? 8.711 -10.359 -16.359 1 85.56 143 GLY B O 1
ATOM 5964 N N . GLY B 1 144 ? 6.559 -10.609 -17 1 86.75 144 GLY B N 1
ATOM 5965 C CA . GLY B 1 144 ? 6.922 -11.414 -18.156 1 86.75 144 GLY B CA 1
ATOM 5966 C C . GLY B 1 144 ? 7.809 -10.68 -19.141 1 86.75 144 GLY B C 1
ATOM 5967 O O . GLY B 1 144 ? 8.812 -11.219 -19.609 1 86.75 144 GLY B O 1
ATOM 5968 N N . ILE B 1 145 ? 7.484 -9.516 -19.391 1 89.88 145 ILE B N 1
ATOM 5969 C CA . ILE B 1 145 ? 8.266 -8.703 -20.312 1 89.88 145 ILE B CA 1
ATOM 5970 C C . ILE B 1 145 ? 9.648 -8.438 -19.719 1 89.88 145 ILE B C 1
ATOM 5972 O O . ILE B 1 145 ? 10.656 -8.523 -20.438 1 89.88 145 ILE B O 1
ATOM 5976 N N . LEU B 1 146 ? 9.656 -8.117 -18.5 1 87.88 146 LEU B N 1
ATOM 5977 C CA . LEU B 1 146 ? 10.93 -7.812 -17.844 1 87.88 146 LEU B CA 1
ATOM 5978 C C . LEU B 1 146 ? 11.828 -9.047 -17.812 1 87.88 146 LEU B C 1
ATOM 5980 O O . LEU B 1 146 ? 13.047 -8.93 -17.938 1 87.88 146 LEU B O 1
ATOM 5984 N N . ILE B 1 147 ? 11.195 -10.203 -17.594 1 84.56 147 ILE B N 1
ATOM 5985 C CA . ILE B 1 147 ? 11.945 -11.453 -17.641 1 84.56 147 ILE B CA 1
ATOM 5986 C C . ILE B 1 147 ? 12.562 -11.641 -19.016 1 84.56 147 ILE B C 1
ATOM 5988 O O . ILE B 1 147 ? 13.734 -12.008 -19.141 1 84.56 147 ILE B O 1
ATOM 5992 N N . MET B 1 148 ? 11.797 -11.406 -20 1 89.44 148 MET B N 1
ATOM 5993 C CA . MET B 1 148 ? 12.266 -11.555 -21.375 1 89.44 148 MET B CA 1
ATOM 5994 C C . MET B 1 148 ? 13.422 -10.594 -21.656 1 89.44 148 MET B C 1
ATOM 5996 O O . MET B 1 148 ? 14.422 -10.984 -22.25 1 89.44 148 MET B O 1
ATOM 6000 N N . VAL B 1 149 ? 13.297 -9.438 -21.203 1 87.81 149 VAL B N 1
ATOM 6001 C CA . VAL B 1 149 ? 14.328 -8.43 -21.438 1 87.81 149 VAL B CA 1
ATOM 6002 C C . VAL B 1 149 ? 15.586 -8.789 -20.656 1 87.81 149 VAL B C 1
ATOM 6004 O O . VAL B 1 149 ? 16.703 -8.617 -21.156 1 87.81 149 VAL B O 1
ATOM 6007 N N . ALA B 1 150 ? 15.406 -9.258 -19.5 1 83.12 150 ALA B N 1
ATOM 6008 C CA . ALA B 1 150 ? 16.531 -9.602 -18.641 1 83.12 150 ALA B CA 1
ATOM 6009 C C . ALA B 1 150 ? 17.344 -10.758 -19.219 1 83.12 150 ALA B C 1
ATOM 6011 O O . ALA B 1 150 ? 18.562 -10.836 -19.031 1 83.12 150 ALA B O 1
ATOM 6012 N N . GLN B 1 151 ? 16.688 -11.625 -19.922 1 87.44 151 GLN B N 1
ATOM 6013 C CA . GLN B 1 151 ? 17.344 -12.82 -20.438 1 87.44 151 GLN B CA 1
ATOM 6014 C C . GLN B 1 151 ? 17.859 -12.602 -21.859 1 87.44 151 GLN B C 1
ATOM 6016 O O . GLN B 1 151 ? 18.656 -13.398 -22.359 1 87.44 151 GLN B O 1
ATOM 6021 N N . PHE B 1 152 ? 17.531 -11.547 -22.438 1 89.88 152 PHE B N 1
ATOM 6022 C CA . PHE B 1 152 ? 17.906 -11.297 -23.812 1 89.88 152 PHE B CA 1
ATOM 6023 C C . PHE B 1 152 ? 19.422 -11.219 -23.953 1 89.88 152 PHE B C 1
ATOM 6025 O O . PHE B 1 152 ? 20 -11.805 -24.875 1 89.88 152 PHE B O 1
ATOM 6032 N N . PRO B 1 153 ? 20.141 -10.5 -23.078 1 88.81 153 PRO B N 1
ATOM 6033 C CA . PRO B 1 153 ? 21.609 -10.469 -23.203 1 88.81 153 PRO B CA 1
ATOM 6034 C C . PRO B 1 153 ? 22.234 -11.852 -23.062 1 88.81 153 PRO B C 1
ATOM 6036 O O . PRO B 1 153 ? 23.219 -12.148 -23.734 1 88.81 153 PRO B O 1
ATOM 6039 N N . THR B 1 154 ? 21.688 -12.648 -22.219 1 87.44 154 THR B N 1
ATOM 6040 C CA . THR B 1 154 ? 22.188 -14.008 -22.047 1 87.44 154 THR B CA 1
ATOM 6041 C C . THR B 1 154 ? 21.953 -14.836 -23.297 1 87.44 154 THR B C 1
ATOM 6043 O O . THR B 1 154 ? 22.781 -15.68 -23.656 1 87.44 154 THR B O 1
ATOM 6046 N N . TRP B 1 155 ? 20.844 -14.594 -23.938 1 91.62 155 TRP B N 1
ATOM 6047 C CA . TRP B 1 155 ? 20.516 -15.281 -25.188 1 91.62 155 TRP B CA 1
ATOM 6048 C C . TRP B 1 155 ? 21.531 -14.953 -26.281 1 91.62 155 TRP B C 1
ATOM 6050 O O . TRP B 1 155 ? 22.062 -15.852 -26.922 1 91.62 155 TRP B O 1
ATOM 6060 N N . VAL B 1 156 ? 21.891 -13.656 -26.344 1 90.69 156 VAL B N 1
ATOM 6061 C CA . VAL B 1 156 ? 22.75 -13.219 -27.438 1 90.69 156 VAL B CA 1
ATOM 6062 C C . VAL B 1 156 ? 24.203 -13.164 -26.953 1 90.69 156 VAL B C 1
ATOM 6064 O O . VAL B 1 156 ? 25.109 -12.914 -27.75 1 90.69 156 VAL B O 1
ATOM 6067 N N . GLN B 1 157 ? 24.469 -13.516 -25.75 1 88.69 157 GLN B N 1
ATOM 6068 C CA . GLN B 1 157 ? 25.781 -13.562 -25.125 1 88.69 157 GLN B CA 1
ATOM 6069 C C . GLN B 1 157 ? 26.484 -12.211 -25.203 1 88.69 157 GLN B C 1
ATOM 6071 O O . GLN B 1 157 ? 27.625 -12.117 -25.672 1 88.69 157 GLN B O 1
ATOM 6076 N N . VAL B 1 158 ? 25.781 -11.203 -24.766 1 86.19 158 VAL B N 1
ATOM 6077 C CA . VAL B 1 158 ? 26.344 -9.859 -24.656 1 86.19 158 VAL B CA 1
ATOM 6078 C C . VAL B 1 158 ? 26.453 -9.461 -23.188 1 86.19 158 VAL B C 1
ATOM 6080 O O . VAL B 1 158 ? 25.531 -9.695 -22.406 1 86.19 158 VAL B O 1
ATOM 6083 N N . THR B 1 159 ? 27.578 -9.031 -22.781 1 81 159 THR B N 1
ATOM 6084 C CA . THR B 1 159 ? 27.781 -8.602 -21.406 1 81 159 THR B CA 1
ATOM 6085 C C . THR B 1 159 ? 27.391 -7.137 -21.234 1 81 159 THR B C 1
ATOM 6087 O O . THR B 1 159 ? 27.969 -6.254 -21.875 1 81 159 THR B O 1
ATOM 6090 N N . LEU B 1 160 ? 26.328 -6.922 -20.578 1 78.5 160 LEU B N 1
ATOM 6091 C CA . LEU B 1 160 ? 25.875 -5.562 -20.312 1 78.5 160 LEU B CA 1
ATOM 6092 C C . LEU B 1 160 ? 26.047 -5.219 -18.828 1 78.5 160 LEU B C 1
ATOM 6094 O O . LEU B 1 160 ? 25.984 -6.102 -17.969 1 78.5 160 LEU B O 1
ATOM 6098 N N . PRO B 1 161 ? 26.391 -3.951 -18.625 1 73.25 161 PRO B N 1
ATOM 6099 C CA . PRO B 1 161 ? 26.422 -3.551 -17.219 1 73.25 161 PRO B CA 1
ATOM 6100 C C . PRO B 1 161 ? 25.047 -3.617 -16.562 1 73.25 161 PRO B C 1
ATOM 6102 O O . PRO B 1 161 ? 24.016 -3.545 -17.25 1 73.25 161 PRO B O 1
ATOM 6105 N N . THR B 1 162 ? 25.062 -4.008 -15.352 1 64.5 162 THR B N 1
ATOM 6106 C CA . THR B 1 162 ? 23.812 -4.16 -14.617 1 64.5 162 THR B CA 1
ATOM 6107 C C . THR B 1 162 ? 23.172 -2.799 -14.344 1 64.5 162 THR B C 1
ATOM 6109 O O . THR B 1 162 ? 23.828 -1.885 -13.852 1 64.5 162 THR B O 1
ATOM 6112 N N . TYR B 1 163 ? 22.031 -2.598 -15.055 1 62.91 163 TYR B N 1
ATOM 6113 C CA . TYR B 1 163 ? 21.312 -1.356 -14.789 1 62.91 163 TYR B CA 1
ATOM 6114 C C . TYR B 1 163 ? 20.062 -1.616 -13.953 1 62.91 163 TYR B C 1
ATOM 6116 O O . TYR B 1 163 ? 19.484 -2.707 -14.008 1 62.91 163 TYR B O 1
ATOM 6124 N N . SER B 1 164 ? 19.734 -0.687 -13.156 1 61.19 164 SER B N 1
ATOM 6125 C CA . SER B 1 164 ? 18.547 -0.787 -12.297 1 61.19 164 SER B CA 1
ATOM 6126 C C . SER B 1 164 ? 17.266 -0.541 -13.086 1 61.19 164 SER B C 1
ATOM 6128 O O . SER B 1 164 ? 16.203 -1.006 -12.695 1 61.19 164 SER B O 1
ATOM 6130 N N . TYR B 1 165 ? 17.359 0.076 -14.305 1 67.25 165 TYR B N 1
ATOM 6131 C CA . TYR B 1 165 ? 16.172 0.453 -15.055 1 67.25 165 TYR B CA 1
ATOM 6132 C C . TYR B 1 165 ? 15.977 -0.457 -16.266 1 67.25 165 TYR B C 1
ATOM 6134 O O . TYR B 1 165 ? 16.875 -0.603 -17.094 1 67.25 165 TYR B O 1
ATOM 6142 N N . PRO B 1 166 ? 14.797 -1.06 -16.375 1 74.81 166 PRO B N 1
ATOM 6143 C CA . PRO B 1 166 ? 14.539 -1.974 -17.484 1 74.81 166 PRO B CA 1
ATOM 6144 C C . PRO B 1 166 ? 14.633 -1.285 -18.844 1 74.81 166 PRO B C 1
ATOM 6146 O O . PRO B 1 166 ? 15.117 -1.88 -19.812 1 74.81 166 PRO B O 1
ATOM 6149 N N . LEU B 1 167 ? 14.25 0.034 -18.875 1 75.62 167 LEU B N 1
ATOM 6150 C CA . LEU B 1 167 ? 14.266 0.722 -20.156 1 75.62 167 LEU B CA 1
ATOM 6151 C C . LEU B 1 167 ? 15.703 0.962 -20.625 1 75.62 167 LEU B C 1
ATOM 6153 O O . LEU B 1 167 ? 15.977 0.97 -21.812 1 75.62 167 LEU B O 1
ATOM 6157 N N . GLN B 1 168 ? 16.547 1.187 -19.703 1 77.81 168 GLN B N 1
ATOM 6158 C CA . GLN B 1 168 ? 17.953 1.367 -20.031 1 77.81 168 GLN B CA 1
ATOM 6159 C C . GLN B 1 168 ? 18.578 0.068 -20.547 1 77.81 168 GLN B C 1
ATOM 6161 O O . GLN B 1 168 ? 19.453 0.089 -21.406 1 77.81 168 GLN B O 1
ATOM 6166 N N . THR B 1 169 ? 18.078 -1.053 -20.016 1 80.44 169 THR B N 1
ATOM 6167 C CA . THR B 1 169 ? 18.562 -2.346 -20.484 1 80.44 169 THR B CA 1
ATOM 6168 C C . THR B 1 169 ? 18.203 -2.561 -21.953 1 80.44 169 THR B C 1
ATOM 6170 O O . THR B 1 169 ? 19 -3.064 -22.734 1 80.44 169 THR B O 1
ATOM 6173 N N . ILE B 1 170 ? 17.031 -2.129 -22.25 1 82.69 170 ILE B N 1
ATOM 6174 C CA . ILE B 1 170 ? 16.562 -2.27 -23.641 1 82.69 170 ILE B CA 1
ATOM 6175 C C . ILE B 1 170 ? 17.422 -1.401 -24.562 1 82.69 170 ILE B C 1
ATOM 6177 O O . ILE B 1 170 ? 17.812 -1.833 -25.641 1 82.69 170 ILE B O 1
ATOM 6181 N N . TYR B 1 171 ? 17.672 -0.216 -24.047 1 83.12 171 TYR B N 1
ATOM 6182 C CA . TYR B 1 171 ? 18.5 0.706 -24.812 1 83.12 171 TYR B CA 1
ATOM 6183 C C . TYR B 1 171 ? 19.906 0.141 -25.016 1 83.12 171 TYR B C 1
ATOM 6185 O O . TYR B 1 171 ? 20.469 0.226 -26.125 1 83.12 171 TYR B O 1
ATOM 6193 N N . GLU B 1 172 ? 20.453 -0.474 -24.078 1 83.88 172 GLU B N 1
ATOM 6194 C CA . GLU B 1 172 ? 21.797 -1.021 -24.156 1 83.88 172 GLU B CA 1
ATOM 6195 C C . GLU B 1 172 ? 21.844 -2.252 -25.062 1 83.88 172 GLU B C 1
ATOM 6197 O O . GLU B 1 172 ? 22.844 -2.496 -25.75 1 83.88 172 GLU B O 1
ATOM 6202 N N . ILE B 1 173 ? 20.812 -3.006 -25 1 84.88 173 ILE B N 1
ATOM 6203 C CA . ILE B 1 173 ? 20.734 -4.18 -25.875 1 84.88 173 ILE B CA 1
ATOM 6204 C C . ILE B 1 173 ? 20.797 -3.748 -27.328 1 84.88 173 ILE B C 1
ATOM 6206 O O . ILE B 1 173 ? 21.5 -4.352 -28.141 1 84.88 173 ILE B O 1
ATOM 6210 N N . ILE B 1 174 ? 20.078 -2.693 -27.625 1 85.19 174 ILE B N 1
ATOM 6211 C CA . ILE B 1 174 ? 20.016 -2.197 -29 1 85.19 174 ILE B CA 1
ATOM 6212 C C . ILE B 1 174 ? 21.391 -1.64 -29.391 1 85.19 174 ILE B C 1
ATOM 6214 O O . ILE B 1 174 ? 21.844 -1.859 -30.516 1 85.19 174 ILE B O 1
ATOM 6218 N N . ASN B 1 175 ? 22.016 -0.963 -28.5 1 85.62 175 ASN B N 1
ATOM 6219 C CA . ASN B 1 175 ? 23.297 -0.323 -28.781 1 85.62 175 ASN B CA 1
ATOM 6220 C C . ASN B 1 175 ? 24.422 -1.346 -28.891 1 85.62 175 ASN B C 1
ATOM 6222 O O . ASN B 1 175 ? 25.453 -1.085 -29.531 1 85.62 175 ASN B O 1
ATOM 6226 N N . HIS B 1 176 ? 24.328 -2.48 -28.266 1 85.81 176 HIS B N 1
ATOM 6227 C CA . HIS B 1 176 ? 25.375 -3.482 -28.297 1 85.81 176 HIS B CA 1
ATOM 6228 C C . HIS B 1 176 ? 25 -4.66 -29.188 1 85.81 176 HIS B C 1
ATOM 6230 O O . HIS B 1 176 ? 25.578 -5.746 -29.062 1 85.81 176 HIS B O 1
ATOM 6236 N N . PHE B 1 177 ? 24.047 -4.484 -30 1 84.94 177 PHE B N 1
ATOM 6237 C CA . PHE B 1 177 ? 23.562 -5.555 -30.859 1 84.94 177 PHE B CA 1
ATOM 6238 C C . PHE B 1 177 ? 24.656 -6.016 -31.828 1 84.94 177 PHE B C 1
ATOM 6240 O O . PHE B 1 177 ? 24.625 -7.156 -32.281 1 84.94 177 PHE B O 1
ATOM 6247 N N . HIS B 1 178 ? 25.625 -5.207 -31.984 1 84.19 178 HIS B N 1
ATOM 6248 C CA . HIS B 1 178 ? 26.719 -5.535 -32.906 1 84.19 178 HIS B CA 1
ATOM 6249 C C . HIS B 1 178 ? 27.672 -6.547 -32.312 1 84.19 178 HIS B C 1
ATOM 6251 O O . HIS B 1 178 ? 28.422 -7.211 -33.031 1 84.19 178 HIS B O 1
ATOM 6257 N N . GLN B 1 179 ? 27.625 -6.805 -31.047 1 87.94 179 GLN B N 1
ATOM 6258 C CA . GLN B 1 179 ? 28.516 -7.719 -30.359 1 87.94 179 GLN B CA 1
ATOM 6259 C C . GLN B 1 179 ? 27.844 -9.062 -30.094 1 87.94 179 GLN B C 1
ATOM 6261 O O . GLN B 1 179 ? 28.297 -9.836 -29.25 1 87.94 179 GLN B O 1
ATOM 6266 N N . ILE B 1 180 ? 26.969 -9.422 -30.969 1 89.19 180 ILE B N 1
ATOM 6267 C CA . ILE B 1 180 ? 26.188 -10.633 -30.719 1 89.19 180 ILE B CA 1
ATOM 6268 C C . ILE B 1 180 ? 26.969 -11.852 -31.188 1 89.19 180 ILE B C 1
ATOM 6270 O O . ILE B 1 180 ? 27.719 -11.781 -32.156 1 89.19 180 ILE B O 1
ATOM 6274 N N . ASN B 1 181 ? 26.906 -12.891 -30.375 1 91.94 181 ASN B N 1
ATOM 6275 C CA . ASN B 1 181 ? 27.422 -14.188 -30.797 1 91.94 181 ASN B CA 1
ATOM 6276 C C . ASN B 1 181 ? 26.406 -14.938 -31.641 1 91.94 181 ASN B C 1
ATOM 6278 O O . ASN B 1 181 ? 25.375 -15.391 -31.141 1 91.94 181 ASN B O 1
ATOM 6282 N N . TRP B 1 182 ? 26.703 -15.211 -32.781 1 91.12 182 TRP B N 1
ATOM 6283 C CA . TRP B 1 182 ? 25.766 -15.758 -33.75 1 91.12 182 TRP B CA 1
ATOM 6284 C C . TRP B 1 182 ? 25.406 -17.203 -33.406 1 91.12 182 TRP B C 1
ATOM 6286 O O . TRP B 1 182 ? 24.281 -17.641 -33.656 1 91.12 182 TRP B O 1
ATOM 6296 N N . ASN B 1 183 ? 26.375 -17.938 -32.875 1 92.12 183 ASN B N 1
ATOM 6297 C CA . ASN B 1 183 ? 26.078 -19.297 -32.469 1 92.12 183 ASN B CA 1
ATOM 6298 C C . ASN B 1 183 ? 25.031 -19.328 -31.359 1 92.12 183 ASN B C 1
ATOM 6300 O O . ASN B 1 183 ? 24.094 -20.125 -31.406 1 92.12 183 ASN B O 1
ATOM 6304 N N . SER B 1 184 ? 25.25 -18.438 -30.438 1 93.44 184 SER B N 1
ATOM 6305 C CA . SER B 1 184 ? 24.312 -18.344 -29.328 1 93.44 184 SER B CA 1
ATOM 6306 C C . SER B 1 184 ? 22.938 -17.875 -29.812 1 93.44 184 SER B C 1
ATOM 6308 O O . SER B 1 184 ? 21.906 -18.344 -29.312 1 93.44 184 SER B O 1
ATOM 6310 N N . PHE B 1 185 ? 22.938 -17 -30.719 1 93.69 185 PHE B N 1
ATOM 6311 C CA . PHE B 1 185 ? 21.703 -16.453 -31.266 1 93.69 185 PHE B CA 1
ATOM 6312 C C . PHE B 1 185 ? 20.906 -17.531 -31.984 1 93.69 185 PHE B C 1
ATOM 6314 O O . PHE B 1 185 ? 19.688 -17.641 -31.797 1 93.69 185 PHE B O 1
ATOM 6321 N N . LEU B 1 186 ? 21.578 -18.328 -32.719 1 93.38 186 LEU B N 1
ATOM 6322 C CA . LEU B 1 186 ? 20.906 -19.359 -33.5 1 93.38 186 LEU B CA 1
ATOM 6323 C C . LEU B 1 186 ? 20.359 -20.453 -32.594 1 93.38 186 LEU B C 1
ATOM 6325 O O . LEU B 1 186 ? 19.25 -20.938 -32.781 1 93.38 186 LEU B O 1
ATOM 6329 N N . VAL B 1 187 ? 21.203 -20.859 -31.688 1 93.31 187 VAL B N 1
ATOM 6330 C CA . VAL B 1 187 ? 20.766 -21.891 -30.75 1 93.31 187 VAL B CA 1
ATOM 6331 C C . VAL B 1 187 ? 19.547 -21.406 -29.984 1 93.31 187 VAL B C 1
ATOM 6333 O O . VAL B 1 187 ? 18.594 -22.156 -29.781 1 93.31 187 VAL B O 1
ATOM 6336 N N . GLY B 1 188 ? 19.594 -20.188 -29.531 1 94.56 188 GLY B N 1
ATOM 6337 C CA . GLY B 1 188 ? 18.469 -19.625 -28.812 1 94.56 188 GLY B CA 1
ATOM 6338 C C . GLY B 1 188 ? 17.234 -19.484 -29.672 1 94.56 188 GLY B C 1
ATOM 6339 O O . GLY B 1 188 ? 16.125 -19.766 -29.219 1 94.56 188 GLY B O 1
ATOM 6340 N N . LEU B 1 189 ? 17.391 -19.047 -30.859 1 94.62 189 LEU B N 1
ATOM 6341 C CA . LEU B 1 189 ? 16.266 -18.844 -31.766 1 94.62 189 LEU B CA 1
ATOM 6342 C C . LEU B 1 189 ? 15.57 -20.172 -32.062 1 94.62 189 LEU B C 1
ATOM 6344 O O . LEU B 1 189 ? 14.336 -20.234 -32.062 1 94.62 189 LEU B O 1
ATOM 6348 N N . VAL B 1 190 ? 16.375 -21.141 -32.281 1 94.06 190 VAL B N 1
ATOM 6349 C CA . VAL B 1 190 ? 15.812 -22.453 -32.562 1 94.06 190 VAL B CA 1
ATOM 6350 C C . VAL B 1 190 ? 15.094 -22.984 -31.328 1 94.06 190 VAL B C 1
ATOM 6352 O O . VAL B 1 190 ? 14.016 -23.578 -31.438 1 94.06 190 VAL B O 1
ATOM 6355 N N . SER B 1 191 ? 15.734 -22.797 -30.234 1 94.12 191 SER B N 1
ATOM 6356 C CA . SER B 1 191 ? 15.117 -23.25 -28.984 1 94.12 191 SER B CA 1
ATOM 6357 C C . SER B 1 191 ? 13.789 -22.547 -28.75 1 94.12 191 SER B C 1
ATOM 6359 O O . SER B 1 191 ? 12.805 -23.172 -28.344 1 94.12 191 SER B O 1
ATOM 6361 N N . ILE B 1 192 ? 13.719 -21.25 -28.953 1 94.31 192 ILE B N 1
ATOM 6362 C CA . ILE B 1 192 ? 12.492 -20.469 -28.766 1 94.31 192 ILE B CA 1
ATOM 6363 C C . ILE B 1 192 ? 11.422 -20.953 -29.734 1 94.31 192 ILE B C 1
ATOM 6365 O O . ILE B 1 192 ? 10.258 -21.109 -29.359 1 94.31 192 ILE B O 1
ATOM 6369 N N . PHE B 1 193 ? 11.82 -21.172 -30.891 1 93.31 193 PHE B N 1
ATOM 6370 C CA . PHE B 1 193 ? 10.891 -21.609 -31.938 1 93.31 193 PHE B CA 1
ATOM 6371 C C . PHE B 1 193 ? 10.305 -22.969 -31.594 1 93.31 193 PHE B C 1
ATOM 6373 O O . PHE B 1 193 ? 9.094 -23.156 -31.672 1 93.31 193 PHE B O 1
ATOM 6380 N N . VAL B 1 194 ? 11.117 -23.891 -31.234 1 91.31 194 VAL B N 1
ATOM 6381 C CA . VAL B 1 194 ? 10.68 -25.25 -30.938 1 91.31 194 VAL B CA 1
ATOM 6382 C C . VAL B 1 194 ? 9.766 -25.234 -29.703 1 91.31 194 VAL B C 1
ATOM 6384 O O . VAL B 1 194 ? 8.719 -25.891 -29.703 1 91.31 194 VAL B O 1
ATOM 6387 N N . LEU B 1 195 ? 10.172 -24.562 -28.719 1 89.31 195 LEU B N 1
ATOM 6388 C CA . LEU B 1 195 ? 9.367 -24.484 -27.5 1 89.31 195 LEU B CA 1
ATOM 6389 C C . LEU B 1 195 ? 8.016 -23.844 -27.797 1 89.31 195 LEU B C 1
ATOM 6391 O O . LEU B 1 195 ? 6.992 -24.281 -27.266 1 89.31 195 LEU B O 1
ATOM 6395 N N . SER B 1 196 ? 8.055 -22.781 -28.547 1 88.44 196 SER B N 1
ATOM 6396 C CA . SER B 1 196 ? 6.805 -22.109 -28.906 1 88.44 196 SER B CA 1
ATOM 6397 C C . SER B 1 196 ? 5.898 -23.016 -29.719 1 88.44 196 SER B C 1
ATOM 6399 O O . SER B 1 196 ? 4.676 -22.984 -29.562 1 88.44 196 SER B O 1
ATOM 6401 N N . LEU B 1 197 ? 6.492 -23.766 -30.578 1 86 197 LEU B N 1
ATOM 6402 C CA . LEU B 1 197 ? 5.73 -24.719 -31.375 1 86 197 LEU B CA 1
ATOM 6403 C C . LEU B 1 197 ? 5.074 -25.766 -30.5 1 86 197 LEU B C 1
ATOM 6405 O O . LEU B 1 197 ? 3.922 -26.141 -30.719 1 86 197 LEU B O 1
ATOM 6409 N N . PHE B 1 198 ? 5.793 -26.266 -29.531 1 84.19 198 PHE B N 1
ATOM 6410 C CA . PHE B 1 198 ? 5.25 -27.25 -28.609 1 84.19 198 PHE B CA 1
ATOM 6411 C C . PHE B 1 198 ? 4.09 -26.672 -27.812 1 84.19 198 PHE B C 1
ATOM 6413 O O . PHE B 1 198 ? 3.072 -27.344 -27.609 1 84.19 198 PHE B O 1
ATOM 6420 N N . LYS B 1 199 ? 4.273 -25.484 -27.344 1 78.62 199 LYS B N 1
ATOM 6421 C CA . LYS B 1 199 ? 3.234 -24.844 -26.547 1 78.62 199 LYS B CA 1
ATOM 6422 C C . LYS B 1 199 ? 1.983 -24.578 -27.375 1 78.62 199 LYS B C 1
ATOM 6424 O O . LYS B 1 199 ? 0.862 -24.719 -26.891 1 78.62 199 LYS B O 1
ATOM 6429 N N . TYR B 1 200 ? 2.188 -24.188 -28.594 1 76.75 200 TYR B N 1
ATOM 6430 C CA . TYR B 1 200 ? 1.065 -23.938 -29.5 1 76.75 200 TYR B CA 1
ATOM 6431 C C . TYR B 1 200 ? 0.366 -25.25 -29.859 1 76.75 200 TYR B C 1
ATOM 6433 O O . TYR B 1 200 ? -0.862 -25.297 -29.953 1 76.75 200 TYR B O 1
ATOM 6441 N N . ALA B 1 201 ? 1.128 -26.25 -30.031 1 75.5 201 ALA B N 1
ATOM 6442 C CA . ALA B 1 201 ? 0.583 -27.562 -30.375 1 75.5 201 ALA B CA 1
ATOM 6443 C C . ALA B 1 201 ? -0.251 -28.109 -29.219 1 75.5 201 ALA B C 1
ATOM 6445 O O . ALA B 1 201 ? -1.262 -28.781 -29.453 1 75.5 201 ALA B O 1
ATOM 6446 N N . LYS B 1 202 ? 0.13 -27.812 -28.047 1 73.44 202 LYS B N 1
ATOM 6447 C CA . LYS B 1 202 ? -0.61 -28.234 -26.859 1 73.44 202 LYS B CA 1
ATOM 6448 C C . LYS B 1 202 ? -2 -27.609 -26.828 1 73.44 202 LYS B C 1
ATOM 6450 O O . LYS B 1 202 ? -2.971 -28.25 -26.438 1 73.44 202 LYS B O 1
ATOM 6455 N N . GLY B 1 203 ? -2.033 -26.312 -27.109 1 63.16 203 GLY B N 1
ATOM 6456 C CA . GLY B 1 203 ? -3.314 -25.625 -27.125 1 63.16 203 GLY B CA 1
ATOM 6457 C C . GLY B 1 203 ? -4.301 -26.219 -28.109 1 63.16 203 GLY B C 1
ATOM 6458 O O . GLY B 1 203 ? -5.512 -26.203 -27.875 1 63.16 203 GLY B O 1
ATOM 6459 N N . ARG B 1 204 ? -3.826 -26.812 -29.141 1 58.72 204 ARG B N 1
ATOM 6460 C CA . ARG B 1 204 ? -4.68 -27.406 -30.172 1 58.72 204 ARG B CA 1
ATOM 6461 C C . ARG B 1 204 ? -5.129 -28.812 -29.781 1 58.72 204 ARG B C 1
ATOM 6463 O O . ARG B 1 204 ? -6.195 -29.266 -30.203 1 58.72 204 ARG B O 1
ATOM 6470 N N . PHE B 1 205 ? -4.352 -29.453 -28.906 1 54.03 205 PHE B N 1
ATOM 6471 C CA . PHE B 1 205 ? -4.695 -30.797 -28.469 1 54.03 205 PHE B CA 1
ATOM 6472 C C . PHE B 1 205 ? -5.512 -30.766 -27.172 1 54.03 205 PHE B C 1
ATOM 6474 O O . PHE B 1 205 ? -5.387 -31.656 -26.328 1 54.03 205 PHE B O 1
ATOM 6481 N N . SER B 1 206 ? -6.078 -29.719 -26.766 1 52 206 SER B N 1
ATOM 6482 C CA . SER B 1 206 ? -6.754 -29.438 -25.516 1 52 206 SER B CA 1
ATOM 6483 C C . SER B 1 206 ? -7.793 -30.5 -25.188 1 52 206 SER B C 1
ATOM 6485 O O . SER B 1 206 ? -8.172 -30.672 -24.031 1 52 206 SER B O 1
ATOM 6487 N N . ASP B 1 207 ? -8.219 -31.203 -26.188 1 47.75 207 ASP B N 1
ATOM 6488 C CA . ASP B 1 207 ? -9.297 -32.156 -25.984 1 47.75 207 ASP B CA 1
ATOM 6489 C C . ASP B 1 207 ? -8.742 -33.531 -25.578 1 47.75 207 ASP B C 1
ATOM 6491 O O . ASP B 1 207 ? -9.414 -34.531 -25.75 1 47.75 207 ASP B O 1
ATOM 6495 N N . VAL B 1 208 ? -7.578 -33.594 -25.047 1 49.94 208 VAL B N 1
ATOM 6496 C CA . VAL B 1 208 ? -7.012 -34.906 -24.812 1 49.94 208 VAL B CA 1
ATOM 6497 C C . VAL B 1 208 ? -7.488 -35.438 -23.453 1 49.94 208 VAL B C 1
ATOM 6499 O O . VAL B 1 208 ? -7.508 -34.688 -22.469 1 49.94 208 VAL B O 1
ATOM 6502 N N . PRO B 1 209 ? -8.133 -36.531 -23.344 1 50.78 209 PRO B N 1
ATOM 6503 C CA . PRO B 1 209 ? -8.672 -37.125 -22.125 1 50.78 209 PRO B CA 1
ATOM 6504 C C . PRO B 1 209 ? -7.617 -37.312 -21.047 1 50.78 209 PRO B C 1
ATOM 6506 O O . PRO B 1 209 ? -6.43 -37.438 -21.344 1 50.78 209 PRO B O 1
ATOM 6509 N N . LYS B 1 210 ? -8.016 -36.969 -19.797 1 55.34 210 LYS B N 1
ATOM 6510 C CA . LYS B 1 210 ? -7.188 -37.25 -18.625 1 55.34 210 LYS B CA 1
ATOM 6511 C C . LYS B 1 210 ? -6.883 -38.75 -18.531 1 55.34 210 LYS B C 1
ATOM 6513 O O . LYS B 1 210 ? -7.648 -39.594 -19.031 1 55.34 210 LYS B O 1
ATOM 6518 N N . LEU B 1 211 ? -5.609 -38.969 -18.125 1 54 211 LEU B N 1
ATOM 6519 C CA . LEU B 1 211 ? -5.207 -40.375 -17.953 1 54 211 LEU B CA 1
ATOM 6520 C C . LEU B 1 211 ? -6.277 -41.156 -17.203 1 54 211 LEU B C 1
ATOM 6522 O O . LEU B 1 211 ? -6.531 -42.312 -17.516 1 54 211 LEU B O 1
ATOM 6526 N N . SER B 1 212 ? -6.832 -40.406 -16.172 1 54.44 212 SER B N 1
ATOM 6527 C CA . SER B 1 212 ? -7.859 -41.094 -15.391 1 54.44 212 SER B CA 1
ATOM 6528 C C . SER B 1 212 ? -9.039 -41.5 -16.281 1 54.44 212 SER B C 1
ATOM 6530 O O . SER B 1 212 ? -9.656 -42.562 -16.062 1 54.44 212 SER B O 1
ATOM 6532 N N . GLU B 1 213 ? -9.383 -40.531 -17.172 1 54.78 213 GLU B N 1
ATOM 6533 C CA . GLU B 1 213 ? -10.492 -40.844 -18.062 1 54.78 213 GLU B CA 1
ATOM 6534 C C . GLU B 1 213 ? -10.141 -42.031 -18.969 1 54.78 213 GLU B C 1
ATOM 6536 O O . GLU B 1 213 ? -11.023 -42.75 -19.406 1 54.78 213 GLU B O 1
ATOM 6541 N N . LEU B 1 214 ? -8.883 -42.094 -19.266 1 50.22 214 LEU B N 1
ATOM 6542 C CA . LEU B 1 214 ? -8.438 -43.156 -20.141 1 50.22 214 LEU B CA 1
ATOM 6543 C C . LEU B 1 214 ? -8.375 -44.469 -19.391 1 50.22 214 LEU B C 1
ATOM 6545 O O . LEU B 1 214 ? -8.672 -45.531 -19.953 1 50.22 214 LEU B O 1
ATOM 6549 N N . LEU B 1 215 ? -7.863 -44.312 -18.109 1 51.28 215 LEU B N 1
ATOM 6550 C CA . LEU B 1 215 ? -7.699 -45.562 -17.391 1 51.28 215 LEU B CA 1
ATOM 6551 C C . LEU B 1 215 ? -8.938 -45.875 -16.547 1 51.28 215 LEU B C 1
ATOM 6553 O O . LEU B 1 215 ? -9.266 -47.031 -16.344 1 51.28 215 LEU B O 1
ATOM 6557 N N . ASP B 1 216 ? -9.5 -44.812 -15.695 1 51.84 216 ASP B N 1
ATOM 6558 C CA . ASP B 1 216 ? -10.609 -45.125 -14.805 1 51.84 216 ASP B CA 1
ATOM 6559 C C . ASP B 1 216 ? -11.938 -44.625 -15.383 1 51.84 216 ASP B C 1
ATOM 6561 O O . ASP B 1 216 ? -11.945 -43.812 -16.312 1 51.84 216 ASP B O 1
ATOM 6565 N N . GLU B 1 217 ? -13.242 -45.156 -14.859 1 42.44 217 GLU B N 1
ATOM 6566 C CA . GLU B 1 217 ? -14.641 -44.906 -15.172 1 42.44 217 GLU B CA 1
ATOM 6567 C C . GLU B 1 217 ? -14.93 -43.406 -15.219 1 42.44 217 GLU B C 1
ATOM 6569 O O . GLU B 1 217 ? -14.273 -42.594 -14.531 1 42.44 217 GLU B O 1
ATOM 6574 N N . PRO B 1 218 ? -15.898 -42.875 -16.156 1 38.56 218 PRO B N 1
ATOM 6575 C CA . PRO B 1 218 ? -16.219 -41.562 -16.656 1 38.56 218 PRO B CA 1
ATOM 6576 C C . PRO B 1 218 ? -16.516 -40.562 -15.539 1 38.56 218 PRO B C 1
ATOM 6578 O O . PRO B 1 218 ? -17.406 -40.781 -14.711 1 38.56 218 PRO B O 1
ATOM 6581 N N . ALA B 1 219 ? -15.742 -40.188 -14.742 1 36.84 219 ALA B N 1
ATOM 6582 C CA . ALA B 1 219 ? -16.266 -39.125 -13.906 1 36.84 219 ALA B CA 1
ATOM 6583 C C . ALA B 1 219 ? -16.859 -38 -14.758 1 36.84 219 ALA B C 1
ATOM 6585 O O . ALA B 1 219 ? -16.359 -37.719 -15.852 1 36.84 219 ALA B O 1
ATOM 6586 N N . PRO B 1 220 ? -18.156 -37.5 -14.508 1 32.62 220 PRO B N 1
ATOM 6587 C CA . PRO B 1 220 ? -18.906 -36.531 -15.305 1 32.62 220 PRO B CA 1
ATOM 6588 C C . PRO B 1 220 ? -18.125 -35.25 -15.562 1 32.62 220 PRO B C 1
ATOM 6590 O O . PRO B 1 220 ? -17.641 -34.625 -14.617 1 32.62 220 PRO B O 1
ATOM 6593 N N . VAL B 1 221 ? -17.5 -35.188 -16.562 1 34.97 221 VAL B N 1
ATOM 6594 C CA . VAL B 1 221 ? -16.703 -34.031 -16.953 1 34.97 221 VAL B CA 1
ATOM 6595 C C . VAL B 1 221 ? -17.625 -32.875 -17.406 1 34.97 221 VAL B C 1
ATOM 6597 O O . VAL B 1 221 ? -18.312 -33 -18.422 1 34.97 221 VAL B O 1
ATOM 6600 N N . THR B 1 222 ? -18.469 -32.219 -16.594 1 30.75 222 THR B N 1
ATOM 6601 C CA . THR B 1 222 ? -19.172 -31.062 -17.125 1 30.75 222 THR B CA 1
ATOM 6602 C C . THR B 1 222 ? -18.203 -30.031 -17.656 1 30.75 222 THR B C 1
ATOM 6604 O O . THR B 1 222 ? -17.281 -29.609 -16.938 1 30.75 222 THR B O 1
ATOM 6607 N N . SER B 1 223 ? -18.047 -30 -18.953 1 29.59 223 SER B N 1
ATOM 6608 C CA . SER B 1 223 ? -17.172 -29.141 -19.75 1 29.59 223 SER B CA 1
ATOM 6609 C C . SER B 1 223 ? -17.594 -27.688 -19.656 1 29.59 223 SER B C 1
ATOM 6611 O O . SER B 1 223 ? -18.547 -27.266 -20.328 1 29.59 223 SER B O 1
ATOM 6613 N N . ARG B 1 224 ? -18.016 -27.094 -18.625 1 30.78 224 ARG B N 1
ATOM 6614 C CA . ARG B 1 224 ? -18.453 -25.719 -18.828 1 30.78 224 ARG B CA 1
ATOM 6615 C C . ARG B 1 224 ? -17.266 -24.828 -19.219 1 30.78 224 ARG B C 1
ATOM 6617 O O . ARG B 1 224 ? -16.141 -25.078 -18.797 1 30.78 224 ARG B O 1
ATOM 6624 N N . GLU B 1 225 ? -17.641 -23.984 -20.281 1 29.8 225 GLU B N 1
ATOM 6625 C CA . GLU B 1 225 ? -16.812 -22.922 -20.844 1 29.8 225 GLU B CA 1
ATOM 6626 C C . GLU B 1 225 ? -16.234 -22.031 -19.75 1 29.8 225 GLU B C 1
ATOM 6628 O O . GLU B 1 225 ? -16.984 -21.391 -18.984 1 29.8 225 GLU B O 1
ATOM 6633 N N . GLN B 1 226 ? -15.398 -22.375 -19.031 1 32.59 226 GLN B N 1
ATOM 6634 C CA . GLN B 1 226 ? -14.984 -21.484 -17.938 1 32.59 226 GLN B CA 1
ATOM 6635 C C . GLN B 1 226 ? -14.203 -20.281 -18.484 1 32.59 226 GLN B C 1
ATOM 6637 O O . GLN B 1 226 ? -13.203 -20.453 -19.188 1 32.59 226 GLN B O 1
ATOM 6642 N N . TRP B 1 227 ? -14.922 -19.266 -19.078 1 28.81 227 TRP B N 1
ATOM 6643 C CA . TRP B 1 227 ? -14.242 -18 -19.375 1 28.81 227 TRP B CA 1
ATOM 6644 C C . TRP B 1 227 ? -13.344 -17.578 -18.219 1 28.81 227 TRP B C 1
ATOM 6646 O O . TRP B 1 227 ? -13.828 -17.062 -17.203 1 28.81 227 TRP B O 1
ATOM 6656 N N . GLY B 1 228 ? -12.789 -18.375 -17.531 1 33.81 228 GLY B N 1
ATOM 6657 C CA . GLY B 1 228 ? -12.016 -17.969 -16.359 1 33.81 228 GLY B CA 1
ATOM 6658 C C . GLY B 1 228 ? -10.883 -17.031 -16.703 1 33.81 228 GLY B C 1
ATOM 6659 O O . GLY B 1 228 ? -10.195 -17.203 -17.703 1 33.81 228 GLY B O 1
ATOM 6660 N N . PHE B 1 229 ? -11.016 -15.75 -16.703 1 34.59 229 PHE B N 1
ATOM 6661 C CA . PHE B 1 229 ? -10.008 -14.703 -16.812 1 34.59 229 PHE B CA 1
ATOM 6662 C C . PHE B 1 229 ? -8.68 -15.164 -16.203 1 34.59 229 PHE B C 1
ATOM 6664 O O . PHE B 1 229 ? -8.391 -14.898 -15.039 1 34.59 229 PHE B O 1
ATOM 6671 N N . SER B 1 230 ? -8.055 -16.156 -16.453 1 37.69 230 SER B N 1
ATOM 6672 C CA . SER B 1 230 ? -6.863 -16.891 -16.047 1 37.69 230 SER B CA 1
ATOM 6673 C C . SER B 1 230 ? -5.594 -16.141 -16.438 1 37.69 230 SER B C 1
ATOM 6675 O O . SER B 1 230 ? -5.594 -15.344 -17.375 1 37.69 230 SER B O 1
ATOM 6677 N N . LEU B 1 231 ? -4.336 -15.945 -15.664 1 34.47 231 LEU B N 1
ATOM 6678 C CA . LEU B 1 231 ? -2.896 -16.172 -15.578 1 34.47 231 LEU B CA 1
ATOM 6679 C C . LEU B 1 231 ? -2.451 -17.219 -16.594 1 34.47 231 LEU B C 1
ATOM 6681 O O . LEU B 1 231 ? -1.86 -18.234 -16.234 1 34.47 231 LEU B O 1
ATOM 6685 N N . ASN B 1 232 ? -2.455 -17.375 -18.031 1 31.72 232 ASN B N 1
ATOM 6686 C CA . ASN B 1 232 ? -2.889 -18.344 -19.031 1 31.72 232 ASN B CA 1
ATOM 6687 C C . ASN B 1 232 ? -1.862 -19.453 -19.219 1 31.72 232 ASN B C 1
ATOM 6689 O O . ASN B 1 232 ? -1.988 -20.281 -20.125 1 31.72 232 ASN B O 1
ATOM 6693 N N . GLU B 1 233 ? -0.938 -19.875 -19.484 1 30.58 233 GLU B N 1
ATOM 6694 C CA . GLU B 1 233 ? -0.473 -20.484 -20.734 1 30.58 233 GLU B CA 1
ATOM 6695 C C . GLU B 1 233 ? -1.634 -21.078 -21.531 1 30.58 233 GLU B C 1
ATOM 6697 O O . GLU B 1 233 ? -2.646 -21.484 -20.953 1 30.58 233 GLU B O 1
ATOM 6702 N N . ASN B 1 234 ? -1.659 -22.469 -21.766 1 32.59 234 ASN B N 1
ATOM 6703 C CA . ASN B 1 234 ? -1.28 -23.641 -20.984 1 32.59 234 ASN B CA 1
ATOM 6704 C C . ASN B 1 234 ? -1.947 -23.641 -19.609 1 32.59 234 ASN B C 1
ATOM 6706 O O . ASN B 1 234 ? -1.714 -24.547 -18.812 1 32.59 234 ASN B O 1
ATOM 6710 N N . ASP B 1 235 ? -2.383 -22.734 -19.156 1 36.12 235 ASP B N 1
ATOM 6711 C CA . ASP B 1 235 ? -3.289 -22.562 -18.016 1 36.12 235 ASP B CA 1
ATOM 6712 C C . ASP B 1 235 ? -4.504 -23.484 -18.156 1 36.12 235 ASP B C 1
ATOM 6714 O O . ASP B 1 235 ? -4.949 -23.766 -19.266 1 36.12 235 ASP B O 1
ATOM 6718 N N . TYR B 1 236 ? -5.391 -23.812 -17.422 1 34.25 236 TYR B N 1
ATOM 6719 C CA . TYR B 1 236 ? -5.906 -25.172 -17.25 1 34.25 236 TYR B CA 1
ATOM 6720 C C . TYR B 1 236 ? -6.258 -25.797 -18.594 1 34.25 236 TYR B C 1
ATOM 6722 O O . TYR B 1 236 ? -6.996 -25.219 -19.391 1 34.25 236 TYR B O 1
ATOM 6730 N N . ALA B 1 237 ? -5.465 -26.25 -19.75 1 29.61 237 ALA B N 1
ATOM 6731 C CA . ALA B 1 237 ? -5.719 -26.891 -21.047 1 29.61 237 ALA B CA 1
ATOM 6732 C C . ALA B 1 237 ? -7.203 -26.828 -21.391 1 29.61 237 ALA B C 1
ATOM 6734 O O . ALA B 1 237 ? -8.039 -26.547 -20.547 1 29.61 237 ALA B O 1
ATOM 6735 N N . SER B 1 238 ? -8.195 -27.938 -21.609 1 26.94 238 SER B N 1
ATOM 6736 C CA . SER B 1 238 ? -9.578 -28.266 -21.922 1 26.94 238 SER B CA 1
ATOM 6737 C C . SER B 1 238 ? -10.523 -27.719 -20.859 1 26.94 238 SER B C 1
ATOM 6739 O O . SER B 1 238 ? -10.641 -28.297 -19.766 1 26.94 238 SER B O 1
ATOM 6741 N N . MET B 1 239 ? -10.68 -26.641 -20.562 1 30.23 239 MET B N 1
ATOM 6742 C CA . MET B 1 239 ? -12 -26.031 -20.453 1 30.23 239 MET B CA 1
ATOM 6743 C C . MET B 1 239 ? -12.727 -26.078 -21.797 1 30.23 239 MET B C 1
ATOM 6745 O O . MET B 1 239 ? -13.734 -25.406 -21.984 1 30.23 239 MET B O 1
ATOM 6749 N N . GLU B 1 240 ? -12.266 -26.375 -22.922 1 26.36 240 GLU B N 1
ATOM 6750 C CA . GLU B 1 240 ? -12.516 -26.375 -24.359 1 26.36 240 GLU B CA 1
ATOM 6751 C C . GLU B 1 240 ? -14.008 -26.453 -24.656 1 26.36 240 GLU B C 1
ATOM 6753 O O . GLU B 1 240 ? -14.516 -25.719 -25.516 1 26.36 240 GLU B O 1
ATOM 6758 N N . GLU B 1 241 ? -14.586 -27.734 -24.844 1 25.3 241 GLU B N 1
ATOM 6759 C CA . GLU B 1 241 ? -15.523 -28.312 -25.797 1 25.3 241 GLU B CA 1
ATOM 6760 C C . GLU B 1 241 ? -16.922 -27.703 -25.656 1 25.3 241 GLU B C 1
ATOM 6762 O O . GLU B 1 241 ? -17.531 -27.312 -26.641 1 25.3 241 GLU B O 1
ATOM 6767 N N . THR B 1 242 ? -17.766 -28.234 -24.672 1 26.78 242 THR B N 1
ATOM 6768 C CA . THR B 1 242 ? -19.156 -28.625 -24.906 1 26.78 242 THR B CA 1
ATOM 6769 C C . THR B 1 242 ? -20.094 -27.453 -24.672 1 26.78 242 THR B C 1
ATOM 6771 O O . THR B 1 242 ? -20.391 -27.094 -23.531 1 26.78 242 THR B O 1
ATOM 6774 N N . ILE B 1 243 ? -19.703 -26.391 -24.797 1 29.33 243 ILE B N 1
ATOM 6775 C CA . ILE B 1 243 ? -20.984 -25.844 -25.25 1 29.33 243 ILE B CA 1
ATOM 6776 C C . ILE B 1 243 ? -21.484 -26.625 -26.453 1 29.33 243 ILE B C 1
ATOM 6778 O O . ILE B 1 243 ? -22.25 -26.094 -27.266 1 29.33 243 ILE B O 1
ATOM 6782 N N . ALA B 1 244 ? -20.891 -27.172 -27.203 1 27.69 244 ALA B N 1
ATOM 6783 C CA . ALA B 1 244 ? -21.672 -27.172 -28.438 1 27.69 244 ALA B CA 1
ATOM 6784 C C . ALA B 1 244 ? -23.172 -27.031 -28.125 1 27.69 244 ALA B C 1
ATOM 6786 O O . ALA B 1 244 ? -23.594 -27.172 -26.984 1 27.69 244 ALA B O 1
ATOM 6787 N N . ARG B 1 245 ? -23.969 -28.062 -28.766 1 26.75 245 ARG B N 1
ATOM 6788 C CA . ARG B 1 245 ? -24.938 -29.031 -29.281 1 26.75 245 ARG B CA 1
ATOM 6789 C C . ARG B 1 245 ? -25.547 -29.844 -28.141 1 26.75 245 ARG B C 1
ATOM 6791 O O . ARG B 1 245 ? -24.828 -30.5 -27.391 1 26.75 245 ARG B O 1
ATOM 6798 N N . ASP B 1 246 ? -26.656 -29.375 -27.406 1 29.3 246 ASP B N 1
ATOM 6799 C CA . ASP B 1 246 ? -27.781 -30.234 -27.016 1 29.3 246 ASP B CA 1
ATOM 6800 C C . ASP B 1 246 ? -27.516 -31.688 -27.422 1 29.3 246 ASP B C 1
ATOM 6802 O O . ASP B 1 246 ? -28.438 -32.5 -27.422 1 29.3 246 ASP B O 1
ATOM 6806 N N . ARG B 1 247 ? -26.672 -31.969 -28.594 1 27.41 247 ARG B N 1
ATOM 6807 C CA . ARG B 1 247 ? -26.812 -33.375 -29.016 1 27.41 247 ARG B CA 1
ATOM 6808 C C . ARG B 1 247 ? -26.234 -34.312 -27.969 1 27.41 247 ARG B C 1
ATOM 6810 O O . ARG B 1 247 ? -25.172 -34.062 -27.406 1 27.41 247 ARG B O 1
ATOM 6817 N N . GLU B 1 248 ? -27.047 -35.062 -27.312 1 30.2 248 GLU B N 1
ATOM 6818 C CA . GLU B 1 248 ? -26.859 -36.406 -26.766 1 30.2 248 GLU B CA 1
ATOM 6819 C C . GLU B 1 248 ? -25.531 -37 -27.188 1 30.2 248 GLU B C 1
ATOM 6821 O O . GLU B 1 248 ? -25.484 -37.969 -27.969 1 30.2 248 GLU B O 1
ATOM 6826 N N . THR B 1 249 ? -24.656 -36.25 -27.734 1 30.31 249 THR B N 1
ATOM 6827 C CA . THR B 1 249 ? -23.75 -37.281 -28.25 1 30.31 249 THR B CA 1
ATOM 6828 C C . THR B 1 249 ? -23.219 -38.156 -27.109 1 30.31 249 THR B C 1
ATOM 6830 O O . THR B 1 249 ? -22.766 -37.625 -26.094 1 30.31 249 THR B O 1
ATOM 6833 N N . LYS B 1 250 ? -23.562 -39.219 -27 1 33.06 250 LYS B N 1
ATOM 6834 C CA . LYS B 1 250 ? -23.078 -40.406 -26.312 1 33.06 250 LYS B CA 1
ATOM 6835 C C . LYS B 1 250 ? -21.562 -40.344 -26.141 1 33.06 250 LYS B C 1
ATOM 6837 O O . LYS B 1 250 ? -20.828 -40.062 -27.094 1 33.06 250 LYS B O 1
ATOM 6842 N N . PRO B 1 251 ? -21.031 -40.062 -25 1 35.16 251 PRO B N 1
ATOM 6843 C CA . PRO B 1 251 ? -19.609 -40.344 -24.812 1 35.16 251 PRO B CA 1
ATOM 6844 C C . PRO B 1 251 ? -19 -41.125 -25.969 1 35.16 251 PRO B C 1
ATOM 6846 O O . PRO B 1 251 ? -19.453 -42.219 -26.281 1 35.16 251 PRO B O 1
ATOM 6849 N N . LYS B 1 252 ? -18.641 -40.469 -26.891 1 40.09 252 LYS B N 1
ATOM 6850 C CA . LYS B 1 252 ? -18.016 -41.219 -28 1 40.09 252 LYS B CA 1
ATOM 6851 C C . LYS B 1 252 ? -16.906 -42.125 -27.5 1 40.09 252 LYS B C 1
ATOM 6853 O O . LYS B 1 252 ? -16.078 -41.719 -26.688 1 40.09 252 LYS B O 1
ATOM 6858 N N . ALA B 1 253 ? -17 -43.312 -27.344 1 40.84 253 ALA B N 1
ATOM 6859 C CA . ALA B 1 253 ? -16.078 -44.438 -27.156 1 40.84 253 ALA B CA 1
ATOM 6860 C C . ALA B 1 253 ? -14.711 -44.125 -27.781 1 40.84 253 ALA B C 1
ATOM 6862 O O . ALA B 1 253 ? -14.562 -44.188 -29 1 40.84 253 ALA B O 1
ATOM 6863 N N . PHE B 1 254 ? -13.938 -42.969 -27.203 1 45.34 254 PHE B N 1
ATOM 6864 C CA . PHE B 1 254 ? -12.609 -42.844 -27.781 1 45.34 254 PHE B CA 1
ATOM 6865 C C . PHE B 1 254 ? -11.891 -44.188 -27.781 1 45.34 254 PHE B C 1
ATOM 6867 O O . PHE B 1 254 ? -12.07 -45 -26.859 1 45.34 254 PHE B O 1
ATOM 6874 N N . ASP B 1 255 ? -11.539 -44.625 -28.938 1 51.41 255 ASP B N 1
ATOM 6875 C CA . ASP B 1 255 ? -10.672 -45.812 -29.047 1 51.41 255 ASP B CA 1
ATOM 6876 C C . ASP B 1 255 ? -9.445 -45.656 -28.141 1 51.41 255 ASP B C 1
ATOM 6878 O O . ASP B 1 255 ? -8.812 -44.594 -28.109 1 51.41 255 ASP B O 1
ATOM 6882 N N . LYS B 1 256 ? -9.281 -46.312 -27.078 1 59.56 256 LYS B N 1
ATOM 6883 C CA . LYS B 1 256 ? -8.242 -46.375 -26.062 1 59.56 256 LYS B CA 1
ATOM 6884 C C . LYS B 1 256 ? -6.871 -46.062 -26.656 1 59.56 256 LYS B C 1
ATOM 6886 O O . LYS B 1 256 ? -6.066 -45.375 -26.031 1 59.56 256 LYS B O 1
ATOM 6891 N N . SER B 1 257 ? -6.613 -46.562 -27.828 1 59.22 257 SER B N 1
ATOM 6892 C CA . SER B 1 257 ? -5.301 -46.375 -28.438 1 59.22 257 SER B CA 1
ATOM 6893 C C . SER B 1 257 ? -5.086 -44.938 -28.859 1 59.22 257 SER B C 1
ATOM 6895 O O . SER B 1 257 ? -4.004 -44.375 -28.672 1 59.22 257 SER B O 1
ATOM 6897 N N . LYS B 1 258 ? -6.066 -44.25 -29.406 1 66.75 258 LYS B N 1
ATOM 6898 C CA . LYS B 1 258 ? -5.938 -42.875 -29.859 1 66.75 258 LYS B CA 1
ATOM 6899 C C . LYS B 1 258 ? -5.82 -41.906 -28.688 1 66.75 258 LYS B C 1
ATOM 6901 O O . LYS B 1 258 ? -5.074 -40.938 -28.75 1 66.75 258 LYS B O 1
ATOM 6906 N N . GLY B 1 259 ? -6.496 -42.312 -27.656 1 66.31 259 GLY B N 1
ATOM 6907 C CA . GLY B 1 259 ? -6.402 -41.5 -26.453 1 66.31 259 GLY B CA 1
ATOM 6908 C C . GLY B 1 259 ? -5.023 -41.531 -25.812 1 66.31 259 GLY B C 1
ATOM 6909 O O . GLY B 1 259 ? -4.523 -40.5 -25.359 1 66.31 259 GLY B O 1
ATOM 6910 N N . LEU B 1 260 ? -4.477 -42.75 -25.891 1 71.5 260 LEU B N 1
ATOM 6911 C CA . LEU B 1 260 ? -3.139 -42.938 -25.328 1 71.5 260 LEU B CA 1
ATOM 6912 C C . LEU B 1 260 ? -2.109 -42.156 -26.125 1 71.5 260 LEU B C 1
ATOM 6914 O O . LEU B 1 260 ? -1.193 -41.531 -25.562 1 71.5 260 LEU B O 1
ATOM 6918 N N . ILE B 1 261 ? -2.283 -42.188 -27.484 1 71.88 261 ILE B N 1
ATOM 6919 C CA . ILE B 1 261 ? -1.348 -41.469 -28.359 1 71.88 261 ILE B CA 1
ATOM 6920 C C . ILE B 1 261 ? -1.452 -39.969 -28.125 1 71.88 261 ILE B C 1
ATOM 6922 O O . ILE B 1 261 ? -0.438 -39.281 -28.078 1 71.88 261 ILE B O 1
ATOM 6926 N N . LEU B 1 262 ? -2.617 -39.562 -27.953 1 72.19 262 LEU B N 1
ATOM 6927 C CA . LEU B 1 262 ? -2.82 -38.156 -27.734 1 72.19 262 LEU B CA 1
ATOM 6928 C C . LEU B 1 262 ? -2.262 -37.719 -26.375 1 72.19 262 LEU B C 1
ATOM 6930 O O . LEU B 1 262 ? -1.739 -36.625 -26.234 1 72.19 262 LEU B O 1
ATOM 6934 N N . PHE B 1 263 ? -2.328 -38.625 -25.5 1 72.31 263 PHE B N 1
ATOM 6935 C CA . PHE B 1 263 ? -1.768 -38.344 -24.172 1 72.31 263 PHE B CA 1
ATOM 6936 C C . PHE B 1 263 ? -0.246 -38.281 -24.234 1 72.31 263 PHE B C 1
ATOM 6938 O O . PHE B 1 263 ? 0.366 -37.375 -23.625 1 72.31 263 PHE B O 1
ATOM 6945 N N . VAL B 1 264 ? 0.286 -39.188 -24.984 1 73.5 264 VAL B N 1
ATOM 6946 C CA . VAL B 1 264 ? 1.738 -39.25 -25.109 1 73.5 264 VAL B CA 1
ATOM 6947 C C . VAL B 1 264 ? 2.232 -38 -25.859 1 73.5 264 VAL B C 1
ATOM 6949 O O . VAL B 1 264 ? 3.262 -37.406 -25.5 1 73.5 264 VAL B O 1
ATOM 6952 N N . LEU B 1 265 ? 1.493 -37.594 -26.812 1 73.69 265 LEU B N 1
ATOM 6953 C CA . LEU B 1 265 ? 1.868 -36.438 -27.578 1 73.69 265 LEU B CA 1
ATOM 6954 C C . LEU B 1 265 ? 1.78 -35.156 -26.719 1 73.69 265 LEU B C 1
ATOM 6956 O O . LEU B 1 265 ? 2.625 -34.281 -26.828 1 73.69 265 LEU B O 1
ATOM 6960 N N . ARG B 1 266 ? 0.858 -35.125 -25.922 1 73.88 266 ARG B N 1
ATOM 6961 C CA . ARG B 1 266 ? 0.712 -34 -25.016 1 73.88 266 ARG B CA 1
ATOM 6962 C C . ARG B 1 266 ? 1.839 -33.969 -23.984 1 73.88 266 ARG B C 1
ATOM 6964 O O . ARG B 1 266 ? 2.359 -32.875 -23.672 1 73.88 266 ARG B O 1
ATOM 6971 N N . THR B 1 267 ? 2.1 -35.156 -23.531 1 73 267 THR B N 1
ATOM 6972 C CA . THR B 1 267 ? 3.18 -35.25 -22.562 1 73 267 THR B CA 1
ATOM 6973 C C . THR B 1 267 ? 4.508 -34.812 -23.188 1 73 267 THR B C 1
ATOM 6975 O O . THR B 1 267 ? 5.336 -34.188 -22.531 1 73 267 THR B O 1
ATOM 6978 N N . PHE B 1 268 ? 4.578 -35.156 -24.375 1 75.56 268 PHE B N 1
ATOM 6979 C CA . PHE B 1 268 ? 5.797 -34.781 -25.094 1 75.56 268 PHE B CA 1
ATOM 6980 C C . PHE B 1 268 ? 5.883 -33.281 -25.25 1 75.56 268 PHE B C 1
ATOM 6982 O O . PHE B 1 268 ? 6.969 -32.688 -25.141 1 75.56 268 PHE B O 1
ATOM 6989 N N . CYS B 1 269 ? 4.82 -32.688 -25.484 1 76.81 269 CYS B N 1
ATOM 6990 C CA . CYS B 1 269 ? 4.789 -31.219 -25.609 1 76.81 269 CYS B CA 1
ATOM 6991 C C . CYS B 1 269 ? 5.086 -30.562 -24.266 1 76.81 269 CYS B C 1
ATOM 6993 O O . CYS B 1 269 ? 5.719 -29.5 -24.219 1 76.81 269 CYS B O 1
ATOM 6995 N N . ASP B 1 270 ? 4.684 -31.25 -23.25 1 75 270 ASP B N 1
ATOM 6996 C CA . ASP B 1 270 ? 4.922 -30.703 -21.906 1 75 270 ASP B CA 1
ATOM 6997 C C . ASP B 1 270 ? 6.395 -30.828 -21.531 1 75 270 ASP B C 1
ATOM 6999 O O . ASP B 1 270 ? 6.887 -30.078 -20.672 1 75 270 ASP B O 1
ATOM 7003 N N . LEU B 1 271 ? 7.078 -31.734 -22.172 1 82.12 271 LEU B N 1
ATOM 7004 C CA . LEU B 1 271 ? 8.492 -31.969 -21.891 1 82.12 271 LEU B CA 1
ATOM 7005 C C . LEU B 1 271 ? 9.375 -31.109 -22.781 1 82.12 271 LEU B C 1
ATOM 7007 O O . LEU B 1 271 ? 10.539 -31.438 -23.016 1 82.12 271 LEU B O 1
ATOM 7011 N N . GLY B 1 272 ? 8.852 -30.047 -23.312 1 83.12 272 GLY B N 1
ATOM 7012 C CA . GLY B 1 272 ? 9.57 -29.125 -24.172 1 83.12 272 GLY B CA 1
ATOM 7013 C C . GLY B 1 272 ? 10.898 -28.672 -23.594 1 83.12 272 GLY B C 1
ATOM 7014 O O . GLY B 1 272 ? 11.945 -28.812 -24.219 1 83.12 272 GLY B O 1
ATOM 7015 N N . PRO B 1 273 ? 10.867 -28.203 -22.359 1 85.31 273 PRO B N 1
ATOM 7016 C CA . PRO B 1 273 ? 12.117 -27.75 -21.734 1 85.31 273 PRO B CA 1
ATOM 7017 C C . PRO B 1 273 ? 13.18 -28.828 -21.672 1 85.31 273 PRO B C 1
ATOM 7019 O O . PRO B 1 273 ? 14.367 -28.562 -21.844 1 85.31 273 PRO B O 1
ATOM 7022 N N . LEU B 1 274 ? 12.781 -30.031 -21.406 1 86.25 274 LEU B N 1
ATOM 7023 C CA . LEU B 1 274 ? 13.734 -31.141 -21.359 1 86.25 274 LEU B CA 1
ATOM 7024 C C . LEU B 1 274 ? 14.328 -31.406 -22.75 1 86.25 274 LEU B C 1
ATOM 7026 O O . LEU B 1 274 ? 15.531 -31.641 -22.875 1 86.25 274 LEU B O 1
ATOM 7030 N N . VAL B 1 275 ? 13.469 -31.375 -23.719 1 87.88 275 VAL B N 1
ATOM 7031 C CA . VAL B 1 275 ? 13.922 -31.578 -25.094 1 87.88 275 VAL B CA 1
ATOM 7032 C C . VAL B 1 275 ? 14.938 -30.516 -25.469 1 87.88 275 VAL B C 1
ATOM 7034 O O . VAL B 1 275 ? 15.969 -30.812 -26.078 1 87.88 275 VAL B O 1
ATOM 7037 N N . ILE B 1 276 ? 14.641 -29.391 -25.109 1 90.12 276 ILE B N 1
ATOM 7038 C CA . ILE B 1 276 ? 15.531 -28.281 -25.438 1 90.12 276 ILE B CA 1
ATOM 7039 C C . ILE B 1 276 ? 16.844 -28.438 -24.688 1 90.12 276 ILE B C 1
ATOM 7041 O O . ILE B 1 276 ? 17.922 -28.125 -25.219 1 90.12 276 ILE B O 1
ATOM 7045 N N . CYS B 1 277 ? 16.812 -28.875 -23.469 1 88.62 277 CYS B N 1
ATOM 7046 C CA . CYS B 1 277 ? 18.031 -29.094 -22.719 1 88.62 277 CYS B CA 1
ATOM 7047 C C . CYS B 1 277 ? 18.875 -30.188 -23.359 1 88.62 277 CYS B C 1
ATOM 7049 O O . CYS B 1 277 ? 20.094 -30.062 -23.469 1 88.62 277 CYS B O 1
ATOM 7051 N N . LEU B 1 278 ? 18.25 -31.266 -23.766 1 89.25 278 LEU B N 1
ATOM 7052 C CA . LEU B 1 278 ? 18.969 -32.375 -24.406 1 89.25 278 LEU B CA 1
ATOM 7053 C C . LEU B 1 278 ? 19.594 -31.922 -25.719 1 89.25 278 LEU B C 1
ATOM 7055 O O . LEU B 1 278 ? 20.766 -32.188 -25.984 1 89.25 278 LEU B O 1
ATOM 7059 N N . PHE B 1 279 ? 18.781 -31.25 -26.438 1 90.81 279 PHE B N 1
ATOM 7060 C CA . PHE B 1 279 ? 19.297 -30.734 -27.703 1 90.81 279 PHE B CA 1
ATOM 7061 C C . PHE B 1 279 ? 20.375 -29.688 -27.453 1 90.81 279 PHE B C 1
ATOM 7063 O O . PHE B 1 279 ? 21.328 -29.578 -28.219 1 90.81 279 PHE B O 1
ATOM 7070 N N . GLY B 1 280 ? 20.125 -28.922 -26.516 1 90.94 280 GLY B N 1
ATOM 7071 C CA . GLY B 1 280 ? 21.125 -27.922 -26.156 1 90.94 280 GLY B CA 1
ATOM 7072 C C . GLY B 1 280 ? 22.453 -28.531 -25.766 1 90.94 280 GLY B C 1
ATOM 7073 O O . GLY B 1 280 ? 23.516 -28.047 -26.188 1 90.94 280 GLY B O 1
ATOM 7074 N N . ILE B 1 281 ? 22.438 -29.562 -25 1 90.81 281 ILE B N 1
ATOM 7075 C CA . ILE B 1 281 ? 23.656 -30.25 -24.578 1 90.81 281 ILE B CA 1
ATOM 7076 C C . ILE B 1 281 ? 24.391 -30.781 -25.812 1 90.81 281 ILE B C 1
ATOM 7078 O O . ILE B 1 281 ? 25.609 -30.641 -25.922 1 90.81 281 ILE B O 1
ATOM 7082 N N . LEU B 1 282 ? 23.641 -31.281 -26.688 1 91.94 282 LEU B N 1
ATOM 7083 C CA . LEU B 1 282 ? 24.234 -31.797 -27.922 1 91.94 282 LEU B CA 1
ATOM 7084 C C . LEU B 1 282 ? 24.844 -30.672 -28.734 1 91.94 282 LEU B C 1
ATOM 7086 O O . LEU B 1 282 ? 25.953 -30.797 -29.266 1 91.94 282 LEU B O 1
ATOM 7090 N N . ALA B 1 283 ? 24.125 -29.625 -28.859 1 92.19 283 ALA B N 1
ATOM 7091 C CA . ALA B 1 283 ? 24.625 -28.469 -29.609 1 92.19 283 ALA B CA 1
ATOM 7092 C C . ALA B 1 283 ? 25.875 -27.906 -28.953 1 92.19 283 ALA B C 1
ATOM 7094 O O . ALA B 1 283 ? 26.828 -27.516 -29.641 1 92.19 283 ALA B O 1
ATOM 7095 N N . GLY B 1 284 ? 25.828 -27.766 -27.641 1 91.25 284 GLY B N 1
ATOM 7096 C CA . GLY B 1 284 ? 26.984 -27.25 -26.922 1 91.25 284 GLY B CA 1
ATOM 7097 C C . GLY B 1 284 ? 28.219 -28.125 -27.094 1 91.25 284 GLY B C 1
ATOM 7098 O O . GLY B 1 284 ? 29.344 -27.609 -27.203 1 91.25 284 GLY B O 1
ATOM 7099 N N . TYR B 1 285 ? 27.969 -29.406 -27.141 1 90.38 285 TYR B N 1
ATOM 7100 C CA . TYR B 1 285 ? 29.062 -30.344 -27.328 1 90.38 285 TYR B CA 1
ATOM 7101 C C . TYR B 1 285 ? 29.641 -30.234 -28.734 1 90.38 285 TYR B C 1
ATOM 7103 O O . TYR B 1 285 ? 30.859 -30.281 -28.906 1 90.38 285 TYR B O 1
ATOM 7111 N N . LEU B 1 286 ? 28.812 -30.031 -29.703 1 92.06 286 LEU B N 1
ATOM 7112 C CA . LEU B 1 286 ? 29.234 -30.016 -31.094 1 92.06 286 LEU B CA 1
ATOM 7113 C C . LEU B 1 286 ? 29.875 -28.672 -31.453 1 92.06 286 LEU B C 1
ATOM 7115 O O . LEU B 1 286 ? 30.859 -28.625 -32.188 1 92.06 286 LEU B O 1
ATOM 7119 N N . ILE B 1 287 ? 29.328 -27.625 -31 1 91.81 287 ILE B N 1
ATOM 7120 C CA . ILE B 1 287 ? 29.844 -26.281 -31.312 1 91.81 287 ILE B CA 1
ATOM 7121 C C . ILE B 1 287 ? 31.109 -26.031 -30.516 1 91.81 287 ILE B C 1
ATOM 7123 O O . ILE B 1 287 ? 32.062 -25.438 -31.016 1 91.81 287 ILE B O 1
ATOM 7127 N N . GLY B 1 288 ? 31.188 -26.406 -29.281 1 87.25 288 GLY B N 1
ATOM 7128 C CA . GLY B 1 288 ? 32.375 -26.266 -28.453 1 87.25 288 GLY B CA 1
ATOM 7129 C C . GLY B 1 288 ? 32.25 -25.156 -27.422 1 87.25 288 GLY B C 1
ATOM 7130 O O . GLY B 1 288 ? 31.594 -24.141 -27.672 1 87.25 288 GLY B O 1
ATOM 7131 N N . GLU B 1 289 ? 32.906 -25.328 -26.391 1 83.25 289 GLU B N 1
ATOM 7132 C CA . GLU B 1 289 ? 32.812 -24.422 -25.234 1 83.25 289 GLU B CA 1
ATOM 7133 C C . GLU B 1 289 ? 33.469 -23.078 -25.547 1 83.25 289 GLU B C 1
ATOM 7135 O O . GLU B 1 289 ? 33.156 -22.078 -24.891 1 83.25 289 GLU B O 1
ATOM 7140 N N . LYS B 1 290 ? 34.281 -22.984 -26.562 1 84.38 290 LYS B N 1
ATOM 7141 C CA . LYS B 1 290 ? 34.969 -21.75 -26.891 1 84.38 290 LYS B CA 1
ATOM 7142 C C . LYS B 1 290 ? 34.094 -20.828 -27.734 1 84.38 290 LYS B C 1
ATOM 7144 O O . LYS B 1 290 ? 34.281 -19.609 -27.734 1 84.38 290 LYS B O 1
ATOM 7149 N N . ARG B 1 291 ? 33.125 -21.422 -28.359 1 90.38 291 ARG B N 1
ATOM 7150 C CA . ARG B 1 291 ? 32.344 -20.641 -29.297 1 90.38 291 ARG B CA 1
ATOM 7151 C C . ARG B 1 291 ? 30.984 -20.266 -28.688 1 90.38 291 ARG B C 1
ATOM 7153 O O . ARG B 1 291 ? 30.281 -19.391 -29.219 1 90.38 291 ARG B O 1
ATOM 7160 N N . ILE B 1 292 ? 30.609 -20.953 -27.688 1 90.56 292 ILE B N 1
ATOM 7161 C CA . ILE B 1 292 ? 29.344 -20.656 -27.031 1 90.56 292 ILE B CA 1
ATOM 7162 C C . ILE B 1 292 ? 29.5 -20.797 -25.516 1 90.56 292 ILE B C 1
ATOM 7164 O O . ILE B 1 292 ? 30.203 -21.688 -25.047 1 90.56 292 ILE B O 1
ATOM 7168 N N . LYS B 1 293 ? 28.984 -19.891 -24.844 1 90.12 293 LYS B N 1
ATOM 7169 C CA . LYS B 1 293 ? 29.062 -19.938 -23.391 1 90.12 293 LYS B CA 1
ATOM 7170 C C . LYS B 1 293 ? 28.172 -21.047 -22.828 1 90.12 293 LYS B C 1
ATOM 7172 O O . LYS B 1 293 ? 26.953 -21.047 -23.062 1 90.12 293 LYS B O 1
ATOM 7177 N N . VAL B 1 294 ? 28.734 -21.953 -22.156 1 90 294 VAL B N 1
ATOM 7178 C CA . VAL B 1 294 ? 28 -23.094 -21.609 1 90 294 VAL B CA 1
ATOM 7179 C C . VAL B 1 294 ? 27.859 -22.938 -20.094 1 90 294 VAL B C 1
ATOM 7181 O O . VAL B 1 294 ? 28.406 -22.016 -19.516 1 90 294 VAL B O 1
ATOM 7184 N N . THR B 1 295 ? 27 -23.703 -19.391 1 87 295 THR B N 1
ATOM 7185 C CA . THR B 1 295 ? 26.719 -23.656 -17.969 1 87 295 THR B CA 1
ATOM 7186 C C . THR B 1 295 ? 27.969 -23.969 -17.156 1 87 295 THR B C 1
ATOM 7188 O O . THR B 1 295 ? 28.219 -23.328 -16.125 1 87 295 THR B O 1
ATOM 7191 N N . GLY B 1 296 ? 28.781 -24.828 -17.578 1 84.25 296 GLY B N 1
ATOM 7192 C CA . GLY B 1 296 ? 30.016 -25.156 -16.891 1 84.25 296 GLY B CA 1
ATOM 7193 C C . GLY B 1 296 ? 29.844 -26.219 -15.828 1 84.25 296 GLY B C 1
ATOM 7194 O O . GLY B 1 296 ? 28.891 -27.016 -15.883 1 84.25 296 GLY B O 1
ATOM 7195 N N . HIS B 1 297 ? 30.688 -26.234 -14.859 1 85.69 297 HIS B N 1
ATOM 7196 C CA . HIS B 1 297 ? 30.734 -27.297 -13.852 1 85.69 297 HIS B CA 1
ATOM 7197 C C . HIS B 1 297 ? 29.656 -27.094 -12.797 1 85.69 297 HIS B C 1
ATOM 7199 O O . HIS B 1 297 ? 29.594 -26.047 -12.156 1 85.69 297 HIS B O 1
ATOM 7205 N N . VAL B 1 298 ? 28.781 -28.094 -12.688 1 87.19 298 VAL B N 1
ATOM 7206 C CA . VAL B 1 298 ? 27.766 -28.125 -11.633 1 87.19 298 VAL B CA 1
ATOM 7207 C C . VAL B 1 298 ? 28.156 -29.156 -10.578 1 87.19 298 VAL B C 1
ATOM 7209 O O . VAL B 1 298 ? 28.297 -30.344 -10.883 1 87.19 298 VAL B O 1
ATOM 7212 N N . PRO B 1 299 ? 28.406 -28.734 -9.398 1 87.62 299 PRO B N 1
ATOM 7213 C CA . PRO B 1 299 ? 28.812 -29.672 -8.352 1 87.62 299 PRO B CA 1
ATOM 7214 C C . PRO B 1 299 ? 27.781 -30.781 -8.125 1 87.62 299 PRO B C 1
ATOM 7216 O O . PRO B 1 299 ? 26.578 -30.531 -8.203 1 87.62 299 PRO B O 1
ATOM 7219 N N . HIS B 1 300 ? 28.312 -31.938 -7.84 1 88.25 300 HIS B N 1
ATOM 7220 C CA . HIS B 1 300 ? 27.453 -33.094 -7.605 1 88.25 300 HIS B CA 1
ATOM 7221 C C . HIS B 1 300 ? 27.125 -33.25 -6.125 1 88.25 300 HIS B C 1
ATOM 7223 O O . HIS B 1 300 ? 27.938 -32.875 -5.266 1 88.25 300 HIS B O 1
ATOM 7229 N N . GLY B 1 301 ? 25.891 -33.719 -5.82 1 85.94 301 GLY B N 1
ATOM 7230 C CA . GLY B 1 301 ? 25.562 -34.062 -4.449 1 85.94 301 GLY B CA 1
ATOM 7231 C C . GLY B 1 301 ? 24.516 -33.156 -3.83 1 85.94 301 GLY B C 1
ATOM 7232 O O . GLY B 1 301 ? 24.156 -32.125 -4.414 1 85.94 301 GLY B O 1
ATOM 7233 N N . MET B 1 302 ? 24.109 -33.594 -2.676 1 88.19 302 MET B N 1
ATOM 7234 C CA . MET B 1 302 ? 23.125 -32.844 -1.91 1 88.19 302 MET B CA 1
ATOM 7235 C C . MET B 1 302 ? 23.766 -31.656 -1.195 1 88.19 302 MET B C 1
ATOM 7237 O O . MET B 1 302 ? 24.953 -31.688 -0.884 1 88.19 302 MET B O 1
ATOM 7241 N N . PRO B 1 303 ? 23 -30.641 -1.063 1 87.62 303 PRO B N 1
ATOM 7242 C CA . PRO B 1 303 ? 23.562 -29.469 -0.395 1 87.62 303 PRO B CA 1
ATOM 7243 C C . PRO B 1 303 ? 23.906 -29.734 1.07 1 87.62 303 PRO B C 1
ATOM 7245 O O . PRO B 1 303 ? 23.172 -30.469 1.753 1 87.62 303 PRO B O 1
ATOM 7248 N N . ASP B 1 304 ? 24.969 -29.203 1.571 1 89.81 304 ASP B N 1
ATOM 7249 C CA . ASP B 1 304 ? 25.344 -29.25 2.98 1 89.81 304 ASP B CA 1
ATOM 7250 C C . ASP B 1 304 ? 24.469 -28.312 3.812 1 89.81 304 ASP B C 1
ATOM 7252 O O . ASP B 1 304 ? 24.109 -27.234 3.348 1 89.81 304 ASP B O 1
ATOM 7256 N N . PRO B 1 305 ? 24.125 -28.781 5 1 93.88 305 PRO B N 1
ATOM 7257 C CA . PRO B 1 305 ? 23.359 -27.875 5.871 1 93.88 305 PRO B CA 1
ATOM 7258 C C . PRO B 1 305 ? 24.156 -26.641 6.266 1 93.88 305 PRO B C 1
ATOM 7260 O O . PRO B 1 305 ? 25.359 -26.734 6.539 1 93.88 305 PRO B O 1
ATOM 7263 N N . LEU B 1 306 ? 23.625 -25.578 6.082 1 93.44 306 LEU B N 1
ATOM 7264 C CA . LEU B 1 306 ? 24.219 -24.297 6.426 1 93.44 306 LEU B CA 1
ATOM 7265 C C . LEU B 1 306 ? 23.188 -23.391 7.09 1 93.44 306 LEU B C 1
ATOM 7267 O O . LEU B 1 306 ? 22.016 -23.391 6.719 1 93.44 306 LEU B O 1
ATOM 7271 N N . VAL B 1 307 ? 23.703 -22.688 8.109 1 94.25 307 VAL B N 1
ATOM 7272 C CA . VAL B 1 307 ? 22.797 -21.719 8.727 1 94.25 307 VAL B CA 1
ATOM 7273 C C . VAL B 1 307 ? 22.5 -20.578 7.738 1 94.25 307 VAL B C 1
ATOM 7275 O O . VAL B 1 307 ? 23.406 -20.031 7.121 1 94.25 307 VAL B O 1
ATOM 7278 N N . PRO B 1 308 ? 21.281 -20.281 7.5 1 94.25 308 PRO B N 1
ATOM 7279 C CA . PRO B 1 308 ? 20.906 -19.312 6.465 1 94.25 308 PRO B CA 1
ATOM 7280 C C . PRO B 1 308 ? 21.547 -17.953 6.68 1 94.25 308 PRO B C 1
ATOM 7282 O O . PRO B 1 308 ? 21.703 -17.188 5.723 1 94.25 308 PRO B O 1
ATOM 7285 N N . TRP B 1 309 ? 21.969 -17.594 7.926 1 91.69 309 TRP B N 1
ATOM 7286 C CA . TRP B 1 309 ? 22.594 -16.297 8.18 1 91.69 309 TRP B CA 1
ATOM 7287 C C . TRP B 1 309 ? 24.109 -16.422 8.211 1 91.69 309 TRP B C 1
ATOM 7289 O O . TRP B 1 309 ? 24.797 -15.555 8.773 1 91.69 309 TRP B O 1
ATOM 7299 N N . TYR B 1 310 ? 24.641 -17.375 7.57 1 90.5 310 TYR B N 1
ATOM 7300 C CA . TYR B 1 310 ? 26.078 -17.609 7.57 1 90.5 310 TYR B CA 1
ATOM 7301 C C . TYR B 1 310 ? 26.828 -16.453 6.918 1 90.5 310 TYR B C 1
ATOM 7303 O O . TYR B 1 310 ? 27.984 -16.188 7.246 1 90.5 310 TYR B O 1
ATOM 7311 N N . GLY B 1 311 ? 26.094 -15.797 5.973 1 90.38 311 GLY B N 1
ATOM 7312 C CA . GLY B 1 311 ? 26.703 -14.664 5.305 1 90.38 311 GLY B CA 1
ATOM 7313 C C . GLY B 1 311 ? 27.125 -13.562 6.262 1 90.38 311 GLY B C 1
ATOM 7314 O O . GLY B 1 311 ? 28.141 -12.906 6.047 1 90.38 311 GLY B O 1
ATOM 7315 N N . TYR B 1 312 ? 26.375 -13.352 7.277 1 88.75 312 TYR B N 1
ATOM 7316 C CA . TYR B 1 312 ? 26.719 -12.344 8.273 1 88.75 312 TYR B CA 1
ATOM 7317 C C . TYR B 1 312 ? 27.797 -12.859 9.227 1 88.75 312 TYR B C 1
ATOM 7319 O O . TYR B 1 312 ? 28.703 -12.117 9.602 1 88.75 312 TYR B O 1
ATOM 7327 N N . ASN B 1 313 ? 27.734 -14.156 9.586 1 87.94 313 ASN B N 1
ATOM 7328 C CA . ASN B 1 313 ? 28.703 -14.773 10.484 1 87.94 313 ASN B CA 1
ATOM 7329 C C . ASN B 1 313 ? 30.094 -14.805 9.859 1 87.94 313 ASN B C 1
ATOM 7331 O O . ASN B 1 313 ? 31.094 -14.562 10.547 1 87.94 313 ASN B O 1
ATOM 7335 N N . ASP B 1 314 ? 30.141 -15.039 8.578 1 90.06 314 ASP B N 1
ATOM 7336 C CA . ASP B 1 314 ? 31.422 -15.172 7.879 1 90.06 314 ASP B CA 1
ATOM 7337 C C . ASP B 1 314 ? 31.844 -13.844 7.25 1 90.06 314 ASP B C 1
ATOM 7339 O O . ASP B 1 314 ? 32.812 -13.789 6.488 1 90.06 314 ASP B O 1
ATOM 7343 N N . HIS B 1 315 ? 31.062 -12.766 7.434 1 88.12 315 HIS B N 1
ATOM 7344 C CA . HIS B 1 315 ? 31.344 -11.414 6.957 1 88.12 315 HIS B CA 1
ATOM 7345 C C . HIS B 1 315 ? 31.359 -11.359 5.434 1 88.12 315 HIS B C 1
ATOM 7347 O O . HIS B 1 315 ? 32.219 -10.703 4.84 1 88.12 315 HIS B O 1
ATOM 7353 N N . LEU B 1 316 ? 30.516 -12.18 4.891 1 88.94 316 LEU B N 1
ATOM 7354 C CA . LEU B 1 316 ? 30.391 -12.188 3.439 1 88.94 316 LEU B CA 1
ATOM 7355 C C . LEU B 1 316 ? 29.453 -11.07 2.969 1 88.94 316 LEU B C 1
ATOM 7357 O O . LEU B 1 316 ? 29.703 -10.461 1.927 1 88.94 316 LEU B O 1
ATOM 7361 N N . ILE B 1 317 ? 28.484 -10.859 3.734 1 89.88 317 ILE B N 1
ATOM 7362 C CA . ILE B 1 317 ? 27.531 -9.82 3.381 1 89.88 317 ILE B CA 1
ATOM 7363 C C . ILE B 1 317 ? 28.031 -8.461 3.871 1 89.88 317 ILE B C 1
ATOM 7365 O O . ILE B 1 317 ? 28.016 -8.188 5.074 1 89.88 317 ILE B O 1
ATOM 7369 N N . LYS B 1 318 ? 28.516 -7.586 3.006 1 83.31 318 LYS B N 1
ATOM 7370 C CA . LYS B 1 318 ? 29.109 -6.305 3.375 1 83.31 318 LYS B CA 1
ATOM 7371 C C . LYS B 1 318 ? 28.438 -5.152 2.635 1 83.31 318 LYS B C 1
ATOM 7373 O O . LYS B 1 318 ? 28.328 -4.047 3.166 1 83.31 318 LYS B O 1
ATOM 7378 N N . ASN B 1 319 ? 27.906 -5.391 1.476 1 79.94 319 ASN B N 1
ATOM 7379 C CA . ASN B 1 319 ? 27.484 -4.312 0.586 1 79.94 319 ASN B CA 1
ATOM 7380 C C . ASN B 1 319 ? 25.984 -4.027 0.719 1 79.94 319 ASN B C 1
ATOM 7382 O O . ASN B 1 319 ? 25.5 -3.012 0.217 1 79.94 319 ASN B O 1
ATOM 7386 N N . VAL B 1 320 ? 25.281 -4.922 1.323 1 84.38 320 VAL B N 1
ATOM 7387 C CA . VAL B 1 320 ? 23.844 -4.723 1.447 1 84.38 320 VAL B CA 1
ATOM 7388 C C . VAL B 1 320 ? 23.453 -4.684 2.922 1 84.38 320 VAL B C 1
ATOM 7390 O O . VAL B 1 320 ? 24.062 -5.363 3.752 1 84.38 320 VAL B O 1
ATOM 7393 N N . THR B 1 321 ? 22.531 -3.814 3.221 1 80 321 THR B N 1
ATOM 7394 C CA . THR B 1 321 ? 22.078 -3.68 4.602 1 80 321 THR B CA 1
ATOM 7395 C C . THR B 1 321 ? 20.953 -4.668 4.898 1 80 321 THR B C 1
ATOM 7397 O O . THR B 1 321 ? 20.25 -5.105 3.988 1 80 321 THR B O 1
ATOM 7400 N N . PHE B 1 322 ? 20.812 -5.012 6.125 1 84.31 322 PHE B N 1
ATOM 7401 C CA . PHE B 1 322 ? 19.766 -5.934 6.551 1 84.31 322 PHE B CA 1
ATOM 7402 C C . PHE B 1 322 ? 18.375 -5.352 6.285 1 84.31 322 PHE B C 1
ATOM 7404 O O . PHE B 1 322 ? 17.438 -6.082 5.969 1 84.31 322 PHE B O 1
ATOM 7411 N N . THR B 1 323 ? 18.234 -4.078 6.402 1 77.44 323 THR B N 1
ATOM 7412 C CA . THR B 1 323 ? 16.953 -3.428 6.16 1 77.44 323 THR B CA 1
ATOM 7413 C C . THR B 1 323 ? 16.531 -3.582 4.699 1 77.44 323 THR B C 1
ATOM 7415 O O . THR B 1 323 ? 15.352 -3.801 4.402 1 77.44 323 THR B O 1
ATOM 7418 N N . ASP B 1 324 ? 17.547 -3.461 3.869 1 82.56 324 ASP B N 1
ATOM 7419 C CA . ASP B 1 324 ? 17.25 -3.629 2.447 1 82.56 324 ASP B CA 1
ATOM 7420 C C . ASP B 1 324 ? 16.781 -5.051 2.145 1 82.56 324 ASP B C 1
ATOM 7422 O O . ASP B 1 324 ? 15.852 -5.25 1.363 1 82.56 324 ASP B O 1
ATOM 7426 N N . ILE B 1 325 ? 17.484 -5.984 2.777 1 90.44 325 ILE B N 1
ATOM 7427 C CA . ILE B 1 325 ? 17.141 -7.387 2.578 1 90.44 325 ILE B CA 1
ATOM 7428 C C . ILE B 1 325 ? 15.734 -7.652 3.117 1 90.44 325 ILE B C 1
ATOM 7430 O O . ILE B 1 325 ? 14.953 -8.367 2.492 1 90.44 325 ILE B O 1
ATOM 7434 N N . LEU B 1 326 ? 15.43 -7.055 4.191 1 88.44 326 LEU B N 1
ATOM 7435 C CA . LEU B 1 326 ? 14.125 -7.266 4.824 1 88.44 326 LEU B CA 1
ATOM 7436 C C . LEU B 1 326 ? 13.008 -6.707 3.959 1 88.44 326 LEU B C 1
ATOM 7438 O O . LEU B 1 326 ? 11.945 -7.328 3.828 1 88.44 326 LEU B O 1
ATOM 7442 N N . ILE B 1 327 ? 13.203 -5.586 3.393 1 82.94 327 ILE B N 1
ATOM 7443 C CA . ILE B 1 327 ? 12.195 -4.957 2.553 1 82.94 327 ILE B CA 1
ATOM 7444 C C . ILE B 1 327 ? 11.961 -5.801 1.302 1 82.94 327 ILE B C 1
ATOM 7446 O O . ILE B 1 327 ? 10.812 -6.027 0.903 1 82.94 327 ILE B O 1
ATOM 7450 N N . GLN B 1 328 ? 13.039 -6.234 0.715 1 88.31 328 GLN B N 1
ATOM 7451 C CA . GLN B 1 328 ? 12.93 -7.102 -0.455 1 88.31 328 GLN B CA 1
ATOM 7452 C C . GLN B 1 328 ? 12.227 -8.406 -0.107 1 88.31 328 GLN B C 1
ATOM 7454 O O . GLN B 1 328 ? 11.352 -8.867 -0.849 1 88.31 328 GLN B O 1
ATOM 7459 N N . ALA B 1 329 ? 12.594 -8.914 1.024 1 93.94 329 ALA B N 1
ATOM 7460 C CA . ALA B 1 329 ? 12.008 -10.18 1.461 1 93.94 329 ALA B CA 1
ATOM 7461 C C . ALA B 1 329 ? 10.508 -10.031 1.728 1 93.94 329 ALA B C 1
ATOM 7463 O O . ALA B 1 329 ? 9.727 -10.922 1.397 1 93.94 329 ALA B O 1
ATOM 7464 N N . ALA B 1 330 ? 10.125 -8.977 2.303 1 88.56 330 ALA B N 1
ATOM 7465 C CA . ALA B 1 330 ? 8.719 -8.742 2.607 1 88.56 330 ALA B CA 1
ATOM 7466 C C . ALA B 1 330 ? 7.891 -8.641 1.328 1 88.56 330 ALA B C 1
ATOM 7468 O O . ALA B 1 330 ? 6.789 -9.188 1.248 1 88.56 330 ALA B O 1
ATOM 7469 N N . SER B 1 331 ? 8.43 -7.914 0.422 1 86.81 331 SER B N 1
ATOM 7470 C CA . SER B 1 331 ? 7.746 -7.77 -0.858 1 86.81 331 SER B CA 1
ATOM 7471 C C . SER B 1 331 ? 7.613 -9.109 -1.57 1 86.81 331 SER B C 1
ATOM 7473 O O . SER B 1 331 ? 6.551 -9.438 -2.1 1 86.81 331 SER B O 1
ATOM 7475 N N . MET B 1 332 ? 8.672 -9.891 -1.579 1 92.62 332 MET B N 1
ATOM 7476 C CA . MET B 1 332 ? 8.672 -11.188 -2.238 1 92.62 332 MET B CA 1
ATOM 7477 C C . MET B 1 332 ? 7.746 -12.164 -1.519 1 92.62 332 MET B C 1
ATOM 7479 O O . MET B 1 332 ? 7.117 -13.016 -2.152 1 92.62 332 MET B O 1
ATOM 7483 N N . ALA B 1 333 ? 7.699 -12.016 -0.214 1 93.12 333 ALA B N 1
ATOM 7484 C CA . ALA B 1 333 ? 6.84 -12.898 0.573 1 93.12 333 ALA B CA 1
ATOM 7485 C C . ALA B 1 333 ? 5.379 -12.75 0.158 1 93.12 333 ALA B C 1
ATOM 7487 O O . ALA B 1 333 ? 4.656 -13.742 0.055 1 93.12 333 ALA B O 1
ATOM 7488 N N . ILE B 1 334 ? 4.992 -11.602 -0.124 1 86.81 334 ILE B N 1
ATOM 7489 C CA . ILE B 1 334 ? 3.613 -11.344 -0.522 1 86.81 334 ILE B CA 1
ATOM 7490 C C . ILE B 1 334 ? 3.352 -11.945 -1.9 1 86.81 334 ILE B C 1
ATOM 7492 O O . ILE B 1 334 ? 2.311 -12.57 -2.125 1 86.81 334 ILE B O 1
ATOM 7496 N N . VAL B 1 335 ? 4.273 -11.789 -2.748 1 86.81 335 VAL B N 1
ATOM 7497 C CA . VAL B 1 335 ? 4.117 -12.281 -4.113 1 86.81 335 VAL B CA 1
ATOM 7498 C C . VAL B 1 335 ? 4.117 -13.812 -4.109 1 86.81 335 VAL B C 1
ATOM 7500 O O . VAL B 1 335 ? 3.314 -14.438 -4.809 1 86.81 335 VAL B O 1
ATOM 7503 N N . VAL B 1 336 ? 5.066 -14.359 -3.32 1 92.44 336 VAL B N 1
ATOM 7504 C CA . VAL B 1 336 ? 5.152 -15.805 -3.209 1 92.44 336 VAL B CA 1
ATOM 7505 C C . VAL B 1 336 ? 3.809 -16.375 -2.756 1 92.44 336 VAL B C 1
ATOM 7507 O O . VAL B 1 336 ? 3.297 -17.328 -3.348 1 92.44 336 VAL B O 1
ATOM 7510 N N . TYR B 1 337 ? 3.256 -15.773 -1.807 1 91.12 337 TYR B N 1
ATOM 7511 C CA . TYR B 1 337 ? 2.008 -16.266 -1.232 1 91.12 337 TYR B CA 1
ATOM 7512 C C . TYR B 1 337 ? 0.84 -16.031 -2.184 1 91.12 337 TYR B C 1
ATOM 7514 O O . TYR B 1 337 ? 0.065 -16.953 -2.461 1 91.12 337 TYR B O 1
ATOM 7522 N N . SER B 1 338 ? 0.695 -14.867 -2.654 1 84.25 338 SER B N 1
ATOM 7523 C CA . SER B 1 338 ? -0.445 -14.492 -3.486 1 84.25 338 SER B CA 1
ATOM 7524 C C . SER B 1 338 ? -0.497 -15.336 -4.758 1 84.25 338 SER B C 1
ATOM 7526 O O . SER B 1 338 ? -1.564 -15.812 -5.148 1 84.25 338 SER B O 1
ATOM 7528 N N . THR B 1 339 ? 0.617 -15.57 -5.395 1 83.88 339 THR B N 1
ATOM 7529 C CA . THR B 1 339 ? 0.658 -16.344 -6.633 1 83.88 339 THR B CA 1
ATOM 7530 C C . THR B 1 339 ? 0.409 -17.812 -6.359 1 83.88 339 THR B C 1
ATOM 7532 O O . THR B 1 339 ? -0.327 -18.469 -7.098 1 83.88 339 THR B O 1
ATOM 7535 N N . SER B 1 340 ? 1.02 -18.328 -5.32 1 90 340 SER B N 1
ATOM 7536 C CA . SER B 1 340 ? 0.877 -19.734 -4.988 1 90 340 SER B CA 1
ATOM 7537 C C . SER B 1 340 ? -0.562 -20.078 -4.617 1 90 340 SER B C 1
ATOM 7539 O O . SER B 1 340 ? -1.107 -21.078 -5.074 1 90 340 SER B O 1
ATOM 7541 N N . VAL B 1 341 ? -1.207 -19.266 -3.84 1 85.38 341 VAL B N 1
ATOM 7542 C CA . VAL B 1 341 ? -2.555 -19.531 -3.352 1 85.38 341 VAL B CA 1
ATOM 7543 C C . VAL B 1 341 ? -3.559 -19.391 -4.492 1 85.38 341 VAL B C 1
ATOM 7545 O O . VAL B 1 341 ? -4.551 -20.125 -4.551 1 85.38 341 VAL B O 1
ATOM 7548 N N . ALA B 1 342 ? -3.322 -18.469 -5.316 1 76.88 342 ALA B N 1
ATOM 7549 C CA . ALA B 1 342 ? -4.199 -18.297 -6.469 1 76.88 342 ALA B CA 1
ATOM 7550 C C . ALA B 1 342 ? -4.23 -19.547 -7.332 1 76.88 342 ALA B C 1
ATOM 7552 O O . ALA B 1 342 ? -5.297 -20 -7.762 1 76.88 342 ALA B O 1
ATOM 7553 N N . ILE B 1 343 ? -3.076 -20.156 -7.531 1 78.69 343 ILE B N 1
ATOM 7554 C CA . ILE B 1 343 ? -2.963 -21.375 -8.312 1 78.69 343 ILE B CA 1
ATOM 7555 C C . ILE B 1 343 ? -3.625 -22.531 -7.562 1 78.69 343 ILE B C 1
ATOM 7557 O O . ILE B 1 343 ? -4.41 -23.297 -8.141 1 78.69 343 ILE B O 1
ATOM 7561 N N . ALA B 1 344 ? -3.328 -22.562 -6.309 1 83.31 344 ALA B N 1
ATOM 7562 C CA . ALA B 1 344 ? -3.842 -23.656 -5.484 1 83.31 344 ALA B CA 1
ATOM 7563 C C . ALA B 1 344 ? -5.367 -23.625 -5.41 1 83.31 344 ALA B C 1
ATOM 7565 O O . ALA B 1 344 ? -6.027 -24.656 -5.516 1 83.31 344 ALA B O 1
ATOM 7566 N N . LYS B 1 345 ? -5.941 -22.516 -5.211 1 75 345 LYS B N 1
ATOM 7567 C CA . LYS B 1 345 ? -7.391 -22.359 -5.098 1 75 345 LYS B CA 1
ATOM 7568 C C . LYS B 1 345 ? -8.086 -22.75 -6.398 1 75 345 LYS B C 1
ATOM 7570 O O . LYS B 1 345 ? -9.109 -23.422 -6.387 1 75 345 LYS B O 1
ATOM 7575 N N . ARG B 1 346 ? -7.566 -22.375 -7.375 1 70.06 346 ARG B N 1
ATOM 7576 C CA . ARG B 1 346 ? -8.164 -22.625 -8.688 1 70.06 346 ARG B CA 1
ATOM 7577 C C . ARG B 1 346 ? -8.172 -24.109 -9.016 1 70.06 346 ARG B C 1
ATOM 7579 O O . ARG B 1 346 ? -9.164 -24.625 -9.531 1 70.06 346 ARG B O 1
ATOM 7586 N N . LEU B 1 347 ? -7.117 -24.734 -8.758 1 74 347 LEU B N 1
ATOM 7587 C CA . LEU B 1 347 ? -6.996 -26.125 -9.148 1 74 347 LEU B CA 1
ATOM 7588 C C . LEU B 1 347 ? -7.676 -27.047 -8.125 1 74 347 LEU B C 1
ATOM 7590 O O . LEU B 1 347 ? -7.996 -28.188 -8.43 1 74 347 LEU B O 1
ATOM 7594 N N . ALA B 1 348 ? -7.875 -26.484 -6.949 1 75.31 348 ALA B N 1
ATOM 7595 C CA . ALA B 1 348 ? -8.586 -27.25 -5.926 1 75.31 348 ALA B CA 1
ATOM 7596 C C . ALA B 1 348 ? -10.039 -27.469 -6.32 1 75.31 348 ALA B C 1
ATOM 7598 O O . ALA B 1 348 ? -10.641 -28.484 -5.941 1 75.31 348 ALA B O 1
ATOM 7599 N N . VAL B 1 349 ? -10.586 -26.672 -7.07 1 67.69 349 VAL B N 1
ATOM 7600 C CA . VAL B 1 349 ? -11.977 -26.766 -7.508 1 67.69 349 VAL B CA 1
ATOM 7601 C C . VAL B 1 349 ? -12.156 -28 -8.375 1 67.69 349 VAL B C 1
ATOM 7603 O O . VAL B 1 349 ? -13.172 -28.703 -8.273 1 67.69 349 VAL B O 1
ATOM 7606 N N . ARG B 1 350 ? -11.164 -28.266 -9.141 1 65.06 350 ARG B N 1
ATOM 7607 C CA . ARG B 1 350 ? -11.227 -29.422 -10.031 1 65.06 350 ARG B CA 1
ATOM 7608 C C . ARG B 1 350 ? -11.227 -30.719 -9.234 1 65.06 350 ARG B C 1
ATOM 7610 O O . ARG B 1 350 ? -11.828 -31.703 -9.648 1 65.06 350 ARG B O 1
ATOM 7617 N N . GLY B 1 351 ? -10.531 -30.719 -8.203 1 68.19 351 GLY B N 1
ATOM 7618 C CA . GLY B 1 351 ? -10.469 -31.906 -7.359 1 68.19 351 GLY B CA 1
ATOM 7619 C C . GLY B 1 351 ? -11.539 -31.922 -6.285 1 68.19 351 GLY B C 1
ATOM 7620 O O . GLY B 1 351 ? -11.57 -32.844 -5.449 1 68.19 351 GLY B O 1
ATOM 7621 N N . ASN B 1 352 ? -12.391 -30.938 -6.309 1 70.44 352 ASN B N 1
ATOM 7622 C CA . ASN B 1 352 ? -13.516 -30.828 -5.383 1 70.44 352 ASN B CA 1
ATOM 7623 C C . ASN B 1 352 ? -13.055 -30.828 -3.93 1 70.44 352 ASN B C 1
ATOM 7625 O O . ASN B 1 352 ? -13.539 -31.625 -3.119 1 70.44 352 ASN B O 1
ATOM 7629 N N . TYR B 1 353 ? -12.023 -30.172 -3.713 1 74.19 353 TYR B N 1
ATOM 7630 C CA . TYR B 1 353 ? -11.586 -29.969 -2.336 1 74.19 353 TYR B CA 1
ATOM 7631 C C . TYR B 1 353 ? -11.297 -28.484 -2.068 1 74.19 353 TYR B C 1
ATOM 7633 O O . TYR B 1 353 ? -11.305 -27.672 -2.99 1 74.19 353 TYR B O 1
ATOM 7641 N N . ASP B 1 354 ? -11.195 -28.125 -0.801 1 76.31 354 ASP B N 1
ATOM 7642 C CA . ASP B 1 354 ? -10.953 -26.734 -0.436 1 76.31 354 ASP B CA 1
ATOM 7643 C C . ASP B 1 354 ? -9.547 -26.547 0.127 1 76.31 354 ASP B C 1
ATOM 7645 O O . ASP B 1 354 ? -8.977 -27.469 0.702 1 76.31 354 ASP B O 1
ATOM 7649 N N . ILE B 1 355 ? -9.062 -25.422 -0.18 1 83.19 355 ILE B N 1
ATOM 7650 C CA . ILE B 1 355 ? -7.746 -25.047 0.335 1 83.19 355 ILE B CA 1
ATOM 7651 C C . ILE B 1 355 ? -7.91 -24.109 1.536 1 83.19 355 ILE B C 1
ATOM 7653 O O . ILE B 1 355 ? -8.797 -23.266 1.552 1 83.19 355 ILE B O 1
ATOM 7657 N N . ASN B 1 356 ? -7.164 -24.391 2.512 1 86.62 356 ASN B N 1
ATOM 7658 C CA . ASN B 1 356 ? -7.098 -23.453 3.639 1 86.62 356 ASN B CA 1
ATOM 7659 C C . ASN B 1 356 ? -5.977 -22.438 3.465 1 86.62 356 ASN B C 1
ATOM 7661 O O . ASN B 1 356 ? -4.797 -22.781 3.592 1 86.62 356 ASN B O 1
ATOM 7665 N N . THR B 1 357 ? -6.34 -21.281 3.291 1 85.56 357 THR B N 1
ATOM 7666 C CA . THR B 1 357 ? -5.387 -20.234 2.939 1 85.56 357 THR B CA 1
ATOM 7667 C C . THR B 1 357 ? -4.387 -20.016 4.07 1 85.56 357 THR B C 1
ATOM 7669 O O . THR B 1 357 ? -3.209 -19.75 3.824 1 85.56 357 THR B O 1
ATOM 7672 N N . ASN B 1 358 ? -4.789 -20.109 5.336 1 88.19 358 ASN B N 1
ATOM 7673 C CA . ASN B 1 358 ? -3.875 -19.938 6.461 1 88.19 358 ASN B CA 1
ATOM 7674 C C . ASN B 1 358 ? -2.855 -21.078 6.527 1 88.19 358 ASN B C 1
ATOM 7676 O O . ASN B 1 358 ? -1.685 -20.844 6.836 1 88.19 358 ASN B O 1
ATOM 7680 N N . GLN B 1 359 ? -3.318 -22.188 6.23 1 90.56 359 GLN B N 1
ATOM 7681 C CA . GLN B 1 359 ? -2.434 -23.359 6.242 1 90.56 359 GLN B CA 1
ATOM 7682 C C . GLN B 1 359 ? -1.428 -23.297 5.098 1 90.56 359 GLN B C 1
ATOM 7684 O O . GLN B 1 359 ? -0.298 -23.766 5.227 1 90.56 359 GLN B O 1
ATOM 7689 N N . GLU B 1 360 ? -1.878 -22.781 4.02 1 91.62 360 GLU B N 1
ATOM 7690 C CA . GLU B 1 360 ? -0.968 -22.609 2.889 1 91.62 360 GLU B CA 1
ATOM 7691 C C . GLU B 1 360 ? 0.178 -21.672 3.232 1 91.62 360 GLU B C 1
ATOM 7693 O O . GLU B 1 360 ? 1.306 -21.859 2.771 1 91.62 360 GLU B O 1
ATOM 7698 N N . LEU B 1 361 ? -0.141 -20.656 4.012 1 92.81 361 LEU B N 1
ATOM 7699 C CA . LEU B 1 361 ? 0.901 -19.766 4.488 1 92.81 361 LEU B CA 1
ATOM 7700 C C . LEU B 1 361 ? 1.936 -20.516 5.32 1 92.81 361 LEU B C 1
ATOM 7702 O O . LEU B 1 361 ? 3.141 -20.312 5.145 1 92.81 361 LEU B O 1
ATOM 7706 N N . LEU B 1 362 ? 1.486 -21.344 6.176 1 93.94 362 LEU B N 1
ATOM 7707 C CA . LEU B 1 362 ? 2.375 -22.141 7.02 1 93.94 362 LEU B CA 1
ATOM 7708 C C . LEU B 1 362 ? 3.209 -23.094 6.18 1 93.94 362 LEU B C 1
ATOM 7710 O O . LEU B 1 362 ? 4.402 -23.266 6.43 1 93.94 362 LEU B O 1
ATOM 7714 N N . ALA B 1 363 ? 2.568 -23.656 5.203 1 94.56 363 ALA B N 1
ATOM 7715 C CA . ALA B 1 363 ? 3.242 -24.641 4.355 1 94.56 363 ALA B CA 1
ATOM 7716 C C . ALA B 1 363 ? 4.355 -23.984 3.543 1 94.56 363 ALA B C 1
ATOM 7718 O O . ALA B 1 363 ? 5.488 -24.484 3.525 1 94.56 363 ALA B O 1
ATOM 7719 N N . LEU B 1 364 ? 4.066 -22.906 2.896 1 95.56 364 LEU B N 1
ATOM 7720 C CA . LEU B 1 364 ? 5.051 -22.203 2.084 1 95.56 364 LEU B CA 1
ATOM 7721 C C . LEU B 1 364 ? 6.156 -21.609 2.957 1 95.56 364 LEU B C 1
ATOM 7723 O O . LEU B 1 364 ? 7.332 -21.656 2.59 1 95.56 364 LEU B O 1
ATOM 7727 N N . GLY B 1 365 ? 5.707 -21 4.082 1 96.56 365 GLY B N 1
ATOM 7728 C CA . GLY B 1 365 ? 6.688 -20.469 5.012 1 96.56 365 GLY B CA 1
ATOM 7729 C C . GLY B 1 365 ? 7.633 -21.516 5.559 1 96.56 365 GLY B C 1
ATOM 7730 O O . GLY B 1 365 ? 8.844 -21.297 5.633 1 96.56 365 GLY B O 1
ATOM 7731 N N . PHE B 1 366 ? 7.082 -22.609 5.898 1 95.94 366 PHE B N 1
ATOM 7732 C CA . PHE B 1 366 ? 7.879 -23.719 6.426 1 95.94 366 PHE B CA 1
ATOM 7733 C C . PHE B 1 366 ? 8.844 -24.234 5.367 1 95.94 366 PHE B C 1
ATOM 7735 O O . PHE B 1 366 ? 10.031 -24.438 5.648 1 95.94 366 PHE B O 1
ATOM 7742 N N . ALA B 1 367 ? 8.359 -24.484 4.211 1 96.44 367 ALA B N 1
ATOM 7743 C CA . ALA B 1 367 ? 9.188 -24.984 3.121 1 96.44 367 ALA B CA 1
ATOM 7744 C C . ALA B 1 367 ? 10.352 -24.047 2.832 1 96.44 367 ALA B C 1
ATOM 7746 O O . ALA B 1 367 ? 11.492 -24.484 2.65 1 96.44 367 ALA B O 1
ATOM 7747 N N . SER B 1 368 ? 10.094 -22.75 2.791 1 97.75 368 SER B N 1
ATOM 7748 C CA . SER B 1 368 ? 11.125 -21.766 2.494 1 97.75 368 SER B CA 1
ATOM 7749 C C . SER B 1 368 ? 12.102 -21.625 3.656 1 97.75 368 SER B C 1
ATOM 7751 O O . SER B 1 368 ? 13.312 -21.578 3.449 1 97.75 368 SER B O 1
ATOM 7753 N N . ALA B 1 369 ? 11.641 -21.547 4.906 1 97.31 369 ALA B N 1
ATOM 7754 C CA . ALA B 1 369 ? 12.484 -21.328 6.082 1 97.31 369 ALA B CA 1
ATOM 7755 C C . ALA B 1 369 ? 13.375 -22.547 6.348 1 97.31 369 ALA B C 1
ATOM 7757 O O . ALA B 1 369 ? 14.586 -22.406 6.504 1 97.31 369 ALA B O 1
ATOM 7758 N N . VAL B 1 370 ? 12.82 -23.688 6.387 1 96.62 370 VAL B N 1
ATOM 7759 C CA . VAL B 1 370 ? 13.578 -24.906 6.684 1 96.62 370 VAL B CA 1
ATOM 7760 C C . VAL B 1 370 ? 14.461 -25.266 5.496 1 96.62 370 VAL B C 1
ATOM 7762 O O . VAL B 1 370 ? 15.602 -25.703 5.676 1 96.62 370 VAL B O 1
ATOM 7765 N N . GLY B 1 371 ? 13.914 -25.109 4.289 1 96.5 371 GLY B N 1
ATOM 7766 C CA . GLY B 1 371 ? 14.719 -25.375 3.105 1 96.5 371 GLY B CA 1
ATOM 7767 C C . GLY B 1 371 ? 15.953 -24.516 3.02 1 96.5 371 GLY B C 1
ATOM 7768 O O . GLY B 1 371 ? 16.984 -24.938 2.471 1 96.5 371 GLY B O 1
ATOM 7769 N N . SER B 1 372 ? 15.844 -23.297 3.533 1 97.06 372 SER B N 1
ATOM 7770 C CA . SER B 1 372 ? 16.969 -22.359 3.455 1 97.06 372 SER B CA 1
ATOM 7771 C C . SER B 1 372 ? 18.172 -22.906 4.203 1 97.06 372 SER B C 1
ATOM 7773 O O . SER B 1 372 ? 19.312 -22.547 3.889 1 97.06 372 SER B O 1
ATOM 7775 N N . PHE B 1 373 ? 18.016 -23.766 5.164 1 96.88 373 PHE B N 1
ATOM 7776 C CA . PHE B 1 373 ? 19.125 -24.391 5.871 1 96.88 373 PHE B CA 1
ATOM 7777 C C . PHE B 1 373 ? 19.875 -25.344 4.957 1 96.88 373 PHE B C 1
ATOM 7779 O O . PHE B 1 373 ? 21 -25.75 5.266 1 96.88 373 PHE B O 1
ATOM 7786 N N . PHE B 1 374 ? 19.25 -25.672 3.85 1 96.19 374 PHE B N 1
ATOM 7787 C CA . PHE B 1 374 ? 19.875 -26.531 2.854 1 96.19 374 PHE B CA 1
ATOM 7788 C C . PHE B 1 374 ? 20.109 -25.781 1.554 1 96.19 374 PHE B C 1
ATOM 7790 O O . PHE B 1 374 ? 19.969 -26.344 0.466 1 96.19 374 PHE B O 1
ATOM 7797 N N . GLN B 1 375 ? 20.25 -24.516 1.67 1 95.94 375 GLN B N 1
ATOM 7798 C CA . GLN B 1 375 ? 20.766 -23.625 0.631 1 95.94 375 GLN B CA 1
ATOM 7799 C C . GLN B 1 375 ? 19.781 -23.516 -0.534 1 95.94 375 GLN B C 1
ATOM 7801 O O . GLN B 1 375 ? 20.188 -23.594 -1.697 1 95.94 375 GLN B O 1
ATOM 7806 N N . ILE B 1 376 ? 18.578 -23.453 -0.26 1 96.75 376 ILE B N 1
ATOM 7807 C CA . ILE B 1 376 ? 17.594 -23.297 -1.321 1 96.75 376 ILE B CA 1
ATOM 7808 C C . ILE B 1 376 ? 17.375 -21.812 -1.612 1 96.75 376 ILE B C 1
ATOM 7810 O O . ILE B 1 376 ? 17.75 -20.953 -0.81 1 96.75 376 ILE B O 1
ATOM 7814 N N . MET B 1 377 ? 16.891 -21.531 -2.752 1 97.12 377 MET B N 1
ATOM 7815 C CA . MET B 1 377 ? 16.422 -20.203 -3.133 1 97.12 377 MET B CA 1
ATOM 7816 C C . MET B 1 377 ? 14.93 -20.047 -2.826 1 97.12 377 MET B C 1
ATOM 7818 O O . MET B 1 377 ? 14.258 -21.031 -2.498 1 97.12 377 MET B O 1
ATOM 7822 N N . PRO B 1 378 ? 14.422 -18.844 -2.799 1 96.56 378 PRO B N 1
ATOM 7823 C CA . PRO B 1 378 ? 13.016 -18.656 -2.434 1 96.56 378 PRO B CA 1
ATOM 7824 C C . PRO B 1 378 ? 12.055 -19.438 -3.336 1 96.56 378 PRO B C 1
ATOM 7826 O O . PRO B 1 378 ? 11.969 -19.156 -4.535 1 96.56 378 PRO B O 1
ATOM 7829 N N . PRO B 1 379 ? 11.336 -20.312 -2.748 1 96 379 PRO B N 1
ATOM 7830 C CA . PRO B 1 379 ? 10.43 -21.141 -3.543 1 96 379 PRO B CA 1
ATOM 7831 C C . PRO B 1 379 ? 9.047 -20.516 -3.727 1 96 379 PRO B C 1
ATOM 7833 O O . PRO B 1 379 ? 8.625 -19.703 -2.906 1 96 379 PRO B O 1
ATOM 7836 N N . THR B 1 380 ? 8.422 -20.875 -4.773 1 93.31 380 THR B N 1
ATOM 7837 C CA . THR B 1 380 ? 7.059 -20.453 -5.082 1 93.31 380 THR B CA 1
ATOM 7838 C C . THR B 1 380 ? 6.328 -21.531 -5.875 1 93.31 380 THR B C 1
ATOM 7840 O O . THR B 1 380 ? 6.953 -22.453 -6.387 1 93.31 380 THR B O 1
ATOM 7843 N N . GLY B 1 381 ? 5.008 -21.422 -5.859 1 88.19 381 GLY B N 1
ATOM 7844 C CA . GLY B 1 381 ? 4.234 -22.312 -6.703 1 88.19 381 GLY B CA 1
ATOM 7845 C C . GLY B 1 381 ? 4.348 -21.984 -8.18 1 88.19 381 GLY B C 1
ATOM 7846 O O . GLY B 1 381 ? 4.254 -20.812 -8.57 1 88.19 381 GLY B O 1
ATOM 7847 N N . GLY B 1 382 ? 4.625 -23.047 -8.914 1 83.56 382 GLY B N 1
ATOM 7848 C CA . GLY B 1 382 ? 4.734 -22.875 -10.352 1 83.56 382 GLY B CA 1
ATOM 7849 C C . GLY B 1 382 ? 3.482 -23.297 -11.102 1 83.56 382 GLY B C 1
ATOM 7850 O O . GLY B 1 382 ? 2.947 -24.375 -10.875 1 83.56 382 GLY B O 1
ATOM 7851 N N . MET B 1 383 ? 3.037 -22.5 -11.906 1 75.25 383 MET B N 1
ATOM 7852 C CA . MET B 1 383 ? 1.783 -22.734 -12.609 1 75.25 383 MET B CA 1
ATOM 7853 C C . MET B 1 383 ? 1.94 -23.875 -13.617 1 75.25 383 MET B C 1
ATOM 7855 O O . MET B 1 383 ? 1.09 -24.766 -13.695 1 75.25 383 MET B O 1
ATOM 7859 N N . SER B 1 384 ? 2.98 -23.859 -14.453 1 73.31 384 SER B N 1
ATOM 7860 C CA . SER B 1 384 ? 3.168 -24.844 -15.508 1 73.31 384 SER B CA 1
ATOM 7861 C C . SER B 1 384 ? 3.312 -26.25 -14.922 1 73.31 384 SER B C 1
ATOM 7863 O O . SER B 1 384 ? 2.668 -27.188 -15.391 1 73.31 384 SER B O 1
ATOM 7865 N N . ARG B 1 385 ? 4.086 -26.375 -13.922 1 81.88 385 ARG B N 1
ATOM 7866 C CA . ARG B 1 385 ? 4.312 -27.672 -13.297 1 81.88 385 ARG B CA 1
ATOM 7867 C C . ARG B 1 385 ? 3.053 -28.172 -12.594 1 81.88 385 ARG B C 1
ATOM 7869 O O . ARG B 1 385 ? 2.732 -29.359 -12.641 1 81.88 385 ARG B O 1
ATOM 7876 N N . THR B 1 386 ? 2.393 -27.25 -11.969 1 81.62 386 THR B N 1
ATOM 7877 C CA . THR B 1 386 ? 1.182 -27.609 -11.242 1 81.62 386 THR B CA 1
ATOM 7878 C C . THR B 1 386 ? 0.08 -28.031 -12.211 1 81.62 386 THR B C 1
ATOM 7880 O O . THR B 1 386 ? -0.7 -28.938 -11.906 1 81.62 386 THR B O 1
ATOM 7883 N N . ALA B 1 387 ? 0.006 -27.422 -13.328 1 74.31 387 ALA B N 1
ATOM 7884 C CA . ALA B 1 387 ? -0.983 -27.766 -14.344 1 74.31 387 ALA B CA 1
ATOM 7885 C C . ALA B 1 387 ? -0.765 -29.172 -14.867 1 74.31 387 ALA B C 1
ATOM 7887 O O . ALA B 1 387 ? -1.726 -29.891 -15.164 1 74.31 387 ALA B O 1
ATOM 7888 N N . VAL B 1 388 ? 0.444 -29.547 -15.016 1 74.75 388 VAL B N 1
ATOM 7889 C CA . VAL B 1 388 ? 0.762 -30.906 -15.461 1 74.75 388 VAL B CA 1
ATOM 7890 C C . VAL B 1 388 ? 0.481 -31.906 -14.344 1 74.75 388 VAL B C 1
ATOM 7892 O O . VAL B 1 388 ? -0.02 -33 -14.594 1 74.75 388 VAL B O 1
ATOM 7895 N N . ASN B 1 389 ? 0.787 -31.484 -13.141 1 80.62 389 ASN B N 1
ATOM 7896 C CA . ASN B 1 389 ? 0.586 -32.344 -11.977 1 80.62 389 ASN B CA 1
ATOM 7897 C C . ASN B 1 389 ? -0.891 -32.656 -11.766 1 80.62 389 ASN B C 1
ATOM 7899 O O . ASN B 1 389 ? -1.236 -33.781 -11.367 1 80.62 389 ASN B O 1
ATOM 7903 N N . VAL B 1 390 ? -1.738 -31.75 -12.055 1 76.5 390 VAL B N 1
ATOM 7904 C CA . VAL B 1 390 ? -3.166 -31.906 -11.812 1 76.5 390 VAL B CA 1
ATOM 7905 C C . VAL B 1 390 ? -3.75 -32.938 -12.789 1 76.5 390 VAL B C 1
ATOM 7907 O O . VAL B 1 390 ? -4.754 -33.594 -12.492 1 76.5 390 VAL B O 1
ATOM 7910 N N . GLN B 1 391 ? -3.146 -33.062 -13.883 1 70.75 391 GLN B N 1
ATOM 7911 C CA . GLN B 1 391 ? -3.664 -33.938 -14.914 1 70.75 391 GLN B CA 1
ATOM 7912 C C . GLN B 1 391 ? -3.557 -35.406 -14.484 1 70.75 391 GLN B C 1
ATOM 7914 O O . GLN B 1 391 ? -4.379 -36.219 -14.867 1 70.75 391 GLN B O 1
ATOM 7919 N N . SER B 1 392 ? -2.602 -35.656 -13.68 1 72.62 392 SER B N 1
ATOM 7920 C CA . SER B 1 392 ? -2.373 -37.062 -13.398 1 72.62 392 SER B CA 1
ATOM 7921 C C . SER B 1 392 ? -2.293 -37.312 -11.891 1 72.62 392 SER B C 1
ATOM 7923 O O . SER B 1 392 ? -2.717 -38.375 -11.414 1 72.62 392 SER B O 1
ATOM 7925 N N . ALA B 1 393 ? -1.855 -36.406 -11.156 1 79.5 393 ALA B N 1
ATOM 7926 C CA . ALA B 1 393 ? -1.572 -36.656 -9.742 1 79.5 393 ALA B CA 1
ATOM 7927 C C . ALA B 1 393 ? -2.863 -36.75 -8.938 1 79.5 393 ALA B C 1
ATOM 7929 O O . ALA B 1 393 ? -3.795 -35.969 -9.148 1 79.5 393 ALA B O 1
ATOM 7930 N N . LYS B 1 394 ? -2.951 -37.719 -8.117 1 76.56 394 LYS B N 1
ATOM 7931 C CA . LYS B 1 394 ? -4.105 -37.875 -7.238 1 76.56 394 LYS B CA 1
ATOM 7932 C C . LYS B 1 394 ? -3.773 -37.438 -5.816 1 76.56 394 LYS B C 1
ATOM 7934 O O . LYS B 1 394 ? -4.66 -37.031 -5.062 1 76.56 394 LYS B O 1
ATOM 7939 N N . THR B 1 395 ? -2.549 -37.625 -5.527 1 81.81 395 THR B N 1
ATOM 7940 C CA . THR B 1 395 ? -2.117 -37.281 -4.176 1 81.81 395 THR B CA 1
ATOM 7941 C C . THR B 1 395 ? -0.771 -36.562 -4.207 1 81.81 395 THR B C 1
ATOM 7943 O O . THR B 1 395 ? -0.187 -36.375 -5.273 1 81.81 395 THR B O 1
ATOM 7946 N N . GLN B 1 396 ? -0.315 -36.219 -3.023 1 85.62 396 GLN B N 1
ATOM 7947 C CA . GLN B 1 396 ? 0.941 -35.469 -2.908 1 85.62 396 GLN B CA 1
ATOM 7948 C C . GLN B 1 396 ? 2.139 -36.406 -3.018 1 85.62 396 GLN B C 1
ATOM 7950 O O . GLN B 1 396 ? 3.287 -35.969 -3.012 1 85.62 396 GLN B O 1
ATOM 7955 N N . LEU B 1 397 ? 1.91 -37.688 -3.184 1 85 397 LEU B N 1
ATOM 7956 C CA . LEU B 1 397 ? 2.984 -38.656 -3.4 1 85 397 LEU B CA 1
ATOM 7957 C C . LEU B 1 397 ? 3.727 -38.344 -4.699 1 85 397 LEU B C 1
ATOM 7959 O O . LEU B 1 397 ? 4.906 -38.688 -4.836 1 85 397 LEU B O 1
ATOM 7963 N N . ALA B 1 398 ? 3.039 -37.75 -5.602 1 87.44 398 ALA B N 1
ATOM 7964 C CA . ALA B 1 398 ? 3.67 -37.344 -6.852 1 87.44 398 ALA B CA 1
ATOM 7965 C C . ALA B 1 398 ? 4.871 -36.438 -6.59 1 87.44 398 ALA B C 1
ATOM 7967 O O . ALA B 1 398 ? 5.883 -36.531 -7.285 1 87.44 398 ALA B O 1
ATOM 7968 N N . SER B 1 399 ? 4.754 -35.625 -5.578 1 89.75 399 SER B N 1
ATOM 7969 C CA . SER B 1 399 ? 5.844 -34.719 -5.23 1 89.75 399 SER B CA 1
ATOM 7970 C C . SER B 1 399 ? 7.051 -35.469 -4.703 1 89.75 399 SER B C 1
ATOM 7972 O O . SER B 1 399 ? 8.195 -35.094 -4.941 1 89.75 399 SER B O 1
ATOM 7974 N N . PHE B 1 400 ? 6.824 -36.625 -4.07 1 90.56 400 PHE B N 1
ATOM 7975 C CA . PHE B 1 400 ? 7.91 -37.438 -3.564 1 90.56 400 PHE B CA 1
ATOM 7976 C C . PHE B 1 400 ? 8.672 -38.094 -4.711 1 90.56 400 PHE B C 1
ATOM 7978 O O . PHE B 1 400 ? 9.898 -38.188 -4.672 1 90.56 400 PHE B O 1
ATOM 7985 N N . ILE B 1 401 ? 7.945 -38.5 -5.605 1 91.56 401 ILE B N 1
ATOM 7986 C CA . ILE B 1 401 ? 8.57 -39.125 -6.77 1 91.56 401 ILE B CA 1
ATOM 7987 C C . ILE B 1 401 ? 9.383 -38.062 -7.539 1 91.56 401 ILE B C 1
ATOM 7989 O O . ILE B 1 401 ? 10.5 -38.344 -7.969 1 91.56 401 ILE B O 1
ATOM 7993 N N . THR B 1 402 ? 8.781 -36.938 -7.707 1 92.5 402 THR B N 1
ATOM 7994 C CA . THR B 1 402 ? 9.477 -35.844 -8.383 1 92.5 402 THR B CA 1
ATOM 7995 C C . THR B 1 402 ? 10.805 -35.531 -7.699 1 92.5 402 THR B C 1
ATOM 7997 O O . THR B 1 402 ? 11.844 -35.438 -8.352 1 92.5 402 THR B O 1
ATOM 8000 N N . VAL B 1 403 ? 10.805 -35.438 -6.426 1 93.88 403 VAL B N 1
ATOM 8001 C CA . VAL B 1 403 ? 11.977 -35.062 -5.645 1 93.88 403 VAL B CA 1
ATOM 8002 C C . VAL B 1 403 ? 13.031 -36.188 -5.738 1 93.88 403 VAL B C 1
ATOM 8004 O O . VAL B 1 403 ? 14.227 -35.906 -5.852 1 93.88 403 VAL B O 1
ATOM 8007 N N . SER B 1 404 ? 12.594 -37.375 -5.645 1 93.75 404 SER B N 1
ATOM 8008 C CA . SER B 1 404 ? 13.516 -38.5 -5.742 1 93.75 404 SER B CA 1
ATOM 8009 C C . SER B 1 404 ? 14.266 -38.5 -7.07 1 93.75 404 SER B C 1
ATOM 8011 O O . SER B 1 404 ? 15.469 -38.75 -7.117 1 93.75 404 SER B O 1
ATOM 8013 N N . LEU B 1 405 ? 13.562 -38.188 -8.047 1 92.12 405 LEU B N 1
ATOM 8014 C CA . LEU B 1 405 ? 14.188 -38.125 -9.367 1 92.12 405 LEU B CA 1
ATOM 8015 C C . LEU B 1 405 ? 15.148 -36.969 -9.477 1 92.12 405 LEU B C 1
ATOM 8017 O O . LEU B 1 405 ? 16.203 -37.062 -10.117 1 92.12 405 LEU B O 1
ATOM 8021 N N . VAL B 1 406 ? 14.789 -35.844 -8.969 1 93.38 406 VAL B N 1
ATOM 8022 C CA . VAL B 1 406 ? 15.672 -34.656 -8.984 1 93.38 406 VAL B CA 1
ATOM 8023 C C . VAL B 1 406 ? 16.953 -34.969 -8.203 1 93.38 406 VAL B C 1
ATOM 8025 O O . VAL B 1 406 ? 18.031 -34.562 -8.609 1 93.38 406 VAL B O 1
ATOM 8028 N N . ILE B 1 407 ? 16.781 -35.688 -7.109 1 93.56 407 ILE B N 1
ATOM 8029 C CA . ILE B 1 407 ? 17.938 -36.062 -6.305 1 93.56 407 ILE B CA 1
ATOM 8030 C C . ILE B 1 407 ? 18.859 -37 -7.117 1 93.56 407 ILE B C 1
ATOM 8032 O O . ILE B 1 407 ? 20.078 -36.875 -7.039 1 93.56 407 ILE B O 1
ATOM 8036 N N . ILE B 1 408 ? 18.266 -37.812 -7.883 1 91.75 408 ILE B N 1
ATOM 8037 C CA . ILE B 1 408 ? 19.047 -38.688 -8.742 1 91.75 408 ILE B CA 1
ATOM 8038 C C . ILE B 1 408 ? 19.828 -37.875 -9.758 1 91.75 408 ILE B C 1
ATOM 8040 O O . ILE B 1 408 ? 21 -38.125 -10.031 1 91.75 408 ILE B O 1
ATOM 8044 N N . VAL B 1 409 ? 19.172 -36.906 -10.273 1 88.44 409 VAL B N 1
ATOM 8045 C CA . VAL B 1 409 ? 19.828 -36.031 -11.227 1 88.44 409 VAL B CA 1
ATOM 8046 C C . VAL B 1 409 ? 20.984 -35.312 -10.547 1 88.44 409 VAL B C 1
ATOM 8048 O O . VAL B 1 409 ? 22.078 -35.188 -11.109 1 88.44 409 VAL B O 1
ATOM 8051 N N . LEU B 1 410 ? 20.844 -34.844 -9.391 1 90.62 410 LEU B N 1
ATOM 8052 C CA . LEU B 1 410 ? 21.859 -34.125 -8.633 1 90.62 410 LEU B CA 1
ATOM 8053 C C . LEU B 1 410 ? 23.047 -35 -8.312 1 90.62 410 LEU B C 1
ATOM 8055 O O . LEU B 1 410 ? 24.188 -34.562 -8.281 1 90.62 410 LEU B O 1
ATOM 8059 N N . CYS B 1 411 ? 22.766 -36.219 -8.148 1 90.19 411 CYS B N 1
ATOM 8060 C CA . CYS B 1 411 ? 23.828 -37.125 -7.703 1 90.19 411 CYS B CA 1
ATOM 8061 C C . CYS B 1 411 ? 24.547 -37.75 -8.891 1 90.19 411 CYS B C 1
ATOM 8063 O O . CYS B 1 411 ? 25.734 -38.062 -8.805 1 90.19 411 CYS B O 1
ATOM 8065 N N . CYS B 1 412 ? 23.859 -37.906 -10.055 1 88.25 412 CYS B N 1
ATOM 8066 C CA . CYS B 1 412 ? 24.484 -38.719 -11.094 1 88.25 412 CYS B CA 1
ATOM 8067 C C . CYS B 1 412 ? 24.531 -37.969 -12.422 1 88.25 412 CYS B C 1
ATOM 8069 O O . CYS B 1 412 ? 25.312 -38.312 -13.305 1 88.25 412 CYS B O 1
ATOM 8071 N N . LEU B 1 413 ? 23.75 -37 -12.617 1 85.62 413 LEU B N 1
ATOM 8072 C CA . LEU B 1 413 ? 23.609 -36.5 -13.977 1 85.62 413 LEU B CA 1
ATOM 8073 C C . LEU B 1 413 ? 24.094 -35.062 -14.07 1 85.62 413 LEU B C 1
ATOM 8075 O O . LEU B 1 413 ? 23.891 -34.406 -15.094 1 85.62 413 LEU B O 1
ATOM 8079 N N . THR B 1 414 ? 24.734 -34.531 -13.164 1 86.62 414 THR B N 1
ATOM 8080 C CA . THR B 1 414 ? 25.141 -33.156 -13.18 1 86.62 414 THR B CA 1
ATOM 8081 C C . THR B 1 414 ? 26.234 -32.906 -14.203 1 86.62 414 THR B C 1
ATOM 8083 O O . THR B 1 414 ? 26.375 -31.812 -14.75 1 86.62 414 THR B O 1
ATOM 8086 N N . ASN B 1 415 ? 27.062 -33.875 -14.523 1 86.19 415 ASN B N 1
ATOM 8087 C CA . ASN B 1 415 ? 28.141 -33.75 -15.508 1 86.19 415 ASN B CA 1
ATOM 8088 C C . ASN B 1 415 ? 27.578 -33.531 -16.922 1 86.19 415 ASN B C 1
ATOM 8090 O O . ASN B 1 415 ? 28.219 -32.906 -17.75 1 86.19 415 ASN B O 1
ATOM 8094 N N . ALA B 1 416 ? 26.438 -34.094 -17.109 1 84.31 416 ALA B N 1
ATOM 8095 C CA . ALA B 1 416 ? 25.812 -33.938 -18.422 1 84.31 416 ALA B CA 1
ATOM 8096 C C . ALA B 1 416 ? 25.375 -32.5 -18.672 1 84.31 416 ALA B C 1
ATOM 8098 O O . ALA B 1 416 ? 25.234 -32.094 -19.828 1 84.31 416 ALA B O 1
ATOM 8099 N N . LEU B 1 417 ? 25.234 -31.781 -17.672 1 86.12 417 LEU B N 1
ATOM 8100 C CA . LEU B 1 417 ? 24.719 -30.422 -17.781 1 86.12 417 LEU B CA 1
ATOM 8101 C C . LEU B 1 417 ? 25.828 -29.438 -18.125 1 86.12 417 LEU B C 1
ATOM 8103 O O . LEU B 1 417 ? 25.562 -28.281 -18.469 1 86.12 417 LEU B O 1
ATOM 8107 N N . TYR B 1 418 ? 27.047 -29.859 -18.188 1 86.88 418 TYR B N 1
ATOM 8108 C CA . TYR B 1 418 ? 28.219 -29.031 -18.438 1 86.88 418 TYR B CA 1
ATOM 8109 C C . TYR B 1 418 ? 28.109 -28.328 -19.781 1 86.88 418 TYR B C 1
ATOM 8111 O O . TYR B 1 418 ? 28.391 -27.125 -19.891 1 86.88 418 TYR B O 1
ATOM 8119 N N . TYR B 1 419 ? 27.625 -29 -20.781 1 88.94 419 TYR B N 1
ATOM 8120 C CA . TYR B 1 419 ? 27.672 -28.484 -22.141 1 88.94 419 TYR B CA 1
ATOM 8121 C C . TYR B 1 419 ? 26.375 -27.75 -22.484 1 88.94 419 TYR B C 1
ATOM 8123 O O . TYR B 1 419 ? 26.188 -27.328 -23.625 1 88.94 419 TYR B O 1
ATOM 8131 N N . LEU B 1 420 ? 25.562 -27.594 -21.547 1 90.56 420 LEU B N 1
ATOM 8132 C CA . LEU B 1 420 ? 24.312 -26.906 -21.797 1 90.56 420 LEU B CA 1
ATOM 8133 C C . LEU B 1 420 ? 24.547 -25.406 -22.031 1 90.56 420 LEU B C 1
ATOM 8135 O O . LEU B 1 420 ? 25.031 -24.703 -21.141 1 90.56 420 LEU B O 1
ATOM 8139 N N . PRO B 1 421 ? 24.281 -24.953 -23.25 1 92.12 421 PRO B N 1
ATOM 8140 C CA . PRO B 1 421 ? 24.5 -23.531 -23.531 1 92.12 421 PRO B CA 1
ATOM 8141 C C . PRO B 1 421 ? 23.578 -22.625 -22.719 1 92.12 421 PRO B C 1
ATOM 8143 O O . PRO B 1 421 ? 22.391 -22.953 -22.531 1 92.12 421 PRO B O 1
ATOM 8146 N N . LYS B 1 422 ? 24.047 -21.547 -22.297 1 91.44 422 LYS B N 1
ATOM 8147 C CA . LYS B 1 422 ? 23.25 -20.562 -21.578 1 91.44 422 LYS B CA 1
ATOM 8148 C C . LYS B 1 422 ? 22.141 -20 -22.453 1 91.44 422 LYS B C 1
ATOM 8150 O O . LYS B 1 422 ? 21.078 -19.609 -21.969 1 91.44 422 LYS B O 1
ATOM 8155 N N . ALA B 1 423 ? 22.328 -20.031 -23.703 1 92.81 423 ALA B N 1
ATOM 8156 C CA . ALA B 1 423 ? 21.328 -19.547 -24.656 1 92.81 423 ALA B CA 1
ATOM 8157 C C . ALA B 1 423 ? 20.062 -20.406 -24.609 1 92.81 423 ALA B C 1
ATOM 8159 O O . ALA B 1 423 ? 18.953 -19.875 -24.688 1 92.81 423 ALA B O 1
ATOM 8160 N N . SER B 1 424 ? 20.266 -21.672 -24.5 1 92.12 424 SER B N 1
ATOM 8161 C CA . SER B 1 424 ? 19.125 -22.578 -24.391 1 92.12 424 SER B CA 1
ATOM 8162 C C . SER B 1 424 ? 18.328 -22.328 -23.109 1 92.12 424 SER B C 1
ATOM 8164 O O . SER B 1 424 ? 17.094 -22.312 -23.125 1 92.12 424 SER B O 1
ATOM 8166 N N . LEU B 1 425 ? 19.047 -22.125 -22.109 1 88.31 425 LEU B N 1
ATOM 8167 C CA . LEU B 1 425 ? 18.422 -21.844 -20.828 1 88.31 425 LEU B CA 1
ATOM 8168 C C . LEU B 1 425 ? 17.656 -20.516 -20.859 1 88.31 4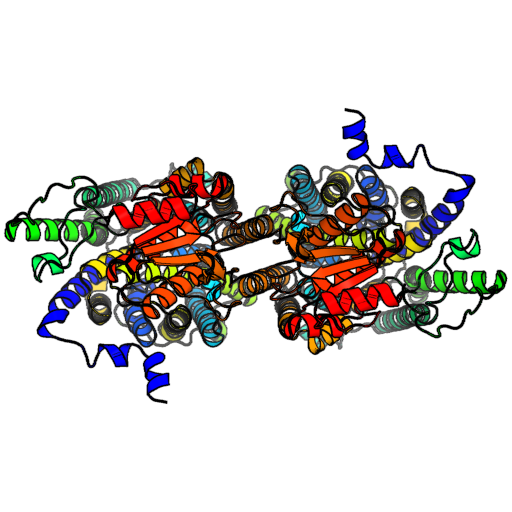25 LEU B C 1
ATOM 8170 O O . LEU B 1 425 ? 16.547 -20.422 -20.359 1 88.31 425 LEU B O 1
ATOM 8174 N N . ALA B 1 426 ? 18.234 -19.531 -21.422 1 91 426 ALA B N 1
ATOM 8175 C CA . ALA B 1 426 ? 17.578 -18.234 -21.578 1 91 426 ALA B CA 1
ATOM 8176 C C . ALA B 1 426 ? 16.297 -18.344 -22.391 1 91 426 ALA B C 1
ATOM 8178 O O . ALA B 1 426 ? 15.305 -17.672 -22.094 1 91 426 ALA B O 1
ATOM 8179 N N . SER B 1 427 ? 16.359 -19.188 -23.375 1 92.38 427 SER B N 1
ATOM 8180 C CA . SER B 1 427 ? 15.195 -19.375 -24.25 1 92.38 427 SER B CA 1
ATOM 8181 C C . SER B 1 427 ? 14.016 -19.969 -23.484 1 92.38 427 SER B C 1
ATOM 8183 O O . SER B 1 427 ? 12.867 -19.594 -23.703 1 92.38 427 SER B O 1
ATOM 8185 N N . ILE B 1 428 ? 14.328 -20.875 -22.625 1 86.69 428 ILE B N 1
ATOM 8186 C CA . ILE B 1 428 ? 13.289 -21.484 -21.812 1 86.69 428 ILE B CA 1
ATOM 8187 C C . ILE B 1 428 ? 12.594 -20.406 -20.969 1 86.69 428 ILE B C 1
ATOM 8189 O O . ILE B 1 428 ? 11.367 -20.359 -20.906 1 86.69 428 ILE B O 1
ATOM 8193 N N . VAL B 1 429 ? 13.336 -19.531 -20.438 1 86.56 429 VAL B N 1
ATOM 8194 C CA . VAL B 1 429 ? 12.82 -18.5 -19.562 1 86.56 429 VAL B CA 1
ATOM 8195 C C . VAL B 1 429 ? 12.055 -17.453 -20.375 1 86.56 429 VAL B C 1
ATOM 8197 O O . VAL B 1 429 ? 11.039 -16.922 -19.922 1 86.56 429 VAL B O 1
ATOM 8200 N N . ILE B 1 430 ? 12.57 -17.156 -21.516 1 90.62 430 ILE B N 1
ATOM 8201 C CA . ILE B 1 430 ? 11.938 -16.156 -22.375 1 90.62 430 ILE B CA 1
ATOM 8202 C C . ILE B 1 430 ? 10.547 -16.641 -22.781 1 90.62 430 ILE B C 1
ATOM 8204 O O . ILE B 1 430 ? 9.578 -15.875 -22.719 1 90.62 430 ILE B O 1
ATOM 8208 N N . VAL B 1 431 ? 10.5 -17.891 -23.172 1 87.56 431 VAL B N 1
ATOM 8209 C CA . VAL B 1 431 ? 9.211 -18.438 -23.562 1 87.56 431 VAL B CA 1
ATOM 8210 C C . VAL B 1 431 ? 8.273 -18.469 -22.359 1 87.56 431 VAL B C 1
ATOM 8212 O O . VAL B 1 431 ? 7.078 -18.188 -22.484 1 87.56 431 VAL B O 1
ATOM 8215 N N . ALA B 1 432 ? 8.773 -18.812 -21.25 1 80.38 432 ALA B N 1
ATOM 8216 C CA . ALA B 1 432 ? 7.969 -18.797 -20.016 1 80.38 432 ALA B CA 1
ATOM 8217 C C . ALA B 1 432 ? 7.465 -17.391 -19.703 1 80.38 432 ALA B C 1
ATOM 8219 O O . ALA B 1 432 ? 6.324 -17.219 -19.266 1 80.38 432 ALA B O 1
ATOM 8220 N N . GLY B 1 433 ? 8.352 -16.422 -19.875 1 83.56 433 GLY B N 1
ATOM 8221 C CA . GLY B 1 433 ? 7.961 -15.039 -19.656 1 83.56 433 GLY B CA 1
ATOM 8222 C C . GLY B 1 433 ? 6.852 -14.578 -20.594 1 83.56 433 GLY B C 1
ATOM 8223 O O . GLY B 1 433 ? 5.941 -13.859 -20.172 1 83.56 433 GLY B O 1
ATOM 8224 N N . TYR B 1 434 ? 6.898 -15.023 -21.781 1 86.25 434 TYR B N 1
ATOM 8225 C CA . TYR B 1 434 ? 5.879 -14.664 -22.766 1 86.25 434 TYR B CA 1
ATOM 8226 C C . TYR B 1 434 ? 4.512 -15.195 -22.344 1 86.25 434 TYR B C 1
ATOM 8228 O O . TYR B 1 434 ? 3.498 -14.516 -22.516 1 86.25 434 TYR B O 1
ATOM 8236 N N . TRP B 1 435 ? 4.52 -16.25 -21.766 1 78.19 435 TRP B N 1
ATOM 8237 C CA . TRP B 1 435 ? 3.252 -16.875 -21.422 1 78.19 435 TRP B CA 1
ATOM 8238 C C . TRP B 1 435 ? 2.689 -16.281 -20.125 1 78.19 435 TRP B C 1
ATOM 8240 O O . TRP B 1 435 ? 1.521 -16.5 -19.797 1 78.19 435 TRP B O 1
ATOM 8250 N N . LEU B 1 436 ? 3.482 -15.57 -19.453 1 76.75 436 LEU B N 1
ATOM 8251 C CA . LEU B 1 436 ? 3.014 -14.875 -18.266 1 76.75 436 LEU B CA 1
ATOM 8252 C C . LEU B 1 436 ? 2.193 -13.648 -18.641 1 76.75 436 LEU B C 1
ATOM 8254 O O . LEU B 1 436 ? 1.438 -13.117 -17.828 1 76.75 436 LEU B O 1
ATOM 8258 N N . ILE B 1 437 ? 2.33 -13.188 -19.875 1 85.62 437 ILE B N 1
ATOM 8259 C CA . ILE B 1 437 ? 1.633 -11.984 -20.328 1 85.62 437 ILE B CA 1
ATOM 8260 C C . ILE B 1 437 ? 0.166 -12.312 -20.594 1 85.62 437 ILE B C 1
ATOM 8262 O O . ILE B 1 437 ? -0.143 -13.195 -21.391 1 85.62 437 ILE B O 1
ATOM 8266 N N . GLU B 1 438 ? -0.702 -11.656 -19.875 1 83.5 438 GLU B N 1
ATOM 8267 C CA . GLU B 1 438 ? -2.135 -11.906 -19.984 1 83.5 438 GLU B CA 1
ATOM 8268 C C . GLU B 1 438 ? -2.809 -10.875 -20.875 1 83.5 438 GLU B C 1
ATOM 8270 O O . GLU B 1 438 ? -3.645 -10.094 -20.422 1 83.5 438 GLU B O 1
ATOM 8275 N N . PHE B 1 439 ? -2.689 -11.023 -22.125 1 82.56 439 PHE B N 1
ATOM 8276 C CA . PHE B 1 439 ? -3.26 -10.07 -23.062 1 82.56 439 PHE B CA 1
ATOM 8277 C C . PHE B 1 439 ? -4.77 -10.258 -23.172 1 82.56 439 PHE B C 1
ATOM 8279 O O . PHE B 1 439 ? -5.504 -9.289 -23.391 1 82.56 439 PHE B O 1
ATOM 8286 N N . GLU B 1 440 ? -5.23 -11.469 -23.016 1 80.94 440 GLU B N 1
ATOM 8287 C CA . GLU B 1 440 ? -6.66 -11.75 -23.125 1 80.94 440 GLU B CA 1
ATOM 8288 C C . GLU B 1 440 ? -7.434 -11.125 -21.953 1 80.94 440 GLU B C 1
ATOM 8290 O O . GLU B 1 440 ? -8.555 -10.648 -22.141 1 80.94 440 GLU B O 1
ATOM 8295 N N . GLU B 1 441 ? -6.848 -11.258 -20.859 1 82.62 441 GLU B N 1
ATOM 8296 C CA . GLU B 1 441 ? -7.496 -10.625 -19.719 1 82.62 441 GLU B CA 1
ATOM 8297 C C . GLU B 1 441 ? -7.617 -9.117 -19.922 1 82.62 441 GLU B C 1
ATOM 8299 O O . GLU B 1 441 ? -8.641 -8.523 -19.578 1 82.62 441 GLU B O 1
ATOM 8304 N N . ALA B 1 442 ? -6.547 -8.492 -20.406 1 87.75 442 ALA B N 1
ATOM 8305 C CA . ALA B 1 442 ? -6.566 -7.055 -20.656 1 87.75 442 ALA B CA 1
ATOM 8306 C C . ALA B 1 442 ? -7.66 -6.684 -21.656 1 87.75 442 ALA B C 1
ATOM 8308 O O . ALA B 1 442 ? -8.367 -5.688 -21.469 1 87.75 442 ALA B O 1
ATOM 8309 N N . LYS B 1 443 ? -7.777 -7.531 -22.672 1 86.44 443 LYS B N 1
ATOM 8310 C CA . LYS B 1 443 ? -8.797 -7.289 -23.688 1 86.44 443 LYS B CA 1
ATOM 8311 C C . LYS B 1 443 ? -10.203 -7.434 -23.094 1 86.44 443 LYS B C 1
ATOM 8313 O O . LYS B 1 443 ? -11.094 -6.648 -23.422 1 86.44 443 LYS B O 1
ATOM 8318 N N . TRP B 1 444 ? -10.352 -8.422 -22.297 1 81.19 444 TRP B N 1
ATOM 8319 C CA . TRP B 1 444 ? -11.648 -8.641 -21.672 1 81.19 444 TRP B CA 1
ATOM 8320 C C . TRP B 1 444 ? -12.008 -7.48 -20.75 1 81.19 444 TRP B C 1
ATOM 8322 O O . TRP B 1 444 ? -13.156 -7.031 -20.719 1 81.19 444 TRP B O 1
ATOM 8332 N N . LEU B 1 445 ? -11.078 -7.082 -19.969 1 85.38 445 LEU B N 1
ATOM 8333 C CA . LEU B 1 445 ? -11.312 -5.98 -19.031 1 85.38 445 LEU B CA 1
ATOM 8334 C C . LEU B 1 445 ? -11.68 -4.703 -19.781 1 85.38 445 LEU B C 1
ATOM 8336 O O . LEU B 1 445 ? -12.5 -3.918 -19.312 1 85.38 445 LEU B O 1
ATOM 8340 N N . PHE B 1 446 ? -11.07 -4.523 -20.969 1 86.38 446 PHE B N 1
ATOM 8341 C CA . PHE B 1 446 ? -11.344 -3.332 -21.766 1 86.38 446 PHE B CA 1
ATOM 8342 C C . PHE B 1 446 ? -12.789 -3.326 -22.25 1 86.38 446 PHE B C 1
ATOM 8344 O O . PHE B 1 446 ? -13.414 -2.27 -22.328 1 86.38 446 PHE B O 1
ATOM 8351 N N . LYS B 1 447 ? -13.312 -4.508 -22.484 1 80.81 447 LYS B N 1
ATOM 8352 C CA . LYS B 1 447 ? -14.664 -4.629 -23 1 80.81 447 LYS B CA 1
ATOM 8353 C C . LYS B 1 447 ? -15.695 -4.641 -21.875 1 80.81 447 LYS B C 1
ATOM 8355 O O . LYS B 1 447 ? -16.766 -4.039 -21.984 1 80.81 447 LYS B O 1
ATOM 8360 N N . ALA B 1 448 ? -15.375 -5.359 -20.844 1 76.62 448 ALA B N 1
ATOM 8361 C CA . ALA B 1 448 ? -16.344 -5.613 -19.781 1 76.62 448 ALA B CA 1
ATOM 8362 C C . ALA B 1 448 ? -16.344 -4.48 -18.766 1 76.62 448 ALA B C 1
ATOM 8364 O O . ALA B 1 448 ? -17.406 -4.062 -18.297 1 76.62 448 ALA B O 1
ATOM 8365 N N . LYS B 1 449 ? -15.227 -4.055 -18.359 1 84.5 449 LYS B N 1
ATOM 8366 C CA . LYS B 1 449 ? -15.125 -3.039 -17.312 1 84.5 449 LYS B CA 1
ATOM 8367 C C . LYS B 1 449 ? -13.898 -2.156 -17.531 1 84.5 449 LYS B C 1
ATOM 8369 O O . LYS B 1 449 ? -12.828 -2.424 -16.969 1 84.5 449 LYS B O 1
ATOM 8374 N N . ARG B 1 450 ? -14.039 -1.009 -17.953 1 83.38 450 ARG B N 1
ATOM 8375 C CA . ARG B 1 450 ? -12.953 -0.117 -18.359 1 83.38 450 ARG B CA 1
ATOM 8376 C C . ARG B 1 450 ? -12.203 0.421 -17.156 1 83.38 450 ARG B C 1
ATOM 8378 O O . ARG B 1 450 ? -11 0.652 -17.219 1 83.38 450 ARG B O 1
ATOM 8385 N N . ASP B 1 451 ? -12.867 0.598 -16.062 1 81.06 451 ASP B N 1
ATOM 8386 C CA . ASP B 1 451 ? -12.195 1.112 -14.875 1 81.06 451 ASP B CA 1
ATOM 8387 C C . ASP B 1 451 ? -11.133 0.135 -14.375 1 81.06 451 ASP B C 1
ATOM 8389 O O . ASP B 1 451 ? -10.07 0.55 -13.914 1 81.06 451 ASP B O 1
ATOM 8393 N N . GLU B 1 452 ? -11.453 -1.083 -14.516 1 84.88 452 GLU B N 1
ATOM 8394 C CA . GLU B 1 452 ? -10.492 -2.088 -14.078 1 84.88 452 GLU B CA 1
ATOM 8395 C C . GLU B 1 452 ? -9.383 -2.281 -15.102 1 84.88 452 GLU B C 1
ATOM 8397 O O . GLU B 1 452 ? -8.281 -2.709 -14.766 1 84.88 452 GLU B O 1
ATOM 8402 N N . PHE B 1 453 ? -9.734 -1.954 -16.328 1 88.62 453 PHE B N 1
ATOM 8403 C CA . PHE B 1 453 ? -8.695 -1.98 -17.359 1 88.62 453 PHE B CA 1
ATOM 8404 C C . PHE B 1 453 ? -7.605 -0.958 -17.047 1 88.62 453 PHE B C 1
ATOM 8406 O O . PHE B 1 453 ? -6.418 -1.229 -17.25 1 88.62 453 PHE B O 1
ATOM 8413 N N . TYR B 1 454 ? -7.996 0.141 -16.547 1 87.12 454 TYR B N 1
ATOM 8414 C CA . TYR B 1 454 ? -7.02 1.17 -16.203 1 87.12 454 TYR B CA 1
ATOM 8415 C C . TYR B 1 454 ? -6.137 0.715 -15.047 1 87.12 454 TYR B C 1
ATOM 8417 O O . TYR B 1 454 ? -4.945 1.038 -15.008 1 87.12 454 TYR B O 1
ATOM 8425 N N . VAL B 1 455 ? -6.734 0.016 -14.172 1 85.88 455 VAL B N 1
ATOM 8426 C CA . VAL B 1 455 ? -5.945 -0.51 -13.062 1 85.88 455 VAL B CA 1
ATOM 8427 C C . VAL B 1 455 ? -4.914 -1.506 -13.594 1 85.88 455 VAL B C 1
ATOM 8429 O O . VAL B 1 455 ? -3.76 -1.502 -13.156 1 85.88 455 VAL B O 1
ATOM 8432 N N . TRP B 1 456 ? -5.332 -2.326 -14.508 1 89.81 456 TRP B N 1
ATOM 8433 C CA . TRP B 1 456 ? -4.445 -3.303 -15.133 1 89.81 456 TRP B CA 1
ATOM 8434 C C . TRP B 1 456 ? -3.301 -2.609 -15.867 1 89.81 456 TRP B C 1
ATOM 8436 O O . TRP B 1 456 ? -2.133 -2.951 -15.672 1 89.81 456 TRP B O 1
ATOM 8446 N N . ILE B 1 457 ? -3.617 -1.617 -16.656 1 92.56 457 ILE B N 1
ATOM 8447 C CA . ILE B 1 457 ? -2.637 -0.95 -17.516 1 92.56 457 ILE B CA 1
ATOM 8448 C C . ILE B 1 457 ? -1.684 -0.125 -16.656 1 92.56 457 ILE B C 1
ATOM 8450 O O . ILE B 1 457 ? -0.491 -0.027 -16.953 1 92.56 457 ILE B O 1
ATOM 8454 N N . PHE B 1 458 ? -2.182 0.503 -15.648 1 88.56 458 PHE B N 1
ATOM 8455 C CA . PHE B 1 458 ? -1.329 1.292 -14.766 1 88.56 458 PHE B CA 1
ATOM 8456 C C . PHE B 1 458 ? -0.344 0.397 -14.023 1 88.56 458 PHE B C 1
ATOM 8458 O O . PHE B 1 458 ? 0.827 0.751 -13.867 1 88.56 458 PHE B O 1
ATOM 8465 N N . SER B 1 459 ? -0.881 -0.692 -13.516 1 88.31 459 SER B N 1
ATOM 8466 C CA . SER B 1 459 ? 0.012 -1.647 -12.867 1 88.31 459 SER B CA 1
ATOM 8467 C C . SER B 1 459 ? 1.082 -2.146 -13.836 1 88.31 459 SER B C 1
ATOM 8469 O O . SER B 1 459 ? 2.244 -2.303 -13.453 1 88.31 459 SER B O 1
ATOM 8471 N N . PHE B 1 460 ? 0.703 -2.363 -15.086 1 92 460 PHE B N 1
ATOM 8472 C CA . PHE B 1 460 ? 1.604 -2.832 -16.141 1 92 460 PHE B CA 1
ATOM 8473 C C . PHE B 1 460 ? 2.668 -1.783 -16.438 1 92 460 PHE B C 1
ATOM 8475 O O . PHE B 1 460 ? 3.863 -2.084 -16.438 1 92 460 PHE B O 1
ATOM 8482 N N . ILE B 1 461 ? 2.281 -0.598 -16.625 1 91.31 461 ILE B N 1
ATOM 8483 C CA . ILE B 1 461 ? 3.174 0.484 -17.031 1 91.31 461 ILE B CA 1
ATOM 8484 C C . ILE B 1 461 ? 4.125 0.815 -15.875 1 91.31 461 ILE B C 1
ATOM 8486 O O . ILE B 1 461 ? 5.324 1.017 -16.094 1 91.31 461 ILE B O 1
ATOM 8490 N N . LEU B 1 462 ? 3.643 0.896 -14.695 1 86.56 462 LEU B N 1
ATOM 8491 C CA . LEU B 1 462 ? 4.48 1.227 -13.547 1 86.56 462 LEU B CA 1
ATOM 8492 C C . LEU B 1 462 ? 5.562 0.171 -13.336 1 86.56 462 LEU B C 1
ATOM 8494 O O . LEU B 1 462 ? 6.699 0.501 -13.008 1 86.56 462 LEU B O 1
ATOM 8498 N N . THR B 1 463 ? 5.203 -1.036 -13.531 1 87 463 THR B N 1
ATOM 8499 C CA . THR B 1 463 ? 6.156 -2.121 -13.328 1 87 463 THR B CA 1
ATOM 8500 C C . THR B 1 463 ? 7.191 -2.145 -14.445 1 87 463 THR B C 1
ATOM 8502 O O . THR B 1 463 ? 8.383 -2.346 -14.195 1 87 463 THR B O 1
ATOM 8505 N N . VAL B 1 464 ? 6.789 -1.941 -15.656 1 88.31 464 VAL B N 1
ATOM 8506 C CA . VAL B 1 464 ? 7.711 -1.95 -16.797 1 88.31 464 VAL B CA 1
ATOM 8507 C C . VAL B 1 464 ? 8.617 -0.726 -16.734 1 88.31 464 VAL B C 1
ATOM 8509 O O . VAL B 1 464 ? 9.812 -0.816 -17.016 1 88.31 464 VAL B O 1
ATOM 8512 N N . ALA B 1 465 ? 8.102 0.347 -16.328 1 83.81 465 ALA B N 1
ATOM 8513 C CA . ALA B 1 465 ? 8.828 1.612 -16.359 1 83.81 465 ALA B CA 1
ATOM 8514 C C . ALA B 1 465 ? 9.797 1.716 -15.188 1 83.81 465 ALA B C 1
ATOM 8516 O O . ALA B 1 465 ? 10.922 2.203 -15.344 1 83.81 465 ALA B O 1
ATOM 8517 N N . PHE B 1 466 ? 9.406 1.19 -14.016 1 81 466 PHE B N 1
ATOM 8518 C CA . PHE B 1 466 ? 10.203 1.493 -12.836 1 81 466 PHE B CA 1
ATOM 8519 C C . PHE B 1 466 ? 10.82 0.224 -12.258 1 81 466 PHE B C 1
ATOM 8521 O O . PHE B 1 466 ? 11.672 0.291 -11.367 1 81 466 PHE B O 1
ATOM 8528 N N . GLY B 1 467 ? 10.414 -0.854 -12.719 1 80.88 467 GLY B N 1
ATOM 8529 C CA . GLY B 1 467 ? 10.953 -2.1 -12.203 1 80.88 467 GLY B CA 1
ATOM 8530 C C . GLY B 1 467 ? 9.961 -2.883 -11.367 1 80.88 467 GLY B C 1
ATOM 8531 O O . GLY B 1 467 ? 8.844 -2.418 -11.125 1 80.88 467 GLY B O 1
ATOM 8532 N N . ILE B 1 468 ? 10.367 -3.982 -10.852 1 80.44 468 ILE B N 1
ATOM 8533 C CA . ILE B 1 468 ? 9.461 -4.953 -10.234 1 80.44 468 ILE B CA 1
ATOM 8534 C C . ILE B 1 468 ? 9.062 -4.469 -8.836 1 80.44 468 ILE B C 1
ATOM 8536 O O . ILE B 1 468 ? 7.883 -4.465 -8.492 1 80.44 468 ILE B O 1
ATOM 8540 N N . LEU B 1 469 ? 10.055 -4.055 -8.031 1 79.69 469 LEU B N 1
ATOM 8541 C CA . LEU B 1 469 ? 9.75 -3.701 -6.648 1 79.69 469 LEU B CA 1
ATOM 8542 C C . LEU B 1 469 ? 8.883 -2.447 -6.586 1 79.69 469 LEU B C 1
ATOM 8544 O O . LEU B 1 469 ? 7.805 -2.463 -5.992 1 79.69 469 LEU B O 1
ATOM 8548 N N . PRO B 1 470 ? 9.305 -1.349 -7.246 1 79.62 470 PRO B N 1
ATOM 8549 C CA . PRO B 1 470 ? 8.414 -0.185 -7.254 1 79.62 470 PRO B CA 1
ATOM 8550 C C . PRO B 1 470 ? 7.086 -0.463 -7.957 1 79.62 470 PRO B C 1
ATOM 8552 O O . PRO B 1 470 ? 6.055 0.093 -7.574 1 79.62 470 PRO B O 1
ATOM 8555 N N . GLY B 1 471 ? 7.199 -1.297 -8.938 1 83 471 GLY B N 1
ATOM 8556 C CA . GLY B 1 471 ? 5.977 -1.678 -9.625 1 83 471 GLY B CA 1
ATOM 8557 C C . GLY B 1 471 ? 4.973 -2.371 -8.727 1 83 471 GLY B C 1
ATOM 8558 O O . GLY B 1 471 ? 3.771 -2.109 -8.805 1 83 471 GLY B O 1
ATOM 8559 N N . LEU B 1 472 ? 5.504 -3.207 -7.914 1 82.75 472 LEU B N 1
ATOM 8560 C CA . LEU B 1 472 ? 4.637 -3.918 -6.984 1 82.75 472 LEU B CA 1
ATOM 8561 C C . LEU B 1 472 ? 3.963 -2.947 -6.02 1 82.75 472 LEU B C 1
ATOM 8563 O O . LEU B 1 472 ? 2.75 -3.01 -5.816 1 82.75 472 LEU B O 1
ATOM 8567 N N . PHE B 1 473 ? 4.715 -2.059 -5.461 1 79.69 473 PHE B N 1
ATOM 8568 C CA . PHE B 1 473 ? 4.168 -1.084 -4.527 1 79.69 473 PHE B CA 1
ATOM 8569 C C . PHE B 1 473 ? 3.178 -0.159 -5.227 1 79.69 473 PHE B C 1
ATOM 8571 O O . PHE B 1 473 ? 2.143 0.195 -4.66 1 79.69 473 PHE B O 1
ATOM 8578 N N . GLY B 1 474 ? 3.568 0.198 -6.43 1 80.5 474 GLY B N 1
ATOM 8579 C CA . GLY B 1 474 ? 2.633 0.98 -7.219 1 80.5 474 GLY B CA 1
ATOM 8580 C C . GLY B 1 474 ? 1.333 0.251 -7.5 1 80.5 474 GLY B C 1
ATOM 8581 O O . GLY B 1 474 ? 0.256 0.847 -7.441 1 80.5 474 GLY B O 1
ATOM 8582 N N . SER B 1 475 ? 1.493 -1.001 -7.793 1 82.06 475 SER B N 1
ATOM 8583 C CA . SER B 1 475 ? 0.315 -1.815 -8.078 1 82.06 475 SER B CA 1
ATOM 8584 C C . SER B 1 475 ? -0.568 -1.958 -6.84 1 82.06 475 SER B C 1
ATOM 8586 O O . SER B 1 475 ? -1.796 -1.919 -6.941 1 82.06 475 SER B O 1
ATOM 8588 N N . ILE B 1 476 ? 0.036 -2.145 -5.734 1 77.25 476 ILE B N 1
ATOM 8589 C CA . ILE B 1 476 ? -0.714 -2.223 -4.484 1 77.25 476 ILE B CA 1
ATOM 8590 C C . ILE B 1 476 ? -1.427 -0.897 -4.227 1 77.25 476 ILE B C 1
ATOM 8592 O O . ILE B 1 476 ? -2.6 -0.88 -3.848 1 77.25 476 ILE B O 1
ATOM 8596 N N . GLY B 1 477 ? -0.67 0.164 -4.445 1 77.81 477 GLY B N 1
ATOM 8597 C CA . GLY B 1 477 ? -1.276 1.479 -4.316 1 77.81 477 GLY B CA 1
ATOM 8598 C C . GLY B 1 477 ? -2.488 1.669 -5.207 1 77.81 477 GLY B C 1
ATOM 8599 O O . GLY B 1 477 ? -3.504 2.221 -4.777 1 77.81 477 GLY B O 1
ATOM 8600 N N . CYS B 1 478 ? -2.416 1.174 -6.387 1 77.19 478 CYS B N 1
ATOM 8601 C CA . CYS B 1 478 ? -3.525 1.26 -7.332 1 77.19 478 CYS B CA 1
ATOM 8602 C C . CYS B 1 478 ? -4.707 0.422 -6.863 1 77.19 478 CYS B C 1
ATOM 8604 O O . CYS B 1 478 ? -5.863 0.817 -7.039 1 77.19 478 CYS B O 1
ATOM 8606 N N . SER B 1 479 ? -4.367 -0.705 -6.328 1 75.81 479 SER B N 1
ATOM 8607 C CA . SER B 1 479 ? -5.418 -1.578 -5.816 1 75.81 479 SER B CA 1
ATOM 8608 C C . SER B 1 479 ? -6.172 -0.922 -4.664 1 75.81 479 SER B C 1
ATOM 8610 O O . SER B 1 479 ? -7.398 -1.028 -4.574 1 75.81 479 SER B O 1
ATOM 8612 N N . VAL B 1 480 ? -5.477 -0.275 -3.85 1 75.12 480 VAL B N 1
ATOM 8613 C CA . VAL B 1 480 ? -6.078 0.397 -2.701 1 75.12 480 VAL B CA 1
ATOM 8614 C C . VAL B 1 480 ? -6.938 1.564 -3.178 1 75.12 480 VAL B C 1
ATOM 8616 O O . VAL B 1 480 ? -8.039 1.777 -2.672 1 75.12 480 VAL B O 1
ATOM 8619 N N . LEU B 1 481 ? -6.379 2.289 -4.082 1 76.69 481 LEU B N 1
ATOM 8620 C CA . LEU B 1 481 ? -7.121 3.42 -4.629 1 76.69 481 LEU B CA 1
ATOM 8621 C C . LEU B 1 481 ? -8.43 2.953 -5.27 1 76.69 481 LEU B C 1
ATOM 8623 O O . LEU B 1 481 ? -9.469 3.59 -5.098 1 76.69 481 LEU B O 1
ATOM 8627 N N . ALA B 1 482 ? -8.344 1.878 -6.008 1 75.19 482 ALA B N 1
ATOM 8628 C CA . ALA B 1 482 ? -9.539 1.319 -6.637 1 75.19 482 ALA B CA 1
ATOM 8629 C C . ALA B 1 482 ? -10.555 0.877 -5.59 1 75.19 482 ALA B C 1
ATOM 8631 O O . ALA B 1 482 ? -11.758 1.082 -5.758 1 75.19 482 ALA B O 1
ATOM 8632 N N . LEU B 1 483 ? -10.094 0.263 -4.594 1 74.69 483 LEU B N 1
ATOM 8633 C CA . LEU B 1 483 ? -10.961 -0.183 -3.514 1 74.69 483 LEU B CA 1
ATOM 8634 C C . LEU B 1 483 ? -11.633 1.004 -2.832 1 74.69 483 LEU B C 1
ATOM 8636 O O . LEU B 1 483 ? -12.828 0.954 -2.521 1 74.69 483 LEU B O 1
ATOM 8640 N N . MET B 1 484 ? -10.875 2.023 -2.582 1 76.25 484 MET B N 1
ATOM 8641 C CA . MET B 1 484 ? -11.398 3.205 -1.9 1 76.25 484 MET B CA 1
ATOM 8642 C C . MET B 1 484 ? -12.469 3.891 -2.744 1 76.25 484 MET B C 1
ATOM 8644 O O . MET B 1 484 ? -13.461 4.379 -2.211 1 76.25 484 MET B O 1
ATOM 8648 N N . ILE B 1 485 ? -12.273 3.922 -4.023 1 74.5 485 ILE B N 1
ATOM 8649 C CA . ILE B 1 485 ? -13.234 4.551 -4.914 1 74.5 485 ILE B CA 1
ATOM 8650 C C . ILE B 1 485 ? -14.523 3.725 -4.957 1 74.5 485 ILE B C 1
ATOM 8652 O O . ILE B 1 485 ? -15.625 4.277 -4.969 1 74.5 485 ILE B O 1
ATOM 8656 N N . LYS B 1 486 ? -14.312 2.445 -4.895 1 72.31 486 LYS B N 1
ATOM 8657 C CA . LYS B 1 486 ? -15.461 1.544 -4.984 1 72.31 486 LYS B CA 1
ATOM 8658 C C . LYS B 1 486 ? -16.266 1.547 -3.688 1 72.31 486 LYS B C 1
ATOM 8660 O O . LYS B 1 486 ? -17.484 1.372 -3.707 1 72.31 486 LYS B O 1
ATOM 8665 N N . THR B 1 487 ? -15.617 1.731 -2.637 1 74.94 487 THR B N 1
ATOM 8666 C CA . THR B 1 487 ? -16.281 1.625 -1.346 1 74.94 487 THR B CA 1
ATOM 8667 C C . THR B 1 487 ? -16.531 3.008 -0.748 1 74.94 487 THR B C 1
ATOM 8669 O O . THR B 1 487 ? -16.844 3.131 0.439 1 74.94 487 THR B O 1
ATOM 8672 N N . LYS B 1 488 ? -16.344 4.035 -1.481 1 75.75 488 LYS B N 1
ATOM 8673 C CA . LYS B 1 488 ? -16.484 5.406 -1 1 75.75 488 LYS B CA 1
ATOM 8674 C C . LYS B 1 488 ? -17.922 5.703 -0.582 1 75.75 488 LYS B C 1
ATOM 8676 O O . LYS B 1 488 ? -18.156 6.492 0.339 1 75.75 488 LYS B O 1
ATOM 8681 N N . LYS B 1 489 ? -18.922 5.051 -1.195 1 77.5 489 LYS B N 1
ATOM 8682 C CA . LYS B 1 489 ? -20.328 5.316 -0.908 1 77.5 489 LYS B CA 1
ATOM 8683 C C . LYS B 1 489 ? -20.938 4.184 -0.088 1 77.5 489 LYS B C 1
ATOM 8685 O O . LYS B 1 489 ? -21.281 3.133 -0.631 1 77.5 489 LYS B O 1
ATOM 8690 N N . PRO B 1 490 ? -21.062 4.516 1.195 1 78.81 490 PRO B N 1
ATOM 8691 C CA . PRO B 1 490 ? -21.75 3.492 1.982 1 78.81 490 PRO B CA 1
ATOM 8692 C C . PRO B 1 490 ? -23.25 3.428 1.68 1 78.81 490 PRO B C 1
ATOM 8694 O O . PRO B 1 490 ? -23.781 4.32 1.021 1 78.81 490 PRO B O 1
ATOM 8697 N N . GLY B 1 491 ? -23.938 2.34 1.999 1 76.81 491 GLY B N 1
ATOM 8698 C CA . GLY B 1 491 ? -25.375 2.27 1.887 1 76.81 491 GLY B CA 1
ATOM 8699 C C . GLY B 1 491 ? -26.094 3.229 2.818 1 76.81 491 GLY B C 1
ATOM 8700 O O . GLY B 1 491 ? -26 3.102 4.039 1 76.81 491 GLY B O 1
ATOM 8701 N N . VAL B 1 492 ? -26.562 4.32 2.232 1 87.12 492 VAL B N 1
ATOM 8702 C CA . VAL B 1 492 ? -27.281 5.305 3.029 1 87.12 492 VAL B CA 1
ATOM 8703 C C . VAL B 1 492 ? -28.688 5.508 2.451 1 87.12 492 VAL B C 1
ATOM 8705 O O . VAL B 1 492 ? -28.875 5.445 1.233 1 87.12 492 VAL B O 1
ATOM 8708 N N . ALA B 1 493 ? -29.688 5.586 3.375 1 86.5 493 ALA B N 1
ATOM 8709 C CA . ALA B 1 493 ? -31.062 5.801 2.934 1 86.5 493 ALA B CA 1
ATOM 8710 C C . ALA B 1 493 ? -31.797 6.746 3.879 1 86.5 493 ALA B C 1
ATOM 8712 O O . ALA B 1 493 ? -31.688 6.625 5.102 1 86.5 493 ALA B O 1
ATOM 8713 N N . LEU B 1 494 ? -32.375 7.715 3.285 1 92.38 494 LEU B N 1
ATOM 8714 C CA . LEU B 1 494 ? -33.281 8.562 4.062 1 92.38 494 LEU B CA 1
ATOM 8715 C C . LEU B 1 494 ? -34.594 7.84 4.352 1 92.38 494 LEU B C 1
ATOM 8717 O O . LEU B 1 494 ? -35.188 7.25 3.453 1 92.38 494 LEU B O 1
ATOM 8721 N N . LEU B 1 495 ? -34.938 7.859 5.594 1 92.06 495 LEU B N 1
ATOM 8722 C CA . LEU B 1 495 ? -36.156 7.16 5.988 1 92.06 495 LEU B CA 1
ATOM 8723 C C . LEU B 1 495 ? -37.312 8.141 6.164 1 92.06 495 LEU B C 1
ATOM 8725 O O . LEU B 1 495 ? -37.125 9.273 6.594 1 92.06 495 LEU B O 1
ATOM 8729 N N . GLY B 1 496 ? -38.438 7.691 5.695 1 91.06 496 GLY B N 1
ATOM 8730 C CA . GLY B 1 496 ? -39.688 8.422 5.891 1 91.06 496 GLY B CA 1
ATOM 8731 C C . GLY B 1 496 ? -40.781 7.566 6.5 1 91.06 496 GLY B C 1
ATOM 8732 O O . GLY B 1 496 ? -40.594 6.375 6.742 1 91.06 496 GLY B O 1
ATOM 8733 N N . LEU B 1 497 ? -41.875 8.25 6.867 1 91.19 497 LEU B N 1
ATOM 8734 C CA . LEU B 1 497 ? -43.031 7.551 7.477 1 91.19 497 LEU B CA 1
ATOM 8735 C C . LEU B 1 497 ? -44.031 7.117 6.414 1 91.19 497 LEU B C 1
ATOM 8737 O O . LEU B 1 497 ? -44.438 7.93 5.59 1 91.19 497 LEU B O 1
ATOM 8741 N N . ASN B 1 498 ? -44.25 5.832 6.473 1 85.81 498 ASN B N 1
ATOM 8742 C CA . ASN B 1 498 ? -45.281 5.344 5.578 1 85.81 498 ASN B CA 1
ATOM 8743 C C . ASN B 1 498 ? -46.688 5.527 6.184 1 85.81 498 ASN B C 1
ATOM 8745 O O . ASN B 1 498 ? -46.812 6.133 7.246 1 85.81 498 ASN B O 1
ATOM 8749 N N . GLU B 1 499 ? -47.719 4.996 5.48 1 83.12 499 GLU B N 1
ATOM 8750 C CA . GLU B 1 499 ? -49.094 5.133 5.918 1 83.12 499 GLU B CA 1
ATOM 8751 C C . GLU B 1 499 ? -49.344 4.418 7.246 1 83.12 499 GLU B C 1
ATOM 8753 O O . GLU B 1 499 ? -50.156 4.848 8.055 1 83.12 499 GLU B O 1
ATOM 8758 N N . ALA B 1 500 ? -48.531 3.396 7.531 1 79.56 500 ALA B N 1
ATOM 8759 C CA . ALA B 1 500 ? -48.656 2.602 8.75 1 79.56 500 ALA B CA 1
ATOM 8760 C C . ALA B 1 500 ? -47.875 3.227 9.898 1 79.56 500 ALA B C 1
ATOM 8762 O O . ALA B 1 500 ? -47.938 2.738 11.031 1 79.56 500 ALA B O 1
ATOM 8763 N N . GLY B 1 501 ? -47.125 4.266 9.648 1 81.25 501 GLY B N 1
ATOM 8764 C CA . GLY B 1 501 ? -46.344 4.93 10.688 1 81.25 501 GLY B CA 1
ATOM 8765 C C . GLY B 1 501 ? -44.969 4.32 10.891 1 81.25 501 GLY B C 1
ATOM 8766 O O . GLY B 1 501 ? -44.344 4.496 11.953 1 81.25 501 GLY B O 1
ATOM 8767 N N . GLN B 1 502 ? -44.625 3.559 9.984 1 82.88 502 GLN B N 1
ATOM 8768 C CA . GLN B 1 502 ? -43.312 2.908 10.094 1 82.88 502 GLN B CA 1
ATOM 8769 C C . GLN B 1 502 ? -42.281 3.604 9.219 1 82.88 502 GLN B C 1
ATOM 8771 O O . GLN B 1 502 ? -42.594 4.074 8.125 1 82.88 502 GLN B O 1
ATOM 8776 N N . PHE B 1 503 ? -41.094 3.652 9.742 1 87.19 503 PHE B N 1
ATOM 8777 C CA . PHE B 1 503 ? -40.031 4.27 8.969 1 87.19 503 PHE B CA 1
ATOM 8778 C C . PHE B 1 503 ? -39.531 3.332 7.875 1 87.19 503 PHE B C 1
ATOM 8780 O O . PHE B 1 503 ? -39.156 2.193 8.148 1 87.19 503 PHE B O 1
ATOM 8787 N N . VAL B 1 504 ? -39.656 3.844 6.629 1 81.75 504 VAL B N 1
ATOM 8788 C CA . VAL B 1 504 ? -39.219 3.068 5.473 1 81.75 504 VAL B CA 1
ATOM 8789 C C . VAL B 1 504 ? -38.344 3.939 4.562 1 81.75 504 VAL B C 1
ATOM 8791 O O . VAL B 1 504 ? -38.312 5.16 4.727 1 81.75 504 VAL B O 1
ATOM 8794 N N . ASP B 1 505 ? -37.656 3.268 3.664 1 83 505 ASP B N 1
ATOM 8795 C CA . ASP B 1 505 ? -36.781 3.973 2.742 1 83 505 ASP B CA 1
ATOM 8796 C C . ASP B 1 505 ? -37.562 4.914 1.834 1 83 505 ASP B C 1
ATOM 8798 O O . ASP B 1 505 ? -38.438 4.473 1.083 1 83 505 ASP B O 1
ATOM 8802 N N . ALA B 1 506 ? -37.219 6.105 1.898 1 83.62 506 ALA B N 1
ATOM 8803 C CA . ALA B 1 506 ? -37.969 7.129 1.165 1 83.62 506 ALA B CA 1
ATOM 8804 C C . ALA B 1 506 ? -37.688 7.035 -0.334 1 83.62 506 ALA B C 1
ATOM 8806 O O . ALA B 1 506 ? -38.5 7.465 -1.148 1 83.62 506 ALA B O 1
ATOM 8807 N N . SER B 1 507 ? -36.531 6.504 -0.667 1 75.62 507 SER B N 1
ATOM 8808 C CA . SER B 1 507 ? -36.156 6.422 -2.076 1 75.62 507 SER B CA 1
ATOM 8809 C C . SER B 1 507 ? -36.906 5.289 -2.777 1 75.62 507 SER B C 1
ATOM 8811 O O . SER B 1 507 ? -37.156 5.363 -3.98 1 75.62 507 SER B O 1
ATOM 8813 N N . SER B 1 508 ? -37.281 4.293 -2.08 1 67.38 508 SER B N 1
ATOM 8814 C CA . SER B 1 508 ? -37.875 3.115 -2.686 1 67.38 508 SER B CA 1
ATOM 8815 C C . SER B 1 508 ? -39.406 3.178 -2.6 1 67.38 508 SER B C 1
ATOM 8817 O O . SER B 1 508 ? -40.094 2.451 -3.311 1 67.38 508 SER B O 1
ATOM 8819 N N . ASN B 1 509 ? -39.938 4.055 -1.722 1 68 509 ASN B N 1
ATOM 8820 C CA . ASN B 1 509 ? -41.375 4.113 -1.518 1 68 509 ASN B CA 1
ATOM 8821 C C . ASN B 1 509 ? -41.938 5.492 -1.85 1 68 509 ASN B C 1
ATOM 8823 O O . ASN B 1 509 ? -41.406 6.508 -1.371 1 68 509 ASN B O 1
ATOM 8827 N N . LEU B 1 510 ? -42.781 5.617 -2.83 1 69.94 510 LEU B N 1
ATOM 8828 C CA . LEU B 1 510 ? -43.312 6.867 -3.354 1 69.94 510 LEU B CA 1
ATOM 8829 C C . LEU B 1 510 ? -44.188 7.559 -2.311 1 69.94 510 LEU B C 1
ATOM 8831 O O . LEU B 1 510 ? -44.281 8.789 -2.293 1 69.94 510 LEU B O 1
ATOM 8835 N N . ASN B 1 511 ? -44.844 6.789 -1.448 1 79.81 511 ASN B N 1
ATOM 8836 C CA . ASN B 1 511 ? -45.812 7.422 -0.549 1 79.81 511 ASN B CA 1
ATOM 8837 C C . ASN B 1 511 ? -45.25 7.512 0.875 1 79.81 511 ASN B C 1
ATOM 8839 O O . ASN B 1 511 ? -45.844 6.941 1.801 1 79.81 511 ASN B O 1
ATOM 8843 N N . VAL B 1 512 ? -44.094 8.289 0.997 1 85.88 512 VAL B N 1
ATOM 8844 C CA . VAL B 1 512 ? -43.531 8.414 2.33 1 85.88 512 VAL B CA 1
ATOM 8845 C C . VAL B 1 512 ? -43.406 9.891 2.711 1 85.88 512 VAL B C 1
ATOM 8847 O O . VAL B 1 512 ? -43.156 10.742 1.855 1 85.88 512 VAL B O 1
ATOM 8850 N N . ALA B 1 513 ? -43.875 10.188 3.93 1 89.5 513 ALA B N 1
ATOM 8851 C CA . ALA B 1 513 ? -43.75 11.547 4.441 1 89.5 513 ALA B CA 1
ATOM 8852 C C . ALA B 1 513 ? -42.562 11.703 5.348 1 89.5 513 ALA B C 1
ATOM 8854 O O . ALA B 1 513 ? -42.344 10.906 6.266 1 89.5 513 ALA B O 1
ATOM 8855 N N . ILE B 1 514 ? -41.781 12.68 5.082 1 91.69 514 ILE B N 1
ATOM 8856 C CA . ILE B 1 514 ? -40.656 12.984 5.938 1 91.69 514 ILE B CA 1
ATOM 8857 C C . ILE B 1 514 ? -41.094 13.859 7.102 1 91.69 514 ILE B C 1
ATOM 8859 O O . ILE B 1 514 ? -41.656 14.945 6.895 1 91.69 514 ILE B O 1
ATOM 8863 N N . PRO B 1 515 ? -40.875 13.43 8.281 1 90.12 515 PRO B N 1
ATOM 8864 C CA . PRO B 1 515 ? -41.312 14.227 9.43 1 90.12 515 PRO B CA 1
ATOM 8865 C C . PRO B 1 515 ? -40.719 15.633 9.43 1 90.12 515 PRO B C 1
ATOM 8867 O O . PRO B 1 515 ? -39.594 15.836 8.953 1 90.12 515 PRO B O 1
ATOM 8870 N N . ASN B 1 516 ? -41.375 16.578 10.031 1 88.25 516 ASN B N 1
ATOM 8871 C CA . ASN B 1 516 ? -40.969 17.969 10.008 1 88.25 516 ASN B CA 1
ATOM 8872 C C . ASN B 1 516 ? -39.969 18.281 11.109 1 88.25 516 ASN B C 1
ATOM 8874 O O . ASN B 1 516 ? -39.312 19.312 11.078 1 88.25 516 ASN B O 1
ATOM 8878 N N . ASP B 1 517 ? -39.781 17.391 12.031 1 88.38 517 ASP B N 1
ATOM 8879 C CA . ASP B 1 517 ? -38.969 17.719 13.195 1 88.38 517 ASP B CA 1
ATOM 8880 C C . ASP B 1 517 ? -37.625 16.969 13.148 1 88.38 517 ASP B C 1
ATOM 8882 O O . ASP B 1 517 ? -36.688 17.344 13.828 1 88.38 517 ASP B O 1
ATOM 8886 N N . VAL B 1 518 ? -37.719 15.797 12.445 1 91.75 518 VAL B N 1
ATOM 8887 C CA . VAL B 1 518 ? -36.531 14.953 12.547 1 91.75 518 VAL B CA 1
ATOM 8888 C C . VAL B 1 518 ? -36.219 14.312 11.195 1 91.75 518 VAL B C 1
ATOM 8890 O O . VAL B 1 518 ? -37.156 13.977 10.438 1 91.75 518 VAL B O 1
ATOM 8893 N N . LEU B 1 519 ? -34.969 14.273 10.859 1 94.31 519 LEU B N 1
ATOM 8894 C CA . LEU B 1 519 ? -34.5 13.5 9.719 1 94.31 519 LEU B CA 1
ATOM 8895 C C . LEU B 1 519 ? -33.906 12.172 10.18 1 94.31 519 LEU B C 1
ATOM 8897 O O . LEU B 1 519 ? -33.062 12.148 11.078 1 94.31 519 LEU B O 1
ATOM 8901 N N . VAL B 1 520 ? -34.375 11.094 9.672 1 94.69 520 VAL B N 1
ATOM 8902 C CA . VAL B 1 520 ? -33.844 9.781 10.016 1 94.69 520 VAL B CA 1
ATOM 8903 C C . VAL B 1 520 ? -33.125 9.188 8.805 1 94.69 520 VAL B C 1
ATOM 8905 O O . VAL B 1 520 ? -33.688 9.039 7.73 1 94.69 520 VAL B O 1
ATOM 8908 N N . VAL B 1 521 ? -31.812 8.914 9.008 1 94.56 521 VAL B N 1
ATOM 8909 C CA . VAL B 1 521 ? -31 8.359 7.934 1 94.56 521 VAL B CA 1
ATOM 8910 C C . VAL B 1 521 ? -30.453 7 8.359 1 94.56 521 VAL B C 1
ATOM 8912 O O . VAL B 1 521 ? -29.875 6.863 9.438 1 94.56 521 VAL B O 1
ATOM 8915 N N . ARG B 1 522 ? -30.641 6.047 7.574 1 92 522 ARG B N 1
ATOM 8916 C CA . ARG B 1 522 ? -30.125 4.711 7.836 1 92 522 ARG B CA 1
ATOM 8917 C C . ARG B 1 522 ? -28.766 4.512 7.148 1 92 522 ARG B C 1
ATOM 8919 O O . ARG B 1 522 ? -28.594 4.891 5.988 1 92 522 ARG B O 1
ATOM 8926 N N . VAL B 1 523 ? -27.828 3.986 7.902 1 89.19 523 VAL B N 1
ATOM 8927 C CA . VAL B 1 523 ? -26.516 3.672 7.355 1 89.19 523 VAL B CA 1
ATOM 8928 C C . VAL B 1 523 ? -26.234 2.182 7.516 1 89.19 523 VAL B C 1
ATOM 8930 O O . VAL B 1 523 ? -26.562 1.586 8.539 1 89.19 523 VAL B O 1
ATOM 8933 N N . GLU B 1 524 ? -25.719 1.563 6.496 1 80.62 524 GLU B N 1
ATOM 8934 C CA . GLU B 1 524 ? -25.453 0.127 6.504 1 80.62 524 GLU B CA 1
ATOM 8935 C C . GLU B 1 524 ? -23.984 -0.165 6.238 1 80.62 524 GLU B C 1
ATOM 8937 O O . GLU B 1 524 ? -23.25 0.695 5.742 1 80.62 524 GLU B O 1
ATOM 8942 N N . GLY B 1 525 ? -23.594 -1.361 6.691 1 78.44 525 GLY B N 1
ATOM 8943 C CA . GLY B 1 525 ? -22.219 -1.774 6.449 1 78.44 525 GLY B CA 1
ATOM 8944 C C . GLY B 1 525 ? -21.266 -1.341 7.547 1 78.44 525 GLY B C 1
ATOM 8945 O O . GLY B 1 525 ? -21.5 -1.602 8.727 1 78.44 525 GLY B O 1
ATOM 8946 N N . SER B 1 526 ? -20.141 -0.877 7.137 1 82.06 526 SER B N 1
ATOM 8947 C CA . SER B 1 526 ? -19.125 -0.372 8.062 1 82.06 526 SER B CA 1
ATOM 8948 C C . SER B 1 526 ? -18.641 1.011 7.641 1 82.06 526 SER B C 1
ATOM 8950 O O . SER B 1 526 ? -18.531 1.304 6.449 1 82.06 526 SER B O 1
ATOM 8952 N N . LEU B 1 527 ? -18.453 1.836 8.656 1 86.69 527 LEU B N 1
ATOM 8953 C CA . LEU B 1 527 ? -17.922 3.166 8.391 1 86.69 527 LEU B CA 1
ATOM 8954 C C . LEU B 1 527 ? -16.438 3.229 8.719 1 86.69 527 LEU B C 1
ATOM 8956 O O . LEU B 1 527 ? -16.016 2.799 9.789 1 86.69 527 LEU B O 1
ATOM 8960 N N . TYR B 1 528 ? -15.719 3.635 7.805 1 81.5 528 TYR B N 1
ATOM 8961 C CA . TYR B 1 528 ? -14.273 3.73 7.969 1 81.5 528 TYR B CA 1
ATOM 8962 C C . TYR B 1 528 ? -13.734 4.977 7.285 1 81.5 528 TYR B C 1
ATOM 8964 O O . TYR B 1 528 ? -14.492 5.785 6.754 1 81.5 528 TYR B O 1
ATOM 8972 N N . PHE B 1 529 ? -12.508 5.234 7.352 1 75.62 529 PHE B N 1
ATOM 8973 C CA . PHE B 1 529 ? -11.844 6.457 6.926 1 75.62 529 PHE B CA 1
ATOM 8974 C C . PHE B 1 529 ? -12.148 6.758 5.461 1 75.62 529 PHE B C 1
ATOM 8976 O O . PHE B 1 529 ? -12.164 7.922 5.055 1 75.62 529 PHE B O 1
ATOM 8983 N N . GLY B 1 530 ? -12.461 5.836 4.68 1 76.56 530 GLY B N 1
ATOM 8984 C CA . GLY B 1 530 ? -12.641 6.039 3.252 1 76.56 530 GLY B CA 1
ATOM 8985 C C . GLY B 1 530 ? -14.055 6.441 2.879 1 76.56 530 GLY B C 1
ATOM 8986 O O . GLY B 1 530 ? -14.281 7.012 1.81 1 76.56 530 GLY B O 1
ATOM 8987 N N . ASN B 1 531 ? -15.062 6.152 3.727 1 83.62 531 ASN B N 1
ATOM 8988 C CA . ASN B 1 531 ? -16.438 6.402 3.311 1 83.62 531 ASN B CA 1
ATOM 8989 C C . ASN B 1 531 ? -17.156 7.32 4.293 1 83.62 531 ASN B C 1
ATOM 8991 O O . ASN B 1 531 ? -18.281 7.746 4.035 1 83.62 531 ASN B O 1
ATOM 8995 N N . SER B 1 532 ? -16.562 7.656 5.387 1 87.25 532 SER B N 1
ATOM 8996 C CA . SER B 1 532 ? -17.203 8.461 6.422 1 87.25 532 SER B CA 1
ATOM 8997 C C . SER B 1 532 ? -17.484 9.883 5.93 1 87.25 532 SER B C 1
ATOM 8999 O O . SER B 1 532 ? -18.484 10.484 6.293 1 87.25 532 SER B O 1
ATOM 9001 N N . GLU B 1 533 ? -16.562 10.398 5.129 1 82.06 533 GLU B N 1
ATOM 9002 C CA . GLU B 1 533 ? -16.734 11.75 4.617 1 82.06 533 GLU B CA 1
ATOM 9003 C C . GLU B 1 533 ? -17.969 11.852 3.715 1 82.06 533 GLU B C 1
ATOM 9005 O O . GLU B 1 533 ? -18.625 12.891 3.664 1 82.06 533 GLU B O 1
ATOM 9010 N N . TYR B 1 534 ? -18.188 10.844 2.994 1 85.12 534 TYR B N 1
ATOM 9011 C CA . TYR B 1 534 ? -19.375 10.82 2.148 1 85.12 534 TYR B CA 1
ATOM 9012 C C . TYR B 1 534 ? -20.641 10.898 2.986 1 85.12 534 TYR B C 1
ATOM 9014 O O . TYR B 1 534 ? -21.562 11.648 2.652 1 85.12 534 TYR B O 1
ATOM 9022 N N . LEU B 1 535 ? -20.672 10.125 3.992 1 89.94 535 LEU B N 1
ATOM 9023 C CA . LEU B 1 535 ? -21.828 10.148 4.871 1 89.94 535 LEU B CA 1
ATOM 9024 C C . LEU B 1 535 ? -22.031 11.539 5.465 1 89.94 535 LEU B C 1
ATOM 9026 O O . LEU B 1 535 ? -23.172 12.031 5.531 1 89.94 535 LEU B O 1
ATOM 9030 N N . SER B 1 536 ? -20.938 12.086 5.922 1 89 536 SER B N 1
ATOM 9031 C CA . SER B 1 536 ? -21.016 13.43 6.496 1 89 536 SER B CA 1
ATOM 9032 C C . SER B 1 536 ? -21.578 14.43 5.492 1 89 536 SER B C 1
ATOM 9034 O O . SER B 1 536 ? -22.453 15.219 5.832 1 89 536 SER B O 1
ATOM 9036 N N . LYS B 1 537 ? -21.109 14.406 4.309 1 86.62 537 LYS B N 1
ATOM 9037 C CA . LYS B 1 537 ? -21.594 15.305 3.262 1 86.62 537 LYS B CA 1
ATOM 9038 C C . LYS B 1 537 ? -23.062 15.016 2.938 1 86.62 537 LYS B C 1
ATOM 9040 O O . LYS B 1 537 ? -23.828 15.938 2.67 1 86.62 537 LYS B O 1
ATOM 9045 N N . TYR B 1 538 ? -23.391 13.742 2.914 1 90.5 538 TYR B N 1
ATOM 9046 C CA . TYR B 1 538 ? -24.781 13.344 2.656 1 90.5 538 TYR B CA 1
ATOM 9047 C C . TYR B 1 538 ? -25.719 13.898 3.719 1 90.5 538 TYR B C 1
ATOM 9049 O O . TYR B 1 538 ? -26.766 14.445 3.396 1 90.5 538 TYR B O 1
ATOM 9057 N N . LEU B 1 539 ? -25.359 13.766 4.941 1 93.44 539 LEU B N 1
ATOM 9058 C CA . LEU B 1 539 ? -26.188 14.242 6.047 1 93.44 539 LEU B CA 1
ATOM 9059 C C . LEU B 1 539 ? -26.359 15.75 5.984 1 93.44 539 LEU B C 1
ATOM 9061 O O . LEU B 1 539 ? -27.453 16.266 6.176 1 93.44 539 LEU B O 1
ATOM 9065 N N . LEU B 1 540 ? -25.281 16.422 5.715 1 89.56 540 LEU B N 1
ATOM 9066 C CA . LEU B 1 540 ? -25.344 17.875 5.613 1 89.56 540 LEU B CA 1
ATOM 9067 C C . LEU B 1 540 ? -26.25 18.297 4.461 1 89.56 540 LEU B C 1
ATOM 9069 O O . LEU B 1 540 ? -27 19.266 4.586 1 89.56 540 LEU B O 1
ATOM 9073 N N . ASN B 1 541 ? -26.109 17.625 3.389 1 91 541 ASN B N 1
ATOM 9074 C CA . ASN B 1 541 ? -26.953 17.938 2.238 1 91 541 ASN B CA 1
ATOM 9075 C C . ASN B 1 541 ? -28.438 17.719 2.555 1 91 541 ASN B C 1
ATOM 9077 O O . ASN B 1 541 ? -29.297 18.453 2.07 1 91 541 ASN B O 1
ATOM 9081 N N . GLN B 1 542 ? -28.719 16.688 3.309 1 91.38 542 GLN B N 1
ATOM 9082 C CA . GLN B 1 542 ? -30.109 16.422 3.695 1 91.38 542 GLN B CA 1
ATOM 9083 C C . GLN B 1 542 ? -30.641 17.547 4.586 1 91.38 542 GLN B C 1
ATOM 9085 O O . GLN B 1 542 ? -31.812 17.938 4.469 1 91.38 542 GLN B O 1
ATOM 9090 N N . VAL B 1 543 ? -29.844 18.031 5.469 1 91.62 543 VAL B N 1
ATOM 9091 C CA . VAL B 1 543 ? -30.234 19.109 6.363 1 91.62 543 VAL B CA 1
ATOM 9092 C C . VAL B 1 543 ? -30.531 20.375 5.551 1 91.62 543 VAL B C 1
ATOM 9094 O O . VAL B 1 543 ? -31.453 21.125 5.867 1 91.62 543 VAL B O 1
ATOM 9097 N N . LEU B 1 544 ? -29.734 20.562 4.527 1 88.88 544 LEU B N 1
ATOM 9098 C CA . LEU B 1 544 ? -29.922 21.734 3.676 1 88.88 544 LEU B CA 1
ATOM 9099 C C . LEU B 1 544 ? -31.156 21.578 2.799 1 88.88 544 LEU B C 1
ATOM 9101 O O . LEU B 1 544 ? -31.844 22.562 2.488 1 88.88 544 LEU B O 1
ATOM 9105 N N . GLU B 1 545 ? -31.438 20.328 2.393 1 89.88 545 GLU B N 1
ATOM 9106 C CA . GLU B 1 545 ? -32.594 20.062 1.537 1 89.88 545 GLU B CA 1
ATOM 9107 C C . GLU B 1 545 ? -33.906 20.156 2.32 1 89.88 545 GLU B C 1
ATOM 9109 O O . GLU B 1 545 ? -34.938 20.531 1.767 1 89.88 545 GLU B O 1
ATOM 9114 N N . PHE B 1 546 ? -33.844 19.766 3.58 1 90.88 546 PHE B N 1
ATOM 9115 C CA . PHE B 1 546 ? -35 19.812 4.453 1 90.88 546 PHE B CA 1
ATOM 9116 C C . PHE B 1 546 ? -34.75 20.75 5.633 1 90.88 546 PHE B C 1
ATOM 9118 O O . PHE B 1 546 ? -34.625 20.297 6.773 1 90.88 546 PHE B O 1
ATOM 9125 N N . PRO B 1 547 ? -34.875 22 5.332 1 88.31 547 PRO B N 1
ATOM 9126 C CA . PRO B 1 547 ? -34.562 22.969 6.391 1 88.31 547 PRO B CA 1
ATOM 9127 C C . PRO B 1 547 ? -35.625 22.969 7.5 1 88.31 547 PRO B C 1
ATOM 9129 O O . PRO B 1 547 ? -36.781 22.609 7.262 1 88.31 547 PRO B O 1
ATOM 9132 N N . GLY B 1 548 ? -35.219 23.344 8.734 1 85.62 548 GLY B N 1
ATOM 9133 C CA . GLY B 1 548 ? -36.125 23.516 9.844 1 85.62 548 GLY B CA 1
ATOM 9134 C C . GLY B 1 548 ? -36.125 22.344 10.805 1 85.62 548 GLY B C 1
ATOM 9135 O O . GLY B 1 548 ? -36.75 22.391 11.867 1 85.62 548 GLY B O 1
ATOM 9136 N N . ARG B 1 549 ? -35.438 21.344 10.375 1 88.56 549 ARG B N 1
ATOM 9137 C CA . ARG B 1 549 ? -35.375 20.203 11.266 1 88.56 549 ARG B CA 1
ATOM 9138 C C . ARG B 1 549 ? -34.344 20.422 12.375 1 88.56 549 ARG B C 1
ATOM 9140 O O . ARG B 1 549 ? -33.281 21 12.133 1 88.56 549 ARG B O 1
ATOM 9147 N N . SER B 1 550 ? -34.75 19.922 13.539 1 88.69 550 SER B N 1
ATOM 9148 C CA . SER B 1 550 ? -33.875 20.188 14.688 1 88.69 550 SER B CA 1
ATOM 9149 C C . SER B 1 550 ? -33 19 14.984 1 88.69 550 SER B C 1
ATOM 9151 O O . SER B 1 550 ? -31.984 19.125 15.695 1 88.69 550 SER B O 1
ATOM 9153 N N . PHE B 1 551 ? -33.375 17.844 14.383 1 90.88 551 PHE B N 1
ATOM 9154 C CA . PHE B 1 551 ? -32.625 16.641 14.734 1 90.88 551 PHE B CA 1
ATOM 9155 C C . PHE B 1 551 ? -32.375 15.797 13.492 1 90.88 551 PHE B C 1
ATOM 9157 O O . PHE B 1 551 ? -33.188 15.766 12.57 1 90.88 551 PHE B O 1
ATOM 9164 N N . ILE B 1 552 ? -31.234 15.219 13.516 1 93.12 552 ILE B N 1
ATOM 9165 C CA . ILE B 1 552 ? -30.922 14.156 12.57 1 93.12 552 ILE B CA 1
ATOM 9166 C C . ILE B 1 552 ? -30.5 12.898 13.328 1 93.12 552 ILE B C 1
ATOM 9168 O O . ILE B 1 552 ? -29.609 12.938 14.18 1 93.12 552 ILE B O 1
ATOM 9172 N N . VAL B 1 553 ? -31.25 11.859 13.117 1 93 553 VAL B N 1
ATOM 9173 C CA . VAL B 1 553 ? -30.984 10.594 13.805 1 93 553 VAL B CA 1
ATOM 9174 C C . VAL B 1 553 ? -30.406 9.586 12.82 1 93 553 VAL B C 1
ATOM 9176 O O . VAL B 1 553 ? -31 9.312 11.773 1 93 553 VAL B O 1
ATOM 9179 N N . LEU B 1 554 ? -29.25 9.094 13.133 1 94.12 554 LEU B N 1
ATOM 9180 C CA . LEU B 1 554 ? -28.609 8.062 12.336 1 94.12 554 LEU B CA 1
ATOM 9181 C C . LEU B 1 554 ? -29 6.672 12.82 1 94.12 554 LEU B C 1
ATOM 9183 O O . LEU B 1 554 ? -28.688 6.285 13.945 1 94.12 554 LEU B O 1
ATOM 9187 N N . ASP B 1 555 ? -29.75 5.996 12.031 1 93.44 555 ASP B N 1
ATOM 9188 C CA . ASP B 1 555 ? -30.141 4.625 12.344 1 93.44 555 ASP B CA 1
ATOM 9189 C C . ASP B 1 555 ? -29.031 3.643 11.984 1 93.44 555 ASP B C 1
ATOM 9191 O O . ASP B 1 555 ? -28.75 3.408 10.805 1 93.44 555 ASP B O 1
ATOM 9195 N N . MET B 1 556 ? -28.453 3.033 12.984 1 91.25 556 MET B N 1
ATOM 9196 C CA . MET B 1 556 ? -27.266 2.193 12.789 1 91.25 556 MET B CA 1
ATOM 9197 C C . MET B 1 556 ? -27.625 0.718 12.961 1 91.25 556 MET B C 1
ATOM 9199 O O . MET B 1 556 ? -26.781 -0.077 13.383 1 91.25 556 MET B O 1
ATOM 9203 N N . LYS B 1 557 ? -28.812 0.393 12.656 1 83.75 557 LYS B N 1
ATOM 9204 C CA . LYS B 1 557 ? -29.312 -0.973 12.82 1 83.75 557 LYS B CA 1
ATOM 9205 C C . LYS B 1 557 ? -28.453 -1.96 12.023 1 83.75 557 LYS B C 1
ATOM 9207 O O . LYS B 1 557 ? -28.219 -3.082 12.477 1 83.75 557 LYS B O 1
ATOM 9212 N N . TYR B 1 558 ? -27.938 -1.537 10.867 1 77.56 558 TYR B N 1
ATOM 9213 C CA . TYR B 1 558 ? -27.219 -2.436 9.969 1 77.56 558 TYR B CA 1
ATOM 9214 C C . TYR B 1 558 ? -25.75 -2.045 9.875 1 77.56 558 TYR B C 1
ATOM 9216 O O . TYR B 1 558 ? -25.047 -2.432 8.93 1 77.56 558 TYR B O 1
ATOM 9224 N N . LEU B 1 559 ? -25.328 -1.258 10.812 1 84.75 559 LEU B N 1
ATOM 9225 C CA . LEU B 1 559 ? -23.922 -0.866 10.836 1 84.75 559 LEU B CA 1
ATOM 9226 C C . LEU B 1 559 ? -23.109 -1.835 11.688 1 84.75 559 LEU B C 1
ATOM 9228 O O . LEU B 1 559 ? -23.406 -2.051 12.859 1 84.75 559 LEU B O 1
ATOM 9232 N N . HIS B 1 560 ? -22.078 -2.426 11.078 1 77.06 560 HIS B N 1
ATOM 9233 C CA . HIS B 1 560 ? -21.312 -3.488 11.727 1 77.06 560 HIS B CA 1
ATOM 9234 C C . HIS B 1 560 ? -20.109 -2.922 12.484 1 77.06 560 HIS B C 1
ATOM 9236 O O . HIS B 1 560 ? -19.672 -3.512 13.469 1 77.06 560 HIS B O 1
ATOM 9242 N N . ASP B 1 561 ? -19.531 -1.872 11.945 1 84.25 561 ASP B N 1
ATOM 9243 C CA . ASP B 1 561 ? -18.312 -1.361 12.555 1 84.25 561 ASP B CA 1
ATOM 9244 C C . ASP B 1 561 ? -18.125 0.12 12.234 1 84.25 561 ASP B C 1
ATOM 9246 O O . ASP B 1 561 ? -18.656 0.622 11.242 1 84.25 561 ASP B O 1
ATOM 9250 N N . ILE B 1 562 ? -17.422 0.804 13.18 1 86.69 562 ILE B N 1
ATOM 9251 C CA . ILE B 1 562 ? -17.031 2.199 13 1 86.69 562 ILE B CA 1
ATOM 9252 C C . ILE B 1 562 ? -15.586 2.396 13.422 1 86.69 562 ILE B C 1
ATOM 9254 O O . ILE B 1 562 ? -15.164 1.902 14.469 1 86.69 562 ILE B O 1
ATOM 9258 N N . ASP B 1 563 ? -14.828 3.016 12.57 1 82.56 563 ASP B N 1
ATOM 9259 C CA . ASP B 1 563 ? -13.422 3.195 12.914 1 82.56 563 ASP B CA 1
ATOM 9260 C C . ASP B 1 563 ? -13.188 4.547 13.586 1 82.56 563 ASP B C 1
ATOM 9262 O O . ASP B 1 563 ? -14.109 5.355 13.695 1 82.56 563 ASP B O 1
ATOM 9266 N N . ALA B 1 564 ? -12.008 4.77 14.07 1 80.81 564 ALA B N 1
ATOM 9267 C CA . ALA B 1 564 ? -11.648 5.973 14.812 1 80.81 564 ALA B CA 1
ATOM 9268 C C . ALA B 1 564 ? -11.75 7.215 13.922 1 80.81 564 ALA B C 1
ATOM 9270 O O . ALA B 1 564 ? -12.125 8.289 14.398 1 80.81 564 ALA B O 1
ATOM 9271 N N . THR B 1 565 ? -11.352 7.133 12.695 1 82.06 565 THR B N 1
ATOM 9272 C CA . THR B 1 565 ? -11.43 8.258 11.773 1 82.06 565 THR B CA 1
ATOM 9273 C C . THR B 1 565 ? -12.875 8.734 11.625 1 82.06 565 THR B C 1
ATOM 9275 O O . THR B 1 565 ? -13.133 9.93 11.508 1 82.06 565 THR B O 1
ATOM 9278 N N . THR B 1 566 ? -13.742 7.762 11.578 1 87 566 THR B N 1
ATOM 9279 C CA . THR B 1 566 ? -15.156 8.086 11.469 1 87 566 THR B CA 1
ATOM 9280 C C . THR B 1 566 ? -15.625 8.906 12.672 1 87 566 THR B C 1
ATOM 9282 O O . THR B 1 566 ? -16.469 9.797 12.531 1 87 566 THR B O 1
ATOM 9285 N N . ILE B 1 567 ? -15.195 8.602 13.797 1 84.12 567 ILE B N 1
ATOM 9286 C CA . ILE B 1 567 ? -15.539 9.352 15 1 84.12 567 ILE B CA 1
ATOM 9287 C C . ILE B 1 567 ? -15.117 10.805 14.852 1 84.12 567 ILE B C 1
ATOM 9289 O O . ILE B 1 567 ? -15.867 11.719 15.227 1 84.12 567 ILE B O 1
ATOM 9293 N N . GLN B 1 568 ? -14 11.008 14.32 1 78.69 568 GLN B N 1
ATOM 9294 C CA . GLN B 1 568 ? -13.531 12.367 14.086 1 78.69 568 GLN B CA 1
ATOM 9295 C C . GLN B 1 568 ? -14.414 13.078 13.062 1 78.69 568 GLN B C 1
ATOM 9297 O O . GLN B 1 568 ? -14.695 14.273 13.203 1 78.69 568 GLN B O 1
ATOM 9302 N N . VAL B 1 569 ? -14.703 12.398 12.086 1 83.06 569 VAL B N 1
ATOM 9303 C CA . VAL B 1 569 ? -15.57 12.969 11.055 1 83.06 569 VAL B CA 1
ATOM 9304 C C . VAL B 1 569 ? -16.906 13.359 11.672 1 83.06 569 VAL B C 1
ATOM 9306 O O . VAL B 1 569 ? -17.484 14.406 11.336 1 83.06 569 VAL B O 1
ATOM 9309 N N . PHE B 1 570 ? -17.406 12.5 12.586 1 87.12 570 PHE B N 1
ATOM 9310 C CA . PHE B 1 570 ? -18.672 12.789 13.25 1 87.12 570 PHE B CA 1
ATOM 9311 C C . PHE B 1 570 ? -18.531 14 14.172 1 87.12 570 PHE B C 1
ATOM 9313 O O . PHE B 1 570 ? -19.469 14.781 14.32 1 87.12 570 PHE B O 1
ATOM 9320 N N . GLU B 1 571 ? -17.422 14.109 14.773 1 80.44 571 GLU B N 1
ATOM 9321 C CA . GLU B 1 571 ? -17.188 15.273 15.609 1 80.44 571 GLU B CA 1
ATOM 9322 C C . GLU B 1 571 ? -17.203 16.562 14.789 1 80.44 571 GLU B C 1
ATOM 9324 O O . GLU B 1 571 ? -17.797 17.562 15.211 1 80.44 571 GLU B O 1
ATOM 9329 N N . ILE B 1 572 ? -16.531 16.531 13.711 1 78.75 572 ILE B N 1
ATOM 9330 C CA . ILE B 1 572 ? -16.516 17.688 12.812 1 78.75 572 ILE B CA 1
ATOM 9331 C C . ILE B 1 572 ? -17.922 17.953 12.297 1 78.75 572 ILE B C 1
ATOM 9333 O O . ILE B 1 572 ? -18.359 19.109 12.203 1 78.75 572 ILE B O 1
ATOM 9337 N N . LEU B 1 573 ? -18.625 16.922 12 1 85.25 573 LEU B N 1
ATOM 9338 C CA . LEU B 1 573 ? -19.984 17.031 11.508 1 85.25 573 LEU B CA 1
ATOM 9339 C C . LEU B 1 573 ? -20.891 17.672 12.562 1 85.25 573 LEU B C 1
ATOM 9341 O O . LEU B 1 573 ? -21.75 18.5 12.242 1 85.25 573 LEU B O 1
ATOM 9345 N N . GLU B 1 574 ? -20.781 17.203 13.758 1 84.38 574 GLU B N 1
ATOM 9346 C CA . GLU B 1 574 ? -21.562 17.766 14.852 1 84.38 574 GLU B CA 1
ATOM 9347 C C . GLU B 1 574 ? -21.344 19.266 14.984 1 84.38 574 GLU B C 1
ATOM 9349 O O . GLU B 1 574 ? -22.297 20.016 15.219 1 84.38 574 GLU B O 1
ATOM 9354 N N . GLU B 1 575 ? -20.141 19.625 14.852 1 78.88 575 GLU B N 1
ATOM 9355 C CA . GLU B 1 575 ? -19.812 21.047 14.906 1 78.88 575 GLU B CA 1
ATOM 9356 C C . GLU B 1 575 ? -20.453 21.797 13.742 1 78.88 575 GLU B C 1
ATOM 9358 O O . GLU B 1 575 ? -20.953 22.906 13.922 1 78.88 575 GLU B O 1
ATOM 9363 N N . ARG B 1 576 ? -20.422 21.266 12.664 1 82.19 576 ARG B N 1
ATOM 9364 C CA . ARG B 1 576 ? -21.031 21.891 11.492 1 82.19 576 ARG B CA 1
ATOM 9365 C C . ARG B 1 576 ? -22.547 21.984 11.641 1 82.19 576 ARG B C 1
ATOM 9367 O O . ARG B 1 576 ? -23.141 23 11.273 1 82.19 576 ARG B O 1
ATOM 9374 N N . LEU B 1 577 ? -23.125 20.938 12.141 1 87.31 577 LEU B N 1
ATOM 9375 C CA . LEU B 1 577 ? -24.578 20.875 12.312 1 87.31 577 LEU B CA 1
ATOM 9376 C C . LEU B 1 577 ? -25.031 21.891 13.359 1 87.31 577 LEU B C 1
ATOM 9378 O O . LEU B 1 577 ? -26.156 22.406 13.289 1 87.31 577 LEU B O 1
ATOM 9382 N N . SER B 1 578 ? -24.156 22.094 14.297 1 82.56 578 SER B N 1
ATOM 9383 C CA . SER B 1 578 ? -24.5 23.062 15.336 1 82.56 578 SER B CA 1
ATOM 9384 C C . SER B 1 578 ? -24.703 24.453 14.742 1 82.56 578 SER B C 1
ATOM 9386 O O . SER B 1 578 ? -25.5 25.25 15.266 1 82.56 578 SER B O 1
ATOM 9388 N N . HIS B 1 579 ? -24.016 24.781 13.664 1 80.38 579 HIS B N 1
ATOM 9389 C CA . HIS B 1 579 ? -24.203 26.062 12.984 1 80.38 579 HIS B CA 1
ATOM 9390 C C . HIS B 1 579 ? -25.594 26.172 12.367 1 80.38 579 HIS B C 1
ATOM 9392 O O . HIS B 1 579 ? -26.094 27.281 12.156 1 80.38 579 HIS B O 1
ATOM 9398 N N . TYR B 1 580 ? -26.219 25.016 12.156 1 85.06 580 TYR B N 1
ATOM 9399 C CA . TYR B 1 580 ? -27.562 24.984 11.594 1 85.06 580 TYR B CA 1
ATOM 9400 C C . TYR B 1 580 ? -28.594 24.672 12.664 1 85.06 580 TYR B C 1
ATOM 9402 O O . TYR B 1 580 ? -29.75 24.406 12.359 1 85.06 580 TYR B O 1
ATOM 9410 N N . ASN B 1 581 ? -28.172 24.609 13.898 1 87.38 581 ASN B N 1
ATOM 9411 C CA . ASN B 1 581 ? -29.016 24.297 15.047 1 87.38 581 ASN B CA 1
ATOM 9412 C C . ASN B 1 581 ? -29.641 22.906 14.914 1 87.38 581 ASN B C 1
ATOM 9414 O O . ASN B 1 581 ? -30.844 22.734 15.18 1 87.38 581 ASN B O 1
ATOM 9418 N N . VAL B 1 582 ? -28.938 22.047 14.336 1 90.56 582 VAL B N 1
ATOM 9419 C CA . VAL B 1 582 ? -29.359 20.656 14.203 1 90.56 582 VAL B CA 1
ATOM 9420 C C . VAL B 1 582 ? -28.516 19.781 15.117 1 90.56 582 VAL B C 1
ATOM 9422 O O . VAL B 1 582 ? -27.297 19.969 15.219 1 90.56 582 VAL B O 1
ATOM 9425 N N . GLN B 1 583 ? -29.141 18.859 15.805 1 89.12 583 GLN B N 1
ATOM 9426 C CA . GLN B 1 583 ? -28.422 17.938 16.688 1 89.12 583 GLN B CA 1
ATOM 9427 C C . GLN B 1 583 ? -28.359 16.531 16.109 1 89.12 583 GLN B C 1
ATOM 9429 O O . GLN B 1 583 ? -29.328 16.062 15.5 1 89.12 583 GLN B O 1
ATOM 9434 N N . LEU B 1 584 ? -27.219 15.922 16.297 1 90.88 584 LEU B N 1
ATOM 9435 C CA . LEU B 1 584 ? -27 14.57 15.789 1 90.88 584 LEU B CA 1
ATOM 9436 C C . LEU B 1 584 ? -27.25 13.531 16.875 1 90.88 584 LEU B C 1
ATOM 9438 O O . LEU B 1 584 ? -26.766 13.672 18 1 90.88 584 LEU B O 1
ATOM 9442 N N . ALA B 1 585 ? -28.109 12.594 16.594 1 90.44 585 ALA B N 1
ATOM 9443 C CA . ALA B 1 585 ? -28.391 11.492 17.516 1 90.44 585 ALA B CA 1
ATOM 9444 C C . ALA B 1 585 ? -28.203 10.148 16.828 1 90.44 585 ALA B C 1
ATOM 9446 O O . ALA B 1 585 ? -28.188 10.062 15.594 1 90.44 585 ALA B O 1
ATOM 9447 N N . PHE B 1 586 ? -27.969 9.133 17.656 1 92.88 586 PHE B N 1
ATOM 9448 C CA . PHE B 1 586 ? -27.719 7.793 17.141 1 92.88 586 PHE B CA 1
ATOM 9449 C C . PHE B 1 586 ? -28.75 6.809 17.703 1 92.88 586 PHE B C 1
ATOM 9451 O O . PHE B 1 586 ? -29.172 6.926 18.844 1 92.88 586 PHE B O 1
ATOM 9458 N N . ALA B 1 587 ? -29.156 5.922 16.859 1 92.56 587 ALA B N 1
ATOM 9459 C CA . ALA B 1 587 ? -30.141 4.926 17.281 1 92.56 587 ALA B CA 1
ATOM 9460 C C . ALA B 1 587 ? -29.75 3.535 16.781 1 92.56 587 ALA B C 1
ATOM 9462 O O . ALA B 1 587 ? -29.109 3.4 15.734 1 92.56 587 ALA B O 1
ATOM 9463 N N . ASN B 1 588 ? -30.047 2.508 17.5 1 92 588 ASN B N 1
ATOM 9464 C CA . ASN B 1 588 ? -29.953 1.103 17.109 1 92 588 ASN B CA 1
ATOM 9465 C C . ASN B 1 588 ? -28.5 0.67 16.906 1 92 588 ASN B C 1
ATOM 9467 O O . ASN B 1 588 ? -28.219 -0.147 16.016 1 92 588 ASN B O 1
ATOM 9471 N N . ALA B 1 589 ? -27.641 1.331 17.594 1 90.25 589 ALA B N 1
ATOM 9472 C CA . ALA B 1 589 ? -26.234 0.943 17.453 1 90.25 589 ALA B CA 1
ATOM 9473 C C . ALA B 1 589 ? -25.969 -0.411 18.094 1 90.25 589 ALA B C 1
ATOM 9475 O O . ALA B 1 589 ? -26.406 -0.657 19.234 1 90.25 589 ALA B O 1
ATOM 9476 N N . ARG B 1 590 ? -25.328 -1.229 17.406 1 85.81 590 ARG B N 1
ATOM 9477 C CA . ARG B 1 590 ? -24.953 -2.527 17.953 1 85.81 590 ARG B CA 1
ATOM 9478 C C . ARG B 1 590 ? -23.875 -2.377 19.016 1 85.81 590 ARG B C 1
ATOM 9480 O O . ARG B 1 590 ? -23.328 -1.288 19.203 1 85.81 590 ARG B O 1
ATOM 9487 N N . LYS B 1 591 ? -23.547 -3.424 19.703 1 82.69 591 LYS B N 1
ATOM 9488 C CA . LYS B 1 591 ? -22.688 -3.402 20.891 1 82.69 591 LYS B CA 1
ATOM 9489 C C . LYS B 1 591 ? -21.328 -2.785 20.562 1 82.69 591 LYS B C 1
ATOM 9491 O O . LYS B 1 591 ? -20.875 -1.888 21.281 1 82.69 591 LYS B O 1
ATOM 9496 N N . VAL B 1 592 ? -20.75 -3.232 19.531 1 80.81 592 VAL B N 1
ATOM 9497 C CA . VAL B 1 592 ? -19.406 -2.781 19.188 1 80.81 592 VAL B CA 1
ATOM 9498 C C . VAL B 1 592 ? -19.453 -1.302 18.812 1 80.81 592 VAL B C 1
ATOM 9500 O O . VAL B 1 592 ? -18.609 -0.519 19.266 1 80.81 592 VAL B O 1
ATOM 9503 N N . VAL B 1 593 ? -20.422 -0.928 18.047 1 88.25 593 VAL B N 1
ATOM 9504 C CA . VAL B 1 593 ? -20.547 0.448 17.578 1 88.25 593 VAL B CA 1
ATOM 9505 C C . VAL B 1 593 ? -20.938 1.357 18.734 1 88.25 593 VAL B C 1
ATOM 9507 O O . VAL B 1 593 ? -20.406 2.461 18.875 1 88.25 593 VAL B O 1
ATOM 9510 N N . ALA B 1 594 ? -21.844 0.85 19.594 1 87.25 594 ALA B N 1
ATOM 9511 C CA . ALA B 1 594 ? -22.281 1.622 20.75 1 87.25 594 ALA B CA 1
ATOM 9512 C C . ALA B 1 594 ? -21.125 1.871 21.719 1 87.25 594 ALA B C 1
ATOM 9514 O O . ALA B 1 594 ? -21 2.953 22.297 1 87.25 594 ALA B O 1
ATOM 9515 N N . GLY B 1 595 ? -20.312 0.881 21.906 1 82 595 GLY B N 1
ATOM 9516 C CA . GLY B 1 595 ? -19.156 1.021 22.781 1 82 595 GLY B CA 1
ATOM 9517 C C . GLY B 1 595 ? -18.188 2.098 22.312 1 82 595 GLY B C 1
ATOM 9518 O O . GLY B 1 595 ? -17.703 2.885 23.125 1 82 595 GLY B O 1
ATOM 9519 N N . VAL B 1 596 ? -17.953 2.119 21.047 1 84.56 596 VAL B N 1
ATOM 9520 C CA . VAL B 1 596 ? -17.016 3.086 20.484 1 84.56 596 VAL B CA 1
ATOM 9521 C C . VAL B 1 596 ? -17.594 4.492 20.594 1 84.56 596 VAL B C 1
ATOM 9523 O O . VAL B 1 596 ? -16.875 5.445 20.922 1 84.56 596 VAL B O 1
ATOM 9526 N N . LEU B 1 597 ? -18.875 4.613 20.328 1 86.75 597 LEU B N 1
ATOM 9527 C CA . LEU B 1 597 ? -19.547 5.91 20.406 1 86.75 597 LEU B CA 1
ATOM 9528 C C . LEU B 1 597 ? -19.562 6.426 21.844 1 86.75 597 LEU B C 1
ATOM 9530 O O . LEU B 1 597 ? -19.359 7.621 22.078 1 86.75 597 LEU B O 1
ATOM 9534 N N . ASN B 1 598 ? -19.781 5.488 22.734 1 81.38 598 ASN B N 1
ATOM 9535 C CA . ASN B 1 598 ? -19.828 5.871 24.141 1 81.38 598 ASN B CA 1
ATOM 9536 C C . ASN B 1 598 ? -18.453 6.316 24.625 1 81.38 598 ASN B C 1
ATOM 9538 O O . ASN B 1 598 ? -18.344 7.184 25.5 1 81.38 598 ASN B O 1
ATOM 9542 N N . ALA B 1 599 ? -17.547 5.672 24.047 1 77.25 599 ALA B N 1
ATOM 9543 C CA . ALA B 1 599 ? -16.188 6.016 24.438 1 77.25 599 ALA B CA 1
ATOM 9544 C C . ALA B 1 599 ? -15.734 7.32 23.797 1 77.25 599 ALA B C 1
ATOM 9546 O O . ALA B 1 599 ? -14.766 7.941 24.234 1 77.25 599 ALA B O 1
ATOM 9547 N N . SER B 1 600 ? -16.625 7.504 22.828 1 76.81 600 SER B N 1
ATOM 9548 C CA . SER B 1 600 ? -16.312 8.742 22.125 1 76.81 600 SER B CA 1
ATOM 9549 C C . SER B 1 600 ? -17.047 9.93 22.734 1 76.81 600 SER B C 1
ATOM 9551 O O . SER B 1 600 ? -18 9.75 23.484 1 76.81 600 SER B O 1
ATOM 9553 N N . GLY B 1 601 ? -16.484 11.086 22.984 1 66.81 601 GLY B N 1
ATOM 9554 C CA . GLY B 1 601 ? -17.094 12.297 23.516 1 66.81 601 GLY B CA 1
ATOM 9555 C C . GLY B 1 601 ? -18.234 12.805 22.656 1 66.81 601 GLY B C 1
ATOM 9556 O O . GLY B 1 601 ? -18.734 13.914 22.875 1 66.81 601 GLY B O 1
ATOM 9557 N N . LEU B 1 602 ? -18.781 11.875 21.719 1 69.81 602 LEU B N 1
ATOM 9558 C CA . LEU B 1 602 ? -19.781 12.336 20.766 1 69.81 602 LEU B CA 1
ATOM 9559 C C . LEU B 1 602 ? -21.172 12.328 21.391 1 69.81 602 LEU B C 1
ATOM 9561 O O . LEU B 1 602 ? -22.031 13.117 21 1 69.81 602 LEU B O 1
ATOM 9565 N N . ILE B 1 603 ? -21.391 11.281 22.266 1 62.19 603 ILE B N 1
ATOM 9566 C CA . ILE B 1 603 ? -22.719 11.141 22.859 1 62.19 603 ILE B CA 1
ATOM 9567 C C . ILE B 1 603 ? -22.891 12.164 23.984 1 62.19 603 ILE B C 1
ATOM 9569 O O . ILE B 1 603 ? -22.375 11.969 25.078 1 62.19 603 ILE B O 1
ATOM 9573 N N . LYS B 1 604 ? -23.078 13.383 23.609 1 55.62 604 LYS B N 1
ATOM 9574 C CA . LYS B 1 604 ? -23.281 14.422 24.609 1 55.62 604 LYS B CA 1
ATOM 9575 C C . LYS B 1 604 ? -24.656 14.289 25.281 1 55.62 604 LYS B C 1
ATOM 9577 O O . LYS B 1 604 ? -24.812 14.578 26.469 1 55.62 604 LYS B O 1
ATOM 9582 N N . THR B 1 605 ? -25.641 14.141 24.438 1 54.94 605 THR B N 1
ATOM 9583 C CA . THR B 1 605 ? -27.016 14.156 24.938 1 54.94 605 THR B CA 1
ATOM 9584 C C . THR B 1 605 ? -27.578 12.742 25.047 1 54.94 605 THR B C 1
ATOM 9586 O O . THR B 1 605 ? -27.297 11.891 24.188 1 54.94 605 THR B O 1
ATOM 9589 N N . LYS B 1 606 ? -27.969 12.336 26.172 1 62.19 606 LYS B N 1
ATOM 9590 C CA . LYS B 1 606 ? -28.75 11.133 26.391 1 62.19 606 LYS B CA 1
ATOM 9591 C C . LYS B 1 606 ? -29.875 11.023 25.375 1 62.19 606 LYS B C 1
ATOM 9593 O O . LYS B 1 606 ? -30.297 12.023 24.781 1 62.19 606 LYS B O 1
ATOM 9598 N N . PRO B 1 607 ? -30.188 9.828 24.75 1 70.38 607 PRO B N 1
ATOM 9599 C CA . PRO B 1 607 ? -30.094 8.422 25.141 1 70.38 607 PRO B CA 1
ATOM 9600 C C . PRO B 1 607 ? -28.891 7.715 24.516 1 70.38 607 PRO B C 1
ATOM 9602 O O . PRO B 1 607 ? -28.281 8.227 23.578 1 70.38 607 PRO B O 1
ATOM 9605 N N . PRO B 1 608 ? -28.688 6.609 25.078 1 81.88 608 PRO B N 1
ATOM 9606 C CA . PRO B 1 608 ? -27.609 5.742 24.578 1 81.88 608 PRO B CA 1
ATOM 9607 C C . PRO B 1 608 ? -27.828 5.293 23.141 1 81.88 608 PRO B C 1
ATOM 9609 O O . PRO B 1 608 ? -28.969 5.102 22.719 1 81.88 608 PRO B O 1
ATOM 9612 N N . PRO B 1 609 ? -26.859 5.281 22.344 1 87.31 609 PRO B N 1
ATOM 9613 C CA . PRO B 1 609 ? -26.953 4.965 20.922 1 87.31 609 PRO B CA 1
ATOM 9614 C C . PRO B 1 609 ? -27.516 3.568 20.672 1 87.31 609 PRO B C 1
ATOM 9616 O O . PRO B 1 609 ? -27.891 3.25 19.531 1 87.31 609 PRO B O 1
ATOM 9619 N N . ASP B 1 610 ? -27.594 2.734 21.75 1 87.06 610 ASP B N 1
ATOM 9620 C CA . ASP B 1 610 ? -28.062 1.36 21.562 1 87.06 610 ASP B CA 1
ATOM 9621 C C . ASP B 1 610 ? -29.578 1.271 21.656 1 87.06 610 ASP B C 1
ATOM 9623 O O . ASP B 1 610 ? -30.156 0.223 21.375 1 87.06 610 ASP B O 1
ATOM 9627 N N . LYS B 1 611 ? -30.266 2.344 21.969 1 87.88 611 LYS B N 1
ATOM 9628 C CA . LYS B 1 611 ? -31.719 2.338 22.109 1 87.88 611 LYS B CA 1
ATOM 9629 C C . LYS B 1 611 ? -32.375 2.33 20.734 1 87.88 611 LYS B C 1
ATOM 9631 O O . LYS B 1 611 ? -31.766 2.699 19.734 1 87.88 611 LYS B O 1
ATOM 9636 N N . ASN B 1 612 ? -33.562 1.904 20.719 1 89.12 612 ASN B N 1
ATOM 9637 C CA . ASN B 1 612 ? -34.344 1.81 19.484 1 89.12 612 ASN B CA 1
ATOM 9638 C C . ASN B 1 612 ? -34.719 3.189 18.953 1 89.12 612 ASN B C 1
ATOM 9640 O O . ASN B 1 612 ? -34.719 4.164 19.703 1 89.12 612 ASN B O 1
ATOM 9644 N N . LEU B 1 613 ? -34.969 3.189 17.688 1 91.19 613 LEU B N 1
ATOM 9645 C CA . LEU B 1 613 ? -35.281 4.434 16.984 1 91.19 613 LEU B CA 1
ATOM 9646 C C . LEU B 1 613 ? -36.438 5.164 17.609 1 91.19 613 LEU B C 1
ATOM 9648 O O . LEU B 1 613 ? -36.406 6.383 17.797 1 91.19 613 LEU B O 1
ATOM 9652 N N . GLU B 1 614 ? -37.5 4.422 17.984 1 87.62 614 GLU B N 1
ATOM 9653 C CA . GLU B 1 614 ? -38.688 5.016 18.562 1 87.62 614 GLU B CA 1
ATOM 9654 C C . GLU B 1 614 ? -38.375 5.695 19.891 1 87.62 614 GLU B C 1
ATOM 9656 O O . GLU B 1 614 ? -38.875 6.797 20.172 1 87.62 614 GLU B O 1
ATOM 9661 N N . HIS B 1 615 ? -37.625 5.055 20.641 1 88.44 615 HIS B N 1
ATOM 9662 C CA . HIS B 1 615 ? -37.25 5.598 21.938 1 88.44 615 HIS B CA 1
ATOM 9663 C C . HIS B 1 615 ? -36.375 6.855 21.781 1 88.44 615 HIS B C 1
ATOM 9665 O O . HIS B 1 615 ? -36.531 7.809 22.547 1 88.44 615 HIS B O 1
ATOM 9671 N N . VAL B 1 616 ? -35.5 6.852 20.875 1 89.75 616 VAL B N 1
ATOM 9672 C CA . VAL B 1 616 ? -34.594 7.988 20.641 1 89.75 616 VAL B CA 1
ATOM 9673 C C . VAL B 1 616 ? -35.406 9.188 20.156 1 89.75 616 VAL B C 1
ATOM 9675 O O . VAL B 1 616 ? -35.156 10.32 20.547 1 89.75 616 VAL B O 1
ATOM 9678 N N . LEU B 1 617 ? -36.375 8.906 19.344 1 89.5 617 LEU B N 1
ATOM 9679 C CA . LEU B 1 617 ? -37.219 9.977 18.828 1 89.5 617 LEU B CA 1
ATOM 9680 C C . LEU B 1 617 ? -38.062 10.602 19.938 1 89.5 617 LEU B C 1
ATOM 9682 O O . LEU B 1 617 ? -38.25 11.82 19.953 1 89.5 617 LEU B O 1
ATOM 9686 N N . GLU B 1 618 ? -38.562 9.758 20.797 1 86.19 618 GLU B N 1
ATOM 9687 C CA . GLU B 1 618 ? -39.344 10.258 21.938 1 86.19 618 GLU B CA 1
ATOM 9688 C C . GLU B 1 618 ? -38.469 11.156 22.828 1 86.19 618 GLU B C 1
ATOM 9690 O O . GLU B 1 618 ? -38.938 12.18 23.312 1 86.19 618 GLU B O 1
ATOM 9695 N N . PHE B 1 619 ? -37.375 10.719 22.984 1 84.19 619 PHE B N 1
ATOM 9696 C CA . PHE B 1 619 ? -36.469 11.469 23.828 1 84.19 619 PHE B CA 1
ATOM 9697 C C . PHE B 1 619 ? -36.094 12.805 23.203 1 84.19 619 PHE B C 1
ATOM 9699 O O . PHE B 1 619 ? -36.062 13.828 23.891 1 84.19 619 PHE B O 1
ATOM 9706 N N . VAL B 1 620 ? -35.812 12.812 21.938 1 81.25 620 VAL B N 1
ATOM 9707 C CA . VAL B 1 620 ? -35.375 14.016 21.234 1 81.25 620 VAL B CA 1
ATOM 9708 C C . VAL B 1 620 ? -36.531 15.008 21.156 1 81.25 620 VAL B C 1
ATOM 9710 O O . VAL B 1 620 ? -36.344 16.219 21.234 1 81.25 620 VAL B O 1
ATOM 9713 N N . ARG B 1 621 ? -37.719 14.477 21.031 1 81.38 621 ARG B N 1
ATOM 9714 C CA . ARG B 1 621 ? -38.906 15.328 20.938 1 81.38 621 ARG B CA 1
ATOM 9715 C C . ARG B 1 621 ? -39.25 15.93 22.281 1 81.38 621 ARG B C 1
ATOM 9717 O O . ARG B 1 621 ? -39.781 17.047 22.359 1 81.38 621 ARG B O 1
ATOM 9724 N N . HIS B 1 622 ? -39 15.117 23.297 1 75.44 622 HIS B N 1
ATOM 9725 C CA . HIS B 1 622 ? -39.344 15.594 24.625 1 75.44 622 HIS B CA 1
ATOM 9726 C C . HIS B 1 622 ? -38.344 16.625 25.125 1 75.44 622 HIS B C 1
ATOM 9728 O O . HIS B 1 622 ? -38.688 17.484 25.922 1 75.44 622 HIS B O 1
ATOM 9734 N N . ASN B 1 623 ? -37.125 16.453 24.797 1 61.94 623 ASN B N 1
ATOM 9735 C CA . ASN B 1 623 ? -36.094 17.359 25.281 1 61.94 623 ASN B CA 1
ATOM 9736 C C . ASN B 1 623 ? -35.969 18.578 24.359 1 61.94 623 ASN B C 1
ATOM 9738 O O . ASN B 1 623 ? -34.969 19.312 24.453 1 61.94 623 ASN B O 1
ATOM 9742 N N . GLU B 1 624 ? -36.844 18.766 23.406 1 52.97 624 GLU B N 1
ATOM 9743 C CA . GLU B 1 624 ? -36.969 20.062 22.734 1 52.97 624 GLU B CA 1
ATOM 9744 C C . GLU B 1 624 ? -37.594 21.109 23.656 1 52.97 624 GLU B C 1
ATOM 9746 O O . GLU B 1 624 ? -38.531 20.797 24.406 1 52.97 624 GLU B O 1
#